Protein 8YZY (pdb70)

Solvent-accessible surface area: 47167 Å² total; per-residue (Å²): 142,91,30,149,10,54,84,91,76,0,1,38,14,0,30,150,0,19,143,153,26,104,30,129,87,44,188,109,78,179,36,75,58,6,104,81,15,1,57,131,30,15,118,121,13,102,13,69,113,108,12,31,98,93,0,59,112,19,13,147,8,0,30,25,2,2,21,13,7,40,69,5,42,80,38,2,27,36,27,0,0,4,0,5,0,0,12,11,0,3,65,76,18,38,137,96,30,58,76,1,3,48,61,2,5,23,59,5,5,83,55,86,95,14,98,12,66,1,0,59,3,1,10,91,14,0,50,62,0,67,126,11,9,4,61,4,1,0,1,0,0,0,4,5,0,1,3,8,2,4,0,3,32,1,31,77,53,2,53,185,40,18,32,95,64,0,115,84,1,3,59,21,4,33,60,7,17,16,7,6,18,0,18,0,4,0,2,3,0,49,97,64,3,30,10,64,79,43,25,74,43,4,2,2,0,0,28,0,7,19,14,6,4,3,6,0,24,5,0,0,0,0,14,45,19,9,47,124,28,134,58,117,10,10,32,1,0,2,23,0,53,10,67,51,29,27,0,55,147,1,0,71,102,7,1,72,25,0,23,60,31,9,131,23,6,71,132,10,0,57,88,71,97,95,1,38,25,19,5,61,40,2,26,28,9,10,0,1,18,3,30,101,19,48,72,26,14,51,2,101,72,3,190,78,134,127,81,21,122,6,33,83,93,73,0,1,62,15,0,42,118,0,19,114,91,30,108,31,126,76,45,195,105,80,166,30,69,55,2,53,80,26,2,59,120,36,14,118,114,25,103,17,66,151,86,10,41,95,60,0,60,139,13,12,155,15,0,30,24,1,2,20,12,6,32,167,8,43,80,38,0,26,34,19,0,0,5,0,8,0,0,14,17,0,3,62,71,15,52,152,83,35,48,14,2,2,48,56,0,8,20,50,5,2,91,53,82,96,14,80,10,67,1,0,58,7,2,10,103,16,0,39,45,0,71,112,8,8,2,54,0,0,0,1,0,0,0,5,4,0,2,4,12,2,6,0,2,25,3,53,107,31,8,71,164,52,3,39,77,58,0,93,88,1,2,59,23,11,39,60,10,19,16,6,6,19,0,17,0,3,0,1,4,0,50,93,65,4,60,12,168,111,50,31,76,34,3,0,1,0,0,26,0,6,19,16,6,4,4,8,0,24,6,0,0,0,0,17,52,25,5,48,121,26,125,73,98,29,17,32,1,0,4,27,0,34,12,79,60,20,31,0,59,159,1,0,52,91,9,1,62,24,0,24,51,28,14,106,9,6,68,122,7,0,63,87,73,98,92,1,31,44,25,7,68,38,2,27,30,9,12,0,3,19,2,25,115,19,48,80,45,13,49,1,106,79,13,222,87,128,125,72,24,140,7,50,75,91,81,0,1,53,9,0,50,132,0,19,144,152,26,100,32,130,74,42,168,98,80,167,32,67,56,3,68,84,26,2,58,107,40,14,106,118,20,94,17,62,137,69,10,46,92,64,0,53,126,25,13,161,30,0,31,25,2,2,21,12,8,54,145,6,42,74,45,3,28,39,9,0,0,4,0,7,0,0,15,17,0,4,54,82,10,51,146,94,34,55,73,3,2,55,58,1,6,22,56,3,0,88,40,85,94,12,106,16,66,3,0,33,2,1,8,94,16,0,47,70,0,65,108,11,6,3,59,0,1,0,1,0,0,0,4,5,0,2,3,17,2,7,0,3,32,1,37,82,43,2,72,170,43,22,29,100,70,0,83,52,0,2,58,18,5,35,59,7,19,17,6,7,17,0,18,0,5,0,2,3,0,48,95,64,2,40,10,147,113,36,26,80,44,5,0,1,0,0,21,0,7,15,14,6,3,4,8,0,24,4,0,0,0,1,16,50,20,8,49,121,29,127,61,77,18,12,32,2,0,1,25,0,33,2,71,53,16,30,0,56,122,2,0,41,93,7,2,68,25,0,31,55,29,10,108,8,6,76,121,8,0,21,59,72,45,50,1,35,21,20,4,62,33,2,28,29,10,11,0,2,20,2,29,109,19,49,78,50,13,51,1,93,56,5,171,94,120,76,70,110,126,26,74,7,66,74,94,88,0,0,56,3,0,47,77,0,19,146,74,22,99,26,130,78,44,177,69,74,191,43,107,47,4,61,81,26,0,57,125,34,13,114,106,18,104,14,68,128,86,9,31,98,76,0,63,154,30,2,148,50,0,27,19,6,2,19,16,11,54,163,14,44,84,40,2,27,36,27,0,0,4,0,8,0,0,11,34,0,2,74,87,7,31,113,100,66,57,80,2,2,43,67,0,6,17,61,4,0,79,45,88,100,16,72,2,63,1,0,37,2,0,9,91,17,0,40,70,0,67,133,9,6,3,58,1,1,0,0,0,0,0,6,5,0,1,4,18,3,6,0,4,24,0,49,82,49,15,124,50,42,29,29,0,100,86,0,1,56,19,5,41,61,8,20,17,6,6,19,0,17,0,4,1,3,3,1,49,97,60,3,43,10,144,119,43,35,68,42,4,0,0,0,0,21,0,4,17,14,4,5,4,9,0,24,5,0,0,0,0,16,55,30,0,24,124,27,124,55,73,35,19,30,1,0,2,22,1,62,9,74,50,25,26,0,41,164,1,0,55,109,8,0,72,23,0,40,42,35,10,71,0,5,73,119,6,0,69,88,72,105,77,2,34,28,28,5,65,35,3,24,28,11,8,0,3,23,1,27,110,29,47,86,90,12,53,2,103,86,9,222,91

Foldseek 3Di:
DLADDDLALLLVLVVVLCVLLVFDADDDDDDPPQLVVVLVVLVPQPADPVVSVVLVVLLVLLLLQLQLQVVDDPLLSNLSSNVSSLVVCCLVPVVVLPCQLVCLPVCLVVVHDTSHSSSVVVSVSLVPPVSKADPVLSVLLVVLVNLQSVLSVCLCVCPVNQDQQCQCVLVVSLSSNQSQSNSVRSLQICVNHPCVRPVVQCVVLSVLSSLLSSLLCVSQQCCVQRVVHPHQRHSLNSNCRNHVGRSSVSSSVSSVSNSVSSVVNCVSCVVPVVSVVSSVSNNNSSNSSSCPPCVRRVCVVHND/DQQADDDLQLLLVLVVVLCVLQVFDQDDDDDDPPQVVVVLVVLVPFPADPVVSVVLVVLLVLLLLQLQLQRPDDPLLSNLSSVVSSLLCCCQVPVVPVPCQLVCLVVCLVVVHDTSHSSSVVVSVSLVPVVSKADPVLSVQLVVLVNLQSVLSVCVVVQQPADDLAPQCVLVVSLSSNLSQSNSLRSLQICVNQPCVPPVVQCVVLSVLSSLLSSLVCCSQQCCVAVVVHPGQYHSLNRNCSNVVHGSSVSSSVSSVSNSVSLVVLCVSCVVPVSSVVSVVSNSNSSNSSSCPPCVRRVCVVHHD/DQLFDDDLQLLLVLVVVLCVLLVFDADDDDDDPPQPVVVLVVLVPAPDDPVLSVVLNVLLVLLLLQLQLQVVDDPVLSNLSSNVSSLLVCCLVCVVVLPCQLVCLPVCLVVVHATPHSSSVVVSVSLVPPVVKADDVLSVVLVVLVNLQSVLSVCQCVCVVPQDQQPQCVLVVSLSSNQSQSNSLRSLQICVNQNCVHCVVQCVVLRVLSSLLSSLVCCSQQCCVQVVVHPHQRHSLNSNCRNHVHHSSVSSSVSSVSNSVSSVVNCVSCVVPVVSVVSVVSNNNSSNSSSCPPCVRRVCVVHHD/DVQQQAADDQQLLLVLVVVLCVLLVFDADDDDDDPPQLVVVLVVLVPFPADPVVSVVLNVLLVLLLLQLLLQVPDDPQLSNLSSVLSSLLSVCLVCVVVLPCQLVCLVVCLVVVHDTSHRSSVVVSVSLVPCVVKADPVLSVVLVVLVNLQSVLSVVLVPPCADQQCQCPLVVSLSSNVSQLNSLRSLQICVNAPCVHPVVLCVVLSVLSSLLSSLVCCSQQSCVQGHVHPHQSHSLNHNCRNPVGGSSVSSNVSSVSNSVSSVVLCVSCVVPVVSNVSSVSSNNSSNSSSCPPCVRRVCVPHND

InterPro domains:
  IPR008949 Isoprenoid synthase domain superfamily [G3DSA:1.10.600.10] (12-338)
  IPR008949 Isoprenoid synthase domain superfamily [SSF48576] (15-312)
  IPR024652 Trichodiene synthase [PF06330] (90-310)

Sequence (1219 aa):
VRFMVSLSEYGAILSRFFEKIDFHLPKPYYDSSIEPALAKYIEEQPWSEDLKTRAAKYAKQAVGIASWYPRASFAVRFNCVVITLLVIIYDEDYLTFGDAGTEFSLRLVRGLPQKAPFLDSLAQFLQNTDQYLGPYGSSMVIKTTLEFVEGTNVENDFSEAVPPDALRFPRYLRVKTGFAETYAHAIFPNDTFPEHKYRKLYLPALSPLCDIIDFTNDILSFYKETIRGTERINYICNVANTTGSSALRCLQETVDAVESRVLEIHRILAPYPDLLAHCCNDYLAAYIGYHIRTTSRYFLDEVRFDVRFMVSLSEYGAILSRFFEKIDFHLPKPYYDSSIEPALAKYIEEQPWSEDLKTRAAKYAKQAVGIASWYPRASFAVRFNCVVITLLVIIYDEDYLTFGDAGTEFSLRLVRGLPQKAPFLDSLAQFLQNTDQYLGPYGSSMVIKTTLEFVEGTNVENDFSEAVPPDALRFPRYLRVKTGFAETYAHAIFPNDTFPEHKYRKLYLPALSPLCDIIDFTNDILSFYKETIRGTERINYICNVANTTGSSALRCLQETVDAVESRVLEIHRILAPYPDLLAHCNDYLAAYIGYHIRTTSRYFLDEVRFDVRFMVSLSEYGAILSRFFEKIDFHLPKPYYDSSIEPALAKYIEEQPWSEDLKTRAAKYAKQAVGIASWYPRASFAVRFNCVVITLLVIIYDEDYLTFGDAGTEFSLRLVRGLPQKAPFLDSLAQFLQNTDQYLGPYGSSMVIKTTLEFVEGTNVENDFSEAVPPDALRFPRYLRVKTGFAETYAHAIFPNDTFPEHKYRKLYLPALSPLCDIIDFTNDILSFYKETIRGTERINYICNVANTTGSSALRCLQETVDAVESRVLEIHRILAPYPDLLAHCCNDYLAAYIGYHIRTTSRYFLDEVRFPEDVRFMVSLSEYGAILSRFFEKIDFHLPKPYYDSSIEPALAKYIEEQPWSEDLKTRAAKYAKQAVGIASWYPRASFAVRFNCVVITLLVIIYDEDYLTFGDAGTEFSLRLVRGLPQKAPFLDSLAQFLQNTDQYLGPYGSSMVIKTTLEFVEGTNVENDFSVPPDALRFPRYLRVKTGFAETYAHAIFPNDTFPEHKYRKLYLPALSPLCDIIDFTNDILSFYKETIRGTERINYICNVANTTGSSALRCLQETVDAVESRVLEIHRILAPYPDLLAHCNDYLAAYIGYHIRTTSRYFLDEVRF

B-factor: mean 31.37, std 14.03, range [11.46, 118.29]

Secondary structure (DSSP, 8-state):
-TT---HHHHHHHHHHHHHHTT--PPPPP--TTHHHHHHHHHHHS---HHHHHHHHHHHHHHGGGGGGSTTS-HHHHHHHHHHHHHHHHHHHHGGGGTTHHHHHHHHHHHTPPPSSHHHHHHHHHHHTGGGTS-HHHHHHHHHHHHHHHHHHHHGGGGTTT--TT-TTHHHHHHHHHH-HHHHHHHTS-TTTS-HHHHHHHHGGGHHHHHHHHHHHHHHHHHIIIIISS---SSHHHHHHHHH---HHHHHHHHHHHHHHHHHHHHHHHTT-HHHHHHHHHHHHHHHHHHHH-HHHH-GGGS--/-GGG---HHHHHHHHHHHHHHHT---PPPP--TTHHHHHHHHHHHS---HHHHHHHHHHHHHHGGGGGGSTTS-HHHHHHHHHHHHHHHHHHHTSSTTGGGGGGHHHHHHHTPPPSSHHHHHHHHHHHTGGGT--HHHHHHHHHHHHHHHHHHHHGGGGSS---TT-TTHHHHHHHHHH-HHHHHHHTS-TTTS-HHHHHHHHHHHHHHHHHHHHHHHHHHHHIIIIISS---SSHHHHHHHHHT--HHHHHHHHHHHHHHHHHHHHHHHTT-HHHHHHHHHHHHHHHHHHHH-HHHH-GGGS--/-TTS---HHHHHHHHHHHHHHTT--PPPPP--TTHHHHHHHHHHHS---HHHHHHHHHHHHHHGGGGGGSTTS-HHHHHHHHHHHHHHHHHHHTTTTTTTHHHHHHHHHHTTPPPSSHHHHHHHHHHHTGGGTS-HHHHHHHHHHHHHHHHHHHHGGGGTT---TT-TTHHHHHHHHHH-HHHHHHHTS-TTTS-HHHHHHHHHHHHHHHHHHHHHHHHHHHHIIIIISS---SSHHHHHHHHHT--HHHHHHHHHHHHHHHHHHHHHHHTT-HHHHHHHHHHHHHHHHHHHH-HHHH-GGGS--/-TTGGG---HHHHHHHHHHHHHHTT--PPPPP--TTHHHHHHHHHHHS---HHHHHHHHHHHHHHGGGGGG-TTS-HHHHHHHHHHHHHHHHHHHHTTTTTTTGGGHHHHHHTT---SSHHHHHHHHHHHTGGGTS-HHHHHHHHHHHHHHHHHHHHHTT----TT-TTHHHHHHHHHH-HHHHHHHTS-TTTS-HHHHHHHHHHHHHHHHHHHHHHHHHHHHIIIIISS---SSHHHHHHHHHT--HHHHHHHHHHHHHHHHHHHHHHTTT-HHHHHHHHHHHHHHHHHHHH-HHHH-GGGS--

Radius of gyration: 35.31 Å; Cα contacts (8 Å, |Δi|>4): 1652; chains: 4; bounding box: 80×81×94 Å

Nearest PDB structures (foldseek):
  2ps6-assembly1_B  TM=8.586E-01  e=1.085E-09  Fusarium sporotrichioides
  1yj4-assembly1_B  TM=8.295E-01  e=1.182E-09  Fusarium sporotrichioides
  2ps6-assembly1_A  TM=8.216E-01  e=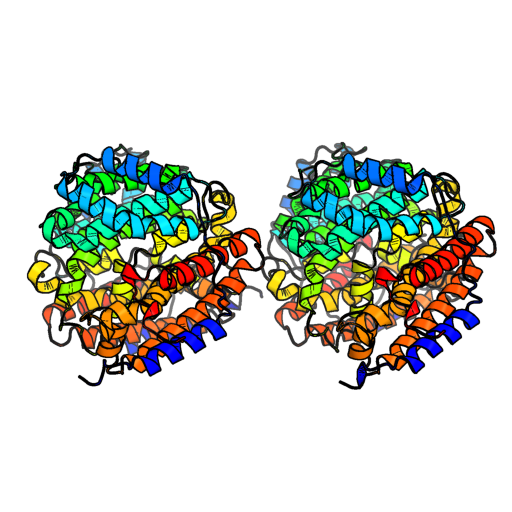1.040E-09  Fusarium sporotrichioides
  1kiz-assembly1_B  TM=8.288E-01  e=1.666E-09  Fusarium sporotrichioides
  2aek-assembly1_A  TM=8.261E-01  e=5.295E-09  Fusarium sporotrichioides

Structure (mmCIF, N/CA/C/O backbone):
data_8YZY
#
_entry.id   8YZY
#
_cell.length_a   52.892
_cell.length_b   127.635
_cell.length_c   89.143
_cell.angle_alpha   90.00
_cell.angle_beta   93.47
_cell.angle_gamma   90.00
#
_symmetry.space_group_name_H-M   'P 1 21 1'
#
loop_
_entity.id
_entity.type
_entity.pdbx_description
1 polymer 'SydA mutant W297Y'
2 non-polymer 'PYROPHOSPHATE 2-'
3 non-polymer 'MAGNESIUM ION'
4 water water
#
loop_
_atom_site.group_PDB
_atom_site.id
_atom_site.type_symbol
_atom_site.label_atom_id
_atom_site.label_alt_id
_atom_site.label_comp_id
_atom_site.label_asym_id
_atom_site.label_entity_id
_atom_site.label_seq_id
_atom_site.pdbx_PDB_ins_code
_atom_site.Cartn_x
_atom_site.Cartn_y
_atom_site.Cartn_z
_atom_site.occupancy
_atom_site.B_iso_or_equiv
_atom_site.auth_seq_id
_atom_site.auth_comp_id
_atom_site.auth_asym_id
_atom_site.auth_atom_id
_atom_site.pdbx_PDB_model_num
ATOM 1 N N . VAL A 1 4 ? 24.122 13.664 -18.910 1.00 63.19 16 VAL A N 1
ATOM 2 C CA . VAL A 1 4 ? 23.278 13.913 -20.076 1.00 68.70 16 VAL A CA 1
ATOM 3 C C . VAL A 1 4 ? 22.298 12.752 -20.231 1.00 73.57 16 VAL A C 1
ATOM 4 O O . VAL A 1 4 ? 21.089 12.907 -20.035 1.00 56.83 16 VAL A O 1
ATOM 8 N N . ARG A 1 5 ? 22.829 11.569 -20.539 1.00 71.81 17 ARG A N 1
ATOM 9 C CA . ARG A 1 5 ? 22.045 10.353 -20.392 1.00 63.60 17 ARG A CA 1
ATOM 10 C C . ARG A 1 5 ? 21.535 10.185 -18.969 1.00 51.23 17 ARG A C 1
ATOM 11 O O . ARG A 1 5 ? 20.663 9.345 -18.733 1.00 53.19 17 ARG A O 1
ATOM 19 N N . PHE A 1 6 ? 22.060 10.964 -18.023 1.00 50.16 18 PHE A N 1
ATOM 20 C CA . PHE A 1 6 ? 21.669 10.901 -16.626 1.00 59.56 18 PHE A CA 1
ATOM 21 C C . PHE A 1 6 ? 20.805 12.081 -16.216 1.00 49.79 18 PHE A C 1
ATOM 22 O O . PHE A 1 6 ? 20.380 12.152 -15.059 1.00 49.49 18 PHE A O 1
ATOM 30 N N . MET A 1 7 ? 20.537 13.010 -17.128 1.00 45.06 19 MET A N 1
ATOM 31 C CA . MET A 1 7 ? 19.658 14.122 -16.805 1.00 50.19 19 MET A CA 1
ATOM 32 C C . MET A 1 7 ? 18.228 13.623 -16.621 1.00 53.50 19 MET A C 1
ATOM 33 O O . MET A 1 7 ? 17.701 12.873 -17.451 1.00 42.22 19 MET A O 1
ATOM 38 N N . VAL A 1 8 ? 17.620 13.989 -15.496 1.00 42.02 20 VAL A N 1
ATOM 39 C CA . VAL A 1 8 ? 16.198 13.786 -15.271 1.00 31.97 20 VAL A CA 1
ATOM 40 C C . VAL A 1 8 ? 15.677 15.094 -14.708 1.00 38.74 20 VAL A C 1
ATOM 41 O O . VAL A 1 8 ? 16.209 15.592 -13.707 1.00 34.83 20 VAL A O 1
ATOM 45 N N . SER A 1 9 ? 14.660 15.665 -15.357 1.00 32.59 21 SER A N 1
ATOM 46 C CA . SER A 1 9 ? 14.090 16.922 -14.901 1.00 36.03 21 SER A CA 1
ATOM 47 C C . SER A 1 9 ? 13.205 16.715 -13.671 1.00 32.57 21 SER A C 1
ATOM 48 O O . SER A 1 9 ? 12.733 15.618 -13.384 1.00 30.08 21 SER A O 1
ATOM 51 N N . LEU A 1 10 ? 12.955 17.813 -12.956 1.00 35.46 22 LEU A N 1
ATOM 52 C CA . LEU A 1 10 ? 12.063 17.751 -11.803 1.00 30.68 22 LEU A CA 1
ATOM 53 C C . LEU A 1 10 ? 10.699 17.201 -12.197 1.00 35.56 22 LEU A C 1
ATOM 54 O O . LEU A 1 10 ? 10.138 16.354 -11.487 1.00 31.82 22 LEU A O 1
ATOM 59 N N . SER A 1 11 ? 10.168 17.661 -13.347 1.00 32.07 23 SER A N 1
ATOM 60 C CA . SER A 1 11 ? 8.819 17.290 -13.778 1.00 34.10 23 SER A CA 1
ATOM 61 C C . SER A 1 11 ? 8.721 15.821 -14.158 1.00 30.75 23 SER A C 1
ATOM 62 O O . SER A 1 11 ? 7.737 15.147 -13.803 1.00 31.32 23 SER A O 1
ATOM 65 N N . GLU A 1 12 ? 9.731 15.312 -14.880 1.00 31.39 24 GLU A N 1
ATOM 66 C CA . GLU A 1 12 ? 9.770 13.898 -15.252 1.00 30.00 24 GLU A CA 1
ATOM 67 C C . GLU A 1 12 ? 9.784 13.022 -14.000 1.00 27.75 24 GLU A C 1
ATOM 68 O O . GLU A 1 12 ? 9.027 12.044 -13.885 1.00 27.15 24 GLU A O 1
ATOM 74 N N . TYR A 1 13 ? 10.619 13.400 -13.031 1.00 31.10 25 TYR A N 1
ATOM 75 C CA . TYR A 1 13 ? 10.785 12.629 -11.805 1.00 25.16 25 TYR A CA 1
ATOM 76 C C . TYR A 1 13 ? 9.513 12.636 -10.961 1.00 24.43 25 TYR A C 1
ATOM 77 O O . TYR A 1 13 ? 9.062 11.582 -10.476 1.00 23.53 25 TYR A O 1
ATOM 86 N N . GLY A 1 14 ? 8.939 13.819 -10.742 1.00 28.36 26 GLY A N 1
ATOM 87 C CA . GLY A 1 14 ? 7.705 13.894 -9.980 1.00 28.04 26 GLY A CA 1
ATOM 88 C C . GLY A 1 14 ? 6.587 13.086 -10.606 1.00 25.44 26 GLY A C 1
ATOM 89 O O . GLY A 1 14 ? 5.782 12.472 -9.899 1.00 28.69 26 GLY A O 1
ATOM 90 N N . ALA A 1 15 ? 6.526 13.062 -11.943 1.00 26.60 27 ALA A N 1
ATOM 91 C CA . ALA A 1 15 ? 5.469 12.300 -12.610 1.00 27.31 27 ALA A CA 1
ATOM 92 C C . ALA A 1 15 ? 5.671 10.801 -12.425 1.00 32.38 27 ALA A C 1
ATOM 93 O O . ALA A 1 15 ? 4.701 10.045 -12.226 1.00 30.74 27 ALA A O 1
ATOM 95 N N . ILE A 1 16 ? 6.926 10.353 -12.462 1.00 25.62 28 ILE A N 1
ATOM 96 C CA . ILE A 1 16 ? 7.201 8.947 -12.179 1.00 25.41 28 ILE A CA 1
ATOM 97 C C . ILE A 1 16 ? 6.752 8.576 -10.774 1.00 25.63 28 ILE A C 1
ATOM 98 O O . ILE A 1 16 ? 6.091 7.551 -10.571 1.00 25.60 28 ILE A O 1
ATOM 103 N N . LEU A 1 17 ? 7.115 9.396 -9.782 1.00 23.45 29 LEU A N 1
ATOM 104 C CA . LEU A 1 17 ? 6.704 9.109 -8.407 1.00 22.18 29 LEU A CA 1
ATOM 105 C C . LEU A 1 17 ? 5.174 9.102 -8.281 1.00 24.85 29 LEU A C 1
ATOM 106 O O . LEU A 1 17 ? 4.608 8.241 -7.590 1.00 24.34 29 LEU A O 1
ATOM 111 N N . SER A 1 18 ? 4.484 10.042 -8.950 1.00 28.42 30 SER A N 1
ATOM 112 C CA . SER A 1 18 ? 3.017 10.087 -8.874 1.00 31.99 30 SER A CA 1
ATOM 113 C C . SER A 1 18 ? 2.398 8.788 -9.360 1.00 30.18 30 SER A C 1
ATOM 114 O O . SER A 1 18 ? 1.517 8.213 -8.695 1.00 27.86 30 SER A O 1
ATOM 117 N N . ARG A 1 19 ? 2.816 8.345 -10.555 1.00 29.42 31 ARG A N 1
ATOM 118 C CA . ARG A 1 19 ? 2.275 7.117 -11.124 1.00 28.37 31 ARG A CA 1
ATOM 119 C C . ARG A 1 19 ? 2.646 5.912 -10.270 1.00 28.70 31 ARG A C 1
ATOM 120 O O . ARG A 1 19 ? 1.837 4.990 -10.116 1.00 27.57 31 ARG A O 1
ATOM 128 N N . PHE A 1 20 ? 3.862 5.911 -9.696 1.00 23.50 32 PHE A N 1
ATOM 129 C CA . PHE A 1 20 ? 4.291 4.822 -8.824 1.00 27.24 32 PHE A CA 1
ATOM 130 C C . PHE A 1 20 ? 3.356 4.691 -7.635 1.00 24.34 32 PHE A C 1
ATOM 131 O O . PHE A 1 20 ? 2.867 3.598 -7.325 1.00 23.07 32 PHE A O 1
ATOM 139 N N . PHE A 1 21 ? 3.085 5.811 -6.967 1.00 26.30 33 PHE A N 1
ATOM 140 C CA . PHE A 1 21 ? 2.237 5.787 -5.779 1.00 24.75 33 PHE A CA 1
ATOM 141 C C . PHE A 1 21 ? 0.822 5.366 -6.132 1.00 30.05 33 PHE A C 1
ATOM 142 O O . PHE A 1 21 ? 0.190 4.625 -5.373 1.00 26.51 33 PHE A O 1
ATOM 150 N N . GLU A 1 22 ? 0.312 5.830 -7.280 1.00 28.74 34 GLU A N 1
ATOM 151 C CA . GLU A 1 22 ? -1.028 5.425 -7.713 1.00 30.54 34 GLU A CA 1
ATOM 152 C C . GLU A 1 22 ? -1.092 3.930 -7.968 1.00 29.49 34 GLU A C 1
ATOM 153 O O . GLU A 1 22 ? -2.039 3.263 -7.544 1.00 36.02 34 GLU A O 1
ATOM 159 N N . LYS A 1 23 ? -0.064 3.375 -8.604 1.00 31.19 35 LYS A N 1
ATOM 160 C CA . LYS A 1 23 ? -0.132 1.985 -9.040 1.00 30.40 35 LYS A CA 1
ATOM 161 C C . LYS A 1 23 ? -0.055 1.012 -7.863 1.00 30.77 35 LYS A C 1
ATOM 162 O O . LYS A 1 23 ? -0.640 -0.074 -7.929 1.00 37.76 35 LYS A O 1
ATOM 168 N N . ILE A 1 24 ? 0.662 1.363 -6.783 1.00 28.33 36 ILE A N 1
ATOM 169 C CA . ILE A 1 24 ? 0.744 0.470 -5.628 1.00 27.08 36 ILE A CA 1
ATOM 170 C C . ILE A 1 24 ? -0.270 0.856 -4.560 1.00 33.89 36 ILE A C 1
ATOM 171 O O . ILE A 1 24 ? -0.243 0.322 -3.448 1.00 30.67 36 ILE A O 1
ATOM 176 N N . ASP A 1 25 ? -1.158 1.790 -4.883 1.00 28.85 37 ASP A N 1
ATOM 177 C CA . ASP A 1 25 ? -2.196 2.243 -3.953 1.00 35.73 37 ASP A CA 1
ATOM 178 C C . ASP A 1 25 ? -1.580 2.764 -2.649 1.00 32.64 37 ASP A C 1
ATOM 179 O O . ASP A 1 25 ? -2.074 2.495 -1.551 1.00 37.91 37 ASP A O 1
ATOM 184 N N . PHE A 1 26 ? -0.478 3.504 -2.761 1.00 24.86 38 PHE A N 1
ATOM 185 C CA . PHE A 1 26 ? 0.158 4.039 -1.568 1.00 31.01 38 PHE A CA 1
ATOM 186 C C . PHE A 1 26 ? -0.675 5.171 -0.974 1.00 39.60 38 PHE A C 1
ATOM 187 O O . PHE A 1 26 ? -1.135 6.065 -1.695 1.00 34.03 38 PHE A O 1
ATOM 195 N N . HIS A 1 27 ? -0.867 5.118 0.348 1.00 37.45 39 HIS A N 1
ATOM 196 C CA . HIS A 1 27 ? -1.383 6.219 1.156 1.00 34.65 39 HIS A CA 1
ATOM 197 C C . HIS A 1 27 ? -0.484 6.447 2.363 1.00 38.16 39 HIS A C 1
ATOM 198 O O . HIS A 1 27 ? -0.129 5.499 3.082 1.00 30.32 39 HIS A O 1
ATOM 205 N N . LEU A 1 28 ? -0.146 7.708 2.587 1.00 36.33 40 LEU A N 1
ATOM 206 C CA . LEU A 1 28 ? 0.722 8.116 3.682 1.00 34.64 40 LEU A CA 1
ATOM 207 C C . LEU A 1 28 ? 0.097 7.753 5.019 1.00 34.50 40 LEU A C 1
ATOM 208 O O . LEU A 1 28 ? -1.004 8.237 5.325 1.00 35.32 40 LEU A O 1
ATOM 213 N N . PRO A 1 29 ? 0.762 6.961 5.855 1.00 33.92 41 PRO A N 1
ATOM 214 C CA . PRO A 1 29 ? 0.186 6.621 7.157 1.00 38.65 41 PRO A CA 1
ATOM 215 C C . PRO A 1 29 ? 0.043 7.870 8.003 1.00 34.85 41 PRO A C 1
ATOM 216 O O . PRO A 1 29 ? 0.670 8.898 7.746 1.00 39.29 41 PRO A O 1
ATOM 220 N N . LYS A 1 30 ? -0.795 7.773 9.025 1.00 35.88 42 LYS A N 1
ATOM 221 C CA . LYS A 1 30 ? -0.852 8.839 10.001 1.00 35.87 42 LYS A CA 1
ATOM 222 C C . LYS A 1 30 ? 0.484 8.905 10.738 1.00 36.84 42 LYS A C 1
ATOM 223 O O . LYS A 1 30 ? 1.179 7.891 10.865 1.00 39.88 42 LYS A O 1
ATOM 229 N N . PRO A 1 31 ? 0.897 10.096 11.172 1.00 47.86 43 PRO A N 1
ATOM 230 C CA . PRO A 1 31 ? 2.201 10.229 11.832 1.00 45.22 43 PRO A CA 1
ATOM 231 C C . PRO A 1 31 ? 2.331 9.276 13.012 1.00 40.61 43 PRO A C 1
ATOM 232 O O . PRO A 1 31 ? 1.415 9.130 13.824 1.00 37.63 43 PRO A O 1
ATOM 236 N N . TYR A 1 32 ? 3.469 8.602 13.075 1.00 39.39 44 TYR A N 1
ATOM 237 C CA . TYR A 1 32 ? 3.801 7.693 14.161 1.00 35.74 44 TYR A CA 1
ATOM 238 C C . TYR A 1 32 ? 4.706 8.410 15.155 1.00 42.43 44 TYR A C 1
ATOM 239 O O . TYR A 1 32 ? 5.687 9.052 14.757 1.00 37.48 44 TYR A O 1
ATOM 248 N N . TYR A 1 33 ? 4.388 8.282 16.445 1.00 37.93 45 TYR A N 1
ATOM 249 C CA . TYR A 1 33 ? 5.207 8.864 17.507 1.00 41.04 45 TYR A CA 1
ATOM 250 C C . TYR A 1 33 ? 5.222 7.991 18.754 1.00 40.97 45 TYR A C 1
ATOM 251 O O . TYR A 1 33 ? 4.168 7.667 19.307 1.00 43.20 45 TYR A O 1
ATOM 260 N N . ASP A 1 34 ? 6.420 7.612 19.194 1.00 37.60 46 ASP A N 1
ATOM 261 C CA . ASP A 1 34 ? 6.628 6.974 20.488 1.00 37.07 46 ASP A CA 1
ATOM 262 C C . ASP A 1 34 ? 7.593 7.849 21.278 1.00 33.34 46 ASP A C 1
ATOM 263 O O . ASP A 1 34 ? 8.779 7.943 20.929 1.00 34.54 46 ASP A O 1
ATOM 268 N N . SER A 1 35 ? 7.082 8.459 22.357 1.00 32.83 47 SER A N 1
ATOM 269 C CA . SER A 1 35 ? 7.845 9.446 23.118 1.00 33.94 47 SER A CA 1
ATOM 270 C C . SER A 1 35 ? 9.123 8.851 23.680 1.00 39.02 47 SER A C 1
ATOM 271 O O . SER A 1 35 ? 10.043 9.605 24.016 1.00 36.23 47 SER A O 1
ATOM 274 N N . SER A 1 36 ? 9.196 7.521 23.785 1.00 32.12 48 SER A N 1
ATOM 275 C CA . SER A 1 36 ? 10.339 6.859 24.395 1.00 34.57 48 SER A CA 1
ATOM 276 C C . SER A 1 36 ? 11.532 6.712 23.466 1.00 31.51 48 SER A C 1
ATOM 277 O O . SER A 1 36 ? 12.651 6.506 23.956 1.00 32.10 48 SER A O 1
ATOM 280 N N . ILE A 1 37 ? 11.338 6.811 22.152 1.00 28.96 49 ILE A N 1
ATOM 281 C CA . ILE A 1 37 ? 12.410 6.426 21.239 1.00 27.76 49 ILE A CA 1
ATOM 282 C C . ILE A 1 37 ? 13.546 7.444 21.267 1.00 26.17 49 ILE A C 1
ATOM 283 O O . ILE A 1 37 ? 14.724 7.086 21.387 1.00 31.22 49 ILE A O 1
ATOM 288 N N . GLU A 1 38 ? 13.224 8.722 21.164 1.00 26.70 50 GLU A N 1
ATOM 289 C CA . GLU A 1 38 ? 14.297 9.707 21.073 1.00 30.45 50 GLU A CA 1
ATOM 290 C C . GLU A 1 38 ? 15.153 9.758 22.337 1.00 30.57 50 GLU A C 1
ATOM 291 O O . GLU A 1 38 ? 16.389 9.719 22.211 1.00 31.59 50 GLU A O 1
ATOM 297 N N . PRO A 1 39 ? 14.595 9.822 23.562 1.00 30.56 51 PRO A N 1
ATOM 298 C CA . PRO A 1 39 ? 15.460 9.773 24.762 1.00 35.61 51 PRO A CA 1
ATOM 299 C C . PRO A 1 39 ? 16.253 8.481 24.904 1.00 31.50 51 PRO A C 1
ATOM 300 O O . PRO A 1 39 ? 17.390 8.510 25.385 1.00 31.52 51 PRO A O 1
ATOM 304 N N . ALA A 1 40 ? 15.690 7.336 24.500 1.00 27.85 52 ALA A N 1
ATOM 305 C CA . ALA A 1 40 ? 16.456 6.091 24.553 1.00 27.32 52 ALA A CA 1
ATOM 306 C C . ALA A 1 40 ? 17.664 6.144 23.621 1.00 26.29 52 ALA A C 1
ATOM 307 O O . ALA A 1 40 ? 18.767 5.726 23.996 1.00 24.60 52 ALA A O 1
ATOM 309 N N . LEU A 1 41 ? 17.488 6.697 22.411 1.00 26.27 53 LEU A N 1
ATOM 310 C CA . LEU A 1 41 ? 18.622 6.802 21.499 1.00 25.42 53 LEU A CA 1
ATOM 311 C C . LEU A 1 41 ? 19.632 7.828 22.015 1.00 24.05 53 LEU A C 1
ATOM 312 O O . LEU A 1 41 ? 20.849 7.644 21.870 1.00 24.84 53 LEU A O 1
ATOM 317 N N . ALA A 1 42 ? 19.151 8.913 22.627 1.00 25.94 54 ALA A N 1
ATOM 318 C CA . ALA A 1 42 ? 20.090 9.873 23.208 1.00 28.63 54 ALA A CA 1
ATOM 319 C C . ALA A 1 42 ? 20.914 9.227 24.321 1.00 30.26 54 ALA A C 1
ATOM 320 O O . ALA A 1 42 ? 22.126 9.460 24.431 1.00 30.56 54 ALA A O 1
ATOM 322 N N . LYS A 1 43 ? 20.275 8.420 25.164 1.00 28.24 55 LYS A N 1
ATOM 323 C CA . LYS A 1 43 ? 21.017 7.741 26.221 1.00 31.55 55 LYS A CA 1
ATOM 324 C C . LYS A 1 43 ? 22.005 6.749 25.619 1.00 27.60 55 LYS A C 1
ATOM 325 O O . LYS A 1 43 ? 23.154 6.660 26.063 1.00 28.21 55 LYS A O 1
ATOM 331 N N . TYR A 1 44 ? 21.595 6.035 24.562 1.00 27.16 56 TYR A N 1
ATOM 332 C CA . TYR A 1 44 ? 22.522 5.138 23.876 1.00 23.76 56 TYR A CA 1
ATOM 333 C C . TYR A 1 44 ? 23.769 5.893 23.409 1.00 24.48 56 TYR A C 1
ATOM 334 O O . TYR A 1 44 ? 24.903 5.454 23.640 1.00 24.13 56 TYR A O 1
ATOM 343 N N . ILE A 1 45 ? 23.573 7.031 22.737 1.00 25.23 57 ILE A N 1
ATOM 344 C CA . ILE A 1 45 ? 24.706 7.807 22.245 1.00 25.43 57 ILE A CA 1
ATOM 345 C C . ILE A 1 45 ? 25.582 8.261 23.401 1.00 28.64 57 ILE A C 1
ATOM 346 O O . ILE A 1 45 ? 26.814 8.146 23.356 1.00 25.95 57 ILE A O 1
ATOM 351 N N . GLU A 1 46 ? 24.954 8.781 24.459 1.00 27.61 58 GLU A N 1
ATOM 352 C CA . GLU A 1 46 ? 25.711 9.238 25.635 1.00 29.68 58 GLU A CA 1
ATOM 353 C C . GLU A 1 46 ? 26.580 8.133 26.221 1.00 32.94 58 GLU A C 1
ATOM 354 O O . GLU A 1 46 ? 27.676 8.410 26.728 1.00 35.88 58 GLU A O 1
ATOM 360 N N . GLU A 1 47 ? 26.108 6.877 26.187 1.00 30.79 59 GLU A N 1
ATOM 361 C CA . GLU A 1 47 ? 26.886 5.782 26.773 1.00 31.66 59 GLU A CA 1
ATOM 362 C C . GLU A 1 47 ? 27.985 5.211 25.874 1.00 34.83 59 GLU A C 1
ATOM 363 O O . GLU A 1 47 ? 28.826 4.459 26.379 1.00 31.07 59 GLU A O 1
ATOM 369 N N . GLN A 1 48 ? 28.024 5.524 24.583 1.00 29.36 60 GLN A N 1
ATOM 370 C CA . GLN A 1 48 ? 29.098 4.991 23.749 1.00 24.18 60 GLN A CA 1
ATOM 371 C C . GLN A 1 48 ? 30.412 5.693 24.065 1.00 29.30 60 GLN A C 1
ATOM 372 O O . GLN A 1 48 ? 30.426 6.889 24.334 1.00 34.18 60 GLN A O 1
ATOM 378 N N . PRO A 1 49 ? 31.515 4.997 24.024 1.00 36.71 61 PRO A N 1
ATOM 379 C CA . PRO A 1 49 ? 32.822 5.636 24.222 1.00 33.79 61 PRO A CA 1
ATOM 380 C C . PRO A 1 49 ? 33.362 6.243 22.931 1.00 39.08 61 PRO A C 1
ATOM 381 O O . PRO A 1 49 ? 34.510 6.021 22.550 1.00 33.97 61 PRO A O 1
ATOM 385 N N . TRP A 1 50 ? 32.520 7.007 22.245 1.00 33.97 62 TRP A N 1
ATOM 386 C CA . TRP A 1 50 ? 32.974 7.715 21.068 1.00 31.86 62 TRP A CA 1
ATOM 387 C C . TRP A 1 50 ? 33.604 9.040 21.469 1.00 27.83 62 TRP A C 1
ATOM 388 O O . TRP A 1 50 ? 33.419 9.543 22.588 1.00 32.32 62 TRP A O 1
ATOM 399 N N . SER A 1 51 ? 34.357 9.611 20.535 1.00 27.96 63 SER A N 1
ATOM 400 C CA . SER A 1 51 ? 34.814 10.979 20.710 1.00 30.03 63 SER A CA 1
ATOM 401 C C . SER A 1 51 ? 33.614 11.908 20.872 1.00 31.59 63 SER A C 1
ATOM 402 O O . SER A 1 51 ? 32.526 11.664 20.332 1.00 29.86 63 SER A O 1
ATOM 405 N N . GLU A 1 52 ? 33.813 12.997 21.614 1.00 31.45 64 GLU A N 1
ATOM 406 C CA . GLU A 1 52 ? 32.712 13.922 21.790 1.00 28.84 64 GLU A CA 1
ATOM 407 C C . GLU A 1 52 ? 32.291 14.540 20.460 1.00 31.00 64 GLU A C 1
ATOM 408 O O . GLU A 1 52 ? 31.114 14.849 20.276 1.00 29.28 64 GLU A O 1
ATOM 414 N N . ASP A 1 53 ? 33.236 14.725 19.532 1.00 31.97 65 ASP A N 1
ATOM 415 C CA . ASP A 1 53 ? 32.899 15.229 18.203 1.00 32.13 65 ASP A CA 1
ATOM 416 C C . ASP A 1 53 ? 31.963 14.276 17.471 1.00 28.22 65 ASP A C 1
ATOM 417 O O . ASP A 1 53 ? 30.980 14.710 16.862 1.00 28.44 65 ASP A O 1
ATOM 422 N N . LEU A 1 54 ? 32.242 12.967 17.523 1.00 25.53 66 LEU A N 1
ATOM 423 C CA . LEU A 1 54 ? 31.329 12.017 16.890 1.00 26.53 66 LEU A CA 1
ATOM 424 C C . LEU A 1 54 ? 29.963 12.004 17.567 1.00 25.25 66 LEU A C 1
ATOM 425 O O . LEU A 1 54 ? 28.940 11.938 16.880 1.00 23.37 66 LEU A O 1
ATOM 430 N N . LYS A 1 55 ? 29.907 12.085 18.903 1.00 23.60 67 LYS A N 1
ATOM 431 C CA . LYS A 1 55 ? 28.607 12.132 19.573 1.00 26.76 67 LYS A CA 1
ATOM 432 C C . LYS A 1 55 ? 27.820 13.364 19.130 1.00 28.65 67 LYS A C 1
ATOM 433 O O . LYS A 1 55 ? 26.598 13.297 18.888 1.00 25.51 67 LYS A O 1
ATOM 439 N N . THR A 1 56 ? 28.532 14.496 19.002 1.00 27.33 68 THR A N 1
ATOM 440 C CA . THR A 1 56 ? 27.895 15.748 18.614 1.00 33.13 68 THR A CA 1
ATOM 441 C C . THR A 1 56 ? 27.325 15.635 17.216 1.00 34.69 68 THR A C 1
ATOM 442 O O . THR A 1 56 ? 26.132 15.851 16.989 1.00 34.19 68 THR A O 1
ATOM 446 N N . ARG A 1 57 ? 28.168 15.223 16.286 1.00 28.38 69 ARG A N 1
ATOM 447 C CA . ARG A 1 57 ? 27.712 14.878 14.946 1.00 31.47 69 ARG A CA 1
ATOM 448 C C . ARG A 1 57 ? 26.504 13.952 14.956 1.00 36.03 69 ARG A C 1
ATOM 449 O O . ARG A 1 57 ? 25.510 14.230 14.266 1.00 34.92 69 ARG A O 1
ATOM 457 N N . ALA A 1 58 ? 26.548 12.892 15.774 1.00 31.57 70 ALA A N 1
ATOM 458 C CA . ALA A 1 58 ? 25.551 11.845 15.782 1.00 29.77 70 ALA A CA 1
ATOM 459 C C . ALA A 1 58 ? 24.178 12.345 16.179 1.00 28.15 70 ALA A C 1
ATOM 460 O O . ALA A 1 58 ? 23.201 11.671 15.852 1.00 25.36 70 ALA A O 1
ATOM 462 N N . ALA A 1 59 ? 24.076 13.437 16.938 1.00 28.56 71 ALA A N 1
ATOM 463 C CA . ALA A 1 59 ? 22.747 14.025 17.172 1.00 30.43 71 ALA A CA 1
ATOM 464 C C . ALA A 1 59 ? 21.999 14.320 15.857 1.00 26.69 71 ALA A C 1
ATOM 465 O O . ALA A 1 59 ? 20.774 14.102 15.738 1.00 27.13 71 ALA A O 1
ATOM 467 N N . LYS A 1 60 ? 22.724 14.828 14.863 1.00 23.17 72 LYS A N 1
ATOM 468 C CA . LYS A 1 60 ? 22.103 15.121 13.582 1.00 26.06 72 LYS A CA 1
ATOM 469 C C . LYS A 1 60 ? 21.588 13.848 12.929 1.00 30.59 72 LYS A C 1
ATOM 470 O O . LYS A 1 60 ? 20.447 13.788 12.458 1.00 26.26 72 LYS A O 1
ATOM 476 N N . TYR A 1 61 ? 22.405 12.795 12.928 1.00 20.76 73 TYR A N 1
ATOM 477 C CA . TYR A 1 61 ? 21.980 11.548 12.309 1.00 23.77 73 TYR A CA 1
ATOM 478 C C . TYR A 1 61 ? 20.870 10.865 13.108 1.00 24.66 73 TYR A C 1
ATOM 479 O O . TYR A 1 61 ? 20.030 10.145 12.532 1.00 26.36 73 TYR A O 1
ATOM 488 N N . ALA A 1 62 ? 20.834 11.091 14.422 1.00 20.39 74 ALA A N 1
ATOM 489 C CA . ALA A 1 62 ? 19.764 10.532 15.244 1.00 25.52 74 ALA A CA 1
ATOM 490 C C . ALA A 1 62 ? 18.400 11.035 14.789 1.00 24.19 74 ALA A C 1
ATOM 491 O O . ALA A 1 62 ? 17.407 10.275 14.788 1.00 27.12 74 ALA A O 1
ATOM 493 N N . LYS A 1 63 ? 18.323 12.326 14.437 1.00 21.32 75 LYS A N 1
ATOM 494 C CA . LYS A 1 63 ? 17.037 12.837 13.941 1.00 25.58 75 LYS A CA 1
ATOM 495 C C . LYS A 1 63 ? 16.527 12.023 12.750 1.00 27.77 75 LYS A C 1
ATOM 496 O O . LYS A 1 63 ? 15.312 11.925 12.542 1.00 27.67 75 LYS A O 1
ATOM 502 N N . GLN A 1 64 ? 17.433 11.448 11.953 1.00 22.98 76 GLN A N 1
ATOM 503 C CA . GLN A 1 64 ? 17.027 10.627 10.812 1.00 23.85 76 GLN A CA 1
ATOM 504 C C . GLN A 1 64 ? 16.737 9.202 11.228 1.00 26.42 76 GLN A C 1
ATOM 505 O O . GLN A 1 64 ? 15.927 8.507 10.591 1.00 21.71 76 GLN A O 1
ATOM 511 N N . ALA A 1 65 ? 17.434 8.731 12.249 1.00 19.89 77 ALA A N 1
ATOM 512 C CA . ALA A 1 65 ? 17.295 7.331 12.607 1.00 19.41 77 ALA A CA 1
ATOM 513 C C . ALA A 1 65 ? 15.991 7.056 13.336 1.00 23.12 77 ALA A C 1
ATOM 514 O O . ALA A 1 65 ? 15.464 5.941 13.233 1.00 19.36 77 ALA A O 1
ATOM 516 N N . VAL A 1 66 ? 15.474 8.028 14.089 1.00 20.90 78 VAL A N 1
ATOM 517 C CA . VAL A 1 66 ? 14.345 7.726 14.981 1.00 21.57 78 VAL A CA 1
ATOM 518 C C . VAL A 1 66 ? 13.092 7.352 14.202 1.00 22.92 78 VAL A C 1
ATOM 519 O O . VAL A 1 66 ? 12.233 6.619 14.714 1.00 21.00 78 VAL A O 1
ATOM 523 N N . GLY A 1 67 ? 12.959 7.841 12.974 1.00 21.47 79 GLY A N 1
ATOM 524 C CA . GLY A 1 67 ? 11.799 7.505 12.151 1.00 21.64 79 GLY A CA 1
ATOM 525 C C . GLY A 1 67 ? 11.694 6.044 11.782 1.00 19.62 79 GLY A C 1
ATOM 526 O O . GLY A 1 67 ? 10.623 5.615 11.346 1.00 19.68 79 GLY A O 1
ATOM 527 N N . ILE A 1 68 ? 12.752 5.256 11.986 1.00 17.48 80 ILE A N 1
ATOM 528 C CA . ILE A 1 68 ? 12.657 3.857 11.605 1.00 14.96 80 ILE A CA 1
ATOM 529 C C . ILE A 1 68 ? 11.699 3.106 12.531 1.00 19.12 80 ILE A C 1
ATOM 530 O O . ILE A 1 68 ? 11.175 2.038 12.153 1.00 20.48 80 ILE A O 1
ATOM 535 N N . ALA A 1 69 ? 11.447 3.615 13.744 1.00 17.95 81 ALA A N 1
ATOM 536 C CA . ALA A 1 69 ? 10.493 2.925 14.613 1.00 23.51 81 ALA A CA 1
ATOM 537 C C . ALA A 1 69 ? 9.116 2.835 13.960 1.00 17.21 81 ALA A C 1
ATOM 538 O O . ALA A 1 69 ? 8.361 1.895 14.232 1.00 20.25 81 ALA A O 1
ATOM 540 N N . SER A 1 70 ? 8.768 3.802 13.104 1.00 16.37 82 SER A N 1
ATOM 541 C CA . SER A 1 70 ? 7.458 3.780 12.460 1.00 21.86 82 SER A CA 1
ATOM 542 C C . SER A 1 70 ? 7.317 2.670 11.433 1.00 19.85 82 SER A C 1
ATOM 543 O O . SER A 1 70 ? 6.188 2.385 11.009 1.00 18.14 82 SER A O 1
ATOM 546 N N . TRP A 1 71 ? 8.421 2.046 11.023 1.00 16.99 83 TRP A N 1
ATOM 547 C CA . TRP A 1 71 ? 8.366 0.907 10.118 1.00 17.53 83 TRP A CA 1
ATOM 548 C C . TRP A 1 71 ? 7.790 -0.342 10.792 1.00 17.99 83 TRP A C 1
ATOM 549 O O . TRP A 1 71 ? 7.356 -1.276 10.095 1.00 19.02 83 TRP A O 1
ATOM 560 N N . TYR A 1 72 ? 7.785 -0.394 12.124 1.00 13.94 84 TYR A N 1
ATOM 561 C CA . TYR A 1 72 ? 7.394 -1.601 12.857 1.00 16.61 84 TYR A CA 1
ATOM 562 C C . TYR A 1 72 ? 6.371 -1.239 13.926 1.00 17.55 84 TYR A C 1
ATOM 563 O O . TYR A 1 72 ? 6.575 -1.505 15.121 1.00 20.82 84 TYR A O 1
ATOM 572 N N . PRO A 1 73 ? 5.239 -0.645 13.528 1.00 19.73 85 PRO A N 1
ATOM 573 C CA . PRO A 1 73 ? 4.354 -0.035 14.535 1.00 22.08 85 PRO A CA 1
ATOM 574 C C . PRO A 1 73 ? 3.687 -1.033 15.461 1.00 26.45 85 PRO A C 1
ATOM 575 O O . PRO A 1 73 ? 3.359 -0.655 16.594 1.00 28.92 85 PRO A O 1
ATOM 579 N N . ARG A 1 74 ? 3.487 -2.287 15.045 1.00 20.39 86 ARG A N 1
ATOM 580 C CA . ARG A 1 74 ? 2.921 -3.255 15.971 1.00 30.22 86 ARG A CA 1
ATOM 581 C C . ARG A 1 74 ? 3.977 -3.990 16.769 1.00 25.32 86 ARG A C 1
ATOM 582 O O . ARG A 1 74 ? 3.621 -4.817 17.612 1.00 28.76 86 ARG A O 1
ATOM 590 N N . ALA A 1 75 ? 5.252 -3.707 16.547 1.00 21.34 87 ALA A N 1
ATOM 591 C CA . ALA A 1 75 ? 6.287 -4.486 17.225 1.00 16.63 87 ALA A CA 1
ATOM 592 C C . ALA A 1 75 ? 6.645 -3.894 18.587 1.00 23.01 87 ALA A C 1
ATOM 593 O O . ALA A 1 75 ? 6.365 -2.733 18.894 1.00 25.62 87 ALA A O 1
ATOM 595 N N . SER A 1 76 ? 7.291 -4.729 19.397 1.00 21.67 88 SER A N 1
ATOM 596 C CA . SER A 1 76 ? 7.747 -4.359 20.725 1.00 26.90 88 SER A CA 1
ATOM 597 C C . SER A 1 76 ? 8.748 -3.204 20.668 1.00 20.11 88 SER A C 1
ATOM 598 O O . SER A 1 76 ? 9.355 -2.905 19.630 1.00 21.88 88 SER A O 1
ATOM 601 N N . PHE A 1 77 ? 8.896 -2.541 21.811 1.00 23.33 89 PHE A N 1
ATOM 602 C CA . PHE A 1 77 ? 9.925 -1.518 21.928 1.00 27.38 89 PHE A CA 1
ATOM 603 C C . PHE A 1 77 ? 11.301 -2.090 21.620 1.00 22.31 89 PHE A C 1
ATOM 604 O O . PHE A 1 77 ? 12.114 -1.427 20.977 1.00 22.17 89 PHE A O 1
ATOM 612 N N . ALA A 1 78 ? 11.579 -3.340 22.018 1.00 19.11 90 ALA A N 1
ATOM 613 C CA . ALA A 1 78 ? 12.894 -3.906 21.701 1.00 21.30 90 ALA A CA 1
ATOM 614 C C . ALA A 1 78 ? 13.139 -3.962 20.192 1.00 21.49 90 ALA A C 1
ATOM 615 O O . ALA A 1 78 ? 14.235 -3.632 19.720 1.00 20.75 90 ALA A O 1
ATOM 617 N N . VAL A 1 79 ? 12.133 -4.368 19.407 1.00 16.96 91 VAL A N 1
ATOM 618 C CA . VAL A 1 79 ? 12.321 -4.394 17.963 1.00 15.13 91 VAL A CA 1
ATOM 619 C C . VAL A 1 79 ? 12.523 -2.973 17.436 1.00 16.66 91 VAL A C 1
ATOM 620 O O . VAL A 1 79 ? 13.493 -2.684 16.724 1.00 15.45 91 VAL A O 1
ATOM 624 N N . ARG A 1 80 ? 11.628 -2.060 17.811 1.00 18.47 92 ARG A N 1
ATOM 625 C CA . ARG A 1 80 ? 11.662 -0.719 17.231 1.00 17.99 92 ARG A CA 1
ATOM 626 C C . ARG A 1 80 ? 12.957 -0.002 17.596 1.00 18.71 92 ARG A C 1
ATOM 627 O O . ARG A 1 80 ? 13.627 0.604 16.738 1.00 20.05 92 ARG A O 1
ATOM 635 N N . PHE A 1 81 ? 13.323 -0.064 18.873 1.00 15.32 93 PHE A N 1
ATOM 636 C CA . PHE A 1 81 ? 14.517 0.624 19.338 1.00 16.83 93 PHE A CA 1
ATOM 637 C C . PHE A 1 81 ? 15.782 0.008 18.748 1.00 18.48 93 PHE A C 1
ATOM 638 O O . PHE A 1 81 ? 16.691 0.732 18.330 1.00 16.86 93 PHE A O 1
ATOM 646 N N . ASN A 1 82 ? 15.892 -1.326 18.714 1.00 18.50 94 ASN A N 1
ATOM 647 C CA . ASN A 1 82 ? 17.110 -1.873 18.131 1.00 18.36 94 ASN A CA 1
ATOM 648 C C . ASN A 1 82 ? 17.219 -1.538 16.644 1.00 19.35 94 ASN A C 1
ATOM 649 O O . ASN A 1 82 ? 18.336 -1.308 16.151 1.00 16.84 94 ASN A O 1
ATOM 654 N N . CYS A 1 83 ? 16.087 -1.491 15.910 1.00 15.29 95 CYS A N 1
ATOM 655 C CA . CYS A 1 83 ? 16.159 -1.085 14.500 1.00 15.94 95 CYS A CA 1
ATOM 656 C C . CYS A 1 83 ? 16.604 0.376 14.373 1.00 14.79 95 CYS A C 1
ATOM 657 O O . CYS A 1 83 ? 17.364 0.728 13.456 1.00 17.61 95 CYS A O 1
ATOM 660 N N . VAL A 1 84 ? 16.172 1.218 15.305 1.00 15.12 96 VAL A N 1
ATOM 661 C CA . VAL A 1 84 ? 16.615 2.617 15.306 1.00 16.30 96 VAL A CA 1
ATOM 662 C C . VAL A 1 84 ? 18.127 2.698 15.569 1.00 14.74 96 VAL A C 1
ATOM 663 O O . VAL A 1 84 ? 18.846 3.447 14.893 1.00 16.68 96 VAL A O 1
ATOM 667 N N . VAL A 1 85 ? 18.635 1.902 16.525 1.00 14.65 97 VAL A N 1
ATOM 668 C CA . VAL A 1 85 ? 20.062 1.967 16.849 1.00 15.59 97 VAL A CA 1
ATOM 669 C C . VAL A 1 85 ? 20.903 1.540 15.658 1.00 15.63 97 VAL A C 1
ATOM 670 O O . VAL A 1 85 ? 21.861 2.226 15.280 1.00 15.07 97 VAL A O 1
ATOM 674 N N . ILE A 1 86 ? 20.569 0.385 15.044 1.00 13.58 98 ILE A N 1
ATOM 675 C CA . ILE A 1 86 ? 21.410 -0.068 13.935 1.00 14.23 98 ILE A CA 1
ATOM 676 C C . ILE A 1 86 ? 21.324 0.927 12.783 1.00 16.48 98 ILE A C 1
ATOM 677 O O . ILE A 1 86 ? 22.318 1.149 12.079 1.00 15.92 98 ILE A O 1
ATOM 682 N N . THR A 1 87 ? 20.155 1.570 12.587 1.00 14.65 99 THR A N 1
ATOM 683 C CA . THR A 1 87 ? 20.047 2.622 11.587 1.00 15.42 99 THR A CA 1
ATOM 684 C C . THR A 1 87 ? 21.011 3.772 11.858 1.00 16.85 99 THR A C 1
ATOM 685 O O . THR A 1 87 ? 21.663 4.269 10.938 1.00 17.50 99 THR A O 1
ATOM 689 N N . LEU A 1 88 ? 21.079 4.236 13.106 1.00 15.43 100 LEU A N 1
ATOM 690 C CA . LEU A 1 88 ? 22.024 5.310 13.429 1.00 13.66 100 LEU A CA 1
ATOM 691 C C . LEU A 1 88 ? 23.440 4.887 13.055 1.00 15.30 100 LEU A C 1
ATOM 692 O O . LEU A 1 88 ? 24.196 5.654 12.448 1.00 18.35 100 LEU A O 1
ATOM 697 N N . LEU A 1 89 ? 23.814 3.650 13.411 1.00 17.73 101 LEU A N 1
ATOM 698 C CA . LEU A 1 89 ? 25.179 3.198 13.142 1.00 15.29 101 LEU A CA 1
ATOM 699 C C . LEU A 1 89 ? 25.449 3.119 11.636 1.00 18.45 101 LEU A C 1
ATOM 700 O O . LEU A 1 89 ? 26.533 3.490 11.170 1.00 19.49 101 LEU A O 1
ATOM 705 N N . VAL A 1 90 ? 24.501 2.597 10.855 1.00 15.73 102 VAL A N 1
ATOM 706 C CA . VAL A 1 90 ? 24.829 2.492 9.434 1.00 12.32 102 VAL A CA 1
ATOM 707 C C . VAL A 1 90 ? 24.719 3.852 8.743 1.00 18.86 102 VAL A C 1
ATOM 708 O O . VAL A 1 90 ? 25.426 4.087 7.770 1.00 22.31 102 VAL A O 1
ATOM 712 N N . ILE A 1 91 ? 23.897 4.786 9.241 1.00 20.99 103 ILE A N 1
ATOM 713 C CA . ILE A 1 91 ? 23.918 6.144 8.687 1.00 23.68 103 ILE A CA 1
ATOM 714 C C . ILE A 1 91 ? 25.278 6.785 8.928 1.00 21.21 103 ILE A C 1
ATOM 715 O O . ILE A 1 91 ? 25.878 7.372 8.018 1.00 29.98 103 ILE A O 1
ATOM 720 N N . ILE A 1 92 ? 25.796 6.670 10.161 1.00 22.67 104 ILE A N 1
ATOM 721 C CA . ILE A 1 92 ? 27.132 7.174 10.453 1.00 29.82 104 ILE A CA 1
ATOM 722 C C . ILE A 1 92 ? 28.150 6.555 9.511 1.00 37.05 104 ILE A C 1
ATOM 723 O O . ILE A 1 92 ? 28.988 7.255 8.933 1.00 30.66 104 ILE A O 1
ATOM 728 N N . TYR A 1 93 ? 28.087 5.232 9.322 1.00 20.96 105 TYR A N 1
ATOM 729 C CA . TYR A 1 93 ? 29.012 4.630 8.370 1.00 25.21 105 TYR A CA 1
ATOM 730 C C . TYR A 1 93 ? 28.778 5.144 6.931 1.00 21.91 105 TYR A C 1
ATOM 731 O O . TYR A 1 93 ? 29.748 5.494 6.250 1.00 37.04 105 TYR A O 1
ATOM 740 N N . ASP A 1 94 ? 27.503 5.261 6.488 1.00 27.75 106 ASP A N 1
ATOM 741 C CA . ASP A 1 94 ? 27.107 5.619 5.111 1.00 28.23 106 ASP A CA 1
ATOM 742 C C . ASP A 1 94 ? 27.545 7.020 4.766 1.00 42.51 106 ASP A C 1
ATOM 743 O O . ASP A 1 94 ? 27.767 7.321 3.587 1.00 39.29 106 ASP A O 1
ATOM 748 N N . GLU A 1 95 ? 27.638 7.898 5.768 1.00 35.60 107 GLU A N 1
ATOM 749 C CA . GLU A 1 95 ? 28.028 9.289 5.550 1.00 45.27 107 GLU A CA 1
ATOM 750 C C . GLU A 1 95 ? 29.490 9.555 5.863 1.00 45.38 107 GLU A C 1
ATOM 751 O O . GLU A 1 95 ? 30.133 10.326 5.142 1.00 45.78 107 GLU A O 1
ATOM 757 N N . ASP A 1 96 ? 30.059 8.883 6.868 1.00 37.15 108 ASP A N 1
ATOM 758 C CA . ASP A 1 96 ? 31.388 9.221 7.365 1.00 44.39 108 ASP A CA 1
ATOM 759 C C . ASP A 1 96 ? 32.383 8.055 7.327 1.00 45.24 108 ASP A C 1
ATOM 760 O O . ASP A 1 96 ? 33.346 8.063 8.099 1.00 34.29 108 ASP A O 1
ATOM 765 N N . TYR A 1 97 ? 32.216 7.063 6.427 1.00 44.91 109 TYR A N 1
ATOM 766 C CA . TYR A 1 97 ? 33.138 5.916 6.440 1.00 37.45 109 TYR A CA 1
ATOM 767 C C . TYR A 1 97 ? 34.578 6.307 6.116 1.00 40.97 109 TYR A C 1
ATOM 768 O O . TYR A 1 97 ? 35.514 5.671 6.610 1.00 45.51 109 TYR A O 1
ATOM 777 N N . LEU A 1 98 ? 34.787 7.336 5.296 1.00 38.95 110 LEU A N 1
ATOM 778 C CA . LEU A 1 98 ? 36.153 7.760 5.007 1.00 50.09 110 LEU A CA 1
ATOM 779 C C . LEU A 1 98 ? 36.861 8.380 6.211 1.00 46.79 110 LEU A C 1
ATOM 780 O O . LEU A 1 98 ? 38.094 8.441 6.211 1.00 48.17 110 LEU A O 1
ATOM 785 N N . THR A 1 99 ? 36.120 8.874 7.213 1.00 46.06 111 THR A N 1
ATOM 786 C CA . THR A 1 99 ? 36.749 9.460 8.399 1.00 46.14 111 THR A CA 1
ATOM 787 C C . THR A 1 99 ? 37.353 8.402 9.311 1.00 40.33 111 THR A C 1
ATOM 788 O O . THR A 1 99 ? 38.097 8.750 10.233 1.00 47.32 111 THR A O 1
ATOM 792 N N . PHE A 1 100 ? 37.034 7.132 9.085 1.00 37.00 112 PHE A N 1
ATOM 793 C CA . PHE A 1 100 ? 37.553 6.022 9.869 1.00 39.86 112 PHE A CA 1
ATOM 794 C C . PHE A 1 100 ? 38.747 5.360 9.198 1.00 40.82 112 PHE A C 1
ATOM 795 O O . PHE A 1 100 ? 39.200 4.304 9.658 1.00 46.91 112 PHE A O 1
ATOM 803 N N . GLY A 1 101 ? 39.254 5.950 8.114 1.00 40.08 113 GLY A N 1
ATOM 804 C CA . GLY A 1 101 ? 40.412 5.392 7.427 1.00 42.20 113 GLY A CA 1
ATOM 805 C C . GLY A 1 101 ? 40.116 4.001 6.906 1.00 51.97 113 GLY A C 1
ATOM 806 O O . GLY A 1 101 ? 39.043 3.731 6.357 1.00 52.02 113 GLY A O 1
ATOM 807 N N . ASP A 1 102 ? 41.061 3.084 7.108 1.00 37.63 114 ASP A N 1
ATOM 808 C CA . ASP A 1 102 ? 40.896 1.692 6.707 1.00 54.63 114 ASP A CA 1
ATOM 809 C C . ASP A 1 102 ? 40.256 0.807 7.792 1.00 39.18 114 ASP A C 1
ATOM 810 O O . ASP A 1 102 ? 40.356 -0.421 7.701 1.00 34.58 114 ASP A O 1
ATOM 815 N N . ALA A 1 103 ? 39.600 1.390 8.806 1.00 38.07 115 ALA A N 1
ATOM 816 C CA . ALA A 1 103 ? 39.037 0.582 9.896 1.00 38.07 115 ALA A CA 1
ATOM 817 C C . ALA A 1 103 ? 37.986 -0.398 9.381 1.00 39.27 115 ALA A C 1
ATOM 818 O O . ALA A 1 103 ? 37.928 -1.583 9.794 1.00 29.54 115 ALA A O 1
ATOM 820 N N . GLY A 1 104 ? 37.137 0.091 8.474 1.00 32.43 116 GLY A N 1
ATOM 821 C CA . GLY A 1 104 ? 36.108 -0.753 7.922 1.00 24.62 116 GLY A CA 1
ATOM 822 C C . GLY A 1 104 ? 36.682 -1.970 7.230 1.00 27.19 116 GLY A C 1
ATOM 823 O O . GLY A 1 104 ? 36.113 -3.061 7.324 1.00 25.60 116 GLY A O 1
ATOM 824 N N . THR A 1 105 ? 37.841 -1.813 6.556 1.00 22.58 117 THR A N 1
ATOM 825 C CA . THR A 1 105 ? 38.404 -2.956 5.845 1.00 28.70 117 THR A CA 1
ATOM 826 C C . THR A 1 105 ? 38.783 -4.080 6.798 1.00 29.02 117 THR A C 1
ATOM 827 O O . THR A 1 105 ? 38.834 -5.235 6.370 1.00 30.46 117 THR A O 1
ATOM 831 N N . GLU A 1 106 ? 39.027 -3.795 8.082 1.00 20.30 118 GLU A N 1
ATOM 832 C CA . GLU A 1 106 ? 39.363 -4.897 8.987 1.00 22.01 118 GLU A CA 1
ATOM 833 C C . GLU A 1 106 ? 38.201 -5.324 9.877 1.00 24.37 118 GLU A C 1
ATOM 834 O O . GLU A 1 106 ? 38.389 -6.203 10.738 1.00 19.48 118 GLU A O 1
ATOM 840 N N . PHE A 1 107 ? 37.020 -4.710 9.708 1.00 17.29 119 PHE A N 1
ATOM 841 C CA . PHE A 1 107 ? 35.899 -5.024 10.594 1.00 16.71 119 PHE A CA 1
ATOM 842 C C . PHE A 1 107 ? 35.592 -6.535 10.719 1.00 19.18 119 PHE A C 1
ATOM 843 O O . PHE A 1 107 ? 35.442 -7.053 11.833 1.00 16.72 119 PHE A O 1
ATOM 851 N N . SER A 1 108 ? 35.435 -7.254 9.600 1.00 14.21 120 SER A N 1
ATOM 852 C CA . SER A 1 108 ? 34.939 -8.629 9.689 1.00 13.23 120 SER A CA 1
ATOM 853 C C . SER A 1 108 ? 35.931 -9.557 10.408 1.00 12.82 120 SER A C 1
ATOM 854 O O . SER A 1 108 ? 35.543 -10.334 11.291 1.00 17.35 120 SER A O 1
ATOM 857 N N . LEU A 1 109 ? 37.220 -9.463 10.062 1.00 15.18 121 LEU A N 1
ATOM 858 C CA . LEU A 1 109 ? 38.195 -10.330 10.727 1.00 13.41 121 LEU A CA 1
ATOM 859 C C . LEU A 1 109 ? 38.347 -9.953 12.191 1.00 16.61 121 LEU A C 1
ATOM 860 O O . LEU A 1 109 ? 38.434 -10.844 13.044 1.00 17.14 121 LEU A O 1
ATOM 865 N N . ARG A 1 110 ? 38.366 -8.649 12.513 1.00 15.01 122 ARG A N 1
ATOM 866 C CA . ARG A 1 110 ? 38.484 -8.301 13.937 1.00 13.61 122 ARG A CA 1
ATOM 867 C C . ARG A 1 110 ? 37.256 -8.760 14.708 1.00 19.47 122 ARG A C 1
ATOM 868 O O . ARG A 1 110 ? 37.368 -9.210 15.855 1.00 15.90 122 ARG A O 1
ATOM 876 N N . LEU A 1 111 ? 36.084 -8.720 14.066 1.00 14.92 123 LEU A N 1
ATOM 877 C CA . LEU A 1 111 ? 34.870 -9.189 14.721 1.00 16.73 123 LEU A CA 1
ATOM 878 C C . LEU A 1 111 ? 34.960 -10.674 15.061 1.00 16.81 123 LEU A C 1
ATOM 879 O O . LEU A 1 111 ? 34.695 -11.076 16.202 1.00 16.64 123 LEU A O 1
ATOM 884 N N . VAL A 1 112 ? 35.332 -11.512 14.082 1.00 14.52 124 VAL A N 1
ATOM 885 C CA . VAL A 1 112 ? 35.329 -12.944 14.377 1.00 14.74 124 VAL A CA 1
ATOM 886 C C . VAL A 1 112 ? 36.522 -13.336 15.245 1.00 17.03 124 VAL A C 1
ATOM 887 O O . VAL A 1 112 ? 36.459 -14.362 15.942 1.00 16.96 124 VAL A O 1
ATOM 891 N N . ARG A 1 113 ? 37.606 -12.554 15.232 1.00 15.12 125 ARG A N 1
ATOM 892 C CA . ARG A 1 113 ? 38.731 -12.815 16.118 1.00 18.23 125 ARG A CA 1
ATOM 893 C C . ARG A 1 113 ? 38.513 -12.330 17.550 1.00 18.64 125 ARG A C 1
ATOM 894 O O . ARG A 1 113 ? 39.291 -12.695 18.439 1.00 20.62 125 ARG A O 1
ATOM 902 N N . GLY A 1 114 ? 37.492 -11.520 17.797 1.00 19.35 126 GLY A N 1
ATOM 903 C CA . GLY A 1 114 ? 37.357 -10.922 19.111 1.00 21.34 126 GLY A CA 1
ATOM 904 C C . GLY A 1 114 ? 38.330 -9.802 19.398 1.00 21.15 126 GLY A C 1
ATOM 905 O O . GLY A 1 114 ? 38.580 -9.497 20.567 1.00 22.41 126 GLY A O 1
ATOM 906 N N . LEU A 1 115 ? 38.874 -9.132 18.342 1.00 17.79 127 LEU A N 1
ATOM 907 C CA . LEU A 1 115 ? 39.826 -8.042 18.505 1.00 17.74 127 LEU A CA 1
ATOM 908 C C . LEU A 1 115 ? 39.121 -6.690 18.596 1.00 23.28 127 LEU A C 1
ATOM 909 O O . LEU A 1 115 ? 38.058 -6.485 17.977 1.00 19.70 127 LEU A O 1
ATOM 914 N N . PRO A 1 116 ? 39.698 -5.728 19.317 1.00 18.75 128 PRO A N 1
ATOM 915 C CA . PRO A 1 116 ? 39.136 -4.376 19.290 1.00 21.51 128 PRO A CA 1
ATOM 916 C C . PRO A 1 116 ? 39.173 -3.820 17.879 1.00 22.81 128 PRO A C 1
ATOM 917 O O . PRO A 1 116 ? 40.109 -4.060 17.112 1.00 23.44 128 PRO A O 1
ATOM 921 N N . GLN A 1 117 ? 38.133 -3.082 17.537 1.00 16.11 129 GLN A N 1
ATOM 922 C CA . GLN A 1 117 ? 38.055 -2.482 16.223 1.00 19.26 129 GLN A CA 1
ATOM 923 C C . GLN A 1 117 ? 38.973 -1.274 16.146 1.00 26.82 129 GLN A C 1
ATOM 924 O O . GLN A 1 117 ? 39.412 -0.728 17.165 1.00 24.31 129 GLN A O 1
ATOM 930 N N . LYS A 1 118 ? 39.282 -0.863 14.913 1.00 19.74 130 LYS A N 1
ATOM 931 C CA . LYS A 1 118 ? 40.192 0.277 14.744 1.00 29.95 130 LYS A CA 1
ATOM 932 C C . LYS A 1 118 ? 39.566 1.595 15.169 1.00 29.77 130 LYS A C 1
ATOM 933 O O . LYS A 1 118 ? 40.305 2.538 15.493 1.00 35.32 130 LYS A O 1
ATOM 939 N N . ALA A 1 119 ? 38.236 1.698 15.165 1.00 27.57 131 ALA A N 1
ATOM 940 C CA . ALA A 1 119 ? 37.551 2.879 15.653 1.00 28.85 131 ALA A CA 1
ATOM 941 C C . ALA A 1 119 ? 36.470 2.495 16.660 1.00 27.38 131 ALA A C 1
ATOM 942 O O . ALA A 1 119 ? 35.772 1.492 16.462 1.00 25.51 131 ALA A O 1
ATOM 944 N N . PRO A 1 120 ? 36.288 3.285 17.736 1.00 25.52 132 PRO A N 1
ATOM 945 C CA . PRO A 1 120 ? 35.213 3.002 18.716 1.00 27.40 132 PRO A CA 1
ATOM 946 C C . PRO A 1 120 ? 33.830 2.851 18.121 1.00 25.72 132 PRO A C 1
ATOM 947 O O . PRO A 1 120 ? 33.006 2.055 18.610 1.00 25.94 132 PRO A O 1
ATOM 951 N N . PHE A 1 121 ? 33.531 3.613 17.076 1.00 23.91 133 PHE A N 1
ATOM 952 C CA . PHE A 1 121 ? 32.233 3.483 16.466 1.00 19.49 133 PHE A CA 1
ATOM 953 C C . PHE A 1 121 ? 31.987 2.039 15.998 1.00 14.64 133 PHE A C 1
ATOM 954 O O . PHE A 1 121 ? 30.885 1.489 16.160 1.00 19.08 133 PHE A O 1
ATOM 962 N N . LEU A 1 122 ? 33.021 1.409 15.438 1.00 18.40 134 LEU A N 1
ATOM 963 C CA . LEU A 1 122 ? 32.883 0.035 14.965 1.00 13.69 134 LEU A CA 1
ATOM 964 C C . LEU A 1 122 ? 32.794 -0.954 16.127 1.00 17.63 134 LEU A C 1
ATOM 965 O O . LEU A 1 122 ? 32.210 -2.030 15.975 1.00 18.26 134 LEU A O 1
ATOM 970 N N . ASP A 1 123 ? 33.362 -0.613 17.291 1.00 15.88 135 ASP A N 1
ATOM 971 C CA . ASP A 1 123 ? 33.106 -1.423 18.483 1.00 19.30 135 ASP A CA 1
ATOM 972 C C . ASP A 1 123 ? 31.613 -1.418 18.809 1.00 21.48 135 ASP A C 1
ATOM 973 O O . ASP A 1 123 ? 31.048 -2.437 19.233 1.00 17.09 135 ASP A O 1
ATOM 978 N N . SER A 1 124 ? 30.963 -0.260 18.663 1.00 19.42 136 SER A N 1
ATOM 979 C CA . SER A 1 124 ? 29.516 -0.228 18.900 1.00 14.74 136 SER A CA 1
ATOM 980 C C . SER A 1 124 ? 28.769 -1.118 17.916 1.00 15.41 136 SER A C 1
ATOM 981 O O . SER A 1 124 ? 27.785 -1.774 18.287 1.00 16.52 136 SER A O 1
ATOM 984 N N . LEU A 1 125 ? 29.194 -1.106 16.651 1.00 15.21 137 LEU A N 1
ATOM 985 C CA . LEU A 1 125 ? 28.570 -1.979 15.646 1.00 14.00 137 LEU A CA 1
ATOM 986 C C . LEU A 1 125 ? 28.734 -3.463 16.018 1.00 15.64 137 LEU A C 1
ATOM 987 O O . LEU A 1 125 ? 27.782 -4.269 15.949 1.00 14.69 137 LEU A O 1
ATOM 992 N N . ALA A 1 126 ? 29.940 -3.841 16.416 1.00 16.12 138 ALA A N 1
ATOM 993 C CA . ALA A 1 126 ? 30.176 -5.224 16.836 1.00 16.36 138 ALA A CA 1
ATOM 994 C C . ALA A 1 126 ? 29.296 -5.600 18.027 1.00 16.82 138 ALA A C 1
ATOM 995 O O . ALA A 1 126 ? 28.714 -6.696 18.065 1.00 19.08 138 ALA A O 1
ATOM 997 N N . GLN A 1 127 ? 29.169 -4.699 19.011 1.00 17.28 139 GLN A N 1
ATOM 998 C CA . GLN A 1 127 ? 28.332 -4.990 20.179 1.00 19.40 139 GLN A CA 1
ATOM 999 C C . GLN A 1 127 ? 26.862 -5.174 19.779 1.00 14.84 139 GLN A C 1
ATOM 1000 O O . GLN A 1 127 ? 26.150 -6.053 20.304 1.00 20.66 139 GLN A O 1
ATOM 1006 N N . PHE A 1 128 ? 26.377 -4.353 18.832 1.00 15.70 140 PHE A N 1
ATOM 1007 C CA . PHE A 1 128 ? 24.997 -4.539 18.369 1.00 15.40 140 PHE A CA 1
ATOM 1008 C C . PHE A 1 128 ? 24.786 -5.948 17.790 1.00 14.58 140 PHE A C 1
ATOM 1009 O O . PHE A 1 128 ? 23.793 -6.646 18.106 1.00 14.88 140 PHE A O 1
ATOM 1017 N N . LEU A 1 129 ? 25.700 -6.360 16.900 1.00 13.88 141 LEU A N 1
ATOM 1018 C CA . LEU A 1 129 ? 25.596 -7.690 16.300 1.00 14.23 141 LEU A CA 1
ATOM 1019 C C . LEU A 1 129 ? 25.620 -8.797 17.357 1.00 15.21 141 LEU A C 1
ATOM 1020 O O . LEU A 1 129 ? 25.029 -9.869 17.146 1.00 18.86 141 LEU A O 1
ATOM 1025 N N . GLN A 1 130 ? 26.330 -8.582 18.463 1.00 14.90 142 GLN A N 1
ATOM 1026 C CA . GLN A 1 130 ? 26.372 -9.605 19.518 1.00 20.59 142 GLN A CA 1
ATOM 1027 C C . GLN A 1 130 ? 25.102 -9.633 20.358 1.00 20.51 142 GLN A C 1
ATOM 1028 O O . GLN A 1 130 ? 24.918 -10.557 21.171 1.00 22.61 142 GLN A O 1
ATOM 1034 N N . ASN A 1 131 ? 24.224 -8.637 20.201 1.00 22.25 143 ASN A N 1
ATOM 1035 C CA . ASN A 1 131 ? 23.014 -8.648 21.020 1.00 19.93 143 ASN A CA 1
ATOM 1036 C C . ASN A 1 131 ? 21.699 -8.726 20.249 1.00 22.66 143 ASN A C 1
ATOM 1037 O O . ASN A 1 131 ? 20.644 -8.464 20.836 1.00 22.93 143 ASN A O 1
ATOM 1042 N N . THR A 1 132 ? 21.722 -9.078 18.965 1.00 17.13 144 THR A N 1
ATOM 1043 C CA . THR A 1 132 ? 20.441 -9.190 18.251 1.00 20.33 144 THR A CA 1
ATOM 1044 C C . THR A 1 132 ? 19.498 -10.291 18.780 1.00 23.01 144 THR A C 1
ATOM 1045 O O . THR A 1 132 ? 18.320 -10.292 18.403 1.00 23.26 144 THR A O 1
ATOM 1049 N N . ASP A 1 133 ? 19.955 -11.225 19.628 1.00 21.61 145 ASP A N 1
ATOM 1050 C CA . ASP A 1 133 ? 18.997 -12.175 20.204 1.00 25.37 145 ASP A CA 1
ATOM 1051 C C . ASP A 1 133 ? 18.024 -11.499 21.165 1.00 28.05 145 ASP A C 1
ATOM 1052 O O . ASP A 1 133 ? 17.071 -12.142 21.607 1.00 27.53 145 ASP A O 1
ATOM 1057 N N . GLN A 1 134 ? 18.226 -10.213 21.472 1.00 27.13 146 GLN A N 1
ATOM 1058 C CA . GLN A 1 134 ? 17.230 -9.460 22.230 1.00 31.33 146 GLN A CA 1
ATOM 1059 C C . GLN A 1 134 ? 15.909 -9.336 21.474 1.00 37.23 146 GLN A C 1
ATOM 1060 O O . GLN A 1 134 ? 14.855 -9.168 22.097 1.00 36.28 146 GLN A O 1
ATOM 1066 N N . TYR A 1 135 ? 15.942 -9.356 20.138 1.00 28.10 147 TYR A N 1
ATOM 1067 C CA . TYR A 1 135 ? 14.704 -9.164 19.393 1.00 26.32 147 TYR A CA 1
ATOM 1068 C C . TYR A 1 135 ? 14.513 -10.095 18.194 1.00 33.73 147 TYR A C 1
ATOM 1069 O O . TYR A 1 135 ? 13.407 -10.109 17.638 1.00 29.47 147 TYR A O 1
ATOM 1078 N N . LEU A 1 136 ? 15.505 -10.917 17.817 1.00 22.58 148 LEU A N 1
ATOM 1079 C CA . LEU A 1 136 ? 15.421 -11.826 16.675 1.00 22.37 148 LEU A CA 1
ATOM 1080 C C . LEU A 1 136 ? 15.743 -13.246 17.097 1.00 17.53 148 LEU A C 1
ATOM 1081 O O . LEU A 1 136 ? 16.446 -13.471 18.082 1.00 21.30 148 LEU A O 1
ATOM 1086 N N . GLY A 1 137 ? 15.244 -14.221 16.304 1.00 19.44 149 GLY A N 1
ATOM 1087 C CA . GLY A 1 137 ? 15.668 -15.602 16.452 1.00 19.72 149 GLY A CA 1
ATOM 1088 C C . GLY A 1 137 ? 17.004 -15.863 15.778 1.00 21.90 149 GLY A C 1
ATOM 1089 O O . GLY A 1 137 ? 17.643 -14.964 15.214 1.00 19.50 149 GLY A O 1
ATOM 1090 N N . PRO A 1 138 ? 17.455 -17.124 15.853 1.00 20.00 150 PRO A N 1
ATOM 1091 C CA . PRO A 1 138 ? 18.823 -17.444 15.379 1.00 24.03 150 PRO A CA 1
ATOM 1092 C C . PRO A 1 138 ? 19.046 -17.182 13.897 1.00 23.92 150 PRO A C 1
ATOM 1093 O O . PRO A 1 138 ? 20.133 -16.728 13.503 1.00 16.36 150 PRO A O 1
ATOM 1097 N N . TYR A 1 139 ? 18.048 -17.471 13.060 1.00 19.50 151 TYR A N 1
ATOM 1098 C CA . TYR A 1 139 ? 18.177 -17.189 11.632 1.00 18.31 151 TYR A CA 1
ATOM 1099 C C . TYR A 1 139 ? 18.257 -15.687 11.394 1.00 18.56 151 TYR A C 1
ATOM 1100 O O . TYR A 1 139 ? 19.135 -15.206 10.670 1.00 18.13 151 TYR A O 1
ATOM 1109 N N . GLY A 1 140 ? 17.360 -14.924 12.018 1.00 17.90 152 GLY A N 1
ATOM 1110 C CA . GLY A 1 140 ? 17.417 -13.478 11.857 1.00 17.49 152 GLY A CA 1
ATOM 1111 C C . GLY A 1 140 ? 18.719 -12.891 12.368 1.00 17.58 152 GLY A C 1
ATOM 1112 O O . GLY A 1 140 ? 19.300 -12.006 11.734 1.00 16.20 152 GLY A O 1
ATOM 1113 N N . SER A 1 141 ? 19.191 -13.358 13.535 1.00 15.41 153 SER A N 1
ATOM 1114 C CA . SER A 1 141 ? 20.468 -12.860 14.059 1.00 16.85 153 SER A CA 1
ATOM 1115 C C . SER A 1 141 ? 21.600 -13.108 13.065 1.00 17.89 153 SER A C 1
ATOM 1116 O O . SER A 1 141 ? 22.421 -12.210 12.808 1.00 15.92 153 SER A O 1
ATOM 1119 N N . SER A 1 142 ? 21.665 -14.328 12.492 1.00 13.91 154 SER A N 1
ATOM 1120 C CA . SER A 1 142 ? 22.728 -14.607 11.524 1.00 16.34 154 SER A CA 1
ATOM 1121 C C . SER A 1 142 ? 22.619 -13.704 10.312 1.00 14.65 154 SER A C 1
ATOM 1122 O O . SER A 1 142 ? 23.632 -13.268 9.771 1.00 16.97 154 SER A O 1
ATOM 1125 N N . MET A 1 143 ? 21.397 -13.480 9.831 1.00 15.48 155 MET A N 1
ATOM 1126 C CA . MET A 1 143 ? 21.227 -12.626 8.666 1.00 14.21 155 MET A CA 1
ATOM 1127 C C . MET A 1 143 ? 21.655 -11.192 8.970 1.00 14.82 155 MET A C 1
ATOM 1128 O O . MET A 1 143 ? 22.254 -10.524 8.117 1.00 18.25 155 MET A O 1
ATOM 1133 N N . VAL A 1 144 ? 21.364 -10.685 10.179 1.00 14.52 156 VAL A N 1
ATOM 1134 C CA . VAL A 1 144 ? 21.819 -9.319 10.495 1.00 13.39 156 VAL A CA 1
ATOM 1135 C C . VAL A 1 144 ? 23.341 -9.263 10.477 1.00 18.04 156 VAL A C 1
ATOM 1136 O O . VAL A 1 144 ? 23.938 -8.308 9.946 1.00 16.80 156 VAL A O 1
ATOM 1140 N N . ILE A 1 145 ? 24.001 -10.290 11.034 1.00 14.62 157 ILE A N 1
ATOM 1141 C CA . ILE A 1 145 ? 25.471 -10.297 11.003 1.00 15.42 157 ILE A CA 1
ATOM 1142 C C . ILE A 1 145 ? 25.977 -10.331 9.567 1.00 14.59 157 ILE A C 1
ATOM 1143 O O . ILE A 1 145 ? 26.849 -9.542 9.171 1.00 14.39 157 ILE A O 1
ATOM 1148 N N . LYS A 1 146 ? 25.476 -11.282 8.767 1.00 12.10 158 LYS A N 1
ATOM 1149 C CA . LYS A 1 146 ? 26.049 -11.437 7.433 1.00 14.40 158 LYS A CA 1
ATOM 1150 C C . LYS A 1 146 ? 25.766 -10.203 6.567 1.00 14.68 158 LYS A C 1
ATOM 1151 O O . LYS A 1 146 ? 26.640 -9.766 5.817 1.00 16.84 158 LYS A O 1
ATOM 1157 N N . THR A 1 147 ? 24.590 -9.567 6.745 1.00 12.43 159 THR A N 1
ATOM 1158 C CA . THR A 1 147 ? 24.218 -8.362 6.015 1.00 13.93 159 THR A CA 1
ATOM 1159 C C . THR A 1 147 ? 25.107 -7.192 6.414 1.00 12.35 159 THR A C 1
ATOM 1160 O O . THR A 1 147 ? 25.507 -6.392 5.563 1.00 13.64 159 THR A O 1
ATOM 1164 N N . THR A 1 148 ? 25.453 -7.090 7.703 1.00 12.23 160 THR A N 1
ATOM 1165 C CA . THR A 1 148 ? 26.352 -6.014 8.125 1.00 14.03 160 THR A CA 1
ATOM 1166 C C . THR A 1 148 ? 27.733 -6.188 7.512 1.00 15.49 160 THR A C 1
ATOM 1167 O O . THR A 1 148 ? 28.337 -5.213 7.081 1.00 14.28 160 THR A O 1
ATOM 1171 N N . LEU A 1 149 ? 28.245 -7.419 7.463 1.00 11.77 161 LEU A N 1
ATOM 1172 C CA . LEU A 1 149 ? 29.544 -7.608 6.804 1.00 14.25 161 LEU A CA 1
ATOM 1173 C C . LEU A 1 149 ? 29.491 -7.180 5.337 1.00 16.81 161 LEU A C 1
ATOM 1174 O O . LEU A 1 149 ? 30.416 -6.505 4.831 1.00 19.28 161 LEU A O 1
ATOM 1179 N N . GLU A 1 150 ? 28.418 -7.581 4.639 1.00 13.77 162 GLU A N 1
ATOM 1180 C CA . GLU A 1 150 ? 28.265 -7.170 3.243 1.00 12.13 162 GLU A CA 1
ATOM 1181 C C . GLU A 1 150 ? 28.166 -5.651 3.118 1.00 13.78 162 GLU A C 1
ATOM 1182 O O . GLU A 1 150 ? 28.770 -5.067 2.219 1.00 16.07 162 GLU A O 1
ATOM 1188 N N . PHE A 1 151 ? 27.402 -5.003 3.998 1.00 15.38 163 PHE A N 1
ATOM 1189 C CA . PHE A 1 151 ? 27.228 -3.554 3.919 1.00 16.26 163 PHE A CA 1
ATOM 1190 C C . PHE A 1 151 ? 28.542 -2.807 4.147 1.00 19.08 163 PHE A C 1
ATOM 1191 O O . PHE A 1 151 ? 28.845 -1.817 3.459 1.00 17.93 163 PHE A O 1
ATOM 1199 N N . VAL A 1 152 ? 29.316 -3.220 5.144 1.00 14.13 164 VAL A N 1
ATOM 1200 C CA . VAL A 1 152 ? 30.571 -2.515 5.400 1.00 17.04 164 VAL A CA 1
ATOM 1201 C C . VAL A 1 152 ? 31.470 -2.634 4.173 1.00 19.15 164 VAL A C 1
ATOM 1202 O O . VAL A 1 152 ? 32.094 -1.656 3.739 1.00 20.21 164 VAL A O 1
ATOM 1206 N N . GLU A 1 153 ? 31.504 -3.822 3.552 1.00 18.06 165 GLU A N 1
ATOM 1207 C CA . GLU A 1 153 ? 32.425 -3.980 2.426 1.00 21.12 165 GLU A CA 1
ATOM 1208 C C . GLU A 1 153 ? 31.888 -3.357 1.134 1.00 26.18 165 GLU A C 1
ATOM 1209 O O . GLU A 1 153 ? 32.658 -2.783 0.347 1.00 25.88 165 GLU A O 1
ATOM 1215 N N . GLY A 1 154 ? 30.579 -3.439 0.906 1.00 20.67 166 GLY A N 1
ATOM 1216 C CA . GLY A 1 154 ? 29.986 -2.781 -0.258 1.00 22.39 166 GLY A CA 1
ATOM 1217 C C . GLY A 1 154 ? 30.162 -1.280 -0.194 1.00 26.88 166 GLY A C 1
ATOM 1218 O O . GLY A 1 154 ? 30.439 -0.631 -1.204 1.00 26.48 166 GLY A O 1
ATOM 1219 N N . THR A 1 155 ? 30.011 -0.704 0.998 1.00 18.33 167 THR A N 1
ATOM 1220 C CA . THR A 1 155 ? 30.267 0.715 1.166 1.00 18.27 167 THR A CA 1
ATOM 1221 C C . THR A 1 155 ? 31.717 1.048 0.867 1.00 27.92 167 THR A C 1
ATOM 1222 O O . THR A 1 155 ? 31.997 2.064 0.209 1.00 26.28 167 THR A O 1
ATOM 1226 N N . ASN A 1 156 ? 32.662 0.221 1.356 1.00 23.55 168 ASN A N 1
ATOM 1227 C CA . ASN A 1 156 ? 34.072 0.533 1.084 1.00 23.21 168 ASN A CA 1
ATOM 1228 C C . ASN A 1 156 ? 34.434 0.456 -0.393 1.00 26.30 168 ASN A C 1
ATOM 1229 O O . ASN A 1 156 ? 35.3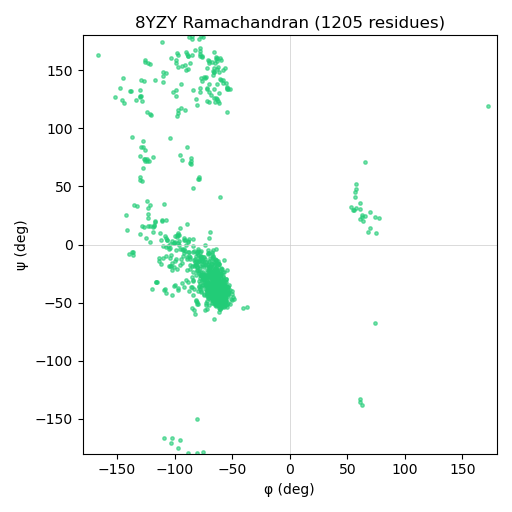86 1.125 -0.814 1.00 30.76 168 ASN A O 1
ATOM 1234 N N . VAL A 1 157 ? 33.778 -0.415 -1.172 1.00 25.72 169 VAL A N 1
ATOM 1235 C CA . VAL A 1 157 ? 34.199 -0.608 -2.563 1.00 30.54 169 VAL A CA 1
ATOM 1236 C C . VAL A 1 157 ? 33.318 0.092 -3.596 1.00 25.20 169 VAL A C 1
ATOM 1237 O O . VAL A 1 157 ? 33.749 0.225 -4.748 1.00 24.27 169 VAL A O 1
ATOM 1241 N N . GLU A 1 158 ? 32.109 0.521 -3.228 1.00 23.20 170 GLU A N 1
ATOM 1242 C CA . GLU A 1 158 ? 31.184 1.240 -4.115 1.00 28.82 170 GLU A CA 1
ATOM 1243 C C . GLU A 1 158 ? 31.852 2.214 -5.080 1.00 27.40 170 GLU A C 1
ATOM 1244 O O . GLU A 1 158 ? 31.612 2.192 -6.297 1.00 25.87 170 GLU A O 1
ATOM 1250 N N . ASN A 1 159 ? 32.659 3.116 -4.538 1.00 29.46 171 ASN A N 1
ATOM 1251 C CA . ASN A 1 159 ? 33.170 4.221 -5.340 1.00 35.49 171 ASN A CA 1
ATOM 1252 C C . ASN A 1 159 ? 34.365 3.831 -6.201 1.00 33.68 171 ASN A C 1
ATOM 1253 O O . ASN A 1 159 ? 34.776 4.632 -7.044 1.00 31.95 171 ASN A O 1
ATOM 1258 N N . ASP A 1 160 ? 34.892 2.609 -6.038 1.00 32.33 172 ASP A N 1
ATOM 1259 C CA . ASP A 1 160 ? 35.869 2.060 -6.971 1.00 30.68 172 ASP A CA 1
ATOM 1260 C C . ASP A 1 160 ? 35.314 1.990 -8.365 1.00 27.47 172 ASP A C 1
ATOM 1261 O O . ASP A 1 160 ? 36.083 1.886 -9.324 1.00 33.22 172 ASP A O 1
ATOM 1266 N N . PHE A 1 161 ? 33.990 1.992 -8.503 1.00 28.02 173 PHE A N 1
ATOM 1267 C CA . PHE A 1 161 ? 33.371 1.776 -9.794 1.00 28.38 173 PHE A CA 1
ATOM 1268 C C . PHE A 1 161 ? 32.963 3.077 -10.489 1.00 35.85 173 PHE A C 1
ATOM 1269 O O . PHE A 1 161 ? 32.355 3.025 -11.559 1.00 33.00 173 PHE A O 1
ATOM 1277 N N . SER A 1 162 ? 33.319 4.236 -9.931 1.00 38.18 174 SER A N 1
ATOM 1278 C CA . SER A 1 162 ? 33.022 5.498 -10.603 1.00 38.82 174 SER A CA 1
ATOM 1279 C C . SER A 1 162 ? 33.744 5.552 -11.947 1.00 58.53 174 SER A C 1
ATOM 1280 O O . SER A 1 162 ? 34.969 5.391 -12.017 1.00 42.83 174 SER A O 1
ATOM 1283 N N . GLU A 1 163 ? 32.967 5.745 -13.017 1.00 53.14 175 GLU A N 1
ATOM 1284 C CA . GLU A 1 163 ? 33.480 5.713 -14.391 1.00 61.28 175 GLU A CA 1
ATOM 1285 C C . GLU A 1 163 ? 34.250 4.423 -14.661 1.00 54.50 175 GLU A C 1
ATOM 1286 O O . GLU A 1 163 ? 35.206 4.399 -15.438 1.00 63.17 175 GLU A O 1
ATOM 1292 N N . ALA A 1 164 ? 33.820 3.336 -14.014 1.00 52.47 176 ALA A N 1
ATOM 1293 C CA . ALA A 1 164 ? 34.494 2.052 -14.143 1.00 58.37 176 ALA A CA 1
ATOM 1294 C C . ALA A 1 164 ? 33.524 0.872 -14.192 1.00 52.66 176 ALA A C 1
ATOM 1295 O O . ALA A 1 164 ? 33.964 -0.276 -14.038 1.00 46.54 176 ALA A O 1
ATOM 1297 N N . VAL A 1 165 ? 32.226 1.098 -14.374 1.00 48.44 177 VAL A N 1
ATOM 1298 C CA . VAL A 1 165 ? 31.292 -0.026 -14.436 1.00 41.42 177 VAL A CA 1
ATOM 1299 C C . VAL A 1 165 ? 31.374 -0.613 -15.843 1.00 42.37 177 VAL A C 1
ATOM 1300 O O . VAL A 1 165 ? 31.117 0.100 -16.822 1.00 44.08 177 VAL A O 1
ATOM 1304 N N . PRO A 1 166 ? 31.742 -1.881 -16.006 1.00 34.41 178 PRO A N 1
ATOM 1305 C CA . PRO A 1 166 ? 31.970 -2.425 -17.359 1.00 37.53 178 PRO A CA 1
ATOM 1306 C C . PRO A 1 166 ? 30.665 -2.708 -18.088 1.00 38.37 178 PRO A C 1
ATOM 1307 O O . PRO A 1 166 ? 29.699 -3.206 -17.490 1.00 40.69 178 PRO A O 1
ATOM 1311 N N . PRO A 1 167 ? 30.607 -2.417 -19.391 1.00 46.48 179 PRO A N 1
ATOM 1312 C CA . PRO A 1 167 ? 29.320 -2.505 -20.114 1.00 41.22 179 PRO A CA 1
ATOM 1313 C C . PRO A 1 167 ? 28.680 -3.889 -20.158 1.00 37.44 179 PRO A C 1
ATOM 1314 O O . PRO A 1 167 ? 27.449 -3.977 -20.209 1.00 39.50 179 PRO A O 1
ATOM 1318 N N . ASP A 1 168 ? 29.442 -4.978 -20.176 1.00 40.65 180 ASP A N 1
ATOM 1319 C CA . ASP A 1 168 ? 28.791 -6.272 -20.397 1.00 45.68 180 ASP A CA 1
ATOM 1320 C C . ASP A 1 168 ? 28.310 -6.955 -19.124 1.00 40.78 180 ASP A C 1
ATOM 1321 O O . ASP A 1 168 ? 27.788 -8.072 -19.200 1.00 40.68 180 ASP A O 1
ATOM 1326 N N . ALA A 1 169 ? 28.461 -6.323 -17.963 1.00 37.81 181 ALA A N 1
ATOM 1327 C CA . ALA A 1 169 ? 28.206 -6.991 -16.689 1.00 27.93 181 ALA A CA 1
ATOM 1328 C C . ALA A 1 169 ? 26.782 -6.667 -16.248 1.00 32.03 181 ALA A C 1
ATOM 1329 O O . ALA A 1 169 ? 26.540 -5.857 -15.351 1.00 26.23 181 ALA A O 1
ATOM 1331 N N . LEU A 1 170 ? 25.814 -7.342 -16.881 1.00 29.11 182 LEU A N 1
ATOM 1332 C CA . LEU A 1 170 ? 24.406 -6.982 -16.681 1.00 25.86 182 LEU A CA 1
ATOM 1333 C C . LEU A 1 170 ? 23.896 -7.342 -15.283 1.00 26.10 182 LEU A C 1
ATOM 1334 O O . LEU A 1 170 ? 22.978 -6.688 -14.770 1.00 23.08 182 LEU A O 1
ATOM 1339 N N . ARG A 1 171 ? 24.483 -8.342 -14.629 1.00 22.73 183 ARG A N 1
ATOM 1340 C CA . ARG A 1 171 ? 24.072 -8.710 -13.284 1.00 20.84 183 ARG A CA 1
ATOM 1341 C C . ARG A 1 171 ? 24.790 -7.926 -12.187 1.00 19.54 183 ARG A C 1
ATOM 1342 O O . ARG A 1 171 ? 24.402 -8.030 -11.018 1.00 18.87 183 ARG A O 1
ATOM 1350 N N . PHE A 1 172 ? 25.826 -7.170 -12.528 1.00 20.26 184 PHE A N 1
ATOM 1351 C CA . PHE A 1 172 ? 26.654 -6.513 -11.514 1.00 19.37 184 PHE A CA 1
ATOM 1352 C C . PHE A 1 172 ? 25.904 -5.434 -10.732 1.00 18.46 184 PHE A C 1
ATOM 1353 O O . PHE A 1 172 ? 26.033 -5.381 -9.497 1.00 17.20 184 PHE A O 1
ATOM 1361 N N . PRO A 1 173 ? 25.120 -4.550 -11.373 1.00 19.80 185 PRO A N 1
ATOM 1362 C CA . PRO A 1 173 ? 24.380 -3.553 -10.562 1.00 19.35 185 PRO A CA 1
ATOM 1363 C C . PRO A 1 173 ? 23.534 -4.184 -9.460 1.00 17.09 185 PRO A C 1
ATOM 1364 O O . PRO A 1 173 ? 23.537 -3.709 -8.306 1.00 16.18 185 PRO A O 1
ATOM 1368 N N . ARG A 1 174 ? 22.832 -5.282 -9.754 1.00 17.00 186 ARG A N 1
ATOM 1369 C CA . ARG A 1 174 ? 22.041 -5.882 -8.685 1.00 15.82 186 ARG A CA 1
ATOM 1370 C C . ARG A 1 174 ? 22.934 -6.487 -7.605 1.00 14.68 186 ARG A C 1
ATOM 1371 O O . ARG A 1 174 ? 22.626 -6.393 -6.418 1.00 15.71 186 ARG A O 1
ATOM 1379 N N . TYR A 1 175 ? 24.045 -7.092 -7.997 1.00 17.77 187 TYR A N 1
ATOM 1380 C CA . TYR A 1 175 ? 24.946 -7.694 -7.015 1.00 17.73 187 TYR A CA 1
ATOM 1381 C C . TYR A 1 175 ? 25.470 -6.631 -6.047 1.00 17.83 187 TYR A C 1
ATOM 1382 O O . TYR A 1 175 ? 25.483 -6.816 -4.815 1.00 15.72 187 TYR A O 1
ATOM 1391 N N . LEU A 1 176 ? 25.889 -5.488 -6.596 1.00 14.53 188 LEU A N 1
ATOM 1392 C CA . LEU A 1 176 ? 26.425 -4.422 -5.752 1.00 14.72 188 LEU A CA 1
ATOM 1393 C C . LEU A 1 176 ? 25.329 -3.840 -4.868 1.00 14.43 188 LEU A C 1
ATOM 1394 O O . LEU A 1 176 ? 25.571 -3.481 -3.701 1.00 15.01 188 LEU A O 1
ATOM 1399 N N . ARG A 1 177 ? 24.112 -3.733 -5.404 1.00 13.89 189 ARG A N 1
ATOM 1400 C CA . ARG A 1 177 ? 23.017 -3.189 -4.608 1.00 13.54 189 ARG A CA 1
ATOM 1401 C C . ARG A 1 177 ? 22.649 -4.128 -3.472 1.00 16.08 189 ARG A C 1
ATOM 1402 O O . ARG A 1 177 ? 22.305 -3.673 -2.377 1.00 14.56 189 ARG A O 1
ATOM 1410 N N . VAL A 1 178 ? 22.700 -5.447 -3.695 1.00 16.68 190 VAL A N 1
ATOM 1411 C CA . VAL A 1 178 ? 22.477 -6.331 -2.554 1.00 14.78 190 VAL A CA 1
ATOM 1412 C C . VAL A 1 178 ? 23.495 -6.016 -1.469 1.00 16.02 190 VAL A C 1
ATOM 1413 O O . VAL A 1 178 ? 23.155 -5.911 -0.277 1.00 19.47 190 VAL A O 1
ATOM 1417 N N . LYS A 1 179 ? 24.764 -5.858 -1.863 1.00 14.52 191 LYS A N 1
ATOM 1418 C CA . LYS A 1 179 ? 25.799 -5.634 -0.837 1.00 15.62 191 LYS A CA 1
ATOM 1419 C C . LYS A 1 179 ? 25.598 -4.304 -0.095 1.00 18.55 191 LYS A C 1
ATOM 1420 O O . LYS A 1 179 ? 25.770 -4.234 1.121 1.00 21.46 191 LYS A O 1
ATOM 1426 N N . THR A 1 180 ? 25.237 -3.227 -0.806 1.00 18.24 192 THR A N 1
ATOM 1427 C CA . THR A 1 180 ? 25.148 -1.915 -0.166 1.00 18.42 192 THR A CA 1
ATOM 1428 C C . THR A 1 180 ? 23.803 -1.630 0.497 1.00 18.90 192 THR A C 1
ATOM 1429 O O . THR A 1 180 ? 23.725 -0.725 1.336 1.00 19.26 192 THR A O 1
ATOM 1433 N N . GLY A 1 181 ? 22.745 -2.374 0.162 1.00 15.98 193 GLY A N 1
ATOM 1434 C CA . GLY A 1 181 ? 21.422 -1.959 0.576 1.00 15.01 193 GLY A CA 1
ATOM 1435 C C . GLY A 1 181 ? 21.033 -2.290 1.999 1.00 15.11 193 GLY A C 1
ATOM 1436 O O . GLY A 1 181 ? 20.065 -1.711 2.500 1.00 21.04 193 GLY A O 1
ATOM 1437 N N . PHE A 1 182 ? 21.714 -3.244 2.640 1.00 13.28 194 PHE A N 1
ATOM 1438 C CA . PHE A 1 182 ? 21.418 -3.573 4.049 1.00 15.21 194 PHE A CA 1
ATOM 1439 C C . PHE A 1 182 ? 19.990 -4.096 4.233 1.00 16.11 194 PHE A C 1
ATOM 1440 O O . PHE A 1 182 ? 19.417 -4.057 5.332 1.00 16.01 194 PHE A O 1
ATOM 1448 N N . ALA A 1 183 ? 19.393 -4.679 3.190 1.00 12.26 195 ALA A N 1
ATOM 1449 C CA . ALA A 1 183 ? 17.939 -4.891 3.249 1.00 15.21 195 ALA A CA 1
ATOM 1450 C C . ALA A 1 183 ? 17.536 -6.002 4.234 1.00 16.24 195 ALA A C 1
ATOM 1451 O O . ALA A 1 183 ? 16.499 -5.884 4.912 1.00 17.61 195 ALA A O 1
ATOM 1453 N N . GLU A 1 184 ? 18.294 -7.112 4.295 1.00 16.18 196 GLU A N 1
ATOM 1454 C CA . GLU A 1 184 ? 17.851 -8.243 5.106 1.00 16.49 196 GLU A CA 1
ATOM 1455 C C . GLU A 1 184 ? 17.712 -7.855 6.571 1.00 15.43 196 GLU A C 1
ATOM 1456 O O . GLU A 1 184 ? 16.830 -8.372 7.267 1.00 17.05 196 GLU A O 1
ATOM 1462 N N . THR A 1 185 ? 18.559 -6.936 7.063 1.00 13.49 197 THR A N 1
ATOM 1463 C CA . THR A 1 185 ? 18.429 -6.515 8.451 1.00 12.54 197 THR A CA 1
ATOM 1464 C C . THR A 1 185 ? 17.035 -5.969 8.727 1.00 19.32 197 THR A C 1
ATOM 1465 O O . THR A 1 185 ? 16.423 -6.284 9.748 1.00 17.96 197 THR A O 1
ATOM 1469 N N . TYR A 1 186 ? 16.542 -5.091 7.860 1.00 15.59 198 TYR A N 1
ATOM 1470 C CA . TYR A 1 186 ? 15.226 -4.527 8.089 1.00 12.12 198 TYR A CA 1
ATOM 1471 C C . TYR A 1 186 ? 14.129 -5.530 7.773 1.00 17.17 198 TYR A C 1
ATOM 1472 O O . TYR A 1 186 ? 13.059 -5.491 8.391 1.00 15.11 198 TYR A O 1
ATOM 1481 N N . ALA A 1 187 ? 14.354 -6.421 6.801 1.00 14.27 199 ALA A N 1
ATOM 1482 C CA . ALA A 1 187 ? 13.255 -7.305 6.414 1.00 14.85 199 ALA A CA 1
ATOM 1483 C C . ALA A 1 187 ? 12.971 -8.310 7.519 1.00 15.77 199 ALA A C 1
ATOM 1484 O O . ALA A 1 187 ? 11.806 -8.640 7.779 1.00 16.16 199 ALA A O 1
ATOM 1486 N N . HIS A 1 188 ? 14.024 -8.799 8.192 1.00 14.77 200 HIS A N 1
ATOM 1487 C CA . HIS A 1 188 ? 13.799 -9.782 9.245 1.00 17.64 200 HIS A CA 1
ATOM 1488 C C . HIS A 1 188 ? 13.068 -9.178 10.439 1.00 19.71 200 HIS A C 1
ATOM 1489 O O . HIS A 1 188 ? 12.309 -9.886 11.110 1.00 16.29 200 HIS A O 1
ATOM 1496 N N . ALA A 1 189 ? 13.183 -7.865 10.655 1.00 13.40 201 ALA A N 1
ATOM 1497 C CA . ALA A 1 189 ? 12.463 -7.255 11.765 1.00 17.94 201 ALA A CA 1
ATOM 1498 C C . ALA A 1 189 ? 10.975 -7.074 11.479 1.00 15.02 201 ALA A C 1
ATOM 1499 O O . ALA A 1 189 ? 10.209 -6.767 12.404 1.00 18.22 201 ALA A O 1
ATOM 1501 N N . ILE A 1 190 ? 10.561 -7.204 10.223 1.00 13.71 202 ILE A N 1
ATOM 1502 C CA . ILE A 1 190 ? 9.136 -7.156 9.920 1.00 15.51 202 ILE A CA 1
ATOM 1503 C C . ILE A 1 190 ? 8.410 -8.304 10.602 1.00 23.82 202 ILE A C 1
ATOM 1504 O O . ILE A 1 190 ? 7.223 -8.185 10.926 1.00 20.84 202 ILE A O 1
ATOM 1509 N N . PHE A 1 191 ? 9.107 -9.433 10.830 1.00 18.44 203 PHE A N 1
ATOM 1510 C CA . PHE A 1 191 ? 8.538 -10.642 11.423 1.00 20.05 203 PHE A CA 1
ATOM 1511 C C . PHE A 1 191 ? 9.263 -10.946 12.734 1.00 18.19 203 PHE A C 1
ATOM 1512 O O . PHE A 1 191 ? 10.094 -11.863 12.799 1.00 24.28 203 PHE A O 1
ATOM 1520 N N . PRO A 1 192 ? 8.975 -10.196 13.797 1.00 26.19 204 PRO A N 1
ATOM 1521 C CA . PRO A 1 192 ? 9.806 -10.290 15.003 1.00 27.64 204 PRO A CA 1
ATOM 1522 C C . PRO A 1 192 ? 9.570 -11.606 15.717 1.00 21.75 204 PRO A C 1
ATOM 1523 O O . PRO A 1 192 ? 8.493 -12.205 15.622 1.00 24.57 204 PRO A O 1
ATOM 1527 N N . ASN A 1 193 ? 10.611 -12.056 16.431 1.00 21.82 205 ASN A N 1
ATOM 1528 C CA . ASN A 1 193 ? 10.616 -13.411 16.961 1.00 24.15 205 ASN A CA 1
ATOM 1529 C C . ASN A 1 193 ? 9.607 -13.601 18.088 1.00 25.39 205 ASN A C 1
ATOM 1530 O O . ASN A 1 193 ? 9.184 -14.732 18.326 1.00 29.30 205 ASN A O 1
ATOM 1535 N N . ASP A 1 194 ? 9.225 -12.539 18.816 1.00 24.33 206 ASP A N 1
ATOM 1536 C CA . ASP A 1 194 ? 8.221 -12.747 19.865 1.00 26.86 206 ASP A CA 1
ATOM 1537 C C . ASP A 1 194 ? 6.807 -12.932 19.298 1.00 31.11 206 ASP A C 1
ATOM 1538 O O . ASP A 1 194 ? 6.073 -13.829 19.732 1.00 32.93 206 ASP A O 1
ATOM 1543 N N . THR A 1 195 ? 6.415 -12.117 18.321 1.00 27.79 207 THR A N 1
ATOM 1544 C CA . THR A 1 195 ? 5.121 -12.294 17.667 1.00 29.11 207 THR A CA 1
ATOM 1545 C C . THR A 1 195 ? 5.102 -13.546 16.800 1.00 24.66 207 THR A C 1
ATOM 1546 O O . THR A 1 195 ? 4.087 -14.251 16.727 1.00 25.88 207 THR A O 1
ATOM 1550 N N . PHE A 1 196 ? 6.208 -13.828 16.112 1.00 21.68 208 PHE A N 1
ATOM 1551 C CA . PHE A 1 196 ? 6.273 -14.890 15.110 1.00 23.47 208 PHE A CA 1
ATOM 1552 C C . PHE A 1 196 ? 7.487 -15.748 15.409 1.00 24.82 208 PHE A C 1
ATOM 1553 O O . PHE A 1 196 ? 8.517 -15.641 14.719 1.00 23.29 208 PHE A O 1
ATOM 1561 N N . PRO A 1 197 ? 7.405 -16.609 16.426 1.00 19.64 209 PRO A N 1
ATOM 1562 C CA . PRO A 1 197 ? 8.561 -17.451 16.765 1.00 22.82 209 PRO A CA 1
ATOM 1563 C C . PRO A 1 197 ? 9.061 -18.168 15.528 1.00 20.01 209 PRO A C 1
ATOM 1564 O O . PRO A 1 197 ? 8.288 -18.753 14.778 1.00 21.81 209 PRO A O 1
ATOM 1568 N N . GLU A 1 198 ? 10.381 -18.139 15.341 1.00 21.14 210 GLU A N 1
ATOM 1569 C CA . GLU A 1 198 ? 10.965 -18.557 14.073 1.00 22.00 210 GLU A CA 1
ATOM 1570 C C . GLU A 1 198 ? 10.621 -19.989 13.737 1.00 26.37 210 GLU A C 1
ATOM 1571 O O . GLU A 1 198 ? 10.350 -20.312 12.579 1.00 24.43 210 GLU A O 1
ATOM 1577 N N . HIS A 1 199 ? 10.670 -20.887 14.709 1.00 20.63 211 HIS A N 1
ATOM 1578 C CA . HIS A 1 199 ? 10.452 -22.273 14.319 1.00 22.75 211 HIS A CA 1
ATOM 1579 C C . HIS A 1 199 ? 9.082 -22.491 13.697 1.00 30.80 211 HIS A C 1
ATOM 1580 O O . HIS A 1 199 ? 8.940 -23.315 12.786 1.00 37.30 211 HIS A O 1
ATOM 1587 N N . LYS A 1 200 ? 8.069 -21.776 14.159 1.00 24.37 212 LYS A N 1
ATOM 1588 C CA . LYS A 1 200 ? 6.741 -21.943 13.583 1.00 22.32 212 LYS A CA 1
ATOM 1589 C C . LYS A 1 200 ? 6.538 -21.085 12.337 1.00 28.10 212 LYS A C 1
ATOM 1590 O O . LYS A 1 200 ? 5.904 -21.536 11.382 1.00 26.64 212 LYS A O 1
ATOM 1596 N N . TYR A 1 201 ? 7.087 -19.870 12.294 1.00 22.01 213 TYR A N 1
ATOM 1597 C CA . TYR A 1 201 ? 6.709 -18.953 11.218 1.00 17.96 213 TYR A CA 1
ATOM 1598 C C . TYR A 1 201 ? 7.737 -18.812 10.093 1.00 18.64 213 TYR A C 1
ATOM 1599 O O . TYR A 1 201 ? 7.376 -18.305 9.009 1.00 21.22 213 TYR A O 1
ATOM 1608 N N . ARG A 1 202 ? 9.002 -19.194 10.305 1.00 17.84 214 ARG A N 1
ATOM 1609 C CA . ARG A 1 202 ? 9.992 -18.916 9.263 1.00 16.50 214 ARG A CA 1
ATOM 1610 C C . ARG A 1 202 ? 9.657 -19.662 7.970 1.00 17.50 214 ARG A C 1
ATOM 1611 O O . ARG A 1 202 ? 9.893 -19.135 6.881 1.00 21.02 214 ARG A O 1
ATOM 1619 N N . LYS A 1 203 ? 9.094 -20.866 8.058 1.00 18.89 215 LYS A N 1
ATOM 1620 C CA . LYS A 1 203 ? 8.702 -21.528 6.816 1.00 23.72 215 LYS A CA 1
ATOM 1621 C C . LYS A 1 203 ? 7.625 -20.746 6.083 1.00 22.84 215 LYS A C 1
ATOM 1622 O O . LYS A 1 203 ? 7.501 -20.888 4.860 1.00 25.72 215 LYS A O 1
ATOM 1628 N N . LEU A 1 204 ? 6.883 -19.889 6.783 1.00 18.67 216 LEU A N 1
ATOM 1629 C CA . LEU A 1 204 ? 5.814 -19.142 6.135 1.00 18.37 216 LEU A CA 1
ATOM 1630 C C . LEU A 1 204 ? 6.315 -17.841 5.527 1.00 21.76 216 LEU A C 1
ATOM 1631 O O . LEU A 1 204 ? 5.901 -17.475 4.412 1.00 20.99 216 LEU A O 1
ATOM 1636 N N . TYR A 1 205 ? 7.212 -17.131 6.225 1.00 18.56 217 TYR A N 1
ATOM 1637 C CA . TYR A 1 205 ? 7.624 -15.838 5.700 1.00 16.15 217 TYR A CA 1
ATOM 1638 C C . TYR A 1 205 ? 8.944 -15.870 4.928 1.00 18.24 217 TYR A C 1
ATOM 1639 O O . TYR A 1 205 ? 9.163 -14.980 4.107 1.00 19.58 217 TYR A O 1
ATOM 1648 N N . LEU A 1 206 ? 9.811 -16.865 5.115 1.00 14.96 218 LEU A N 1
ATOM 1649 C CA . LEU A 1 206 ? 11.052 -16.887 4.329 1.00 17.12 218 LEU A CA 1
ATOM 1650 C C . LEU A 1 206 ? 10.814 -16.847 2.821 1.00 24.88 218 LEU A C 1
ATOM 1651 O O . LEU A 1 206 ? 11.604 -16.191 2.117 1.00 18.25 218 LEU A O 1
ATOM 1656 N N . PRO A 1 207 ? 9.779 -17.486 2.261 1.00 18.62 219 PRO A N 1
ATOM 1657 C CA . PRO A 1 207 ? 9.543 -17.356 0.810 1.00 20.69 219 PRO A CA 1
ATOM 1658 C C . PRO A 1 207 ? 9.260 -15.937 0.350 1.00 21.97 219 PRO A C 1
ATOM 1659 O O . PRO A 1 207 ? 9.375 -15.667 -0.852 1.00 26.25 219 PRO A O 1
ATOM 1663 N N . ALA A 1 208 ? 8.915 -15.020 1.256 1.00 16.59 220 ALA A N 1
ATOM 1664 C CA . ALA A 1 208 ? 8.743 -13.619 0.909 1.00 18.05 220 ALA A CA 1
ATOM 1665 C C . ALA A 1 208 ? 10.000 -12.770 1.076 1.00 17.28 220 ALA A C 1
ATOM 1666 O O . ALA A 1 208 ? 9.980 -11.599 0.681 1.00 18.18 220 ALA A O 1
ATOM 1668 N N . LEU A 1 209 ? 11.082 -13.303 1.646 1.00 16.86 221 LEU A N 1
ATOM 1669 C CA . LEU A 1 209 ? 12.259 -12.467 1.905 1.00 15.96 221 LEU A CA 1
ATOM 1670 C C . LEU A 1 209 ? 12.879 -11.910 0.630 1.00 15.59 221 LEU A C 1
ATOM 1671 O O . LEU A 1 209 ? 13.287 -10.736 0.598 1.00 17.88 221 LEU A O 1
ATOM 1676 N N . SER A 1 210 ? 13.033 -12.740 -0.405 1.00 15.41 222 SER A N 1
ATOM 1677 C CA . SER A 1 210 ? 13.699 -12.237 -1.608 1.00 20.50 222 SER A CA 1
ATOM 1678 C C . SER A 1 210 ? 12.956 -11.054 -2.239 1.00 16.56 222 SER A C 1
ATOM 1679 O O . SER A 1 210 ? 13.580 -9.980 -2.431 1.00 18.30 222 SER A O 1
ATOM 1682 N N . PRO A 1 211 ? 11.653 -11.147 -2.542 1.00 17.13 223 PRO A N 1
ATOM 1683 C CA . PRO A 1 211 ? 10.953 -9.963 -3.068 1.00 20.49 223 PRO A CA 1
ATOM 1684 C C . PRO A 1 211 ? 10.938 -8.809 -2.083 1.00 17.26 223 PRO A C 1
ATOM 1685 O O . PRO A 1 211 ? 11.001 -7.655 -2.514 1.00 16.57 223 PRO A O 1
ATOM 1689 N N . LEU A 1 212 ? 10.841 -9.071 -0.772 1.00 14.30 224 LEU A N 1
ATOM 1690 C CA . LEU A 1 212 ? 10.889 -7.972 0.185 1.00 14.42 224 LEU A CA 1
ATOM 1691 C C . LEU A 1 212 ? 12.211 -7.222 0.113 1.00 15.93 224 LEU A C 1
ATOM 1692 O O . LEU A 1 212 ? 12.233 -5.991 0.217 1.00 16.11 224 LEU A O 1
ATOM 1697 N N . CYS A 1 213 ? 13.336 -7.948 0.027 1.00 15.94 225 CYS A N 1
ATOM 1698 C CA . CYS A 1 213 ? 14.613 -7.240 -0.068 1.00 16.67 225 CYS A CA 1
ATOM 1699 C C . CYS A 1 213 ? 14.699 -6.425 -1.359 1.00 16.96 225 CYS A C 1
ATOM 1700 O O . CYS A 1 213 ? 15.269 -5.319 -1.373 1.00 16.69 225 CYS A O 1
ATOM 1703 N N . ASP A 1 214 ? 14.163 -6.965 -2.454 1.00 16.13 226 ASP A N 1
ATOM 1704 C CA . ASP A 1 214 ? 14.092 -6.179 -3.686 1.00 14.39 226 ASP A CA 1
ATOM 1705 C C . ASP A 1 214 ? 13.290 -4.901 -3.470 1.00 18.57 226 ASP A C 1
ATOM 1706 O O . ASP A 1 214 ? 13.684 -3.821 -3.926 1.00 17.51 226 ASP A O 1
ATOM 1711 N N . ILE A 1 215 ? 12.129 -5.009 -2.816 1.00 13.94 227 ILE A N 1
ATOM 1712 C CA . ILE A 1 215 ? 11.316 -3.814 -2.572 1.00 16.31 227 ILE A CA 1
ATOM 1713 C C . ILE A 1 215 ? 12.089 -2.798 -1.731 1.00 17.04 227 ILE A C 1
ATOM 1714 O O . ILE A 1 215 ? 12.077 -1.590 -2.009 1.00 17.03 227 ILE A O 1
ATOM 1719 N N . ILE A 1 216 ? 12.773 -3.258 -0.686 1.00 14.42 228 ILE A N 1
ATOM 1720 C CA . ILE A 1 216 ? 13.483 -2.304 0.185 1.00 11.70 228 ILE A CA 1
ATOM 1721 C C . ILE A 1 216 ? 14.591 -1.587 -0.586 1.00 14.51 228 ILE A C 1
ATOM 1722 O O . ILE A 1 216 ? 14.675 -0.335 -0.598 1.00 16.75 228 ILE A O 1
ATOM 1727 N N . ASP A 1 217 ? 15.449 -2.368 -1.267 1.00 14.43 229 ASP A N 1
ATOM 1728 C CA . ASP A 1 217 ? 16.550 -1.781 -2.039 1.00 13.60 229 ASP A CA 1
ATOM 1729 C C . ASP A 1 217 ? 16.018 -0.829 -3.114 1.00 17.31 229 ASP A C 1
ATOM 1730 O O . ASP A 1 217 ? 16.377 0.366 -3.165 1.00 16.20 229 ASP A O 1
ATOM 1735 N N . PHE A 1 218 ? 15.100 -1.330 -3.952 1.00 14.18 230 PHE A N 1
ATOM 1736 C CA . PHE A 1 218 ? 14.683 -0.596 -5.137 1.00 15.34 230 PHE A CA 1
ATOM 1737 C C . PHE A 1 218 ? 13.809 0.600 -4.794 1.00 15.70 230 PHE A C 1
ATOM 1738 O O . PHE A 1 218 ? 13.805 1.599 -5.536 1.00 15.54 230 PHE A O 1
ATOM 1746 N N . THR A 1 219 ? 12.999 0.500 -3.730 1.00 13.80 231 THR A N 1
ATOM 1747 C CA . THR A 1 219 ? 12.161 1.629 -3.372 1.00 14.46 231 THR A CA 1
ATOM 1748 C C . THR A 1 219 ? 13.012 2.773 -2.855 1.00 18.26 231 THR A C 1
ATOM 1749 O O . THR A 1 219 ? 12.766 3.941 -3.193 1.00 15.53 231 THR A O 1
ATOM 1753 N N . ASN A 1 220 ? 14.075 2.456 -2.122 1.00 15.94 232 ASN A N 1
ATOM 1754 C CA . ASN A 1 220 ? 15.015 3.533 -1.819 1.00 15.09 232 ASN A CA 1
ATOM 1755 C C . ASN A 1 220 ? 15.673 4.060 -3.094 1.00 16.54 232 ASN A C 1
ATOM 1756 O O . ASN A 1 220 ? 15.853 5.276 -3.256 1.00 14.86 232 ASN A O 1
ATOM 1761 N N . ASP A 1 221 ? 16.047 3.178 -4.027 1.00 14.31 233 ASP A N 1
ATOM 1762 C CA . ASP A 1 221 ? 16.637 3.705 -5.266 1.00 16.46 233 ASP A CA 1
ATOM 1763 C C . ASP A 1 221 ? 15.704 4.697 -5.958 1.00 19.91 233 ASP A C 1
ATOM 1764 O O . ASP A 1 221 ? 16.131 5.792 -6.363 1.00 16.37 233 ASP A O 1
ATOM 1769 N N . ILE A 1 222 ? 14.414 4.364 -6.034 1.00 17.96 234 ILE A N 1
ATOM 1770 C CA . ILE A 1 222 ? 13.449 5.246 -6.692 1.00 17.72 234 ILE A CA 1
ATOM 1771 C C . ILE A 1 222 ? 13.344 6.569 -5.945 1.00 15.83 234 ILE A C 1
ATOM 1772 O O . ILE A 1 222 ? 13.401 7.649 -6.540 1.00 18.22 234 ILE A O 1
ATOM 1777 N N . LEU A 1 223 ? 13.172 6.507 -4.622 1.00 15.24 235 LEU A N 1
ATOM 1778 C CA . LEU A 1 223 ? 12.821 7.692 -3.842 1.00 18.21 235 LEU A CA 1
ATOM 1779 C C . LEU A 1 223 ? 14.044 8.516 -3.453 1.00 17.30 235 LEU A C 1
ATOM 1780 O O . LEU A 1 223 ? 13.907 9.681 -3.065 1.00 19.46 235 LEU A O 1
ATOM 1785 N N . SER A 1 224 ? 15.227 7.935 -3.501 1.00 18.93 236 SER A N 1
ATOM 1786 C CA . SER A 1 224 ? 16.438 8.697 -3.233 1.00 19.80 236 SER A CA 1
ATOM 1787 C C . SER A 1 224 ? 17.142 9.094 -4.517 1.00 22.66 236 SER A C 1
ATOM 1788 O O . SER A 1 224 ? 18.199 9.726 -4.445 1.00 19.65 236 SER A O 1
ATOM 1791 N N . PHE A 1 225 ? 16.593 8.743 -5.693 1.00 19.33 237 PHE A N 1
ATOM 1792 C CA . PHE A 1 225 ? 17.242 9.198 -6.911 1.00 22.19 237 PHE A CA 1
ATOM 1793 C C . PHE A 1 225 ? 17.364 10.717 -6.964 1.00 20.73 237 PHE A C 1
ATOM 1794 O O . PHE A 1 225 ? 18.350 11.233 -7.503 1.00 19.83 237 PHE A O 1
ATOM 1802 N N . TYR A 1 226 ? 16.385 11.451 -6.430 1.00 19.09 238 TYR A N 1
ATOM 1803 C CA . TYR A 1 226 ? 16.485 12.908 -6.458 1.00 21.88 238 TYR A CA 1
ATOM 1804 C C . TYR A 1 226 ? 17.705 13.397 -5.670 1.00 23.11 238 TYR A C 1
ATOM 1805 O O . TYR A 1 226 ? 18.547 14.120 -6.209 1.00 24.39 238 TYR A O 1
ATOM 1814 N N . LYS A 1 227 ? 17.860 12.959 -4.416 1.00 20.92 239 LYS A N 1
ATOM 1815 C CA . LYS A 1 227 ? 18.952 13.504 -3.615 1.00 23.51 239 LYS A CA 1
ATOM 1816 C C . LYS A 1 227 ? 20.298 12.978 -4.089 1.00 24.85 239 LYS A C 1
ATOM 1817 O O . LYS A 1 227 ? 21.315 13.672 -3.947 1.00 25.08 239 LYS A O 1
ATOM 1823 N N . GLU A 1 228 ? 20.330 11.781 -4.681 1.00 21.41 240 GLU A N 1
ATOM 1824 C CA . GLU A 1 228 ? 21.616 11.231 -5.102 1.00 19.82 240 GLU A CA 1
ATOM 1825 C C . GLU A 1 228 ? 22.064 11.827 -6.428 1.00 23.87 240 GLU A C 1
ATOM 1826 O O . GLU A 1 228 ? 23.201 12.295 -6.558 1.00 30.53 240 GLU A O 1
ATOM 1832 N N . THR A 1 229 ? 21.183 11.840 -7.419 1.00 24.65 241 THR A N 1
ATOM 1833 C CA . THR A 1 229 ? 21.630 12.057 -8.790 1.00 25.78 241 THR A CA 1
ATOM 1834 C C . THR A 1 229 ? 21.095 13.338 -9.433 1.00 27.56 241 THR A C 1
ATOM 1835 O O . THR A 1 229 ? 21.799 13.936 -10.244 1.00 30.23 241 THR A O 1
ATOM 1839 N N . ILE A 1 230 ? 19.889 13.780 -9.087 1.00 23.86 242 ILE A N 1
ATOM 1840 C CA . ILE A 1 230 ? 19.359 15.029 -9.642 1.00 25.23 242 ILE A CA 1
ATOM 1841 C C . ILE A 1 230 ? 19.876 16.226 -8.854 1.00 31.62 242 ILE A C 1
ATOM 1842 O O . ILE A 1 230 ? 20.455 17.175 -9.402 1.00 29.21 242 ILE A O 1
ATOM 1847 N N . ARG A 1 231 ? 19.630 16.218 -7.547 1.00 28.10 243 ARG A N 1
ATOM 1848 C CA . ARG A 1 231 ? 20.116 17.286 -6.686 1.00 37.39 243 ARG A CA 1
ATOM 1849 C C . ARG A 1 231 ? 21.601 17.094 -6.360 1.00 34.88 243 ARG A C 1
ATOM 1850 O O . ARG A 1 231 ? 22.331 18.080 -6.234 1.00 37.27 243 ARG A O 1
ATOM 1858 N N . GLY A 1 232 ? 22.076 15.844 -6.291 1.00 33.02 244 GLY A N 1
ATOM 1859 C CA . GLY A 1 232 ? 23.437 15.535 -5.921 1.00 29.47 244 GLY A CA 1
ATOM 1860 C C . GLY A 1 232 ? 24.290 15.023 -7.073 1.00 40.37 244 GLY A C 1
ATOM 1861 O O . GLY A 1 232 ? 23.919 15.094 -8.246 1.00 34.97 244 GLY A O 1
ATOM 1862 N N . THR A 1 233 ? 25.454 14.465 -6.709 1.00 38.56 245 THR A N 1
ATOM 1863 C CA . THR A 1 233 ? 26.469 14.081 -7.692 1.00 39.70 245 THR A CA 1
ATOM 1864 C C . THR A 1 233 ? 26.784 12.582 -7.702 1.00 43.66 245 THR A C 1
ATOM 1865 O O . THR A 1 233 ? 27.770 12.173 -8.340 1.00 36.20 245 THR A O 1
ATOM 1869 N N . GLU A 1 234 ? 25.990 11.757 -7.011 1.00 30.13 246 GLU A N 1
ATOM 1870 C CA . GLU A 1 234 ? 26.205 10.307 -6.984 1.00 30.36 246 GLU A CA 1
ATOM 1871 C C . GLU A 1 234 ? 25.868 9.701 -8.341 1.00 43.95 246 GLU A C 1
ATOM 1872 O O . GLU A 1 234 ? 24.757 9.883 -8.852 1.00 46.15 246 GLU A O 1
ATOM 1878 N N . ARG A 1 235 ? 26.842 9.005 -8.944 1.00 38.80 247 ARG A N 1
ATOM 1879 C CA . ARG A 1 235 ? 26.647 8.331 -10.225 1.00 28.21 247 ARG A CA 1
ATOM 1880 C C . ARG A 1 235 ? 27.038 6.854 -10.171 1.00 31.96 247 ARG A C 1
ATOM 1881 O O . ARG A 1 235 ? 27.201 6.225 -11.225 1.00 31.81 247 ARG A O 1
ATOM 1889 N N . ILE A 1 236 ? 27.202 6.288 -8.976 1.00 29.37 248 ILE A N 1
ATOM 1890 C CA . ILE A 1 236 ? 27.514 4.871 -8.824 1.00 25.09 248 ILE A CA 1
ATOM 1891 C C . ILE A 1 236 ? 26.405 4.152 -8.076 1.00 25.87 248 ILE A C 1
ATOM 1892 O O . ILE A 1 236 ? 26.608 3.058 -7.533 1.00 27.40 248 ILE A O 1
ATOM 1897 N N . ASN A 1 237 ? 25.226 4.752 -8.031 1.00 25.66 249 ASN A N 1
ATOM 1898 C CA . ASN A 1 237 ? 24.113 4.041 -7.441 1.00 21.14 249 ASN A CA 1
ATOM 1899 C C . ASN A 1 237 ? 23.551 3.017 -8.426 1.00 21.83 249 ASN A C 1
ATOM 1900 O O . ASN A 1 237 ? 23.976 2.910 -9.585 1.00 21.82 249 ASN A O 1
ATOM 1905 N N . TYR A 1 238 ? 22.567 2.258 -7.945 1.00 19.71 250 TYR A N 1
ATOM 1906 C CA . TYR A 1 238 ? 21.989 1.168 -8.732 1.00 17.70 250 TYR A CA 1
ATOM 1907 C C . TYR A 1 238 ? 21.445 1.669 -10.073 1.00 20.97 250 TYR A C 1
ATOM 1908 O O . TYR A 1 238 ? 21.749 1.105 -11.134 1.00 19.57 250 TYR A O 1
ATOM 1917 N N . ILE A 1 239 ? 20.649 2.744 -10.054 1.00 17.68 251 ILE A N 1
ATOM 1918 C CA . ILE A 1 239 ? 20.029 3.228 -11.292 1.00 20.89 251 ILE A CA 1
ATOM 1919 C C . ILE A 1 239 ? 21.097 3.629 -12.304 1.00 22.51 251 ILE A C 1
ATOM 1920 O O . ILE A 1 239 ? 21.035 3.255 -13.483 1.00 22.96 251 ILE A O 1
ATOM 1925 N N . CYS A 1 240 ? 22.106 4.396 -11.858 1.00 25.22 252 CYS A N 1
ATOM 1926 C CA . CYS A 1 240 ? 23.165 4.788 -12.776 1.00 25.33 252 CYS A CA 1
ATOM 1927 C C . CYS A 1 240 ? 23.957 3.583 -13.256 1.00 22.66 252 CYS A C 1
ATOM 1928 O O . CYS A 1 240 ? 24.379 3.538 -14.422 1.00 26.19 252 CYS A O 1
ATOM 1931 N N . ASN A 1 241 ? 24.229 2.628 -12.357 1.00 22.97 253 ASN A N 1
ATOM 1932 C CA . ASN A 1 241 ? 24.971 1.432 -12.750 1.00 20.84 253 ASN A CA 1
ATOM 1933 C C . ASN A 1 241 ? 24.229 0.662 -13.842 1.00 25.36 253 ASN A C 1
ATOM 1934 O O . ASN A 1 241 ? 24.841 0.234 -14.823 1.00 24.99 253 ASN A O 1
ATOM 1939 N N . VAL A 1 242 ? 22.906 0.508 -13.695 1.00 22.46 254 VAL A N 1
ATOM 1940 C CA . VAL A 1 242 ? 22.097 -0.139 -14.729 1.00 26.85 254 VAL A CA 1
ATOM 1941 C C . VAL A 1 242 ? 22.178 0.653 -16.021 1.00 26.21 254 VAL A C 1
ATOM 1942 O O . VAL A 1 242 ? 22.334 0.082 -17.105 1.00 29.07 254 VAL A O 1
ATOM 1946 N N . ALA A 1 243 ? 22.068 1.983 -15.927 1.00 24.70 255 ALA A N 1
ATOM 1947 C CA . ALA A 1 243 ? 22.139 2.809 -17.129 1.00 26.75 255 ALA A CA 1
ATOM 1948 C C . ALA A 1 243 ? 23.490 2.654 -17.822 1.00 35.57 255 ALA A C 1
ATOM 1949 O O . ALA A 1 243 ? 23.565 2.630 -19.061 1.00 37.00 255 ALA A O 1
ATOM 1951 N N . ASN A 1 244 ? 24.570 2.520 -17.032 1.00 32.53 256 ASN A N 1
ATOM 1952 C CA . ASN A 1 244 ? 25.919 2.390 -17.577 1.00 36.20 256 ASN A CA 1
ATOM 1953 C C . ASN A 1 244 ? 26.199 1.006 -18.139 1.00 39.52 256 ASN A C 1
ATOM 1954 O O . ASN A 1 244 ? 27.045 0.880 -19.033 1.00 46.73 256 ASN A O 1
ATOM 1959 N N . THR A 1 245 ? 25.531 -0.037 -17.641 1.00 36.02 257 THR A N 1
ATOM 1960 C CA . THR A 1 245 ? 25.673 -1.350 -18.266 1.00 39.15 257 THR A CA 1
ATOM 1961 C C . THR A 1 245 ? 24.710 -1.586 -19.420 1.00 41.24 257 THR A C 1
ATOM 1962 O O . THR A 1 245 ? 24.977 -2.459 -20.253 1.00 55.47 257 THR A O 1
ATOM 1966 N N . THR A 1 246 ? 23.604 -0.850 -19.501 1.00 37.09 258 THR A N 1
ATOM 1967 C CA . THR A 1 246 ? 22.635 -1.094 -20.560 1.00 41.90 258 THR A CA 1
ATOM 1968 C C . THR A 1 246 ? 22.703 -0.068 -21.687 1.00 48.37 258 THR A C 1
ATOM 1969 O O . THR A 1 246 ? 22.032 -0.254 -22.713 1.00 45.79 258 THR A O 1
ATOM 1973 N N . GLY A 1 247 ? 23.475 1.010 -21.515 1.00 48.39 259 GLY A N 1
ATOM 1974 C CA . GLY A 1 247 ? 23.484 2.128 -22.446 1.00 45.06 259 GLY A CA 1
ATOM 1975 C C . GLY A 1 247 ? 22.213 2.951 -22.489 1.00 46.99 259 GLY A C 1
ATOM 1976 O O . GLY A 1 247 ? 22.066 3.786 -23.387 1.00 50.49 259 GLY A O 1
ATOM 1977 N N . SER A 1 248 ? 21.296 2.746 -21.545 1.00 38.80 260 SER A N 1
ATOM 1978 C CA . SER A 1 248 ? 20.006 3.419 -21.494 1.00 38.52 260 SER A CA 1
ATOM 1979 C C . SER A 1 248 ? 20.094 4.707 -20.682 1.00 44.69 260 SER A C 1
ATOM 1980 O O . SER A 1 248 ? 21.045 4.934 -19.931 1.00 46.79 260 SER A O 1
ATOM 1983 N N . SER A 1 249 ? 19.069 5.547 -20.820 1.00 41.71 261 SER A N 1
ATOM 1984 C CA . SER A 1 249 ? 18.999 6.776 -20.041 1.00 30.20 261 SER A CA 1
ATOM 1985 C C . SER A 1 249 ? 18.726 6.447 -18.579 1.00 26.21 261 SER A C 1
ATOM 1986 O O . SER A 1 249 ? 18.181 5.394 -18.245 1.00 28.36 261 SER A O 1
ATOM 1989 N N . ALA A 1 250 ? 19.086 7.374 -17.692 1.00 29.87 262 ALA A N 1
ATOM 1990 C CA . ALA A 1 250 ? 18.688 7.190 -16.301 1.00 32.73 262 ALA A CA 1
ATOM 1991 C C . ALA A 1 250 ? 17.168 7.141 -16.186 1.00 27.74 262 ALA A C 1
ATOM 1992 O O . ALA A 1 250 ? 16.626 6.397 -15.371 1.00 28.28 262 ALA A O 1
ATOM 1994 N N . LEU A 1 251 ? 16.459 7.945 -16.984 1.00 27.66 263 LEU A N 1
ATOM 1995 C CA . LEU A 1 251 ? 15.003 7.952 -16.899 1.00 26.61 263 LEU A CA 1
ATOM 1996 C C . LEU A 1 251 ? 14.411 6.578 -17.209 1.00 26.20 263 LEU A C 1
ATOM 1997 O O . LEU A 1 251 ? 13.511 6.107 -16.503 1.00 25.74 263 LEU A O 1
ATOM 2002 N N . ARG A 1 252 ? 14.869 5.941 -18.293 1.00 27.27 264 ARG A N 1
ATOM 2003 C CA . ARG A 1 252 ? 14.415 4.582 -18.599 1.00 27.43 264 ARG A CA 1
ATOM 2004 C C . ARG A 1 252 ? 14.664 3.622 -17.452 1.00 27.10 264 ARG A C 1
ATOM 2005 O O . ARG A 1 252 ? 13.797 2.802 -17.120 1.00 27.31 264 ARG A O 1
ATOM 2013 N N . CYS A 1 253 ? 15.860 3.680 -16.856 1.00 27.29 265 CYS A N 1
ATOM 2014 C CA . CYS A 1 253 ? 16.189 2.711 -15.822 1.00 25.48 265 CYS A CA 1
ATOM 2015 C C . CYS A 1 253 ? 15.379 2.977 -14.560 1.00 24.21 265 CYS A C 1
ATOM 2016 O O . CYS A 1 253 ? 14.963 2.044 -13.871 1.00 23.24 265 CYS A O 1
ATOM 2019 N N . LEU A 1 254 ? 15.118 4.249 -14.264 1.00 21.22 266 LEU A N 1
ATOM 2020 C CA . LEU A 1 254 ? 14.218 4.608 -13.176 1.00 21.92 266 LEU A CA 1
ATOM 2021 C C . LEU A 1 254 ? 12.833 4.018 -13.395 1.00 25.67 266 LEU A C 1
ATOM 2022 O O . LEU A 1 254 ? 12.260 3.405 -12.479 1.00 24.03 266 LEU A O 1
ATOM 2027 N N . GLN A 1 255 ? 12.285 4.182 -14.613 1.00 22.66 267 GLN A N 1
ATOM 2028 C CA . GLN A 1 255 ? 10.971 3.606 -14.917 1.00 26.37 267 GLN A CA 1
ATOM 2029 C C . GLN A 1 255 ? 10.977 2.090 -14.775 1.00 25.52 267 GLN A C 1
ATOM 2030 O O . GLN A 1 255 ? 10.023 1.506 -14.254 1.00 22.67 267 GLN A O 1
ATOM 2036 N N . GLU A 1 256 ? 12.054 1.437 -15.217 1.00 26.98 268 GLU A N 1
ATOM 2037 C CA . GLU A 1 256 ? 12.118 -0.022 -15.124 1.00 26.92 268 GLU A CA 1
ATOM 2038 C C . GLU A 1 256 ? 12.166 -0.465 -13.665 1.00 23.25 268 GLU A C 1
ATOM 2039 O O . GLU A 1 256 ? 11.577 -1.488 -13.298 1.00 25.46 268 GLU A O 1
ATOM 2045 N N . THR A 1 257 ? 12.879 0.292 -12.824 1.00 23.03 269 THR A N 1
ATOM 2046 C CA . THR A 1 257 ? 12.953 -0.047 -11.402 1.00 17.73 269 THR A CA 1
ATOM 2047 C C . THR A 1 257 ? 11.597 0.134 -10.732 1.00 23.44 269 THR A C 1
ATOM 2048 O O . THR A 1 257 ? 11.193 -0.686 -9.900 1.00 20.76 269 THR A O 1
ATOM 2052 N N . VAL A 1 258 ? 10.863 1.183 -11.119 1.00 20.03 270 VAL A N 1
ATOM 2053 C CA . VAL A 1 258 ? 9.508 1.357 -10.603 1.00 19.30 270 VAL A CA 1
ATOM 2054 C C . VAL A 1 258 ? 8.652 0.149 -10.986 1.00 23.68 270 VAL A C 1
ATOM 2055 O O . VAL A 1 258 ? 7.910 -0.403 -10.163 1.00 21.60 270 VAL A O 1
ATOM 2059 N N . ASP A 1 259 ? 8.736 -0.263 -12.261 1.00 20.83 271 ASP A N 1
ATOM 2060 C CA . ASP A 1 259 ? 7.928 -1.382 -12.738 1.00 25.50 271 ASP A CA 1
ATOM 2061 C C . ASP A 1 259 ? 8.275 -2.665 -11.973 1.00 26.35 271 ASP A C 1
ATOM 2062 O O . ASP A 1 259 ? 7.384 -3.453 -11.595 1.00 26.19 271 ASP A O 1
ATOM 2067 N N . ALA A 1 260 ? 9.576 -2.868 -11.706 1.00 23.93 272 ALA A N 1
ATOM 2068 C CA . ALA A 1 260 ? 10.036 -4.014 -10.922 1.00 22.30 272 ALA A CA 1
ATOM 2069 C C . ALA A 1 260 ? 9.442 -4.005 -9.522 1.00 20.65 272 ALA A C 1
ATOM 2070 O O . ALA A 1 260 ? 9.014 -5.040 -9.007 1.00 22.08 272 ALA A O 1
ATOM 2072 N N . VAL A 1 261 ? 9.421 -2.841 -8.878 1.00 18.54 273 VAL A N 1
ATOM 2073 C CA . VAL A 1 261 ? 8.871 -2.795 -7.530 1.00 15.90 273 VAL A CA 1
ATOM 2074 C C . VAL A 1 261 ? 7.384 -3.100 -7.547 1.00 22.80 273 VAL A C 1
ATOM 2075 O O . VAL A 1 261 ? 6.885 -3.825 -6.678 1.00 20.27 273 VAL A O 1
ATOM 2079 N N . GLU A 1 262 ? 6.643 -2.523 -8.505 1.00 20.30 274 GLU A N 1
ATOM 2080 C CA . GLU A 1 262 ? 5.209 -2.806 -8.560 1.00 21.97 274 GLU A CA 1
ATOM 2081 C C . GLU A 1 262 ? 4.972 -4.314 -8.670 1.00 23.68 274 GLU A C 1
ATOM 2082 O O . GLU A 1 262 ? 4.086 -4.881 -8.003 1.00 25.89 274 GLU A O 1
ATOM 2088 N N . SER A 1 263 ? 5.826 -4.995 -9.440 1.00 20.38 275 SER A N 1
ATOM 2089 C CA . SER A 1 263 ? 5.653 -6.434 -9.607 1.00 20.30 275 SER A CA 1
ATOM 2090 C C . SER A 1 263 ? 5.971 -7.181 -8.302 1.00 20.76 275 SER A C 1
ATOM 2091 O O . SER A 1 263 ? 5.245 -8.110 -7.895 1.00 23.73 275 SER A O 1
ATOM 2094 N N . ARG A 1 264 ? 7.019 -6.755 -7.605 1.00 19.96 276 ARG A N 1
ATOM 2095 C CA . ARG A 1 264 ? 7.326 -7.436 -6.344 1.00 18.82 276 ARG A CA 1
ATOM 2096 C C . ARG A 1 264 ? 6.214 -7.228 -5.321 1.00 16.94 276 ARG A C 1
ATOM 2097 O O . ARG A 1 264 ? 5.984 -8.082 -4.459 1.00 23.60 276 ARG A O 1
ATOM 2105 N N . VAL A 1 265 ? 5.578 -6.055 -5.329 1.00 17.91 277 VAL A N 1
ATOM 2106 C CA . VAL A 1 265 ? 4.512 -5.810 -4.359 1.00 19.47 277 VAL A CA 1
ATOM 2107 C C . VAL A 1 265 ? 3.377 -6.797 -4.583 1.00 28.57 277 VAL A C 1
ATOM 2108 O O . VAL A 1 265 ? 2.844 -7.395 -3.629 1.00 20.73 277 VAL A O 1
ATOM 2112 N N . LEU A 1 266 ? 2.994 -6.991 -5.853 1.00 24.55 278 LEU A N 1
ATOM 2113 C CA . LEU A 1 266 ? 2.001 -8.032 -6.140 1.00 26.36 278 LEU A CA 1
ATOM 2114 C C . LEU A 1 266 ? 2.464 -9.403 -5.638 1.00 27.27 278 LEU A C 1
ATOM 2115 O O . LEU A 1 266 ? 1.650 -10.214 -5.154 1.00 24.31 278 LEU A O 1
ATOM 2120 N N . GLU A 1 267 ? 3.769 -9.689 -5.770 1.00 21.80 279 GLU A N 1
ATOM 2121 C CA . GLU A 1 267 ? 4.283 -11.003 -5.391 1.00 25.48 279 GLU A CA 1
ATOM 2122 C C . GLU A 1 267 ? 4.176 -11.227 -3.879 1.00 25.76 279 GLU A C 1
ATOM 2123 O O . GLU A 1 267 ? 3.734 -12.293 -3.426 1.00 27.25 279 GLU A O 1
ATOM 2129 N N . ILE A 1 268 ? 4.567 -10.225 -3.084 1.00 20.93 280 ILE A N 1
ATOM 2130 C CA . ILE A 1 268 ? 4.480 -10.342 -1.628 1.00 19.84 280 ILE A CA 1
ATOM 2131 C C . ILE A 1 268 ? 3.041 -10.507 -1.187 1.00 22.93 280 ILE A C 1
ATOM 2132 O O . ILE A 1 268 ? 2.740 -11.263 -0.248 1.00 22.63 280 ILE A O 1
ATOM 2137 N N . HIS A 1 269 ? 2.132 -9.758 -1.815 1.00 21.72 281 HIS A N 1
ATOM 2138 C CA . HIS A 1 269 ? 0.738 -9.895 -1.429 1.00 22.12 281 HIS A CA 1
ATOM 2139 C C . HIS A 1 269 ? 0.238 -11.296 -1.749 1.00 24.28 281 HIS A C 1
ATOM 2140 O O . HIS A 1 269 ? -0.551 -11.866 -0.986 1.00 26.08 281 HIS A O 1
ATOM 2147 N N . ARG A 1 270 ? 0.715 -11.896 -2.853 1.00 22.39 282 ARG A N 1
ATOM 2148 C CA . ARG A 1 270 ? 0.276 -13.266 -3.148 1.00 24.86 282 ARG A CA 1
ATOM 2149 C C . ARG A 1 270 ? 0.850 -14.264 -2.127 1.00 28.50 282 ARG A C 1
ATOM 2150 O O . ARG A 1 270 ? 0.143 -15.166 -1.661 1.00 25.09 282 ARG A O 1
ATOM 2158 N N . ILE A 1 271 ? 2.132 -14.112 -1.768 1.00 24.29 283 ILE A N 1
ATOM 2159 C CA . ILE A 1 271 ? 2.817 -15.102 -0.925 1.00 21.57 283 ILE A CA 1
ATOM 2160 C C . ILE A 1 271 ? 2.289 -15.073 0.509 1.00 20.36 283 ILE A C 1
ATOM 2161 O O . ILE A 1 271 ? 2.114 -16.124 1.148 1.00 22.87 283 ILE A O 1
ATOM 2166 N N . LEU A 1 272 ? 2.033 -13.885 1.045 1.00 19.35 284 LEU A N 1
ATOM 2167 C CA . LEU A 1 272 ? 1.623 -13.769 2.441 1.00 19.99 284 LEU A CA 1
ATOM 2168 C C . LEU A 1 272 ? 0.108 -13.675 2.622 1.00 21.71 284 LEU A C 1
ATOM 2169 O O . LEU A 1 272 ? -0.371 -13.643 3.768 1.00 22.79 284 LEU A O 1
ATOM 2174 N N . ALA A 1 273 ? -0.663 -13.701 1.540 1.00 22.18 285 ALA A N 1
ATOM 2175 C CA . ALA A 1 273 ? -2.124 -13.687 1.670 1.00 22.84 285 ALA A CA 1
ATOM 2176 C C . ALA A 1 273 ? -2.694 -14.742 2.619 1.00 27.62 285 ALA A C 1
ATOM 2177 O O . ALA A 1 273 ? -3.669 -14.431 3.327 1.00 24.08 285 ALA A O 1
ATOM 2179 N N . PRO A 1 274 ? -2.196 -15.981 2.676 1.00 28.72 286 PRO A N 1
ATOM 2180 C CA . PRO A 1 274 ? -2.788 -16.954 3.611 1.00 27.49 286 PRO A CA 1
ATOM 2181 C C . PRO A 1 274 ? -2.493 -16.670 5.079 1.00 24.02 286 PRO A C 1
ATOM 2182 O O . PRO A 1 274 ? -3.060 -17.366 5.938 1.00 22.95 286 PRO A O 1
ATOM 2186 N N . TYR A 1 275 ? -1.634 -15.700 5.379 1.00 22.75 287 TYR A N 1
ATOM 2187 C CA . TYR A 1 275 ? -1.119 -15.432 6.725 1.00 19.66 287 TYR A CA 1
ATOM 2188 C C . TYR A 1 275 ? -1.386 -13.972 7.068 1.00 19.02 287 TYR A C 1
ATOM 2189 O O . TYR A 1 275 ? -0.497 -13.111 6.948 1.00 18.95 287 TYR A O 1
ATOM 2198 N N . PRO A 1 276 ? -2.606 -13.653 7.499 1.00 22.81 288 PRO A N 1
ATOM 2199 C CA . PRO A 1 276 ? -3.005 -12.237 7.598 1.00 21.27 288 PRO A CA 1
ATOM 2200 C C . PRO A 1 276 ? -2.157 -11.394 8.535 1.00 20.29 288 PRO A C 1
ATOM 2201 O O . PRO A 1 276 ? -1.988 -10.197 8.256 1.00 21.21 288 PRO A O 1
ATOM 2205 N N . ASP A 1 277 ? -1.642 -11.956 9.643 1.00 25.63 289 ASP A N 1
ATOM 2206 C CA . ASP A 1 277 ? -0.798 -11.164 10.550 1.00 23.27 289 ASP A CA 1
ATOM 2207 C C . ASP A 1 277 ? 0.567 -10.861 9.930 1.00 20.80 289 ASP A C 1
ATOM 2208 O O . ASP A 1 277 ? 1.089 -9.733 10.054 1.00 18.95 289 ASP A O 1
ATOM 2213 N N . LEU A 1 278 ? 1.173 -11.859 9.265 1.00 21.72 290 LEU A N 1
ATOM 2214 C CA . LEU A 1 278 ? 2.429 -11.608 8.552 1.00 19.48 290 LEU A CA 1
ATOM 2215 C C . LEU A 1 278 ? 2.222 -10.543 7.488 1.00 19.51 290 LEU A C 1
ATOM 2216 O O . LEU A 1 278 ? 3.021 -9.592 7.351 1.00 20.12 290 LEU A O 1
ATOM 2221 N N . LEU A 1 279 ? 1.113 -10.662 6.761 1.00 17.37 291 LEU A N 1
ATOM 2222 C CA . LEU A 1 279 ? 0.791 -9.696 5.721 1.00 20.91 291 LEU A CA 1
ATOM 2223 C C . LEU A 1 279 ? 0.585 -8.305 6.303 1.00 18.57 291 LEU A C 1
ATOM 2224 O O . LEU A 1 279 ? 1.052 -7.315 5.731 1.00 21.90 291 LEU A O 1
ATOM 2229 N N . ALA A 1 280 ? -0.072 -8.206 7.455 1.00 19.98 292 ALA A N 1
ATOM 2230 C CA . ALA A 1 280 ? -0.295 -6.895 8.057 1.00 22.12 292 ALA A CA 1
ATOM 2231 C C . ALA A 1 280 ? 1.018 -6.226 8.459 1.00 20.99 292 ALA A C 1
ATOM 2232 O O . ALA A 1 280 ? 1.171 -5.006 8.294 1.00 19.43 292 ALA A O 1
ATOM 2234 N N . HIS A 1 281 ? 1.965 -6.993 9.025 1.00 19.40 293 HIS A N 1
ATOM 2235 C CA . HIS A 1 281 ? 3.255 -6.387 9.364 1.00 18.51 293 HIS A CA 1
ATOM 2236 C C . HIS A 1 281 ? 3.966 -5.925 8.112 1.00 18.39 293 HIS A C 1
ATOM 2237 O O . HIS A 1 281 ? 4.624 -4.874 8.107 1.00 19.14 293 HIS A O 1
ATOM 2244 N N A CYS A 1 282 ? 3.865 -6.714 7.034 0.52 18.07 294 CYS A N 1
ATOM 2245 N N B CYS A 1 282 ? 3.849 -6.705 7.042 0.48 18.09 294 CYS A N 1
ATOM 2246 C CA A CYS A 1 282 ? 4.474 -6.329 5.759 0.52 17.70 294 CYS A CA 1
ATOM 2247 C CA B CYS A 1 282 ? 4.487 -6.336 5.787 0.48 17.69 294 CYS A CA 1
ATOM 2248 C C A CYS A 1 282 ? 3.880 -5.031 5.223 0.52 20.75 294 CYS A C 1
ATOM 2249 C C B CYS A 1 282 ? 3.886 -5.052 5.202 0.48 20.74 294 CYS A C 1
ATOM 2250 O O A CYS A 1 282 ? 4.611 -4.115 4.816 0.52 22.43 294 CYS A O 1
ATOM 2251 O O B CYS A 1 282 ? 4.619 -4.150 4.765 0.48 22.43 294 CYS A O 1
ATOM 2256 N N . ASN A 1 283 ? 2.548 -4.944 5.189 1.00 17.01 295 ASN A N 1
ATOM 2257 C CA . ASN A 1 283 ? 1.907 -3.729 4.667 1.00 19.81 295 ASN A CA 1
ATOM 2258 C C . ASN A 1 283 ? 2.214 -2.503 5.509 1.00 23.12 295 ASN A C 1
ATOM 2259 O O . ASN A 1 283 ? 2.442 -1.416 4.951 1.00 19.00 295 ASN A O 1
ATOM 2264 N N . ASP A 1 284 ? 2.201 -2.646 6.847 1.00 17.63 296 ASP A N 1
ATOM 2265 C CA . ASP A 1 284 ? 2.603 -1.530 7.711 1.00 19.04 296 ASP A CA 1
ATOM 2266 C C . ASP A 1 284 ? 4.022 -1.080 7.371 1.00 19.78 296 ASP A C 1
ATOM 2267 O O . ASP A 1 284 ? 4.319 0.128 7.282 1.00 19.06 296 ASP A O 1
ATOM 2272 N N . TYR A 1 285 ? 4.929 -2.053 7.204 1.00 17.62 297 TYR A N 1
ATOM 2273 C CA . TYR A 1 285 ? 6.305 -1.714 6.856 1.00 15.23 297 TYR A CA 1
ATOM 2274 C C . TYR A 1 285 ? 6.366 -0.905 5.570 1.00 20.65 297 TYR A C 1
ATOM 2275 O O . TYR A 1 285 ? 6.983 0.158 5.532 1.00 16.71 297 TYR A O 1
ATOM 2284 N N . LEU A 1 286 ? 5.764 -1.410 4.503 1.00 15.17 298 LEU A N 1
ATOM 2285 C CA . LEU A 1 286 ? 5.911 -0.720 3.215 1.00 17.69 298 LEU A CA 1
ATOM 2286 C C . LEU A 1 286 ? 5.335 0.695 3.265 1.00 19.82 298 LEU A C 1
ATOM 2287 O O . LEU A 1 286 ? 5.946 1.650 2.743 1.00 19.55 298 LEU A O 1
ATOM 2292 N N . ALA A 1 287 ? 4.144 0.859 3.862 1.00 16.55 299 ALA A N 1
ATOM 2293 C CA . ALA A 1 287 ? 3.567 2.196 3.866 1.00 17.85 299 ALA A CA 1
ATOM 2294 C C . ALA A 1 287 ? 4.445 3.153 4.667 1.00 18.39 299 ALA A C 1
ATOM 2295 O O . ALA A 1 287 ? 4.660 4.305 4.253 1.00 17.92 299 ALA A O 1
ATOM 2297 N N . ALA A 1 288 ? 4.969 2.694 5.814 1.00 17.27 300 ALA A N 1
ATOM 2298 C CA . ALA A 1 288 ? 5.835 3.579 6.592 1.00 19.26 300 ALA A CA 1
ATOM 2299 C C . ALA A 1 288 ? 7.210 3.774 5.937 1.00 16.23 300 ALA A C 1
ATOM 2300 O O . ALA A 1 288 ? 7.833 4.823 6.132 1.00 16.62 300 ALA A O 1
ATOM 2302 N N . TYR A 1 289 ? 7.715 2.780 5.210 1.00 17.28 301 TYR A N 1
ATOM 2303 C CA . TYR A 1 289 ? 9.009 2.892 4.524 1.00 16.16 301 TYR A CA 1
ATOM 2304 C C . TYR A 1 289 ? 8.962 3.991 3.474 1.00 17.62 301 TYR A C 1
ATOM 2305 O O . TYR A 1 289 ? 9.843 4.879 3.417 1.00 15.74 301 TYR A O 1
ATOM 2314 N N . ILE A 1 290 ? 7.898 3.979 2.668 1.00 15.36 302 ILE A N 1
ATOM 2315 C CA . ILE A 1 290 ? 7.727 5.040 1.667 1.00 16.79 302 ILE A CA 1
ATOM 2316 C C . ILE A 1 290 ? 7.478 6.374 2.360 1.00 17.13 302 ILE A C 1
ATOM 2317 O O . ILE A 1 290 ? 8.071 7.415 2.008 1.00 18.57 302 ILE A O 1
ATOM 2322 N N . GLY A 1 291 ? 6.579 6.371 3.344 1.00 17.32 303 GLY A N 1
ATOM 2323 C CA . GLY A 1 291 ? 6.294 7.602 4.069 1.00 20.90 303 GLY A CA 1
ATOM 2324 C C . GLY A 1 291 ? 7.527 8.219 4.702 1.00 20.50 303 GLY A C 1
ATOM 2325 O O . GLY A 1 291 ? 7.660 9.448 4.743 1.00 18.37 303 GLY A O 1
ATOM 2326 N N . TYR A 1 292 ? 8.423 7.377 5.235 1.00 18.33 304 TYR A N 1
ATOM 2327 C CA . TYR A 1 292 ? 9.671 7.848 5.831 1.00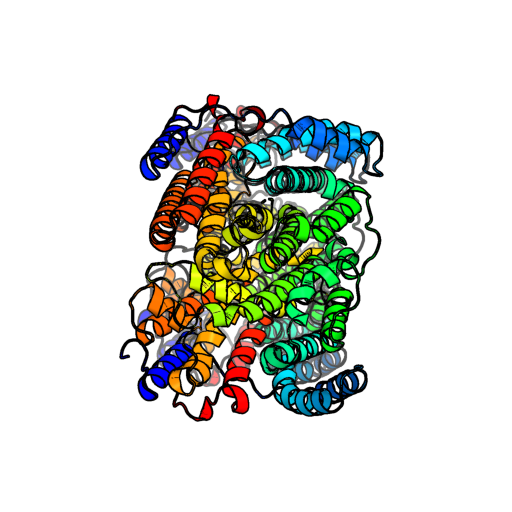 19.15 304 TYR A CA 1
ATOM 2328 C C . TYR A 1 292 ? 10.513 8.592 4.811 1.00 16.16 304 TYR A C 1
ATOM 2329 O O . TYR A 1 292 ? 11.116 9.628 5.130 1.00 16.39 304 TYR A O 1
ATOM 2338 N N . HIS A 1 293 ? 10.596 8.064 3.583 1.00 16.82 305 HIS A N 1
ATOM 2339 C CA . HIS A 1 293 ? 11.348 8.783 2.550 1.00 17.23 305 HIS A CA 1
ATOM 2340 C C . HIS A 1 293 ? 10.737 10.154 2.259 1.00 19.29 305 HIS A C 1
ATOM 2341 O O . HIS A 1 293 ? 11.461 11.121 2.005 1.00 17.44 305 HIS A O 1
ATOM 2348 N N . ILE A 1 294 ? 9.403 10.239 2.230 1.00 15.26 306 ILE A N 1
ATOM 2349 C CA . ILE A 1 294 ? 8.739 11.522 1.961 1.00 19.02 306 ILE A CA 1
ATOM 2350 C C . ILE A 1 294 ? 8.944 12.522 3.111 1.00 20.39 306 ILE A C 1
ATOM 2351 O O . ILE A 1 294 ? 9.159 13.728 2.888 1.00 21.10 306 ILE A O 1
ATOM 2356 N N . ARG A 1 295 ? 8.779 12.067 4.348 1.00 17.63 307 ARG A N 1
ATOM 2357 C CA . ARG A 1 295 ? 8.841 12.978 5.485 1.00 24.02 307 ARG A CA 1
ATOM 2358 C C . ARG A 1 295 ? 10.257 13.370 5.881 1.00 24.34 307 ARG A C 1
ATOM 2359 O O . ARG A 1 295 ? 10.453 14.425 6.504 1.00 23.94 307 ARG A O 1
ATOM 2367 N N . THR A 1 296 ? 11.247 12.529 5.597 1.00 20.85 308 THR A N 1
ATOM 2368 C CA . THR A 1 296 ? 12.595 12.813 6.061 1.00 21.43 308 THR A CA 1
ATOM 2369 C C . THR A 1 296 ? 13.269 13.710 5.029 1.00 20.40 308 THR A C 1
ATOM 2370 O O . THR A 1 296 ? 14.166 13.308 4.278 1.00 20.31 308 THR A O 1
ATOM 2374 N N . THR A 1 297 ? 12.774 14.959 4.998 1.00 20.51 309 THR A N 1
ATOM 2375 C CA . THR A 1 297 ? 13.199 15.915 3.989 1.00 23.53 309 THR A CA 1
ATOM 2376 C C . THR A 1 297 ? 14.661 16.290 4.144 1.00 28.82 309 THR A C 1
ATOM 2377 O O . THR A 1 297 ? 15.296 16.688 3.158 1.00 25.25 309 THR A O 1
ATOM 2381 N N . SER A 1 298 ? 15.207 16.177 5.358 1.00 27.79 310 SER A N 1
ATOM 2382 C CA . SER A 1 298 ? 16.619 16.481 5.563 1.00 27.04 310 SER A CA 1
ATOM 2383 C C . SER A 1 298 ? 17.530 15.464 4.897 1.00 32.08 310 SER A C 1
ATOM 2384 O O . SER A 1 298 ? 18.719 15.751 4.713 1.00 28.06 310 SER A O 1
ATOM 2387 N N . ARG A 1 299 ? 17.012 14.296 4.525 1.00 22.57 311 ARG A N 1
ATOM 2388 C CA . ARG A 1 299 ? 17.823 13.291 3.862 1.00 20.75 311 ARG A CA 1
ATOM 2389 C C . ARG A 1 299 ? 17.473 13.124 2.383 1.00 25.04 311 ARG A C 1
ATOM 2390 O O . ARG A 1 299 ? 18.390 12.967 1.561 1.00 22.32 311 ARG A O 1
ATOM 2398 N N . TYR A 1 300 ? 16.177 13.198 2.003 1.00 22.31 312 TYR A N 1
ATOM 2399 C CA . TYR A 1 300 ? 15.748 12.938 0.618 1.00 18.71 312 TYR A CA 1
ATOM 2400 C C . TYR A 1 300 ? 15.194 14.154 -0.103 1.00 20.25 312 TYR A C 1
ATOM 2401 O O . TYR A 1 300 ? 15.053 14.104 -1.333 1.00 20.10 312 TYR A O 1
ATOM 2410 N N . PHE A 1 301 ? 14.879 15.230 0.623 1.00 22.88 313 PHE A N 1
ATOM 2411 C CA . PHE A 1 301 ? 14.509 16.522 0.020 1.00 23.83 313 PHE A CA 1
ATOM 2412 C C . PHE A 1 301 ? 13.314 16.415 -0.926 1.00 22.47 313 PHE A C 1
ATOM 2413 O O . PHE A 1 301 ? 13.204 17.177 -1.905 1.00 24.55 313 PHE A O 1
ATOM 2421 N N . LEU A 1 302 ? 12.386 15.485 -0.655 1.00 21.99 314 LEU A N 1
ATOM 2422 C CA . LEU A 1 302 ? 11.299 15.289 -1.605 1.00 18.81 314 LEU A CA 1
ATOM 2423 C C . LEU A 1 302 ? 10.224 16.362 -1.502 1.00 24.23 314 LEU A C 1
ATOM 2424 O O . LEU A 1 302 ? 9.305 16.365 -2.318 1.00 29.11 314 LEU A O 1
ATOM 2429 N N . ASP A 1 303 ? 10.296 17.260 -0.518 1.00 26.22 315 ASP A N 1
ATOM 2430 C CA . ASP A 1 303 ? 9.402 18.401 -0.567 1.00 24.73 315 ASP A CA 1
ATOM 2431 C C . ASP A 1 303 ? 9.783 19.369 -1.684 1.00 30.50 315 ASP A C 1
ATOM 2432 O O . ASP A 1 303 ? 9.050 20.330 -1.932 1.00 29.19 315 ASP A O 1
ATOM 2437 N N . GLU A 1 304 ? 10.920 19.161 -2.347 1.00 29.00 316 GLU A N 1
ATOM 2438 C CA . GLU A 1 304 ? 11.273 19.944 -3.526 1.00 32.00 316 GLU A CA 1
ATOM 2439 C C . GLU A 1 304 ? 10.651 19.396 -4.813 1.00 35.06 316 GLU A C 1
ATOM 2440 O O . GLU A 1 304 ? 10.755 20.050 -5.854 1.00 37.73 316 GLU A O 1
ATOM 2446 N N . VAL A 1 305 ? 9.986 18.239 -4.759 1.00 33.65 317 VAL A N 1
ATOM 2447 C CA . VAL A 1 305 ? 9.410 17.566 -5.925 1.00 35.58 317 VAL A CA 1
ATOM 2448 C C . VAL A 1 305 ? 7.882 17.644 -5.868 1.00 41.78 317 VAL A C 1
ATOM 2449 O O . VAL A 1 305 ? 7.286 17.463 -4.803 1.00 41.24 317 VAL A O 1
ATOM 2453 N N . ARG A 1 306 ? 7.244 17.874 -7.020 1.00 40.39 318 ARG A N 1
ATOM 2454 C CA . ARG A 1 306 ? 5.785 17.807 -7.117 1.00 48.90 318 ARG A CA 1
ATOM 2455 C C . ARG A 1 306 ? 5.343 16.397 -7.501 1.00 47.50 318 ARG A C 1
ATOM 2456 O O . ARG A 1 306 ? 5.635 15.931 -8.606 1.00 42.30 318 ARG A O 1
ATOM 2464 N N . PHE A 1 307 ? 4.619 15.728 -6.606 1.00 46.27 319 PHE A N 1
ATOM 2465 C CA . PHE A 1 307 ? 4.023 14.434 -6.950 1.00 46.49 319 PHE A CA 1
ATOM 2466 C C . PHE A 1 307 ? 2.623 14.273 -6.351 1.00 51.91 319 PHE A C 1
ATOM 2467 O O . PHE A 1 307 ? 2.280 14.910 -5.351 1.00 62.48 319 PHE A O 1
ATOM 2475 N N . ASP B 1 3 ? 5.169 -39.308 -9.029 1.00 57.83 15 ASP B N 1
ATOM 2476 C CA . ASP B 1 3 ? 4.687 -38.147 -9.771 1.00 63.82 15 ASP B CA 1
ATOM 2477 C C . ASP B 1 3 ? 5.551 -37.959 -11.026 1.00 57.22 15 ASP B C 1
ATOM 2478 O O . ASP B 1 3 ? 6.771 -37.746 -10.936 1.00 50.76 15 ASP B O 1
ATOM 2483 N N . VAL B 1 4 ? 4.898 -38.034 -12.193 1.00 48.97 16 VAL B N 1
ATOM 2484 C CA . VAL B 1 4 ? 5.592 -37.960 -13.479 1.00 53.49 16 VAL B CA 1
ATOM 2485 C C . VAL B 1 4 ? 6.349 -36.646 -13.644 1.00 49.57 16 VAL B C 1
ATOM 2486 O O . VAL B 1 4 ? 7.351 -36.595 -14.365 1.00 42.44 16 VAL B O 1
ATOM 2490 N N . ARG B 1 5 ? 5.918 -35.586 -12.959 1.00 39.62 17 ARG B N 1
ATOM 2491 C CA . ARG B 1 5 ? 6.504 -34.268 -13.167 1.00 43.84 17 ARG B CA 1
ATOM 2492 C C . ARG B 1 5 ? 7.991 -34.229 -12.851 1.00 39.03 17 ARG B C 1
ATOM 2493 O O . ARG B 1 5 ? 8.708 -33.399 -13.413 1.00 39.04 17 ARG B O 1
ATOM 2501 N N . PHE B 1 6 ? 8.477 -35.115 -11.990 1.00 33.11 18 PHE B N 1
ATOM 2502 C CA . PHE B 1 6 ? 9.867 -35.098 -11.552 1.00 38.81 18 PHE B CA 1
ATOM 2503 C C . PHE B 1 6 ? 10.695 -36.216 -12.153 1.00 37.80 18 PHE B C 1
ATOM 2504 O O . PHE B 1 6 ? 11.883 -36.335 -11.828 1.00 36.08 18 PHE B O 1
ATOM 2512 N N . MET B 1 7 ? 10.100 -37.013 -13.038 1.00 33.82 19 MET B N 1
ATOM 2513 C CA . MET B 1 7 ? 10.748 -38.186 -13.614 1.00 32.44 19 MET B CA 1
ATOM 2514 C C . MET B 1 7 ? 11.661 -37.757 -14.759 1.00 30.21 19 MET B C 1
ATOM 2515 O O . MET B 1 7 ? 11.219 -37.075 -15.694 1.00 28.98 19 MET B O 1
ATOM 2520 N N . VAL B 1 8 ? 12.933 -38.138 -14.684 1.00 27.98 20 VAL B N 1
ATOM 2521 C CA . VAL B 1 8 ? 13.875 -37.966 -15.780 1.00 22.19 20 VAL B CA 1
ATOM 2522 C C . VAL B 1 8 ? 14.561 -39.308 -16.001 1.00 28.88 20 VAL B C 1
ATOM 2523 O O . VAL B 1 8 ? 15.075 -39.904 -15.045 1.00 22.06 20 VAL B O 1
ATOM 2527 N N . SER B 1 9 ? 14.537 -39.813 -17.244 1.00 21.62 21 SER B N 1
ATOM 2528 C CA . SER B 1 9 ? 15.122 -41.130 -17.458 1.00 20.65 21 SER B CA 1
ATOM 2529 C C . SER B 1 9 ? 16.638 -41.035 -17.508 1.00 17.15 21 SER B C 1
ATOM 2530 O O . SER B 1 9 ? 17.209 -39.957 -17.655 1.00 19.99 21 SER B O 1
ATOM 2533 N N . LEU B 1 10 ? 17.292 -42.199 -17.326 1.00 17.87 22 LEU B N 1
ATOM 2534 C CA . LEU B 1 10 ? 18.753 -42.235 -17.396 1.00 16.52 22 LEU B CA 1
ATOM 2535 C C . LEU B 1 10 ? 19.249 -41.850 -18.791 1.00 22.73 22 LEU B C 1
ATOM 2536 O O . LEU B 1 10 ? 20.253 -41.126 -18.935 1.00 20.10 22 LEU B O 1
ATOM 2541 N N . SER B 1 11 ? 18.537 -42.303 -19.826 1.00 20.12 23 SER B N 1
ATOM 2542 C CA . SER B 1 11 ? 18.876 -41.941 -21.200 1.00 19.31 23 SER B CA 1
ATOM 2543 C C . SER B 1 11 ? 18.754 -40.439 -21.426 1.00 18.96 23 SER B C 1
ATOM 2544 O O . SER B 1 11 ? 19.644 -39.811 -22.019 1.00 21.72 23 SER B O 1
ATOM 2547 N N . GLU B 1 12 ? 17.649 -39.849 -20.953 1.00 17.98 24 GLU B N 1
ATOM 2548 C CA . GLU B 1 12 ? 17.432 -38.416 -21.103 1.00 17.32 24 GLU B CA 1
ATOM 2549 C C . GLU B 1 12 ? 18.505 -37.621 -20.374 1.00 17.64 24 GLU B C 1
ATOM 2550 O O . GLU B 1 12 ? 19.025 -36.638 -20.909 1.00 20.41 24 GLU B O 1
ATOM 2556 N N . TYR B 1 13 ? 18.853 -38.047 -19.135 1.00 18.14 25 TYR B N 1
ATOM 2557 C CA . TYR B 1 13 ? 19.818 -37.316 -18.315 1.00 17.81 25 TYR B CA 1
ATOM 2558 C C . TYR B 1 13 ? 21.202 -37.356 -18.945 1.00 16.67 25 TYR B C 1
ATOM 2559 O O . TYR B 1 13 ? 21.888 -36.331 -19.027 1.00 18.10 25 TYR B O 1
ATOM 2568 N N . GLY B 1 14 ? 21.613 -38.533 -19.412 1.00 16.47 26 GLY B N 1
ATOM 2569 C CA . GLY B 1 14 ? 22.886 -38.629 -20.090 1.00 19.49 26 GLY B CA 1
ATOM 2570 C C . GLY B 1 14 ? 22.932 -37.760 -21.331 1.00 21.30 26 GLY B C 1
ATOM 2571 O O . GLY B 1 14 ? 23.948 -37.113 -21.601 1.00 18.56 26 GLY B O 1
ATOM 2572 N N . ALA B 1 15 ? 21.833 -37.732 -22.107 1.00 18.38 27 ALA B N 1
ATOM 2573 C CA . ALA B 1 15 ? 21.805 -36.889 -23.299 1.00 20.48 27 ALA B CA 1
ATOM 2574 C C . ALA B 1 15 ? 21.894 -35.407 -22.937 1.00 19.66 27 ALA B C 1
ATOM 2575 O O . ALA B 1 15 ? 22.505 -34.609 -23.666 1.00 21.75 27 ALA B O 1
ATOM 2577 N N . ILE B 1 16 ? 21.256 -35.015 -21.837 1.00 19.09 28 ILE B N 1
ATOM 2578 C CA . ILE B 1 16 ? 21.350 -33.626 -21.369 1.00 22.60 28 ILE B CA 1
ATOM 2579 C C . ILE B 1 16 ? 22.789 -33.262 -21.039 1.00 16.21 28 ILE B C 1
ATOM 2580 O O . ILE B 1 16 ? 23.293 -32.203 -21.448 1.00 19.44 28 ILE B O 1
ATOM 2585 N N . LEU B 1 17 ? 23.477 -34.132 -20.293 1.00 16.89 29 LEU B N 1
ATOM 2586 C CA . LEU B 1 17 ? 24.884 -33.877 -19.993 1.00 18.29 29 LEU B CA 1
ATOM 2587 C C . LEU B 1 17 ? 25.740 -33.828 -21.257 1.00 18.18 29 LEU B C 1
ATOM 2588 O O . LEU B 1 17 ? 26.599 -32.948 -21.379 1.00 18.94 29 LEU B O 1
ATOM 2593 N N . SER B 1 18 ? 25.533 -34.756 -22.205 1.00 20.28 30 SER B N 1
ATOM 2594 C CA . SER B 1 18 ? 26.339 -34.724 -23.437 1.00 20.59 30 SER B CA 1
ATOM 2595 C C . SER B 1 18 ? 26.149 -33.416 -24.190 1.00 19.21 30 SER B C 1
ATOM 2596 O O . SER B 1 18 ? 27.121 -32.820 -24.670 1.00 22.64 30 SER B O 1
ATOM 2599 N N . ARG B 1 19 ? 24.895 -32.966 -24.317 1.00 21.07 31 ARG B N 1
ATOM 2600 C CA . ARG B 1 19 ? 24.620 -31.710 -25.021 1.00 21.50 31 ARG B CA 1
ATOM 2601 C C . ARG B 1 19 ? 25.227 -30.516 -24.278 1.00 24.18 31 ARG B C 1
ATOM 2602 O O . ARG B 1 19 ? 25.783 -29.600 -24.900 1.00 25.15 31 ARG B O 1
ATOM 2610 N N . PHE B 1 20 ? 25.137 -30.526 -22.941 1.00 21.23 32 PHE B N 1
ATOM 2611 C CA . PHE B 1 20 ? 25.678 -29.446 -22.110 1.00 20.98 32 PHE B CA 1
ATOM 2612 C C . PHE B 1 20 ? 27.178 -29.331 -22.299 1.00 23.58 32 PHE B C 1
ATOM 2613 O O . PHE B 1 20 ? 27.705 -28.236 -22.530 1.00 27.55 32 PHE B O 1
ATOM 2621 N N . PHE B 1 21 ? 27.875 -30.474 -22.237 1.00 21.72 33 PHE B N 1
ATOM 2622 C CA . PHE B 1 21 ? 29.323 -30.487 -22.371 1.00 22.07 33 PHE B CA 1
ATOM 2623 C C . PHE B 1 21 ? 29.739 -30.045 -23.755 1.00 32.53 33 PHE B C 1
ATOM 2624 O O . PHE B 1 21 ? 30.712 -29.300 -23.908 1.00 33.10 33 PHE B O 1
ATOM 2632 N N . GLU B 1 22 ? 29.029 -30.497 -24.787 1.00 29.81 34 GLU B N 1
ATOM 2633 C CA . GLU B 1 22 ? 29.445 -30.065 -26.110 1.00 39.66 34 GLU B CA 1
ATOM 2634 C C . GLU B 1 22 ? 29.154 -28.578 -26.325 1.00 39.93 34 GLU B C 1
ATOM 2635 O O . GLU B 1 22 ? 29.941 -27.903 -26.993 1.00 41.69 34 GLU B O 1
ATOM 2641 N N . LYS B 1 23 ? 28.100 -28.023 -25.702 1.00 35.25 35 LYS B N 1
ATOM 2642 C CA . LYS B 1 23 ? 27.808 -26.595 -25.872 1.00 34.10 35 LYS B CA 1
ATOM 2643 C C . LYS B 1 23 ? 28.745 -25.658 -25.122 1.00 47.28 35 LYS B C 1
ATOM 2644 O O . LYS B 1 23 ? 28.768 -24.460 -25.443 1.00 43.90 35 LYS B O 1
ATOM 2650 N N . ILE B 1 24 ? 29.473 -26.124 -24.111 1.00 35.78 36 ILE B N 1
ATOM 2651 C CA . ILE B 1 24 ? 30.454 -25.273 -23.442 1.00 36.20 36 ILE B CA 1
ATOM 2652 C C . ILE B 1 24 ? 31.875 -25.674 -23.785 1.00 37.09 36 ILE B C 1
ATOM 2653 O O . ILE B 1 24 ? 32.817 -25.136 -23.206 1.00 40.06 36 ILE B O 1
ATOM 2658 N N . ASP B 1 25 ? 32.059 -26.624 -24.702 1.00 40.24 37 ASP B N 1
ATOM 2659 C CA . ASP B 1 25 ? 33.391 -27.108 -25.066 1.00 43.66 37 ASP B CA 1
ATOM 2660 C C . ASP B 1 25 ? 34.161 -27.645 -23.858 1.00 47.14 37 ASP B C 1
ATOM 2661 O O . ASP B 1 25 ? 35.306 -27.268 -23.607 1.00 45.37 37 ASP B O 1
ATOM 2666 N N . PHE B 1 26 ? 33.529 -28.552 -23.112 1.00 34.09 38 PHE B N 1
ATOM 2667 C CA . PHE B 1 26 ? 34.163 -29.153 -21.954 1.00 32.62 38 PHE B CA 1
ATOM 2668 C C . PHE B 1 26 ? 35.041 -30.326 -22.368 1.00 43.76 38 PHE B C 1
ATOM 2669 O O . PHE B 1 26 ? 34.612 -31.190 -23.141 1.00 37.80 38 PHE B O 1
ATOM 2677 N N . HIS B 1 27 ? 36.264 -30.358 -21.836 1.00 38.50 39 HIS B N 1
ATOM 2678 C CA . HIS B 1 27 ? 37.146 -31.517 -21.925 1.00 37.35 39 HIS B CA 1
ATOM 2679 C C . HIS B 1 27 ? 37.670 -31.822 -20.538 1.00 40.13 39 HIS B C 1
ATOM 2680 O O . HIS B 1 27 ? 38.185 -30.925 -19.859 1.00 48.26 39 HIS B O 1
ATOM 2687 N N . LEU B 1 28 ? 37.520 -33.078 -20.118 1.00 38.46 40 LEU B N 1
ATOM 2688 C CA . LEU B 1 28 ? 37.953 -33.525 -18.804 1.00 40.52 40 LEU B CA 1
ATOM 2689 C C . LEU B 1 28 ? 39.425 -33.175 -18.618 1.00 48.99 40 LEU B C 1
ATOM 2690 O O . LEU B 1 28 ? 40.288 -33.692 -19.343 1.00 51.85 40 LEU B O 1
ATOM 2695 N N . PRO B 1 29 ? 39.748 -32.277 -17.687 1.00 51.75 41 PRO B N 1
ATOM 2696 C CA . PRO B 1 29 ? 41.143 -31.862 -17.525 1.00 50.93 41 PRO B CA 1
ATOM 2697 C C . PRO B 1 29 ? 42.034 -33.064 -17.273 1.00 48.75 41 PRO B C 1
ATOM 2698 O O . PRO B 1 29 ? 41.591 -34.102 -16.770 1.00 49.00 41 PRO B O 1
ATOM 2702 N N . LYS B 1 30 ? 43.291 -32.931 -17.674 1.00 51.55 42 LYS B N 1
ATOM 2703 C CA . LYS B 1 30 ? 44.242 -33.984 -17.381 1.00 56.56 42 LYS B CA 1
ATOM 2704 C C . LYS B 1 30 ? 44.375 -34.102 -15.864 1.00 65.74 42 LYS B C 1
ATOM 2705 O O . LYS B 1 30 ? 44.360 -33.077 -15.160 1.00 60.29 42 LYS B O 1
ATOM 2711 N N . PRO B 1 31 ? 44.429 -35.321 -15.325 1.00 59.24 43 PRO B N 1
ATOM 2712 C CA . PRO B 1 31 ? 44.257 -35.504 -13.877 1.00 58.18 43 PRO B CA 1
ATOM 2713 C C . PRO B 1 31 ? 45.209 -34.641 -13.060 1.00 68.70 43 PRO B C 1
ATOM 2714 O O . PRO B 1 31 ? 46.408 -34.558 -13.341 1.00 66.59 43 PRO B O 1
ATOM 2718 N N . TYR B 1 32 ? 44.657 -33.988 -12.039 1.00 61.26 44 TYR B N 1
ATOM 2719 C CA . TYR B 1 32 ? 45.410 -33.097 -11.167 1.00 52.58 44 TYR B CA 1
ATOM 2720 C C . TYR B 1 32 ? 45.889 -33.846 -9.932 1.00 56.68 44 TYR B C 1
ATOM 2721 O O . TYR B 1 32 ? 45.146 -34.632 -9.336 1.00 49.75 44 TYR B O 1
ATOM 2730 N N . TYR B 1 33 ? 47.131 -33.578 -9.537 1.00 50.62 45 TYR B N 1
ATOM 2731 C CA . TYR B 1 33 ? 47.691 -34.208 -8.349 1.00 51.64 45 TYR B CA 1
ATOM 2732 C C . TYR B 1 33 ? 48.748 -33.309 -7.727 1.00 41.82 45 TYR B C 1
ATOM 2733 O O . TYR B 1 33 ? 49.659 -32.854 -8.421 1.00 45.68 45 TYR B O 1
ATOM 2742 N N . ASP B 1 34 ? 48.597 -33.032 -6.429 1.00 38.87 46 ASP B N 1
ATOM 2743 C CA . ASP B 1 34 ? 49.629 -32.413 -5.598 1.00 39.54 46 ASP B CA 1
ATOM 2744 C C . ASP B 1 34 ? 49.852 -33.359 -4.426 1.00 40.03 46 ASP B C 1
ATOM 2745 O O . ASP B 1 34 ? 48.948 -33.546 -3.604 1.00 39.82 46 ASP B O 1
ATOM 2750 N N . SER B 1 35 ? 51.046 -33.964 -4.348 1.00 35.40 47 SER B N 1
ATOM 2751 C CA . SER B 1 35 ? 51.278 -34.956 -3.302 1.00 43.89 47 SER B CA 1
ATOM 2752 C C . SER B 1 35 ? 51.259 -34.354 -1.905 1.00 40.86 47 SER B C 1
ATOM 2753 O O . SER B 1 35 ? 51.163 -35.112 -0.937 1.00 40.35 47 SER B O 1
ATOM 2756 N N . SER B 1 36 ? 51.343 -33.022 -1.779 1.00 33.11 48 SER B N 1
ATOM 2757 C CA . SER B 1 36 ? 51.292 -32.377 -0.473 1.00 32.25 48 SER B CA 1
ATOM 2758 C C . SER B 1 36 ? 49.896 -32.324 0.135 1.00 30.99 48 SER B C 1
ATOM 2759 O O . SER B 1 36 ? 49.787 -32.215 1.358 1.00 35.14 48 SER B O 1
ATOM 2762 N N . ILE B 1 37 ? 48.828 -32.357 -0.675 1.00 31.41 49 ILE B N 1
ATOM 2763 C CA . ILE B 1 37 ? 47.497 -32.001 -0.172 1.00 27.45 49 ILE B CA 1
ATOM 2764 C C . ILE B 1 37 ? 46.959 -33.059 0.797 1.00 29.94 49 ILE B C 1
ATOM 2765 O O . ILE B 1 37 ? 46.511 -32.734 1.904 1.00 26.34 49 ILE B O 1
ATOM 2770 N N . GLU B 1 38 ? 46.962 -34.336 0.388 1.00 30.94 50 GLU B N 1
ATOM 2771 C CA . GLU B 1 38 ? 46.424 -35.392 1.249 1.00 31.48 50 GLU B CA 1
ATOM 2772 C C . GLU B 1 38 ? 47.160 -35.503 2.581 1.00 31.26 50 GLU B C 1
ATOM 2773 O O . GLU B 1 38 ? 46.489 -35.561 3.628 1.00 31.08 50 GLU B O 1
ATOM 2779 N N . PRO B 1 39 ? 48.502 -35.550 2.629 1.00 29.43 51 PRO B N 1
ATOM 2780 C CA . PRO B 1 39 ? 49.185 -35.567 3.937 1.00 33.52 51 PRO B CA 1
ATOM 2781 C C . PRO B 1 39 ? 48.862 -34.357 4.791 1.00 31.76 51 PRO B C 1
ATOM 2782 O O . PRO B 1 39 ? 48.722 -34.462 6.021 1.00 31.21 51 PRO B O 1
ATOM 2786 N N . ALA B 1 40 ? 48.754 -33.191 4.163 1.00 27.00 52 ALA B N 1
ATOM 2787 C CA . ALA B 1 40 ? 48.464 -31.979 4.916 1.00 28.26 52 ALA B CA 1
ATOM 2788 C C . ALA B 1 40 ? 47.078 -32.051 5.552 1.00 29.16 52 ALA B C 1
ATOM 2789 O O . ALA B 1 40 ? 46.901 -31.637 6.704 1.00 24.62 52 ALA B O 1
ATOM 2791 N N . LEU B 1 41 ? 46.083 -32.584 4.821 1.00 24.54 53 LEU B N 1
ATOM 2792 C CA . LEU B 1 41 ? 44.744 -32.709 5.394 1.00 22.85 53 LEU B CA 1
ATOM 2793 C C . LEU B 1 41 ? 44.705 -33.781 6.482 1.00 29.66 53 LEU B C 1
ATOM 2794 O O . LEU B 1 41 ? 44.030 -33.611 7.506 1.00 26.19 53 LEU B O 1
ATOM 2799 N N . ALA B 1 42 ? 45.428 -34.890 6.290 1.00 28.82 54 ALA B N 1
ATOM 2800 C CA . ALA B 1 42 ? 45.515 -35.882 7.357 1.00 28.44 54 ALA B CA 1
ATOM 2801 C C . ALA B 1 42 ? 46.112 -35.266 8.615 1.00 31.63 54 ALA B C 1
ATOM 2802 O O . ALA B 1 42 ? 45.633 -35.514 9.729 1.00 30.37 54 ALA B O 1
ATOM 2804 N N . LYS B 1 43 ? 47.154 -34.442 8.453 1.00 30.63 55 LYS B N 1
ATOM 2805 C CA . LYS B 1 43 ? 47.757 -33.764 9.597 1.00 27.44 55 LYS B CA 1
ATOM 2806 C C . LYS B 1 43 ? 46.786 -32.778 10.247 1.00 29.88 55 LYS B C 1
ATOM 2807 O O . LYS B 1 43 ? 46.696 -32.694 11.481 1.00 30.55 55 LYS B O 1
ATOM 2813 N N . TYR B 1 44 ? 46.043 -32.029 9.429 1.00 28.60 56 TYR B N 1
ATOM 2814 C CA . TYR B 1 44 ? 45.039 -31.117 9.961 1.00 24.43 56 TYR B CA 1
ATOM 2815 C C . TYR B 1 44 ? 44.026 -31.877 10.812 1.00 27.13 56 TYR B C 1
ATOM 2816 O O . TYR B 1 44 ? 43.718 -31.474 11.941 1.00 24.46 56 TYR B O 1
ATOM 2825 N N . ILE B 1 45 ? 43.484 -32.977 10.270 1.00 27.31 57 ILE B N 1
ATOM 2826 C CA . ILE B 1 45 ? 42.515 -33.785 11.007 1.00 22.00 57 ILE B CA 1
ATOM 2827 C C . ILE B 1 45 ? 43.114 -34.282 12.305 1.00 25.71 57 ILE B C 1
ATOM 2828 O O . ILE B 1 45 ? 42.486 -34.206 13.371 1.00 28.22 57 ILE B O 1
ATOM 2833 N N . GLU B 1 46 ? 44.343 -34.789 12.247 1.00 30.51 58 GLU B N 1
ATOM 2834 C CA . GLU B 1 46 ? 44.952 -35.339 13.448 1.00 33.85 58 GLU B CA 1
ATOM 2835 C C . GLU B 1 46 ? 45.144 -34.276 14.520 1.00 31.86 58 GLU B C 1
ATOM 2836 O O . GLU B 1 46 ? 45.012 -34.578 15.712 1.00 33.12 58 GLU B O 1
ATOM 2842 N N . GLU B 1 47 ? 45.405 -33.024 14.116 1.00 29.17 59 GLU B N 1
ATOM 2843 C CA . GLU B 1 47 ? 45.598 -31.898 15.036 1.00 36.13 59 GLU B CA 1
ATOM 2844 C C . GLU B 1 47 ? 44.313 -31.361 15.672 1.00 33.29 59 GLU B C 1
ATOM 2845 O O . GLU B 1 47 ? 44.394 -30.613 16.653 1.00 31.82 59 GLU B O 1
ATOM 2851 N N . GLN B 1 48 ? 43.135 -31.654 15.123 1.00 24.65 60 GLN B N 1
ATOM 2852 C CA . GLN B 1 48 ? 41.917 -31.107 15.708 1.00 23.21 60 GLN B CA 1
ATOM 2853 C C . GLN B 1 48 ? 41.565 -31.835 17.007 1.00 25.60 60 GLN B C 1
ATOM 2854 O O . GLN B 1 48 ? 41.748 -33.057 17.112 1.00 29.17 60 GLN B O 1
ATOM 2860 N N . PRO B 1 49 ? 41.013 -31.123 18.011 1.00 27.45 61 PRO B N 1
ATOM 2861 C CA . PRO B 1 49 ? 40.537 -31.789 19.242 1.00 29.88 61 PRO B CA 1
ATOM 2862 C C . PRO B 1 49 ? 39.164 -32.439 19.059 1.00 33.58 61 PRO B C 1
ATOM 2863 O O . PRO B 1 49 ? 38.199 -32.170 19.775 1.00 29.94 61 PRO B O 1
ATOM 2867 N N . TRP B 1 50 ? 39.069 -33.319 18.082 1.00 27.82 62 TRP B N 1
ATOM 2868 C CA . TRP B 1 50 ? 37.821 -34.002 17.778 1.00 25.76 62 TRP B CA 1
ATOM 2869 C C . TRP B 1 50 ? 37.794 -35.390 18.408 1.00 26.73 62 TRP B C 1
ATOM 2870 O O . TRP B 1 50 ? 38.824 -35.949 18.791 1.00 29.92 62 TRP B O 1
ATOM 2881 N N . SER B 1 51 ? 36.596 -35.967 18.463 1.00 29.28 63 SER B N 1
ATOM 2882 C CA . SER B 1 51 ? 36.443 -37.347 18.905 1.00 29.80 63 SER B CA 1
ATOM 2883 C C . SER B 1 51 ? 37.081 -38.300 17.897 1.00 29.91 63 SER B C 1
ATOM 2884 O O . SER B 1 51 ? 37.119 -38.025 16.694 1.00 26.32 63 SER B O 1
ATOM 2887 N N . GLU B 1 52 ? 37.584 -39.443 18.395 1.00 29.26 64 GLU B N 1
ATOM 2888 C CA . GLU B 1 52 ? 38.135 -40.448 17.496 1.00 29.79 64 GLU B CA 1
ATOM 2889 C C . GLU B 1 52 ? 37.091 -40.887 16.471 1.00 38.70 64 GLU B C 1
ATOM 2890 O O . GLU B 1 52 ? 37.417 -41.131 15.296 1.00 30.56 64 GLU B O 1
ATOM 2896 N N . ASP B 1 53 ? 35.819 -40.933 16.873 1.00 30.86 65 ASP B N 1
ATOM 2897 C CA . ASP B 1 53 ? 34.775 -41.266 15.913 1.00 29.12 65 ASP B CA 1
ATOM 2898 C C . ASP B 1 53 ? 34.711 -40.237 14.797 1.00 27.83 65 ASP B C 1
ATOM 2899 O O . ASP B 1 53 ? 34.625 -40.590 13.615 1.00 27.47 65 ASP B O 1
ATOM 2904 N N . LEU B 1 54 ? 34.748 -38.948 15.155 1.00 23.84 66 LEU B N 1
ATOM 2905 C CA . LEU B 1 54 ? 34.677 -37.924 14.126 1.00 27.92 66 LEU B CA 1
ATOM 2906 C C . LEU B 1 54 ? 35.889 -37.985 13.209 1.00 30.26 66 LEU B C 1
ATOM 2907 O O . LEU B 1 54 ? 35.750 -37.846 11.993 1.00 24.48 66 LEU B O 1
ATOM 2912 N N . LYS B 1 55 ? 37.078 -38.219 13.763 1.00 24.72 67 LYS B N 1
ATOM 2913 C CA . LYS B 1 55 ? 38.272 -38.338 12.919 1.00 28.58 67 LYS B CA 1
ATOM 2914 C C . LYS B 1 55 ? 38.158 -39.515 11.954 1.00 28.49 67 LYS B C 1
ATOM 2915 O O . LYS B 1 55 ? 38.506 -39.408 10.760 1.00 28.07 67 LYS B O 1
ATOM 2921 N N . THR B 1 56 ? 37.617 -40.628 12.434 1.00 31.19 68 THR B N 1
ATOM 2922 C CA . THR B 1 56 ? 37.381 -41.765 11.549 1.00 27.30 68 THR B CA 1
ATOM 2923 C C . THR B 1 56 ? 36.418 -41.393 10.413 1.00 32.99 68 THR B C 1
ATOM 2924 O O . THR B 1 56 ? 36.715 -41.631 9.240 1.00 30.18 68 THR B O 1
ATOM 2928 N N . ARG B 1 57 ? 35.286 -40.748 10.732 1.00 28.89 69 ARG B N 1
ATOM 2929 C CA . ARG B 1 57 ? 34.354 -40.322 9.676 1.00 33.37 69 ARG B CA 1
ATOM 2930 C C . ARG B 1 57 ? 34.988 -39.300 8.732 1.00 30.07 69 ARG B C 1
ATOM 2931 O O . ARG B 1 57 ? 34.683 -39.247 7.520 1.00 32.69 69 ARG B O 1
ATOM 2939 N N . ALA B 1 58 ? 35.859 -38.463 9.268 1.00 26.88 70 ALA B N 1
ATOM 2940 C CA . ALA B 1 58 ? 36.438 -37.433 8.436 1.00 22.39 70 ALA B CA 1
ATOM 2941 C C . ALA B 1 58 ? 37.424 -38.021 7.441 1.00 29.88 70 ALA B C 1
ATOM 2942 O O . ALA B 1 58 ? 37.693 -37.392 6.419 1.00 27.08 70 ALA B O 1
ATOM 2944 N N . ALA B 1 59 ? 37.963 -39.215 7.712 1.00 31.22 71 ALA B N 1
ATOM 2945 C CA . ALA B 1 59 ? 38.773 -39.881 6.687 1.00 27.55 71 ALA B CA 1
ATOM 2946 C C . ALA B 1 59 ? 37.963 -40.124 5.408 1.00 33.41 71 ALA B C 1
ATOM 2947 O O . ALA B 1 59 ? 38.493 -40.020 4.291 1.00 26.13 71 ALA B O 1
ATOM 2949 N N . LYS B 1 60 ? 36.681 -40.470 5.553 1.00 28.57 72 LYS B N 1
ATOM 2950 C CA . LYS B 1 60 ? 35.838 -40.669 4.386 1.00 26.42 72 LYS B CA 1
ATOM 2951 C C . LYS B 1 60 ? 35.530 -39.341 3.711 1.00 30.59 72 LYS B C 1
ATOM 2952 O O . LYS B 1 60 ? 35.631 -39.208 2.480 1.00 27.76 72 LYS B O 1
ATOM 2958 N N . TYR B 1 61 ? 35.161 -38.337 4.500 1.00 22.00 73 TYR B N 1
ATOM 2959 C CA . TYR B 1 61 ? 34.862 -37.044 3.876 1.00 29.60 73 TYR B CA 1
ATOM 2960 C C . TYR B 1 61 ? 36.098 -36.405 3.225 1.00 28.58 73 TYR B C 1
ATOM 2961 O O . TYR B 1 61 ? 35.987 -35.641 2.250 1.00 26.56 73 TYR B O 1
ATOM 2970 N N . ALA B 1 62 ? 37.284 -36.679 3.757 1.00 23.43 74 ALA B N 1
ATOM 2971 C CA . ALA B 1 62 ? 38.490 -36.063 3.222 1.00 22.98 74 ALA B CA 1
ATOM 2972 C C . ALA B 1 62 ? 38.717 -36.470 1.773 1.00 27.27 74 ALA B C 1
ATOM 2973 O O . ALA B 1 62 ? 39.218 -35.675 0.967 1.00 25.30 74 ALA B O 1
ATOM 2975 N N . LYS B 1 63 ? 38.383 -37.714 1.429 1.00 26.51 75 LYS B N 1
ATOM 2976 C CA . LYS B 1 63 ? 38.588 -38.170 0.063 1.00 29.14 75 LYS B CA 1
ATOM 2977 C C . LYS B 1 63 ? 37.721 -37.409 -0.930 1.00 31.15 75 LYS B C 1
ATOM 2978 O O . LYS B 1 63 ? 38.090 -37.295 -2.105 1.00 31.93 75 LYS B O 1
ATOM 2984 N N . GLN B 1 64 ? 36.540 -36.950 -0.508 1.00 26.10 76 GLN B N 1
ATOM 2985 C CA . GLN B 1 64 ? 35.769 -36.050 -1.365 1.00 19.61 76 GLN B CA 1
ATOM 2986 C C . GLN B 1 64 ? 36.324 -34.632 -1.326 1.00 22.48 76 GLN B C 1
ATOM 2987 O O . GLN B 1 64 ? 36.207 -33.905 -2.313 1.00 33.53 76 GLN B O 1
ATOM 2993 N N . ALA B 1 65 ? 36.935 -34.229 -0.214 1.00 21.59 77 ALA B N 1
ATOM 2994 C CA . ALA B 1 65 ? 37.380 -32.838 -0.120 1.00 22.44 77 ALA B CA 1
ATOM 2995 C C . ALA B 1 65 ? 38.668 -32.575 -0.896 1.00 28.43 77 ALA B C 1
ATOM 2996 O O . ALA B 1 65 ? 38.847 -31.470 -1.415 1.00 22.04 77 ALA B O 1
ATOM 2998 N N . VAL B 1 66 ? 39.572 -33.553 -0.986 1.00 21.40 78 VAL B N 1
ATOM 2999 C CA . VAL B 1 66 ? 40.899 -33.234 -1.521 1.00 20.88 78 VAL B CA 1
ATOM 3000 C C . VAL B 1 66 ? 40.833 -32.828 -2.989 1.00 25.35 78 VAL B C 1
ATOM 3001 O O . VAL B 1 66 ? 41.715 -32.103 -3.457 1.00 23.00 78 VAL B O 1
ATOM 3005 N N . GLY B 1 67 ? 39.824 -33.298 -3.748 1.00 21.47 79 GLY B N 1
ATOM 3006 C CA . GLY B 1 67 ? 39.703 -32.933 -5.151 1.00 20.27 79 GLY B CA 1
ATOM 3007 C C . GLY B 1 67 ? 39.484 -31.447 -5.394 1.00 22.23 79 GLY B C 1
ATOM 3008 O O . GLY B 1 67 ? 39.707 -30.967 -6.512 1.00 23.19 79 GLY B O 1
ATOM 3009 N N . ILE B 1 68 ? 39.074 -30.706 -4.367 1.00 18.94 80 ILE B N 1
ATOM 3010 C CA . ILE B 1 68 ? 38.859 -29.261 -4.500 1.00 19.95 80 ILE B CA 1
ATOM 3011 C C . ILE B 1 68 ? 40.151 -28.550 -4.883 1.00 22.11 80 ILE B C 1
ATOM 3012 O O . ILE B 1 68 ? 40.121 -27.482 -5.512 1.00 21.99 80 ILE B O 1
ATOM 3017 N N . ALA B 1 69 ? 41.301 -29.118 -4.543 1.00 19.05 81 ALA B N 1
ATOM 3018 C CA . ALA B 1 69 ? 42.539 -28.418 -4.885 1.00 19.19 81 ALA B CA 1
ATOM 3019 C C . ALA B 1 69 ? 42.691 -28.268 -6.400 1.00 24.26 81 ALA B C 1
ATOM 3020 O O . ALA B 1 69 ? 43.273 -27.279 -6.879 1.00 24.35 81 ALA B O 1
ATOM 3022 N N . SER B 1 70 ? 42.151 -29.221 -7.170 1.00 21.09 82 SER B N 1
ATOM 3023 C CA . SER B 1 70 ? 42.219 -29.191 -8.633 1.00 21.70 82 SER B CA 1
ATOM 3024 C C . SER B 1 70 ? 41.434 -28.035 -9.248 1.00 21.65 82 SER B C 1
ATOM 3025 O O . SER B 1 70 ? 41.671 -27.702 -10.414 1.00 21.49 82 SER B O 1
ATOM 3028 N N . TRP B 1 71 ? 40.515 -27.413 -8.492 1.00 19.56 83 TRP B N 1
ATOM 3029 C CA . TRP B 1 71 ? 39.773 -26.250 -8.976 1.00 16.97 83 TRP B CA 1
ATOM 3030 C C . TRP B 1 71 ? 40.652 -25.015 -9.115 1.00 21.12 83 TRP B C 1
ATOM 3031 O O . TRP B 1 71 ? 40.247 -24.064 -9.793 1.00 23.21 83 TRP B O 1
ATOM 3042 N N . TYR B 1 72 ? 41.817 -24.989 -8.461 1.00 21.03 84 TYR B N 1
ATOM 3043 C CA . TYR B 1 72 ? 42.677 -23.806 -8.419 1.00 21.06 84 TYR B CA 1
ATOM 3044 C C . TYR B 1 72 ? 44.095 -24.191 -8.836 1.00 19.56 84 TYR B C 1
ATOM 3045 O O . TYR B 1 72 ? 45.063 -23.930 -8.112 1.00 23.92 84 TYR B O 1
ATOM 3054 N N . PRO B 1 73 ? 44.251 -24.807 -10.024 1.00 23.84 85 PRO B N 1
ATOM 3055 C CA . PRO B 1 73 ? 45.520 -25.482 -10.349 1.00 25.50 85 PRO B CA 1
ATOM 3056 C C . PRO B 1 73 ? 46.703 -24.548 -10.413 1.00 33.56 85 PRO B C 1
ATOM 3057 O O . PRO B 1 73 ? 47.831 -24.996 -10.174 1.00 35.19 85 PRO B O 1
ATOM 3061 N N . ARG B 1 74 ? 46.477 -23.266 -10.705 1.00 31.98 86 ARG B N 1
ATOM 3062 C CA . ARG B 1 74 ? 47.531 -22.261 -10.791 1.00 36.29 86 ARG B CA 1
ATOM 3063 C C . ARG B 1 74 ? 47.668 -21.446 -9.518 1.00 34.46 86 ARG B C 1
ATOM 3064 O O . ARG B 1 74 ? 48.406 -20.454 -9.505 1.00 34.30 86 ARG B O 1
ATOM 3072 N N . ALA B 1 75 ? 46.977 -21.825 -8.454 1.00 28.40 87 ALA B N 1
ATOM 3073 C CA . ALA B 1 75 ? 47.007 -21.050 -7.224 1.00 25.93 87 ALA B CA 1
ATOM 3074 C C . ALA B 1 75 ? 48.025 -21.652 -6.267 1.00 27.38 87 ALA B C 1
ATOM 3075 O O . ALA B 1 75 ? 48.460 -22.793 -6.428 1.00 24.26 87 ALA B O 1
ATOM 3077 N N . SER B 1 76 ? 48.411 -20.861 -5.268 1.00 25.40 88 SER B N 1
ATOM 3078 C CA . SER B 1 76 ? 49.367 -21.308 -4.275 1.00 29.35 88 SER B CA 1
ATOM 3079 C C . SER B 1 76 ? 48.788 -22.437 -3.431 1.00 28.73 88 SER B C 1
ATOM 3080 O O . SER B 1 76 ? 47.571 -22.663 -3.380 1.00 22.96 88 SER B O 1
ATOM 3083 N N . PHE B 1 77 ? 49.685 -23.110 -2.700 1.00 25.86 89 PHE B N 1
ATOM 3084 C CA . PHE B 1 77 ? 49.245 -24.133 -1.755 1.00 21.54 89 PHE B CA 1
ATOM 3085 C C . PHE B 1 77 ? 48.334 -23.545 -0.685 1.00 20.58 89 PHE B C 1
ATOM 3086 O O . PHE B 1 77 ? 47.372 -24.186 -0.269 1.00 22.75 89 PHE B O 1
ATOM 3094 N N . ALA B 1 78 ? 48.606 -22.320 -0.217 1.00 23.83 90 ALA B N 1
ATOM 3095 C CA . ALA B 1 78 ? 47.697 -21.725 0.757 1.00 18.49 90 ALA B CA 1
ATOM 3096 C C . ALA B 1 78 ? 46.271 -21.656 0.217 1.00 20.29 90 ALA B C 1
ATOM 3097 O O . ALA B 1 78 ? 45.310 -21.997 0.918 1.00 20.01 90 ALA B O 1
ATOM 3099 N N . VAL B 1 79 ? 46.111 -21.279 -1.045 1.00 18.79 91 VAL B N 1
ATOM 3100 C CA . VAL B 1 79 ? 44.757 -21.215 -1.594 1.00 20.04 91 VAL B CA 1
ATOM 3101 C C . VAL B 1 79 ? 44.145 -22.612 -1.677 1.00 20.58 91 VAL B C 1
ATOM 3102 O O . VAL B 1 79 ? 43.018 -22.858 -1.212 1.00 18.89 91 VAL B O 1
ATOM 3106 N N 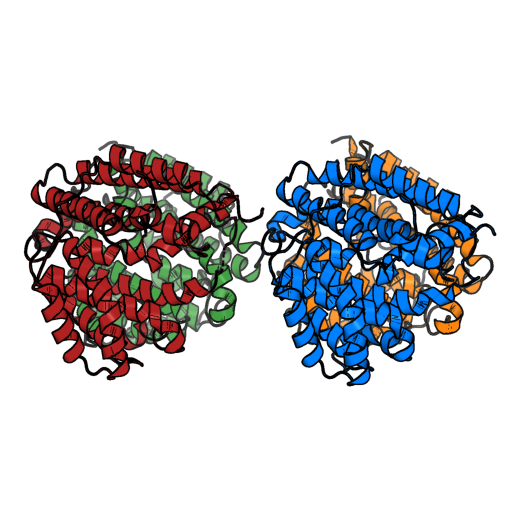. ARG B 1 80 ? 44.888 -23.547 -2.268 1.00 19.08 92 ARG B N 1
ATOM 3107 C CA . ARG B 1 80 ? 44.353 -24.885 -2.512 1.00 20.78 92 ARG B CA 1
ATOM 3108 C C . ARG B 1 80 ? 44.065 -25.623 -1.203 1.00 22.96 92 ARG B C 1
ATOM 3109 O O . ARG B 1 80 ? 42.974 -26.189 -1.015 1.00 22.80 92 ARG B O 1
ATOM 3117 N N . PHE B 1 81 ? 45.021 -25.611 -0.272 1.00 19.81 93 PHE B N 1
ATOM 3118 C CA . PHE B 1 81 ? 44.814 -26.316 0.981 1.00 20.62 93 PHE B CA 1
ATOM 3119 C C . PHE B 1 81 ? 43.680 -25.698 1.783 1.00 20.59 93 PHE B C 1
ATOM 3120 O O . PHE B 1 81 ? 42.876 -26.427 2.361 1.00 18.15 93 PHE B O 1
ATOM 3128 N N . ASN B 1 82 ? 43.609 -24.356 1.881 1.00 17.04 94 ASN B N 1
ATOM 3129 C CA . ASN B 1 82 ? 42.506 -23.789 2.641 1.00 17.53 94 ASN B CA 1
ATOM 3130 C C . ASN B 1 82 ? 41.157 -24.143 2.019 1.00 17.44 94 ASN B C 1
ATOM 3131 O O . ASN B 1 82 ? 40.189 -24.406 2.751 1.00 15.62 94 ASN B O 1
ATOM 3136 N N . CYS B 1 83 ? 41.043 -24.118 0.684 1.00 18.56 95 CYS B N 1
ATOM 3137 C CA . CYS B 1 83 ? 39.758 -24.489 0.100 1.00 17.42 95 CYS B CA 1
ATOM 3138 C C . CYS B 1 83 ? 39.405 -25.950 0.382 1.00 15.94 95 CYS B C 1
ATOM 3139 O O . CYS B 1 83 ? 38.227 -26.282 0.596 1.00 18.44 95 CYS B O 1
ATOM 3142 N N . VAL B 1 84 ? 40.410 -26.831 0.399 1.00 18.88 96 VAL B N 1
ATOM 3143 C CA . VAL B 1 84 ? 40.185 -28.229 0.782 1.00 19.42 96 VAL B CA 1
ATOM 3144 C C . VAL B 1 84 ? 39.704 -28.344 2.234 1.00 15.29 96 VAL B C 1
ATOM 3145 O O . VAL B 1 84 ? 38.768 -29.096 2.538 1.00 18.92 96 VAL B O 1
ATOM 3149 N N . VAL B 1 85 ? 40.323 -27.599 3.150 1.00 16.31 97 VAL B N 1
ATOM 3150 C CA . VAL B 1 85 ? 39.916 -27.672 4.561 1.00 16.87 97 VAL B CA 1
ATOM 3151 C C . VAL B 1 85 ? 38.474 -27.206 4.738 1.00 16.55 97 VAL B C 1
ATOM 3152 O O . VAL B 1 85 ? 37.680 -27.855 5.424 1.00 15.33 97 VAL B O 1
ATOM 3156 N N . ILE B 1 86 ? 38.116 -26.051 4.163 1.00 17.49 98 ILE B N 1
ATOM 3157 C CA . ILE B 1 86 ? 36.744 -25.595 4.393 1.00 17.56 98 ILE B CA 1
ATOM 3158 C C . ILE B 1 86 ? 35.736 -26.532 3.707 1.00 14.51 98 ILE B C 1
ATOM 3159 O O . ILE B 1 86 ? 34.625 -26.740 4.222 1.00 15.41 98 ILE B O 1
ATOM 3164 N N . THR B 1 87 ? 36.118 -27.180 2.606 1.00 15.03 99 THR B N 1
ATOM 3165 C CA . THR B 1 87 ? 35.248 -28.195 2.028 1.00 19.03 99 THR B CA 1
ATOM 3166 C C . THR B 1 87 ? 35.036 -29.369 2.984 1.00 18.18 99 THR B C 1
ATOM 3167 O O . THR B 1 87 ? 33.910 -29.872 3.136 1.00 19.90 99 THR B O 1
ATOM 3171 N N . LEU B 1 88 ? 36.119 -29.844 3.615 1.00 16.90 100 LEU B N 1
ATOM 3172 C CA . LEU B 1 88 ? 35.960 -30.918 4.587 1.00 20.75 100 LEU B CA 1
ATOM 3173 C C . LEU B 1 88 ? 34.963 -30.511 5.664 1.00 17.22 100 LEU B C 1
ATOM 3174 O O . LEU B 1 88 ? 34.090 -31.295 6.061 1.00 19.71 100 LEU B O 1
ATOM 3179 N N . LEU B 1 89 ? 35.105 -29.284 6.162 1.00 17.79 101 LEU B N 1
ATOM 3180 C CA . LEU B 1 89 ? 34.271 -28.861 7.276 1.00 17.19 101 LEU B CA 1
ATOM 3181 C C . LEU B 1 89 ? 32.805 -28.717 6.863 1.00 18.74 101 LEU B C 1
ATOM 3182 O O . LEU B 1 89 ? 31.905 -29.040 7.646 1.00 19.05 101 LEU B O 1
ATOM 3187 N N . VAL B 1 90 ? 32.530 -28.215 5.654 1.00 19.62 102 VAL B N 1
ATOM 3188 C CA . VAL B 1 90 ? 31.116 -28.089 5.302 1.00 20.83 102 VAL B CA 1
ATOM 3189 C C . VAL B 1 90 ? 30.523 -29.447 4.914 1.00 18.69 102 VAL B C 1
ATOM 3190 O O . VAL B 1 90 ? 29.306 -29.663 5.065 1.00 22.64 102 VAL B O 1
ATOM 3194 N N . ILE B 1 91 ? 31.350 -30.400 4.467 1.00 25.47 103 ILE B N 1
ATOM 3195 C CA . ILE B 1 91 ? 30.834 -31.759 4.273 1.00 25.39 103 ILE B CA 1
ATOM 3196 C C . ILE B 1 91 ? 30.463 -32.372 5.613 1.00 27.52 103 ILE B C 1
ATOM 3197 O O . ILE B 1 91 ? 29.390 -32.963 5.758 1.00 31.98 103 ILE B O 1
ATOM 3202 N N . ILE B 1 92 ? 31.336 -32.235 6.614 1.00 22.23 104 ILE B N 1
ATOM 3203 C CA . ILE B 1 92 ? 31.007 -32.729 7.954 1.00 30.75 104 ILE B CA 1
ATOM 3204 C C . ILE B 1 92 ? 29.722 -32.082 8.471 1.00 31.52 104 ILE B C 1
ATOM 3205 O O . ILE B 1 92 ? 28.833 -32.770 8.991 1.00 32.90 104 ILE B O 1
ATOM 3210 N N . TYR B 1 93 ? 29.586 -30.753 8.308 1.00 24.11 105 TYR B N 1
ATOM 3211 C CA . TYR B 1 93 ? 28.370 -30.107 8.788 1.00 24.47 105 TYR B CA 1
ATOM 3212 C C . TYR B 1 93 ? 27.133 -30.669 8.102 1.00 25.72 105 TYR B C 1
ATOM 3213 O O . TYR B 1 93 ? 26.118 -30.943 8.753 1.00 26.81 105 TYR B O 1
ATOM 3222 N N . ASP B 1 94 ? 27.190 -30.816 6.780 1.00 22.41 106 ASP B N 1
ATOM 3223 C CA . ASP B 1 94 ? 26.005 -31.211 6.019 1.00 31.74 106 ASP B CA 1
ATOM 3224 C C . ASP B 1 94 ? 25.671 -32.688 6.232 1.00 45.39 106 ASP B C 1
ATOM 3225 O O . ASP B 1 94 ? 24.551 -33.032 6.642 1.00 34.68 106 ASP B O 1
ATOM 3230 N N . GLU B 1 95 ? 26.625 -33.588 5.954 1.00 47.16 107 GLU B N 1
ATOM 3231 C CA . GLU B 1 95 ? 26.328 -35.019 6.067 1.00 51.24 107 GLU B CA 1
ATOM 3232 C C . GLU B 1 95 ? 25.956 -35.413 7.487 1.00 54.51 107 GLU B C 1
ATOM 3233 O O . GLU B 1 95 ? 25.250 -36.412 7.676 1.0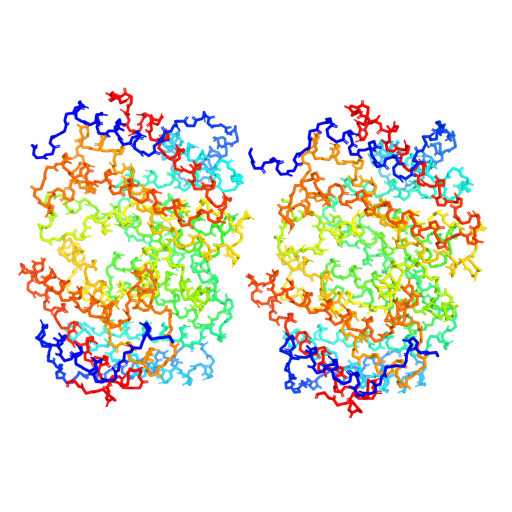0 62.16 107 GLU B O 1
ATOM 3239 N N . ASP B 1 96 ? 26.401 -34.645 8.487 1.00 44.22 108 ASP B N 1
ATOM 3240 C CA . ASP B 1 96 ? 26.287 -35.064 9.875 1.00 52.40 108 ASP B CA 1
ATOM 3241 C C . ASP B 1 96 ? 25.796 -33.961 10.820 1.00 37.21 108 ASP B C 1
ATOM 3242 O O . ASP B 1 96 ? 26.215 -33.924 11.981 1.00 55.50 108 ASP B O 1
ATOM 3247 N N . TYR B 1 97 ? 24.921 -33.049 10.388 1.00 62.78 109 TYR B N 1
ATOM 3248 C CA . TYR B 1 97 ? 24.374 -32.143 11.401 1.00 57.22 109 TYR B CA 1
ATOM 3249 C C . TYR B 1 97 ? 23.136 -32.753 12.050 1.00 47.19 109 TYR B C 1
ATOM 3250 O O . TYR B 1 97 ? 22.484 -32.096 12.869 1.00 61.91 109 TYR B O 1
ATOM 3259 N N . LEU B 1 98 ? 22.805 -33.994 11.691 1.00 61.13 110 LEU B N 1
ATOM 3260 C CA . LEU B 1 98 ? 22.060 -34.841 12.614 1.00 61.74 110 LEU B CA 1
ATOM 3261 C C . LEU B 1 98 ? 22.830 -35.006 13.921 1.00 62.78 110 LEU B C 1
ATOM 3262 O O . LEU B 1 98 ? 22.270 -34.845 15.013 1.00 67.76 110 LEU B O 1
ATOM 3267 N N . THR B 1 99 ? 24.136 -35.253 13.827 1.00 60.98 111 THR B N 1
ATOM 3268 C CA . THR B 1 99 ? 24.925 -35.649 14.984 1.00 66.53 111 THR B CA 1
ATOM 3269 C C . THR B 1 99 ? 25.318 -34.480 15.885 1.00 59.59 111 THR B C 1
ATOM 3270 O O . THR B 1 99 ? 25.837 -34.727 16.978 1.00 78.26 111 THR B O 1
ATOM 3274 N N . PHE B 1 100 ? 25.088 -33.223 15.482 1.00 51.05 112 PHE B N 1
ATOM 3275 C CA . PHE B 1 100 ? 25.514 -32.099 16.306 1.00 68.72 112 PHE B CA 1
ATOM 3276 C C . PHE B 1 100 ? 24.374 -31.420 17.065 1.00 76.26 112 PHE B C 1
ATOM 3277 O O . PHE B 1 100 ? 24.652 -30.621 17.969 1.00 64.51 112 PHE B O 1
ATOM 3285 N N . GLY B 1 101 ? 23.113 -31.732 16.752 1.00 73.07 113 GLY B N 1
ATOM 3286 C CA . GLY B 1 101 ? 21.989 -31.108 17.446 1.00 68.46 113 GLY B CA 1
ATOM 3287 C C . GLY B 1 101 ? 21.923 -29.604 17.240 1.00 62.77 113 GLY B C 1
ATOM 3288 O O . GLY B 1 101 ? 22.147 -29.086 16.138 1.00 56.20 113 GLY B O 1
ATOM 3289 N N . ASP B 1 102 ? 21.626 -28.881 18.329 1.00 61.66 114 ASP B N 1
ATOM 3290 C CA . ASP B 1 102 ? 21.461 -27.427 18.286 1.00 63.41 114 ASP B CA 1
ATOM 3291 C C . ASP B 1 102 ? 22.762 -26.670 18.144 1.00 45.22 114 ASP B C 1
ATOM 3292 O O . ASP B 1 102 ? 22.712 -25.435 18.155 1.00 57.24 114 ASP B O 1
ATOM 3297 N N . ALA B 1 103 ? 23.912 -27.339 18.079 1.00 56.46 115 ALA B N 1
ATOM 3298 C CA . ALA B 1 103 ? 25.181 -26.615 18.081 1.00 45.85 115 ALA B CA 1
ATOM 3299 C C . ALA B 1 103 ? 25.210 -25.548 16.991 1.00 42.37 115 ALA B C 1
ATOM 3300 O O . ALA B 1 103 ? 25.494 -24.364 17.253 1.00 36.30 115 ALA B O 1
ATOM 3302 N N . GLY B 1 104 ? 24.868 -25.944 15.762 1.00 35.06 116 GLY B N 1
ATOM 3303 C CA . GLY B 1 104 ? 24.868 -24.999 14.663 1.00 33.80 116 GLY B CA 1
ATOM 3304 C C . GLY B 1 104 ? 23.890 -23.857 14.852 1.00 26.60 116 GLY B C 1
ATOM 3305 O O . GLY B 1 104 ? 24.129 -22.747 14.369 1.00 31.18 116 GLY B O 1
ATOM 3306 N N . THR B 1 105 ? 22.778 -24.096 15.559 1.00 31.73 117 THR B N 1
ATOM 3307 C CA . THR B 1 105 ? 21.824 -23.003 15.686 1.00 33.09 117 THR B CA 1
ATOM 3308 C C . THR B 1 105 ? 22.412 -21.841 16.453 1.00 32.28 117 THR B C 1
ATOM 3309 O O . THR B 1 105 ? 21.969 -20.706 16.254 1.00 39.50 117 THR B O 1
ATOM 3313 N N . GLU B 1 106 ? 23.443 -22.058 17.277 1.00 27.47 118 GLU B N 1
ATOM 3314 C CA . GLU B 1 106 ? 24.037 -20.878 17.893 1.00 32.36 118 GLU B CA 1
ATOM 3315 C C . GLU B 1 106 ? 25.435 -20.565 17.391 1.00 25.28 118 GLU B C 1
ATOM 3316 O O . GLU B 1 106 ? 26.136 -19.761 18.014 1.00 20.51 118 GLU B O 1
ATOM 3322 N N . PHE B 1 107 ? 25.803 -21.072 16.212 1.00 21.43 119 PHE B N 1
ATOM 3323 C CA . PHE B 1 107 ? 27.132 -20.786 15.686 1.00 20.82 119 PHE B CA 1
ATOM 3324 C C . PHE B 1 107 ? 27.370 -19.276 15.539 1.00 17.99 119 PHE B C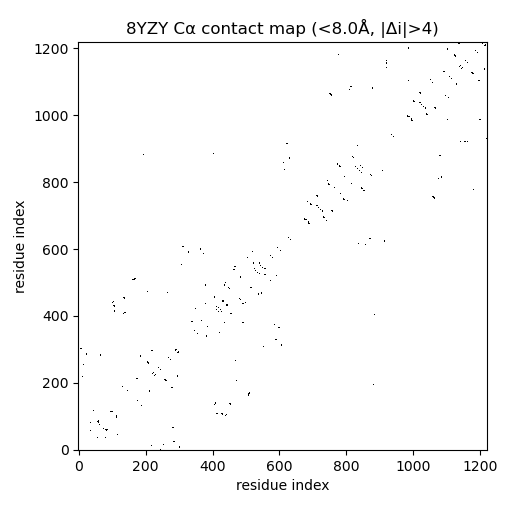 1
ATOM 3325 O O . PHE B 1 107 ? 28.366 -18.728 16.046 1.00 17.26 119 PHE B O 1
ATOM 3333 N N . SER B 1 108 ? 26.444 -18.574 14.887 1.00 18.55 120 SER B N 1
ATOM 3334 C CA . SER B 1 108 ? 26.737 -17.205 14.485 1.00 17.40 120 SER B CA 1
ATOM 3335 C C . SER B 1 108 ? 26.917 -16.298 15.695 1.00 17.66 120 SER B C 1
ATOM 3336 O O . SER B 1 108 ? 27.899 -15.546 15.770 1.00 15.63 120 SER B O 1
ATOM 3339 N N . LEU B 1 109 ? 26.018 -16.386 16.687 1.00 17.96 121 LEU B N 1
ATOM 3340 C CA . LEU B 1 109 ? 26.198 -15.523 17.860 1.00 18.36 121 LEU B CA 1
ATOM 3341 C C . LEU B 1 109 ? 27.448 -15.914 18.630 1.00 20.15 121 LEU B C 1
ATOM 3342 O O . LEU B 1 109 ? 28.208 -15.035 19.070 1.00 16.14 121 LEU B O 1
ATOM 3347 N N . ARG B 1 110 ? 27.717 -17.225 18.770 1.00 17.01 122 ARG B N 1
ATOM 3348 C CA . ARG B 1 110 ? 28.911 -17.562 19.535 1.00 16.41 122 ARG B CA 1
ATOM 3349 C C . ARG B 1 110 ? 30.153 -17.096 18.796 1.00 18.38 122 ARG B C 1
ATOM 3350 O O . ARG B 1 110 ? 31.124 -16.637 19.429 1.00 17.17 122 ARG B O 1
ATOM 3358 N N . LEU B 1 111 ? 30.109 -17.122 17.458 1.00 14.59 123 LEU B N 1
ATOM 3359 C CA . LEU B 1 111 ? 31.266 -16.677 16.689 1.00 14.91 123 LEU B CA 1
ATOM 3360 C C . LEU B 1 111 ? 31.546 -15.200 16.944 1.00 19.98 123 LEU B C 1
ATOM 3361 O O . LEU B 1 111 ? 32.702 -14.814 17.179 1.00 17.26 123 LEU B O 1
ATOM 3366 N N . VAL B 1 112 ? 30.500 -14.353 16.880 1.00 14.42 124 VAL B N 1
ATOM 3367 C CA . VAL B 1 112 ? 30.767 -12.911 17.003 1.00 14.67 124 VAL B CA 1
ATOM 3368 C C . VAL B 1 112 ? 30.924 -12.505 18.457 1.00 18.85 124 VAL B C 1
ATOM 3369 O O . VAL B 1 112 ? 31.464 -11.409 18.730 1.00 18.29 124 VAL B O 1
ATOM 3373 N N . ARG B 1 113 ? 30.521 -13.372 19.402 1.00 18.55 125 ARG B N 1
ATOM 3374 C CA . ARG B 1 113 ? 30.783 -13.050 20.807 1.00 16.66 125 ARG B CA 1
ATOM 3375 C C . ARG B 1 113 ? 32.141 -13.554 21.283 1.00 18.08 125 ARG B C 1
ATOM 3376 O O . ARG B 1 113 ? 32.528 -13.290 22.436 1.00 17.41 125 ARG B O 1
ATOM 3384 N N . GLY B 1 114 ? 32.848 -14.306 20.451 1.00 17.55 126 GLY B N 1
ATOM 3385 C CA . GLY B 1 114 ? 34.139 -14.817 20.861 1.00 19.60 126 GLY B CA 1
ATOM 3386 C C . GLY B 1 114 ? 34.035 -15.999 21.781 1.00 23.07 126 GLY B C 1
ATOM 3387 O O . GLY B 1 114 ? 34.983 -16.273 22.539 1.00 21.12 126 GLY B O 1
ATOM 3388 N N . LEU B 1 115 ? 32.870 -16.732 21.749 1.00 18.12 127 LEU B N 1
ATOM 3389 C CA . LEU B 1 115 ? 32.658 -17.831 22.692 1.00 17.52 127 LEU B CA 1
ATOM 3390 C C . LEU B 1 115 ? 33.074 -19.172 22.115 1.00 22.80 127 LEU B C 1
ATOM 3391 O O . LEU B 1 115 ? 32.999 -19.393 20.905 1.00 20.72 127 LEU B O 1
ATOM 3396 N N . PRO B 1 116 ? 33.437 -20.125 22.979 1.00 17.64 128 PRO B N 1
ATOM 3397 C CA . PRO B 1 116 ? 33.583 -21.505 22.502 1.00 22.28 128 PRO B CA 1
ATOM 3398 C C . PRO B 1 116 ? 32.277 -22.016 21.917 1.00 21.45 128 PRO B C 1
ATOM 3399 O O . PRO B 1 116 ? 31.194 -21.749 22.441 1.00 19.54 128 PRO B O 1
ATOM 3403 N N . GLN B 1 117 ? 32.391 -22.774 20.834 1.00 17.94 129 GLN B N 1
ATOM 3404 C CA . GLN B 1 117 ? 31.228 -23.374 20.206 1.00 22.08 129 GLN B CA 1
ATOM 3405 C C . GLN B 1 117 ? 30.769 -24.603 20.993 1.00 22.71 129 GLN B C 1
ATOM 3406 O O . GLN B 1 117 ? 31.465 -25.115 21.876 1.00 24.39 129 GLN B O 1
ATOM 3412 N N . LYS B 1 118 ? 29.560 -25.061 20.684 1.00 21.42 130 LYS B N 1
ATOM 3413 C CA . LYS B 1 118 ? 28.984 -26.210 21.385 1.00 23.40 130 LYS B CA 1
ATOM 3414 C C . LYS B 1 118 ? 29.568 -27.542 20.926 1.00 31.65 130 LYS B C 1
ATOM 3415 O O . LYS B 1 118 ? 29.239 -28.587 21.505 1.00 31.42 130 LYS B O 1
ATOM 3421 N N . ALA B 1 119 ? 30.413 -27.540 19.896 1.00 25.12 131 ALA B N 1
ATOM 3422 C CA . ALA B 1 119 ? 30.976 -28.759 19.369 1.00 26.96 131 ALA B CA 1
ATOM 3423 C C . ALA B 1 119 ? 32.365 -28.426 18.853 1.00 30.52 131 ALA B C 1
ATOM 3424 O O . ALA B 1 119 ? 32.524 -27.420 18.149 1.00 22.86 131 ALA B O 1
ATOM 3426 N N . PRO B 1 120 ? 33.372 -29.251 19.158 1.00 31.00 132 PRO B N 1
ATOM 3427 C CA . PRO B 1 120 ? 34.742 -28.964 18.684 1.00 22.30 132 PRO B CA 1
ATOM 3428 C C . PRO B 1 120 ? 34.845 -28.755 17.178 1.00 17.66 132 PRO B C 1
ATOM 3429 O O . PRO B 1 120 ? 35.636 -27.940 16.695 1.00 20.93 132 PRO B O 1
ATOM 3433 N N . PHE B 1 121 ? 34.061 -29.517 16.419 1.00 17.52 133 PHE B N 1
ATOM 3434 C CA . PHE B 1 121 ? 34.024 -29.325 14.984 1.00 21.43 133 PHE B CA 1
ATOM 3435 C C . PHE B 1 121 ? 33.710 -27.873 14.618 1.00 20.27 133 PHE B C 1
ATOM 3436 O O . PHE B 1 121 ? 34.302 -27.292 13.681 1.00 18.94 133 PHE B O 1
ATOM 3444 N N . LEU B 1 122 ? 32.756 -27.268 15.336 1.00 20.18 134 LEU B N 1
ATOM 3445 C CA . LEU B 1 122 ? 32.388 -25.891 15.018 1.00 19.27 134 LEU B CA 1
ATOM 3446 C C . LEU B 1 122 ? 33.452 -24.901 15.482 1.00 20.25 134 LEU B C 1
ATOM 3447 O O . LEU B 1 122 ? 33.578 -23.822 14.888 1.00 20.47 134 LEU B O 1
ATOM 3452 N N . ASP B 1 123 ? 34.246 -25.249 16.514 1.00 16.08 135 ASP B N 1
ATOM 3453 C CA . ASP B 1 123 ? 35.443 -24.459 16.821 1.00 18.41 135 ASP B CA 1
ATOM 3454 C C . ASP B 1 123 ? 36.415 -24.467 15.644 1.00 18.78 135 ASP B C 1
ATOM 3455 O O . ASP B 1 123 ? 37.041 -23.444 15.337 1.00 19.31 135 ASP B O 1
ATOM 3460 N N . SER B 1 124 ? 36.603 -25.631 15.012 1.00 20.39 136 SER B N 1
ATOM 3461 C CA . SER B 1 124 ? 37.451 -25.676 13.816 1.00 15.53 136 SER B CA 1
ATOM 3462 C C . SER B 1 124 ? 36.919 -24.770 12.716 1.00 17.79 136 SER B C 1
ATOM 3463 O O . SER B 1 124 ? 37.698 -24.104 12.027 1.00 20.14 136 SER B O 1
ATOM 3466 N N . LEU B 1 125 ? 35.596 -24.767 12.512 1.00 15.33 137 LEU B N 1
ATOM 3467 C CA . LEU B 1 125 ? 35.000 -23.857 11.524 1.00 14.26 137 LEU B CA 1
ATOM 3468 C C . LEU B 1 125 ? 35.249 -22.383 11.887 1.00 14.93 137 LEU B C 1
ATOM 3469 O O . LEU B 1 125 ? 35.626 -21.557 11.028 1.00 18.76 137 LEU B O 1
ATOM 3474 N N . ALA B 1 126 ? 35.041 -22.026 13.161 1.00 16.69 138 ALA B N 1
ATOM 3475 C CA . ALA B 1 126 ? 35.306 -20.650 13.600 1.00 18.45 138 ALA B CA 1
ATOM 3476 C C . ALA B 1 126 ? 36.776 -20.271 13.403 1.00 19.14 138 ALA B C 1
ATOM 3477 O O . ALA B 1 126 ? 37.098 -19.144 12.978 1.00 18.20 138 ALA B O 1
ATOM 3479 N N . GLN B 1 127 ? 37.691 -21.198 13.697 1.00 17.14 139 GLN B N 1
ATOM 3480 C CA . GLN B 1 127 ? 39.112 -20.908 13.513 1.00 17.88 139 GLN B CA 1
ATOM 3481 C C . GLN B 1 127 ? 39.428 -20.672 12.032 1.00 16.40 139 GLN B C 1
ATOM 3482 O O . GLN B 1 127 ? 40.186 -19.749 11.675 1.00 19.00 139 GLN B O 1
ATOM 3488 N N . PHE B 1 128 ? 38.821 -21.479 11.144 1.00 17.16 140 PHE B N 1
ATOM 3489 C CA . PHE B 1 128 ? 39.035 -21.256 9.711 1.00 18.69 140 PHE B CA 1
ATOM 3490 C C . PHE B 1 128 ? 38.620 -19.840 9.299 1.00 17.98 140 PHE B C 1
ATOM 3491 O O . PHE B 1 128 ? 39.345 -19.134 8.551 1.00 15.94 140 PHE B O 1
ATOM 3499 N N . LEU B 1 129 ? 37.427 -19.430 9.746 1.00 13.93 141 LEU B N 1
ATOM 3500 C CA . LEU B 1 129 ? 36.940 -18.102 9.397 1.00 12.13 141 LEU B CA 1
ATOM 3501 C C . LEU B 1 129 ? 37.878 -17.013 9.904 1.00 17.99 141 LEU B C 1
ATOM 3502 O O . LEU B 1 129 ? 37.990 -15.959 9.269 1.00 18.22 141 LEU B O 1
ATOM 3507 N N . GLN B 1 130 ? 38.517 -17.226 11.058 1.00 14.83 142 GLN B N 1
ATOM 3508 C CA . GLN B 1 130 ? 39.417 -16.202 11.596 1.00 14.18 142 GLN B CA 1
ATOM 3509 C C . GLN B 1 130 ? 40.710 -16.103 10.819 1.00 21.57 142 GLN B C 1
ATOM 3510 O O . GLN B 1 130 ? 41.498 -15.163 11.039 1.00 20.30 142 GLN B O 1
ATOM 3516 N N . ASN B 1 131 ? 41.007 -17.103 9.995 1.00 16.78 143 ASN B N 1
ATOM 3517 C CA . ASN B 1 131 ? 42.326 -17.111 9.358 1.00 20.86 143 ASN B CA 1
ATOM 3518 C C . ASN B 1 131 ? 42.287 -17.028 7.840 1.00 17.67 143 ASN B C 1
ATOM 3519 O O . ASN B 1 131 ? 43.295 -17.330 7.188 1.00 19.31 143 ASN B O 1
ATOM 3524 N N . THR B 1 132 ? 41.146 -16.629 7.260 1.00 16.55 144 THR B N 1
ATOM 3525 C CA . THR B 1 132 ? 41.106 -16.512 5.795 1.00 19.59 144 THR B CA 1
ATOM 3526 C C . THR B 1 132 ? 42.033 -15.439 5.198 1.00 22.33 144 THR B C 1
ATOM 3527 O O . THR B 1 132 ? 42.223 -15.436 3.972 1.00 15.85 144 THR B O 1
ATOM 3531 N N . ASP B 1 133 ? 42.608 -14.527 6.000 1.00 17.34 145 ASP B N 1
ATOM 3532 C CA . ASP B 1 133 ? 43.602 -13.648 5.414 1.00 19.26 145 ASP B CA 1
ATOM 3533 C C . ASP B 1 133 ? 44.865 -14.391 4.979 1.00 19.09 145 ASP B C 1
ATOM 3534 O O . ASP B 1 133 ? 45.752 -13.776 4.360 1.00 20.81 145 ASP B O 1
ATOM 3539 N N . GLN B 1 134 ? 44.975 -15.695 5.257 1.00 19.54 146 GLN B N 1
ATOM 3540 C CA . GLN B 1 134 ? 46.103 -16.443 4.709 1.00 22.35 146 GLN B CA 1
ATOM 3541 C C . GLN B 1 134 ? 46.000 -16.611 3.193 1.00 21.11 146 GLN B C 1
ATOM 3542 O O . GLN B 1 134 ? 47.006 -16.895 2.546 1.00 26.02 146 GLN B O 1
ATOM 3548 N N . TYR B 1 135 ? 44.810 -16.452 2.604 1.00 18.74 147 TYR B N 1
ATOM 3549 C CA . TYR B 1 135 ? 44.745 -16.546 1.150 1.00 22.29 147 TYR B CA 1
ATOM 3550 C C . TYR B 1 135 ? 43.823 -15.535 0.476 1.00 22.30 147 TYR B C 1
ATOM 3551 O O . TYR B 1 135 ? 43.902 -15.410 -0.747 1.00 22.33 147 TYR B O 1
ATOM 3560 N N . LEU B 1 136 ? 43.025 -14.758 1.213 1.00 16.77 148 LEU B N 1
ATOM 3561 C CA . LEU B 1 136 ? 42.149 -13.761 0.620 1.00 16.00 148 LEU B CA 1
ATOM 3562 C C . LEU B 1 136 ? 42.420 -12.369 1.170 1.00 20.87 148 LEU B C 1
ATOM 3563 O O . LEU B 1 136 ? 42.951 -12.202 2.278 1.00 20.95 148 LEU B O 1
ATOM 3568 N N . GLY B 1 137 ? 42.047 -11.360 0.373 1.00 18.04 149 GLY B N 1
ATOM 3569 C CA . GLY B 1 137 ? 42.019 -9.979 0.825 1.00 18.25 149 GLY B CA 1
ATOM 3570 C C . GLY B 1 137 ? 40.805 -9.712 1.693 1.00 21.30 149 GLY B C 1
ATOM 3571 O O . GLY B 1 137 ? 39.982 -10.593 1.946 1.00 19.25 149 GLY B O 1
ATOM 3572 N N . PRO B 1 138 ? 40.683 -8.479 2.184 1.00 21.87 150 PRO B N 1
ATOM 3573 C CA . PRO B 1 138 ? 39.586 -8.194 3.139 1.00 21.27 150 PRO B CA 1
ATOM 3574 C C . PRO B 1 138 ? 38.192 -8.397 2.593 1.00 17.38 150 PRO B C 1
ATOM 3575 O O . PRO B 1 138 ? 37.313 -8.897 3.323 1.00 19.83 150 PRO B O 1
ATOM 3579 N N . TYR B 1 139 ? 37.933 -8.016 1.327 1.00 17.75 151 TYR B N 1
ATOM 3580 C CA . TYR B 1 139 ? 36.588 -8.231 0.799 1.00 16.03 151 TYR B CA 1
ATOM 3581 C C . TYR B 1 139 ? 36.288 -9.726 0.708 1.00 15.76 151 TYR B C 1
ATOM 3582 O O . TYR B 1 139 ? 35.227 -10.188 1.150 1.00 17.83 151 TYR B O 1
ATOM 3591 N N . GLY B 1 140 ? 37.252 -10.505 0.213 1.00 15.34 152 GLY B N 1
ATOM 3592 C CA . GLY B 1 140 ? 37.040 -11.951 0.120 1.00 15.25 152 GLY B CA 1
ATOM 3593 C C . GLY B 1 140 ? 36.860 -12.602 1.477 1.00 16.36 152 GLY B C 1
ATOM 3594 O O . GLY B 1 140 ? 36.025 -13.492 1.632 1.00 18.03 152 GLY B O 1
ATOM 3595 N N . SER B 1 141 ? 37.654 -12.179 2.479 1.00 16.49 153 SER B N 1
ATOM 3596 C CA . SER B 1 141 ? 37.493 -12.698 3.846 1.00 14.43 153 SER B CA 1
ATOM 3597 C C . SER B 1 141 ? 36.101 -12.407 4.393 1.00 16.34 153 SER B C 1
ATOM 3598 O O . SER B 1 141 ? 35.461 -13.278 5.010 1.00 16.85 153 SER B O 1
ATOM 3601 N N . SER B 1 142 ? 35.608 -11.188 4.179 1.00 19.41 154 SER B N 1
ATOM 3602 C CA . SER B 1 142 ? 34.259 -10.883 4.630 1.00 17.40 154 SER B CA 1
ATOM 3603 C C . SER B 1 142 ? 33.250 -11.786 3.946 1.00 15.50 154 SER B C 1
ATOM 3604 O O . SER B 1 142 ? 32.299 -12.264 4.577 1.00 15.40 154 SER B O 1
ATOM 3607 N N . MET B 1 143 ? 33.434 -12.025 2.644 1.00 13.25 155 MET B N 1
ATOM 3608 C CA . MET B 1 143 ? 32.433 -12.823 1.938 1.00 14.46 155 MET B CA 1
ATOM 3609 C C . MET B 1 143 ? 32.478 -14.292 2.365 1.00 14.79 155 MET B C 1
ATOM 3610 O O . MET B 1 143 ? 31.427 -14.949 2.404 1.00 15.14 155 MET B O 1
ATOM 3615 N N . VAL B 1 144 ? 33.666 -14.835 2.695 1.00 13.98 156 VAL B N 1
ATOM 3616 C CA . VAL B 1 144 ? 33.716 -16.211 3.202 1.00 12.47 156 VAL B CA 1
ATOM 3617 C C . VAL B 1 144 ? 32.984 -16.309 4.534 1.00 17.63 156 VAL B C 1
ATOM 3618 O O . VAL B 1 144 ? 32.190 -17.242 4.759 1.00 14.90 156 VAL B O 1
ATOM 3622 N N . ILE B 1 145 ? 33.215 -15.347 5.435 1.00 14.98 157 ILE B N 1
ATOM 3623 C CA . ILE B 1 145 ? 32.483 -15.352 6.704 1.00 14.77 157 ILE B CA 1
ATOM 3624 C C . ILE B 1 145 ? 30.974 -15.268 6.462 1.00 13.56 157 ILE B C 1
ATOM 3625 O O . ILE B 1 145 ? 30.205 -16.106 6.945 1.00 15.49 157 ILE B O 1
ATOM 3630 N N . LYS B 1 146 ? 30.516 -14.262 5.703 1.00 13.32 158 LYS B N 1
ATOM 3631 C CA . LYS B 1 146 ? 29.072 -14.103 5.543 1.00 13.15 158 LYS B CA 1
ATOM 3632 C C . LYS B 1 146 ? 28.443 -15.312 4.837 1.00 16.50 158 LYS B C 1
ATOM 3633 O O . LYS B 1 146 ? 27.338 -15.735 5.203 1.00 15.42 158 LYS B O 1
ATOM 3639 N N . THR B 1 147 ? 29.163 -15.931 3.872 1.00 13.28 159 THR B N 1
ATOM 3640 C CA . THR B 1 147 ? 28.641 -17.109 3.178 1.00 15.79 159 THR B CA 1
ATOM 3641 C C . THR B 1 147 ? 28.572 -18.305 4.110 1.00 15.77 159 THR B C 1
ATOM 3642 O O . THR B 1 147 ? 27.648 -19.116 4.023 1.00 11.67 159 THR B O 1
ATOM 3646 N N . THR B 1 148 ? 29.546 -18.442 5.016 1.00 14.12 160 THR B N 1
ATOM 3647 C CA . THR B 1 148 ? 29.474 -19.546 5.972 1.00 11.52 160 THR B CA 1
ATOM 3648 C C . THR B 1 148 ? 28.284 -19.385 6.905 1.00 15.35 160 THR B C 1
ATOM 3649 O O . THR B 1 148 ? 27.636 -20.373 7.255 1.00 14.60 160 THR B O 1
ATOM 3653 N N . LEU B 1 149 ? 28.013 -18.149 7.354 1.00 15.50 161 LEU B N 1
ATOM 3654 C CA . LEU B 1 149 ? 26.844 -17.941 8.216 1.00 14.43 161 LEU B CA 1
ATOM 3655 C C . LEU B 1 149 ? 25.556 -18.299 7.478 1.00 19.00 161 LEU B C 1
ATOM 3656 O O . LEU B 1 149 ? 24.676 -18.960 8.052 1.00 15.18 161 LEU B O 1
ATOM 3661 N N . GLU B 1 150 ? 25.436 -17.885 6.197 1.00 15.48 162 GLU B N 1
ATOM 3662 C CA . GLU B 1 150 ? 24.286 -18.289 5.378 1.00 14.90 162 GLU B CA 1
ATOM 3663 C C . GLU B 1 150 ? 24.206 -19.798 5.230 1.00 15.48 162 GLU B C 1
ATOM 3664 O O . GLU B 1 150 ? 23.114 -20.376 5.262 1.00 15.80 162 GLU B O 1
ATOM 3670 N N . PHE B 1 151 ? 25.342 -20.451 4.990 1.00 13.15 163 PHE B N 1
ATOM 3671 C CA . PHE B 1 151 ? 25.309 -21.901 4.783 1.00 15.19 163 PHE B CA 1
ATOM 3672 C C . PHE B 1 151 ? 24.862 -22.629 6.049 1.00 15.87 163 PHE B C 1
ATOM 3673 O O . PHE B 1 151 ? 24.031 -23.562 5.997 1.00 17.06 163 PHE B O 1
ATOM 3681 N N . VAL B 1 152 ? 25.379 -22.204 7.201 1.00 15.87 164 VAL B N 1
ATOM 3682 C CA . VAL B 1 152 ? 25.041 -22.886 8.450 1.00 14.66 164 VAL B CA 1
ATOM 3683 C C . VAL B 1 152 ? 23.550 -22.727 8.743 1.00 20.39 164 VAL B C 1
ATOM 3684 O O . VAL B 1 152 ? 22.842 -23.705 9.044 1.00 21.97 164 VAL B O 1
ATOM 3688 N N . GLU B 1 153 ? 23.033 -21.502 8.592 1.00 16.59 165 GLU B N 1
ATOM 3689 C CA . GLU B 1 153 ? 21.618 -21.284 8.915 1.00 19.18 165 GLU B CA 1
ATOM 3690 C C . GLU B 1 153 ? 20.690 -21.900 7.847 1.00 21.24 165 GLU B C 1
ATOM 3691 O O . GLU B 1 153 ? 19.647 -22.477 8.181 1.00 22.66 165 GLU B O 1
ATOM 3697 N N . GLY B 1 154 ? 21.067 -21.822 6.565 1.00 18.21 166 GLY B N 1
ATOM 3698 C CA . GLY B 1 154 ? 20.256 -22.418 5.518 1.00 21.81 166 GLY B CA 1
ATOM 3699 C C . GLY B 1 154 ? 20.194 -23.922 5.647 1.00 29.15 166 GLY B C 1
ATOM 3700 O O . GLY B 1 154 ? 19.138 -24.530 5.452 1.00 27.12 166 GLY B O 1
ATOM 3701 N N . THR B 1 155 ? 21.320 -24.542 6.017 1.00 21.42 167 THR B N 1
ATOM 3702 C CA . THR B 1 155 ? 21.312 -25.965 6.332 1.00 22.47 167 THR B CA 1
ATOM 3703 C C . THR B 1 155 ? 20.394 -26.248 7.519 1.00 27.44 167 THR B C 1
ATOM 3704 O O . THR B 1 155 ? 19.607 -27.208 7.488 1.00 32.99 167 THR B O 1
ATOM 3708 N N . ASN B 1 156 ? 20.442 -25.400 8.561 1.00 22.95 168 ASN B N 1
ATOM 3709 C CA . ASN B 1 156 ? 19.646 -25.668 9.764 1.00 23.47 168 ASN B CA 1
ATOM 3710 C C . ASN B 1 156 ? 18.147 -25.624 9.493 1.00 29.26 168 ASN B C 1
ATOM 3711 O O . ASN B 1 156 ? 17.384 -26.193 10.278 1.00 32.16 168 ASN B O 1
ATOM 3716 N N . VAL B 1 157 ? 17.714 -24.914 8.447 1.00 27.51 169 VAL B N 1
ATOM 3717 C CA . VAL B 1 157 ? 16.286 -24.757 8.159 1.00 39.97 169 VAL B CA 1
ATOM 3718 C C . VAL B 1 157 ? 15.848 -25.511 6.905 1.00 36.26 169 VAL B C 1
ATOM 3719 O O . VAL B 1 157 ? 14.652 -25.476 6.558 1.00 29.86 169 VAL B O 1
ATOM 3723 N N . GLU B 1 158 ? 16.773 -26.185 6.210 1.00 37.86 170 GLU B N 1
ATOM 3724 C CA . GLU B 1 158 ? 16.432 -26.924 4.993 1.00 39.94 170 GLU B CA 1
ATOM 3725 C C . GLU B 1 158 ? 15.317 -27.939 5.212 1.00 40.33 170 GLU B C 1
ATOM 3726 O O . GLU B 1 158 ? 14.544 -28.203 4.287 1.00 40.70 170 GLU B O 1
ATOM 3732 N N . ASN B 1 159 ? 15.195 -28.499 6.423 1.00 38.86 171 ASN B N 1
ATOM 3733 C CA . ASN B 1 159 ? 14.175 -29.514 6.699 1.00 38.92 171 ASN B CA 1
ATOM 3734 C C . ASN B 1 159 ? 12.759 -28.947 6.828 1.00 41.31 171 ASN B C 1
ATOM 3735 O O . ASN B 1 159 ? 11.791 -29.722 6.802 1.00 41.17 171 ASN B O 1
ATOM 3740 N N . ASP B 1 160 ? 12.620 -27.626 6.966 1.00 34.81 172 ASP B N 1
ATOM 3741 C CA . ASP B 1 160 ? 11.306 -26.976 6.995 1.00 35.37 172 ASP B CA 1
ATOM 3742 C C . ASP B 1 160 ? 10.488 -27.280 5.750 1.00 42.28 172 ASP B C 1
ATOM 3743 O O . ASP B 1 160 ? 9.258 -27.391 5.823 1.00 36.71 172 ASP B O 1
ATOM 3748 N N . PHE B 1 161 ? 11.140 -27.394 4.596 1.00 36.34 173 PHE B N 1
ATOM 3749 C CA . PHE B 1 161 ? 10.431 -27.649 3.349 1.00 51.16 173 PHE B CA 1
ATOM 3750 C C . PHE B 1 161 ? 10.684 -29.054 2.820 1.00 51.54 173 PHE B C 1
ATOM 3751 O O . PHE B 1 161 ? 10.728 -29.259 1.607 1.00 68.01 173 PHE B O 1
ATOM 3759 N N . SER B 1 162 ? 10.837 -30.033 3.718 1.00 55.78 174 SER B N 1
ATOM 3760 C CA . SER B 1 162 ? 11.197 -31.382 3.293 1.00 68.16 174 SER B CA 1
ATOM 3761 C C . SER B 1 162 ? 10.120 -32.032 2.428 1.00 60.70 174 SER B C 1
ATOM 3762 O O . SER B 1 162 ? 10.430 -32.944 1.653 1.00 64.79 174 SER B O 1
ATOM 3765 N N . GLU B 1 163 ? 8.868 -31.588 2.527 1.00 72.00 175 GLU B N 1
ATOM 3766 C CA . GLU B 1 163 ? 7.826 -32.119 1.652 1.00 64.88 175 GLU B CA 1
ATOM 3767 C C . GLU B 1 163 ? 7.847 -31.427 0.286 1.00 67.98 175 GLU B C 1
ATOM 3768 O O . GLU B 1 163 ? 8.030 -32.078 -0.749 1.00 62.54 175 GLU B O 1
ATOM 3774 N N . ALA B 1 164 ? 7.666 -30.106 0.270 1.00 55.14 176 ALA B N 1
ATOM 3775 C CA . ALA B 1 164 ? 7.821 -29.274 -0.926 1.00 52.03 176 ALA B CA 1
ATOM 3776 C C . ALA B 1 164 ? 7.865 -27.820 -0.477 1.00 45.73 176 ALA B C 1
ATOM 3777 O O . ALA B 1 164 ? 7.487 -27.494 0.652 1.00 57.93 176 ALA B O 1
ATOM 3779 N N . VAL B 1 165 ? 8.348 -26.953 -1.369 1.00 41.30 177 VAL B N 1
ATOM 3780 C CA . VAL B 1 165 ? 8.337 -25.501 -1.148 1.00 32.45 177 VAL B CA 1
ATOM 3781 C C . VAL B 1 165 ? 7.017 -24.920 -1.645 1.00 34.05 177 VAL B C 1
ATOM 3782 O O . VAL B 1 165 ? 6.298 -25.587 -2.410 1.00 35.21 177 VAL B O 1
ATOM 3786 N N . PRO B 1 166 ? 6.635 -23.709 -1.234 1.00 35.57 178 PRO B N 1
ATOM 3787 C CA . PRO B 1 166 ? 5.339 -23.149 -1.669 1.00 38.98 178 PRO B CA 1
ATOM 3788 C C . PRO B 1 166 ? 5.311 -22.890 -3.168 1.00 37.02 178 PRO B C 1
ATOM 3789 O O . PRO B 1 166 ? 6.174 -22.173 -3.698 1.00 36.86 178 PRO B O 1
ATOM 3793 N N . PRO B 1 167 ? 4.318 -23.421 -3.893 1.00 37.25 179 PRO B N 1
ATOM 3794 C CA . PRO B 1 167 ? 4.265 -23.164 -5.347 1.00 41.69 179 PRO B CA 1
ATOM 3795 C C . PRO B 1 167 ? 4.137 -21.685 -5.702 1.00 43.17 179 PRO B C 1
ATOM 3796 O O . PRO B 1 167 ? 4.566 -21.280 -6.791 1.00 42.54 179 PRO B O 1
ATOM 3800 N N . ASP B 1 168 ? 3.622 -20.868 -4.787 1.00 42.09 180 ASP B N 1
ATOM 3801 C CA . ASP B 1 168 ? 3.343 -19.459 -5.023 1.00 46.31 180 ASP B CA 1
ATOM 3802 C C . ASP B 1 168 ? 4.576 -18.558 -4.961 1.00 42.40 180 ASP B C 1
ATOM 3803 O O . ASP B 1 168 ? 4.483 -17.391 -5.357 1.00 38.61 180 ASP B O 1
ATOM 3808 N N . ALA B 1 169 ? 5.711 -19.029 -4.437 1.00 32.48 181 ALA B N 1
ATOM 3809 C CA . ALA B 1 169 ? 6.855 -18.144 -4.182 1.00 24.18 181 ALA B CA 1
ATOM 3810 C C . ALA B 1 169 ? 7.910 -18.368 -5.263 1.00 31.20 181 ALA B C 1
ATOM 3811 O O . ALA B 1 169 ? 8.819 -19.181 -5.108 1.00 23.81 181 ALA B O 1
ATOM 3813 N N . LEU B 1 170 ? 7.826 -17.581 -6.337 1.00 26.32 182 LEU B N 1
ATOM 3814 C CA . LEU B 1 170 ? 8.615 -17.864 -7.535 1.00 30.03 182 LEU B CA 1
ATOM 3815 C C . LEU B 1 170 ? 10.106 -17.645 -7.311 1.00 27.32 182 LEU B C 1
ATOM 3816 O O . LEU B 1 170 ? 10.934 -18.341 -7.917 1.00 26.73 182 LEU B O 1
ATOM 3821 N N . ARG B 1 171 ? 10.475 -16.669 -6.482 1.00 22.37 183 ARG B N 1
ATOM 3822 C CA . ARG B 1 171 ? 11.889 -16.365 -6.271 1.00 24.37 183 ARG B CA 1
ATOM 3823 C C . ARG B 1 171 ? 12.520 -17.189 -5.163 1.00 22.97 183 ARG B C 1
ATOM 3824 O O . ARG B 1 171 ? 13.741 -17.108 -4.967 1.00 20.93 183 ARG B O 1
ATOM 3832 N N . PHE B 1 172 ? 11.730 -17.971 -4.433 1.00 21.82 184 PHE B N 1
ATOM 3833 C CA . PHE B 1 172 ? 12.254 -18.668 -3.267 1.00 17.25 184 PHE B CA 1
ATOM 3834 C C . PHE B 1 172 ? 13.211 -19.820 -3.615 1.00 15.43 184 PHE B C 1
ATOM 3835 O O . PHE B 1 172 ? 14.185 -20.022 -2.879 1.00 18.27 184 PHE B O 1
ATOM 3843 N N . PRO B 1 173 ? 13.003 -20.602 -4.682 1.00 17.47 185 PRO B N 1
ATOM 3844 C CA . PRO B 1 173 ? 14.023 -21.611 -5.010 1.00 17.34 185 PRO B CA 1
ATOM 3845 C C . PRO B 1 173 ? 15.419 -21.027 -5.186 1.00 15.29 185 PRO B C 1
ATOM 3846 O O . PRO B 1 173 ? 16.392 -21.586 -4.646 1.00 18.19 185 PRO B O 1
ATOM 3850 N N . ARG B 1 174 ? 15.558 -19.893 -5.890 1.00 15.93 186 ARG B N 1
ATOM 3851 C CA . ARG B 1 174 ? 16.886 -19.305 -6.005 1.00 17.53 186 ARG B CA 1
ATOM 3852 C C . ARG B 1 174 ? 17.395 -18.831 -4.643 1.00 22.63 186 ARG B C 1
ATOM 3853 O O . ARG B 1 174 ? 18.581 -18.989 -4.326 1.00 20.62 186 ARG B O 1
ATOM 3861 N N . TYR B 1 175 ? 16.522 -18.233 -3.825 1.00 18.08 187 TYR B N 1
ATOM 3862 C CA . TYR B 1 175 ? 16.939 -17.767 -2.498 1.00 13.39 187 TYR B CA 1
ATOM 3863 C C . TYR B 1 175 ? 17.504 -18.926 -1.677 1.00 16.00 187 TYR B C 1
ATOM 3864 O O . TYR B 1 175 ? 18.603 -18.840 -1.109 1.00 18.22 187 TYR B O 1
ATOM 3873 N N . LEU B 1 176 ? 16.777 -20.043 -1.651 1.00 14.28 188 LEU B N 1
ATOM 3874 C CA . LEU B 1 176 ? 17.234 -21.216 -0.905 1.00 14.52 188 LEU B CA 1
ATOM 3875 C C . LEU B 1 176 ? 18.567 -21.732 -1.443 1.00 20.13 188 LEU B C 1
ATOM 3876 O O . LEU B 1 176 ? 19.469 -22.120 -0.667 1.00 20.28 188 LEU B O 1
ATOM 3881 N N . ARG B 1 177 ? 18.699 -21.764 -2.775 1.00 21.03 189 ARG B N 1
ATOM 3882 C CA . ARG B 1 177 ? 19.928 -22.290 -3.364 1.00 16.73 189 ARG B CA 1
ATOM 3883 C C . ARG B 1 177 ? 21.111 -21.373 -3.067 1.00 16.96 189 ARG B C 1
ATOM 3884 O O . ARG B 1 177 ? 22.218 -21.851 -2.791 1.00 16.85 189 ARG B O 1
ATOM 3892 N N . VAL B 1 178 ? 20.910 -20.053 -3.108 1.00 15.70 190 VAL B N 1
ATOM 3893 C CA . VAL B 1 178 ? 21.988 -19.129 -2.743 1.00 13.14 190 VAL B CA 1
ATOM 3894 C C . VAL B 1 178 ? 22.441 -19.386 -1.315 1.00 18.07 190 VAL B C 1
ATOM 3895 O O . VAL B 1 178 ? 23.648 -19.464 -1.033 1.00 18.84 190 VAL B O 1
ATOM 3899 N N . LYS B 1 179 ? 21.479 -19.534 -0.391 1.00 16.32 191 LYS B N 1
ATOM 3900 C CA . LYS B 1 179 ? 21.845 -19.682 1.017 1.00 17.16 191 LYS B CA 1
ATOM 3901 C C . LYS B 1 179 ? 22.633 -20.960 1.267 1.00 16.67 191 LYS B C 1
ATOM 3902 O O . LYS B 1 179 ? 23.515 -20.978 2.136 1.00 20.16 191 LYS B O 1
ATOM 3908 N N . THR B 1 180 ? 22.289 -22.069 0.594 1.00 15.44 192 THR B N 1
ATOM 3909 C CA . THR B 1 180 ? 22.977 -23.310 0.960 1.00 19.27 192 THR B CA 1
ATOM 3910 C C . THR B 1 180 ? 24.053 -23.740 -0.036 1.00 18.79 192 THR B C 1
ATOM 3911 O O . THR B 1 180 ? 24.749 -24.721 0.224 1.00 19.01 192 THR B O 1
ATOM 3915 N N . GLY B 1 181 ? 24.232 -23.028 -1.146 1.00 14.53 193 GLY B N 1
ATOM 3916 C CA . GLY B 1 181 ? 25.187 -23.469 -2.150 1.00 20.36 193 GLY B CA 1
ATOM 3917 C C . GLY B 1 181 ? 26.634 -23.140 -1.841 1.00 18.06 193 GLY B C 1
ATOM 3918 O O . GLY B 1 181 ? 27.538 -23.731 -2.454 1.00 17.99 193 GLY B O 1
ATOM 3919 N N . PHE B 1 182 ? 26.883 -22.241 -0.888 1.00 17.63 194 PHE B N 1
ATOM 3920 C CA . PHE B 1 182 ? 28.263 -21.931 -0.486 1.00 16.81 194 PHE B CA 1
ATOM 3921 C C . PHE B 1 182 ? 29.092 -21.368 -1.637 1.00 16.56 194 PHE B C 1
ATOM 3922 O O . PHE B 1 182 ? 30.333 -21.381 -1.587 1.00 15.70 194 PHE B O 1
ATOM 3930 N N . ALA B 1 183 ? 28.465 -20.800 -2.686 1.00 17.35 195 ALA B N 1
ATOM 3931 C CA . ALA B 1 183 ? 29.220 -20.541 -3.915 1.00 17.48 195 ALA B CA 1
ATOM 3932 C C . ALA B 1 183 ? 30.264 -19.422 -3.759 1.00 15.82 195 ALA B C 1
ATOM 3933 O O . ALA B 1 183 ? 31.339 -19.492 -4.367 1.00 15.47 195 ALA B O 1
ATOM 3935 N N . GLU B 1 184 ? 29.928 -18.349 -3.046 1.00 14.77 196 GLU B N 1
ATOM 3936 C CA . GLU B 1 184 ? 30.820 -17.190 -2.955 1.00 15.55 196 GLU B CA 1
ATOM 3937 C C . GLU B 1 184 ? 32.184 -17.564 -2.348 1.00 17.83 196 GLU B C 1
ATOM 3938 O O . GLU B 1 184 ? 33.222 -16.995 -2.729 1.00 17.16 196 GLU B O 1
ATOM 3944 N N . THR B 1 185 ? 32.194 -18.511 -1.397 1.00 15.66 197 THR B N 1
ATOM 3945 C CA . THR B 1 185 ? 33.461 -18.951 -0.808 1.00 13.45 197 THR B CA 1
ATOM 3946 C C . THR B 1 185 ? 34.380 -19.507 -1.884 1.00 16.40 197 THR B C 1
ATOM 3947 O O . THR B 1 185 ? 35.583 -19.212 -1.910 1.00 17.93 197 THR B O 1
ATOM 3951 N N . TYR B 1 186 ? 33.825 -20.327 -2.789 1.00 14.18 198 TYR B N 1
ATOM 3952 C CA . TYR B 1 186 ? 34.636 -20.902 -3.851 1.00 15.87 198 TYR B CA 1
ATOM 3953 C C . TYR B 1 186 ? 34.952 -19.887 -4.928 1.00 20.55 198 TYR B C 1
ATOM 3954 O O . TYR B 1 186 ? 36.058 -19.904 -5.481 1.00 17.82 198 TYR B O 1
ATOM 3963 N N . ALA B 1 187 ? 34.021 -18.978 -5.224 1.00 14.24 199 ALA B N 1
ATOM 3964 C CA . ALA B 1 187 ? 34.268 -18.008 -6.275 1.00 16.08 199 ALA B CA 1
ATOM 3965 C C . ALA B 1 187 ? 35.422 -17.080 -5.913 1.00 17.32 199 ALA B C 1
ATOM 3966 O O . ALA B 1 187 ? 36.247 -16.751 -6.773 1.00 16.92 199 ALA B O 1
ATOM 3968 N N . HIS B 1 188 ? 35.515 -16.660 -4.645 1.00 15.61 200 HIS B N 1
ATOM 3969 C CA . HIS B 1 188 ? 36.579 -15.729 -4.296 1.00 16.60 200 HIS B CA 1
ATOM 3970 C C . HIS B 1 188 ? 37.964 -16.361 -4.399 1.00 16.58 200 HIS B C 1
ATOM 3971 O O . HIS B 1 188 ? 38.946 -15.657 -4.667 1.00 17.25 200 HIS B O 1
ATOM 3978 N N . ALA B 1 189 ? 38.061 -17.678 -4.257 1.00 16.97 201 ALA B N 1
ATOM 3979 C CA . ALA B 1 189 ? 39.374 -18.306 -4.411 1.00 15.80 201 ALA B CA 1
ATOM 3980 C C . ALA B 1 189 ? 39.809 -18.447 -5.866 1.00 15.84 201 ALA B C 1
ATOM 3981 O O . ALA B 1 189 ? 40.986 -18.734 -6.114 1.00 19.78 201 ALA B O 1
ATOM 3983 N N . ILE B 1 190 ? 38.906 -18.225 -6.831 1.00 16.72 202 ILE B N 1
ATOM 3984 C CA . ILE B 1 190 ? 39.310 -18.112 -8.232 1.00 17.60 202 ILE B CA 1
ATOM 3985 C C . ILE B 1 190 ? 40.276 -16.948 -8.423 1.00 20.00 202 ILE B C 1
ATOM 3986 O O . ILE B 1 190 ? 41.131 -16.981 -9.324 1.00 19.18 202 ILE B O 1
ATOM 3991 N N . PHE B 1 191 ? 40.204 -15.934 -7.552 1.00 19.21 203 PHE B N 1
ATOM 3992 C CA . PHE B 1 191 ? 40.999 -14.710 -7.689 1.00 19.47 203 PHE B CA 1
ATOM 3993 C C . PHE B 1 191 ? 41.774 -14.492 -6.390 1.00 20.00 203 PHE B C 1
ATOM 3994 O O . PHE B 1 191 ? 41.464 -13.581 -5.608 1.00 23.33 203 PHE B O 1
ATOM 4002 N N . PRO B 1 192 ? 42.797 -15.312 -6.131 1.00 17.85 204 PRO B N 1
ATOM 4003 C CA . PRO B 1 192 ? 43.495 -15.228 -4.846 1.00 27.51 204 PRO B CA 1
ATOM 4004 C C . PRO B 1 192 ? 44.229 -13.900 -4.698 1.00 19.97 204 PRO B C 1
ATOM 4005 O O . PRO B 1 192 ? 44.678 -13.301 -5.681 1.00 23.26 204 PRO B O 1
ATOM 4009 N N . ASN B 1 193 ? 44.321 -13.440 -3.443 1.00 21.72 205 ASN B N 1
ATOM 4010 C CA . ASN B 1 193 ? 44.914 -12.139 -3.139 1.00 22.67 205 ASN B CA 1
ATOM 4011 C C . ASN B 1 193 ? 46.417 -12.117 -3.363 1.00 23.50 205 ASN B C 1
ATOM 4012 O O . ASN B 1 193 ? 46.997 -11.027 -3.498 1.00 24.55 205 ASN B O 1
ATOM 4017 N N . ASP B 1 194 ? 47.078 -13.272 -3.361 1.00 23.02 206 ASP B N 1
ATOM 4018 C CA . ASP B 1 194 ? 48.527 -13.229 -3.578 1.00 32.35 206 ASP B CA 1
ATOM 4019 C C . ASP B 1 194 ? 48.883 -12.936 -5.029 1.00 30.99 206 ASP B C 1
ATOM 4020 O O . ASP B 1 194 ? 49.955 -12.370 -5.292 1.00 38.36 206 ASP B O 1
ATOM 4025 N N . THR B 1 195 ? 48.019 -13.318 -5.968 1.00 29.32 207 THR B N 1
ATOM 4026 C CA . THR B 1 195 ? 48.189 -13.109 -7.404 1.00 30.29 207 THR B CA 1
ATOM 4027 C C . THR B 1 195 ? 47.457 -11.875 -7.899 1.00 30.91 207 THR B C 1
ATOM 4028 O O . THR B 1 195 ? 47.975 -11.131 -8.742 1.00 28.57 207 THR B O 1
ATOM 4032 N N . PHE B 1 196 ? 46.261 -11.639 -7.363 1.00 23.15 208 PHE B N 1
ATOM 4033 C CA . PHE B 1 196 ? 45.388 -10.550 -7.781 1.00 25.64 208 PHE B CA 1
ATOM 4034 C C . PHE B 1 196 ? 45.034 -9.670 -6.584 1.00 21.22 208 PHE B C 1
ATOM 4035 O O . PHE B 1 196 ? 43.891 -9.704 -6.106 1.00 21.86 208 PHE B O 1
ATOM 4043 N N . PRO B 1 197 ? 45.972 -8.848 -6.101 1.00 24.05 209 PRO B N 1
ATOM 4044 C CA . PRO B 1 197 ? 45.700 -8.029 -4.913 1.00 22.53 209 PRO B CA 1
ATOM 4045 C C . PRO B 1 197 ? 44.446 -7.197 -5.088 1.00 26.42 209 PRO B C 1
ATOM 4046 O O . PRO B 1 197 ? 44.228 -6.570 -6.131 1.00 23.52 209 PRO B O 1
ATOM 4050 N N . GLU B 1 198 ? 43.618 -7.182 -4.043 1.00 23.91 210 GLU B N 1
ATOM 4051 C CA . GLU B 1 198 ? 42.294 -6.591 -4.185 1.00 23.73 210 GLU B CA 1
ATOM 4052 C C . GLU B 1 198 ? 42.372 -5.125 -4.598 1.00 24.48 210 GLU B C 1
ATOM 4053 O O . GLU B 1 198 ? 41.524 -4.663 -5.372 1.00 27.49 210 GLU B O 1
ATOM 4059 N N . HIS B 1 199 ? 43.386 -4.384 -4.116 1.00 22.83 211 HIS B N 1
ATOM 4060 C CA . HIS B 1 199 ? 43.432 -2.942 -4.385 1.00 30.45 211 HIS B CA 1
ATOM 4061 C C . HIS B 1 199 ? 43.456 -2.643 -5.880 1.00 28.33 211 HIS B C 1
ATOM 4062 O O . HIS B 1 199 ? 42.840 -1.673 -6.339 1.00 36.68 211 HIS B O 1
ATOM 4069 N N . LYS B 1 200 ? 44.158 -3.456 -6.655 1.00 28.66 212 LYS B N 1
ATOM 4070 C CA . LYS B 1 200 ? 44.203 -3.295 -8.104 1.00 31.15 212 LYS B CA 1
ATOM 4071 C C . LYS B 1 200 ? 43.167 -4.143 -8.849 1.00 33.13 212 LYS B C 1
ATOM 4072 O O . LYS B 1 200 ? 42.635 -3.709 -9.877 1.00 28.62 212 LYS B O 1
ATOM 4078 N N . TYR B 1 201 ? 42.828 -5.330 -8.361 1.00 23.94 213 TYR B N 1
ATOM 4079 C CA . TYR B 1 201 ? 42.073 -6.242 -9.208 1.00 20.77 213 TYR B CA 1
ATOM 4080 C C . TYR B 1 201 ? 40.603 -6.381 -8.864 1.00 22.63 213 TYR B C 1
ATOM 4081 O O . TYR B 1 201 ? 39.829 -6.883 -9.702 1.00 20.70 213 TYR B O 1
ATOM 4090 N N . ARG B 1 202 ? 40.206 -5.998 -7.658 1.00 22.76 214 ARG B N 1
ATOM 4091 C CA . ARG B 1 202 ? 38.840 -6.276 -7.239 1.00 22.58 214 ARG B CA 1
ATOM 4092 C C . ARG B 1 202 ? 37.841 -5.585 -8.164 1.00 18.33 214 ARG B C 1
ATOM 4093 O O . ARG B 1 202 ? 36.816 -6.168 -8.520 1.00 19.47 214 ARG B O 1
ATOM 4101 N N . LYS B 1 203 ? 38.132 -4.344 -8.564 1.00 21.53 215 LYS B N 1
ATOM 4102 C CA . LYS B 1 203 ? 37.223 -3.619 -9.447 1.00 21.63 215 LYS B CA 1
ATOM 4103 C C . LYS B 1 203 ? 37.121 -4.279 -10.813 1.00 29.18 215 LYS B C 1
ATOM 4104 O O . LYS B 1 203 ? 36.161 -4.008 -11.547 1.00 23.93 215 LYS B O 1
ATOM 4110 N N . LEU B 1 204 ? 38.064 -5.168 -11.152 1.00 20.25 216 LEU B N 1
ATOM 4111 C CA . LEU B 1 204 ? 38.043 -5.854 -12.448 1.00 21.52 216 LEU B CA 1
ATOM 4112 C C . LEU B 1 204 ? 37.300 -7.176 -12.387 1.00 19.03 216 LEU B C 1
ATOM 4113 O O . LEU B 1 204 ? 36.615 -7.541 -13.348 1.00 22.54 216 LEU B O 1
ATOM 4118 N N . TYR B 1 205 ? 37.414 -7.918 -11.278 1.00 18.24 217 TYR B N 1
ATOM 4119 C CA . TYR B 1 205 ? 36.723 -9.199 -11.264 1.00 19.36 217 TYR B CA 1
ATOM 4120 C C . TYR B 1 205 ? 35.405 -9.199 -10.499 1.00 17.89 217 TYR B C 1
ATOM 4121 O O . TYR B 1 205 ? 34.600 -10.109 -10.710 1.00 17.83 217 TYR B O 1
ATOM 4130 N N . LEU B 1 206 ? 35.156 -8.238 -9.613 1.00 19.91 218 LEU B N 1
ATOM 4131 C CA . LEU B 1 206 ? 33.877 -8.230 -8.905 1.00 19.97 218 LEU B CA 1
ATOM 4132 C C . LEU B 1 206 ? 32.677 -8.247 -9.848 1.00 20.94 218 LEU B C 1
ATOM 4133 O O . LEU B 1 206 ? 31.657 -8.860 -9.484 1.00 19.20 218 LEU B O 1
ATOM 4138 N N . PRO B 1 207 ? 32.692 -7.586 -11.022 1.00 18.63 219 PRO B N 1
ATOM 4139 C CA . PRO B 1 207 ? 31.531 -7.696 -11.918 1.00 17.99 219 PRO B CA 1
ATOM 4140 C C . PRO B 1 207 ? 31.290 -9.108 -12.400 1.00 22.24 219 PRO B C 1
ATOM 4141 O O . PRO B 1 207 ? 30.196 -9.391 -12.882 1.00 19.56 219 PRO B O 1
ATOM 4145 N N . ALA B 1 208 ? 32.262 -10.011 -12.273 1.00 18.19 220 ALA B N 1
ATOM 4146 C CA . ALA B 1 208 ? 32.040 -11.393 -12.661 1.00 19.24 220 ALA B CA 1
ATOM 4147 C C . ALA B 1 208 ? 31.560 -12.290 -11.528 1.00 16.83 220 ALA B C 1
ATOM 4148 O O . ALA B 1 208 ? 31.187 -13.447 -11.793 1.00 17.26 220 ALA B O 1
ATOM 4150 N N . LEU B 1 209 ? 31.560 -11.837 -10.274 1.00 20.21 221 LEU B N 1
ATOM 4151 C CA . LEU B 1 209 ? 31.238 -12.782 -9.196 1.00 16.79 221 LEU B CA 1
ATOM 4152 C C . LEU B 1 209 ? 29.796 -13.253 -9.261 1.00 16.75 221 LEU B C 1
ATOM 4153 O O . LEU B 1 209 ? 29.531 -14.433 -9.010 1.00 19.13 221 LEU B O 1
ATOM 4158 N N . SER B 1 210 ? 28.850 -12.379 -9.609 1.00 19.20 222 SER B N 1
ATOM 4159 C CA . SER B 1 210 ? 27.467 -12.856 -9.653 1.00 15.96 222 SER B CA 1
ATOM 4160 C C . SER B 1 210 ? 27.279 -13.966 -10.681 1.00 16.16 222 SER B C 1
ATOM 4161 O O . SER B 1 210 ? 26.777 -15.049 -10.315 1.00 18.93 222 SER B O 1
ATOM 4164 N N . PRO B 1 211 ? 27.674 -13.812 -11.951 1.00 17.79 223 PRO B N 1
ATOM 4165 C CA . PRO B 1 211 ? 27.521 -14.968 -12.857 1.00 17.77 223 PRO B CA 1
ATOM 4166 C C . PRO B 1 211 ? 28.332 -16.169 -12.433 1.00 15.30 223 PRO B C 1
ATOM 4167 O O . PRO B 1 211 ? 27.888 -17.305 -12.662 1.00 16.97 223 PRO B O 1
ATOM 4171 N N . LEU B 1 212 ? 29.513 -15.964 -11.826 1.00 16.68 224 LEU B N 1
ATOM 4172 C CA . LEU B 1 212 ? 30.290 -17.104 -11.357 1.00 16.38 224 LEU B CA 1
ATOM 4173 C C . LEU B 1 212 ? 29.556 -17.869 -10.267 1.00 17.71 224 LEU B C 1
ATOM 4174 O O . LEU B 1 212 ? 29.604 -19.108 -10.233 1.00 17.29 224 LEU B O 1
ATOM 4179 N N . CYS B 1 213 ? 28.898 -17.156 -9.342 1.00 15.07 225 CYS B N 1
ATOM 4180 C CA . CYS B 1 213 ? 28.133 -17.852 -8.311 1.00 17.61 225 CYS B CA 1
ATOM 4181 C C . CYS B 1 213 ? 26.988 -18.652 -8.911 1.00 19.33 225 CYS B C 1
ATOM 4182 O O . CYS B 1 213 ? 26.716 -19.780 -8.462 1.00 15.44 225 CYS B O 1
ATOM 4185 N N . ASP B 1 214 ? 26.291 -18.076 -9.916 1.00 17.24 226 ASP B N 1
ATOM 4186 C CA . ASP B 1 214 ? 25.280 -18.854 -10.641 1.00 16.55 226 ASP B CA 1
ATOM 4187 C C . ASP B 1 214 ? 25.875 -20.114 -11.268 1.00 15.40 226 ASP B C 1
ATOM 4188 O O . ASP B 1 214 ? 25.251 -21.187 -11.244 1.00 17.87 226 ASP B O 1
ATOM 4193 N N . ILE B 1 215 ? 27.038 -19.992 -11.914 1.00 13.08 227 ILE B N 1
ATOM 4194 C CA . ILE B 1 215 ? 27.648 -21.158 -12.557 1.00 13.04 227 ILE B CA 1
ATOM 4195 C C . ILE B 1 215 ? 27.945 -22.233 -11.526 1.00 15.73 227 ILE B C 1
ATOM 4196 O O . ILE B 1 215 ? 27.673 -23.424 -11.746 1.00 15.86 227 ILE B O 1
ATOM 4201 N N . ILE B 1 216 ? 28.502 -21.835 -10.377 1.00 15.68 228 ILE B N 1
ATOM 4202 C CA . ILE B 1 216 ? 28.854 -22.820 -9.349 1.00 14.97 228 ILE B CA 1
ATOM 4203 C C . ILE B 1 216 ? 27.601 -23.542 -8.838 1.00 17.54 228 ILE B C 1
ATOM 4204 O O . ILE B 1 216 ? 27.518 -24.796 -8.835 1.00 17.41 228 ILE B O 1
ATOM 4209 N N . ASP B 1 217 ? 26.581 -22.764 -8.458 1.00 14.69 229 ASP B N 1
ATOM 4210 C CA . ASP B 1 217 ? 25.351 -23.356 -7.935 1.00 13.83 229 ASP B CA 1
ATOM 4211 C C . ASP B 1 217 ? 24.693 -24.256 -8.984 1.00 15.66 229 ASP B C 1
ATOM 4212 O O . ASP B 1 217 ? 24.409 -25.439 -8.734 1.00 17.34 229 ASP B O 1
ATOM 4217 N N . PHE B 1 218 ? 24.442 -23.697 -10.174 1.00 14.78 230 PHE B N 1
ATOM 4218 C CA . PHE B 1 218 ? 23.625 -24.378 -11.175 1.00 14.96 230 PHE B CA 1
ATOM 4219 C C . PHE B 1 218 ? 24.363 -25.557 -11.773 1.00 14.73 230 PHE B C 1
ATOM 4220 O O . PHE B 1 218 ? 23.737 -26.546 -12.181 1.00 15.41 230 PHE B O 1
ATOM 4228 N N . THR B 1 219 ? 25.684 -25.443 -11.933 1.00 13.49 231 THR B N 1
ATOM 4229 C CA . THR B 1 219 ? 26.412 -26.571 -12.492 1.00 16.16 231 THR B CA 1
ATOM 4230 C C . THR B 1 219 ? 26.392 -27.742 -11.531 1.00 15.73 231 THR B C 1
ATOM 4231 O O . THR B 1 219 ? 26.213 -28.889 -11.968 1.00 15.16 231 THR B O 1
ATOM 4235 N N . ASN B 1 220 ? 26.455 -27.478 -10.217 1.00 14.96 232 ASN B N 1
ATOM 4236 C CA . ASN B 1 220 ? 26.240 -28.608 -9.324 1.00 13.30 232 ASN B CA 1
ATOM 4237 C C . ASN B 1 220 ? 24.818 -29.121 -9.420 1.00 17.54 232 ASN B C 1
ATOM 4238 O O . ASN B 1 220 ? 24.610 -30.332 -9.390 1.00 17.09 232 ASN B O 1
ATOM 4243 N N . ASP B 1 221 ? 23.818 -28.228 -9.529 1.00 13.73 233 ASP B N 1
ATOM 4244 C CA . ASP B 1 221 ? 22.451 -28.733 -9.659 1.00 13.21 233 ASP B CA 1
ATOM 4245 C C . ASP B 1 221 ? 22.319 -29.682 -10.854 1.00 14.77 233 ASP B C 1
ATOM 4246 O O . ASP B 1 221 ? 21.785 -30.788 -10.723 1.00 17.08 233 ASP B O 1
ATOM 4251 N N . ILE B 1 222 ? 22.876 -29.291 -12.005 1.00 11.98 234 ILE B N 1
ATOM 4252 C CA . ILE B 1 222 ? 22.852 -30.145 -13.196 1.00 12.09 234 ILE B CA 1
ATOM 4253 C C . ILE B 1 222 ? 23.533 -31.483 -12.932 1.00 15.48 234 ILE B C 1
ATOM 4254 O O . ILE B 1 222 ? 22.978 -32.546 -13.237 1.00 16.13 234 ILE B O 1
ATOM 4259 N N . LEU B 1 223 ? 24.771 -31.450 -12.386 1.00 14.05 235 LEU B N 1
ATOM 4260 C CA . LEU B 1 223 ? 25.583 -32.659 -12.313 1.00 12.93 235 LEU B CA 1
ATOM 4261 C C . LEU B 1 223 ? 25.265 -33.555 -11.122 1.00 16.14 235 LEU B C 1
ATOM 4262 O O . LEU B 1 223 ? 25.650 -34.733 -11.134 1.00 17.05 235 LEU B O 1
ATOM 4267 N N . SER B 1 224 ? 24.598 -33.035 -10.099 1.00 14.00 236 SER B N 1
ATOM 4268 C CA . SER B 1 224 ? 24.185 -33.821 -8.951 1.00 15.60 236 SER B CA 1
ATOM 4269 C C . SER B 1 224 ? 22.720 -34.207 -9.020 1.00 16.61 236 SER B C 1
ATOM 4270 O O . SER B 1 224 ? 22.232 -34.896 -8.106 1.00 16.54 236 SER B O 1
ATOM 4273 N N . PHE B 1 225 ? 22.017 -33.810 -10.102 1.00 14.05 237 PHE B N 1
ATOM 4274 C CA . PHE B 1 225 ? 20.629 -34.215 -10.236 1.00 16.95 237 PHE B CA 1
ATOM 4275 C C . PHE B 1 225 ? 20.477 -35.729 -10.254 1.00 19.26 237 PHE B C 1
ATOM 4276 O O . PHE B 1 225 ? 19.476 -36.242 -9.754 1.00 17.91 237 PHE B O 1
ATOM 4284 N N . TYR B 1 226 ? 21.432 -36.457 -10.841 1.00 16.13 238 TYR B N 1
ATOM 4285 C CA . TYR B 1 226 ? 21.298 -37.914 -10.885 1.00 17.70 238 TYR B CA 1
ATOM 4286 C C . TYR B 1 226 ? 21.351 -38.494 -9.475 1.00 17.38 238 TYR B C 1
ATOM 4287 O O . TYR B 1 226 ? 20.447 -39.225 -9.050 1.00 21.01 238 TYR B O 1
ATOM 4296 N N . LYS B 1 227 ? 22.379 -38.137 -8.708 1.00 15.64 239 LYS B N 1
ATOM 4297 C CA . LYS B 1 227 ? 22.473 -38.724 -7.373 1.00 19.72 239 LYS B CA 1
ATOM 4298 C C . LYS B 1 227 ? 21.377 -38.200 -6.441 1.00 26.67 239 LYS B C 1
ATOM 4299 O O . LYS B 1 227 ? 20.956 -38.921 -5.530 1.00 28.12 239 LYS B O 1
ATOM 4305 N N . GLU B 1 228 ? 20.871 -36.982 -6.659 1.00 20.65 240 GLU B N 1
ATOM 4306 C CA . GLU B 1 228 ? 19.839 -36.444 -5.773 1.00 18.18 240 GLU B CA 1
ATOM 4307 C C . GLU B 1 228 ? 18.449 -36.995 -6.085 1.00 28.45 240 GLU B C 1
ATOM 4308 O O . GLU B 1 228 ? 17.759 -37.492 -5.187 1.00 28.30 240 GLU B O 1
ATOM 4314 N N . THR B 1 229 ? 18.023 -36.927 -7.347 1.00 21.13 241 THR B N 1
ATOM 4315 C CA . THR B 1 229 ? 16.636 -37.117 -7.736 1.00 22.14 241 THR B CA 1
ATOM 4316 C C . THR B 1 229 ? 16.390 -38.347 -8.606 1.00 24.49 241 THR B C 1
ATOM 4317 O O . THR B 1 229 ? 15.331 -38.949 -8.482 1.00 34.61 241 THR B O 1
ATOM 4321 N N . ILE B 1 230 ? 17.332 -38.758 -9.459 1.00 22.29 242 ILE B N 1
ATOM 4322 C CA . ILE B 1 230 ? 17.082 -39.936 -10.289 1.00 23.49 242 ILE B CA 1
ATOM 4323 C C . ILE B 1 230 ? 17.424 -41.207 -9.529 1.00 29.27 242 ILE B C 1
ATOM 4324 O O . ILE B 1 230 ? 16.594 -42.115 -9.418 1.00 29.72 242 ILE B O 1
ATOM 4329 N N . ARG B 1 231 ? 18.660 -41.288 -9.011 1.00 23.78 243 ARG B N 1
ATOM 4330 C CA . ARG B 1 231 ? 19.125 -42.390 -8.173 1.00 24.90 243 ARG B CA 1
ATOM 4331 C C . ARG B 1 231 ? 18.618 -42.267 -6.737 1.00 31.45 243 ARG B C 1
ATOM 4332 O O . ARG B 1 231 ? 18.261 -43.277 -6.110 1.00 31.62 243 ARG B O 1
ATOM 4340 N N . GLY B 1 232 ? 18.565 -41.039 -6.207 1.00 27.55 244 GLY B N 1
ATOM 4341 C CA . GLY B 1 232 ? 18.059 -40.783 -4.874 1.00 34.77 244 GLY B CA 1
ATOM 4342 C C . GLY B 1 232 ? 16.594 -40.388 -4.874 1.00 38.49 244 GLY B C 1
ATOM 4343 O O . GLY B 1 232 ? 15.886 -40.502 -5.874 1.00 36.80 244 GLY B O 1
ATOM 4344 N N . THR B 1 233 ? 16.134 -39.900 -3.718 1.00 37.82 245 THR B N 1
ATOM 4345 C CA . THR B 1 233 ? 14.718 -39.577 -3.544 1.00 44.13 245 THR B CA 1
ATOM 4346 C C . THR B 1 233 ? 14.478 -38.096 -3.266 1.00 46.89 245 THR B C 1
ATOM 4347 O O . THR B 1 233 ? 13.406 -37.718 -2.787 1.00 45.50 245 THR B O 1
ATOM 4351 N N . GLU B 1 234 ? 15.450 -37.245 -3.545 1.00 38.62 246 GLU B N 1
ATOM 4352 C CA . GLU B 1 234 ? 15.297 -35.835 -3.221 1.00 43.06 246 GLU B CA 1
ATOM 4353 C C . GLU B 1 234 ? 14.285 -35.166 -4.155 1.00 45.00 246 GLU B C 1
ATOM 4354 O O . GLU B 1 234 ? 14.294 -35.381 -5.373 1.00 35.94 246 GLU B O 1
ATOM 4360 N N . ARG B 1 235 ? 13.389 -34.361 -3.572 1.00 38.55 247 ARG B N 1
ATOM 4361 C CA . ARG B 1 235 ? 12.398 -33.617 -4.341 1.00 41.70 247 ARG B CA 1
ATOM 4362 C C . ARG B 1 235 ? 12.352 -32.138 -3.970 1.00 42.84 247 ARG B C 1
ATOM 4363 O O . ARG B 1 235 ? 11.448 -31.422 -4.427 1.00 40.64 247 ARG B O 1
ATOM 4371 N N . ILE B 1 236 ? 13.297 -31.665 -3.157 1.00 32.04 248 ILE B N 1
ATOM 4372 C CA . ILE B 1 236 ? 13.340 -30.299 -2.657 1.00 30.54 248 ILE B CA 1
ATOM 4373 C C . ILE B 1 236 ? 14.663 -29.605 -3.012 1.00 38.82 248 ILE B C 1
ATOM 4374 O O . ILE B 1 236 ? 15.046 -28.618 -2.368 1.00 36.27 248 ILE B O 1
ATOM 4379 N N . ASN B 1 237 ? 15.352 -30.078 -4.051 1.00 31.55 249 ASN B N 1
ATOM 4380 C CA . ASN B 1 237 ? 16.522 -29.370 -4.562 1.00 23.06 249 ASN B CA 1
ATOM 4381 C C . ASN B 1 237 ? 16.077 -28.280 -5.544 1.00 20.67 249 ASN B C 1
ATOM 4382 O O . ASN B 1 237 ? 14.894 -28.149 -5.866 1.00 22.92 249 ASN B O 1
ATOM 4387 N N . TYR B 1 238 ? 17.033 -27.492 -6.049 1.00 19.50 250 TYR B N 1
ATOM 4388 C CA . TYR B 1 238 ? 16.689 -26.328 -6.866 1.00 20.07 250 TYR B CA 1
ATOM 4389 C C . TYR B 1 238 ? 15.863 -26.710 -8.104 1.00 23.38 250 TYR B C 1
ATOM 4390 O O . TYR B 1 238 ? 14.842 -26.076 -8.407 1.00 18.62 250 TYR B O 1
ATOM 4399 N N . ILE B 1 239 ? 16.283 -27.740 -8.832 1.00 17.69 251 ILE B N 1
ATOM 4400 C CA . ILE B 1 239 ? 15.580 -28.099 -10.069 1.00 16.48 251 ILE B CA 1
ATOM 4401 C C . ILE B 1 239 ? 14.132 -28.468 -9.774 1.00 22.28 251 ILE B C 1
ATOM 4402 O O . ILE B 1 239 ? 13.199 -28.026 -10.461 1.00 22.49 251 ILE B O 1
ATOM 4407 N N . CYS B 1 240 ? 13.927 -29.340 -8.781 1.00 22.22 252 CYS B N 1
ATOM 4408 C CA . CYS B 1 240 ? 12.567 -29.753 -8.435 1.00 23.74 252 CYS B CA 1
ATOM 4409 C C . CYS B 1 240 ? 11.761 -28.582 -7.910 1.00 26.92 252 CYS B C 1
ATOM 4410 O O . CYS B 1 240 ? 10.568 -28.457 -8.202 1.00 25.14 252 CYS B O 1
ATOM 4413 N N . ASN B 1 241 ? 12.389 -27.727 -7.110 1.00 20.71 253 ASN B N 1
ATOM 4414 C CA . ASN B 1 241 ? 11.675 -26.564 -6.597 1.00 21.24 253 ASN B CA 1
ATOM 4415 C C . ASN B 1 241 ? 11.250 -25.626 -7.719 1.00 21.73 253 ASN B C 1
ATOM 4416 O O . ASN B 1 241 ? 10.159 -25.037 -7.671 1.00 23.68 253 ASN B O 1
ATOM 4421 N N . VAL B 1 242 ? 12.110 -25.436 -8.717 1.00 19.18 254 VAL B N 1
ATOM 4422 C CA . VAL B 1 242 ? 11.727 -24.597 -9.848 1.00 19.06 254 VAL B CA 1
ATOM 4423 C C . VAL B 1 242 ? 10.585 -25.241 -10.621 1.00 24.69 254 VAL B C 1
ATOM 4424 O O . VAL B 1 242 ? 9.649 -24.558 -11.057 1.00 24.46 254 VAL B O 1
ATOM 4428 N N . ALA B 1 243 ? 10.644 -26.566 -10.806 1.00 23.47 255 ALA B N 1
ATOM 4429 C CA . ALA B 1 243 ? 9.551 -27.253 -11.495 1.00 23.72 255 ALA B CA 1
ATOM 4430 C C . ALA B 1 243 ? 8.249 -27.100 -10.724 1.00 31.54 255 ALA B C 1
ATOM 4431 O O . ALA B 1 243 ? 7.171 -26.948 -11.317 1.00 29.02 255 ALA B O 1
ATOM 4433 N N . ASN B 1 244 ? 8.327 -27.149 -9.396 1.00 28.18 256 ASN B N 1
ATOM 4434 C CA . ASN B 1 244 ? 7.135 -26.980 -8.569 1.00 29.37 256 ASN B CA 1
ATOM 4435 C C . ASN B 1 244 ? 6.574 -25.568 -8.653 1.00 32.52 256 ASN B C 1
ATOM 4436 O O . ASN B 1 244 ? 5.348 -25.388 -8.702 1.00 38.25 256 ASN B O 1
ATOM 4441 N N . THR B 1 245 ? 7.441 -24.552 -8.642 1.00 29.76 257 THR B N 1
ATOM 4442 C CA . THR B 1 245 ? 6.963 -23.171 -8.647 1.00 32.25 257 THR B CA 1
ATOM 4443 C C . THR B 1 245 ? 6.557 -22.667 -10.026 1.00 32.45 257 THR B C 1
ATOM 4444 O O . THR B 1 245 ? 5.763 -21.728 -10.107 1.00 37.82 257 THR B O 1
ATOM 4448 N N . THR B 1 246 ? 7.048 -23.266 -11.106 1.00 33.32 258 THR B N 1
ATOM 4449 C CA . THR B 1 246 ? 6.712 -22.799 -12.445 1.00 27.73 258 THR B CA 1
ATOM 4450 C C . THR B 1 246 ? 5.694 -23.687 -13.154 1.00 37.34 258 THR B C 1
ATOM 4451 O O . THR B 1 246 ? 5.340 -23.393 -14.298 1.00 41.20 258 THR B O 1
ATOM 4455 N N . GLY B 1 247 ? 5.214 -24.752 -12.509 1.00 34.66 259 GLY B N 1
ATOM 4456 C CA . GLY B 1 247 ? 4.260 -25.659 -13.123 1.00 41.99 259 GLY B CA 1
ATOM 4457 C C . GLY B 1 247 ? 4.817 -26.503 -14.245 1.00 39.79 259 GLY B C 1
ATOM 4458 O O . GLY B 1 247 ? 4.039 -27.084 -15.006 1.00 53.26 259 GLY B O 1
ATOM 4459 N N . SER B 1 248 ? 6.146 -26.573 -14.376 1.00 29.85 260 SER B N 1
ATOM 4460 C CA . SER B 1 248 ? 6.855 -27.297 -15.417 1.00 34.40 260 SER B CA 1
ATOM 4461 C C . SER B 1 248 ? 7.303 -28.677 -14.916 1.00 31.31 260 SER B C 1
ATOM 4462 O O . SER B 1 248 ? 6.992 -29.089 -13.795 1.00 41.74 260 SER B O 1
ATOM 4465 N N . SER B 1 249 ? 8.048 -29.397 -15.756 1.00 31.94 261 SER B N 1
ATOM 4466 C CA . SER B 1 249 ? 8.598 -30.709 -15.443 1.00 28.16 261 SER B CA 1
ATOM 4467 C C . SER B 1 249 ? 10.053 -30.578 -15.020 1.00 25.11 261 SER B C 1
ATOM 4468 O O . SER B 1 249 ? 10.735 -29.594 -15.321 1.00 27.48 261 SER B O 1
ATOM 4471 N N . ALA B 1 250 ? 10.545 -31.589 -14.301 1.00 23.85 262 ALA B N 1
ATOM 4472 C CA . ALA B 1 250 ? 11.948 -31.517 -13.921 1.00 23.50 262 ALA B CA 1
ATOM 4473 C C . ALA B 1 250 ? 12.837 -31.574 -15.151 1.00 22.39 262 ALA B C 1
ATOM 4474 O O . ALA B 1 250 ? 13.896 -30.937 -15.161 1.00 19.99 262 ALA B O 1
ATOM 4476 N N . LEU B 1 251 ? 12.402 -32.279 -16.211 1.00 19.69 263 LEU B N 1
ATOM 4477 C CA . LEU B 1 251 ? 13.210 -32.352 -17.433 1.00 21.05 263 LEU B CA 1
ATOM 4478 C C . LEU B 1 251 ? 13.383 -30.964 -18.064 1.00 21.72 263 LEU B C 1
ATOM 4479 O O . LEU B 1 251 ? 14.491 -30.576 -18.468 1.00 21.27 263 LEU B O 1
ATOM 4484 N N . ARG B 1 252 ? 12.292 -30.204 -18.157 1.00 20.52 264 ARG B N 1
ATOM 4485 C CA . ARG B 1 252 ? 12.352 -28.880 -18.774 1.00 19.63 264 ARG B CA 1
ATOM 4486 C C . ARG B 1 252 ? 13.167 -27.923 -17.910 1.00 23.26 264 ARG B C 1
ATOM 4487 O O . ARG B 1 252 ? 13.972 -27.139 -18.421 1.00 23.46 264 ARG B O 1
ATOM 4495 N N . CYS B 1 253 ? 13.022 -28.027 -16.590 1.00 21.56 265 CYS B N 1
ATOM 4496 C CA . CYS B 1 253 ? 13.786 -27.170 -15.678 1.00 22.77 265 CYS B CA 1
ATOM 4497 C C . CYS B 1 253 ? 15.276 -27.523 -15.646 1.00 18.29 265 CYS B C 1
ATOM 4498 O O . CYS B 1 253 ? 16.131 -26.636 -15.497 1.00 19.58 265 CYS B O 1
ATOM 4501 N N . LEU B 1 254 ? 15.608 -28.802 -15.786 1.00 19.15 266 LEU B N 1
ATOM 4502 C CA . LEU B 1 254 ? 16.997 -29.202 -15.958 1.00 19.12 266 LEU B CA 1
ATOM 4503 C C . LEU B 1 254 ? 17.598 -28.570 -17.211 1.00 22.42 266 LEU B C 1
ATOM 4504 O O . LEU B 1 254 ? 18.687 -27.976 -17.159 1.00 19.40 266 LEU B O 1
ATOM 4509 N N . GLN B 1 255 ? 16.902 -28.692 -18.350 1.00 18.49 267 GLN B N 1
ATOM 4510 C CA . GLN B 1 255 ? 17.409 -28.085 -19.589 1.00 22.32 267 GLN B CA 1
ATOM 4511 C C . GLN B 1 255 ? 17.538 -26.566 -19.466 1.00 22.51 267 GLN B C 1
ATOM 4512 O O . GLN B 1 255 ? 18.486 -25.967 -19.988 1.00 23.18 267 GLN B O 1
ATOM 4518 N N . GLU B 1 256 ? 16.576 -25.920 -18.810 1.00 18.75 268 GLU B N 1
ATOM 4519 C CA . GLU B 1 256 ? 16.622 -24.469 -18.663 1.00 18.24 268 GLU B CA 1
ATOM 4520 C C . GLU B 1 256 ? 17.793 -24.053 -17.778 1.00 22.89 268 GLU B C 1
ATOM 4521 O O . GLU B 1 256 ? 18.396 -22.990 -17.980 1.00 20.89 268 GLU B O 1
ATOM 4527 N N . THR B 1 257 ? 18.117 -24.876 -16.778 1.00 18.00 269 THR B N 1
ATOM 4528 C CA . THR B 1 257 ? 19.299 -24.611 -15.947 1.00 17.67 269 THR B CA 1
ATOM 4529 C C . THR B 1 257 ? 20.586 -24.765 -16.752 1.00 22.54 269 THR B C 1
ATOM 4530 O O . THR B 1 257 ? 21.536 -23.982 -16.579 1.00 19.93 269 THR B O 1
ATOM 4534 N N . VAL B 1 258 ? 20.630 -25.764 -17.649 1.00 17.25 270 VAL B N 1
ATOM 4535 C CA . VAL B 1 258 ? 21.781 -25.906 -18.548 1.00 18.22 270 VAL B CA 1
ATOM 4536 C C . VAL B 1 258 ? 21.938 -24.654 -19.410 1.00 20.73 270 VAL B C 1
ATOM 4537 O O . VAL B 1 258 ? 23.049 -24.137 -19.605 1.00 22.29 270 VAL B O 1
ATOM 4541 N N . ASP B 1 259 ? 20.819 -24.176 -19.966 1.00 19.65 271 ASP B N 1
ATOM 4542 C CA . ASP B 1 259 ? 20.851 -22.995 -20.819 1.00 22.99 271 ASP B CA 1
ATOM 4543 C C . ASP B 1 259 ? 21.303 -21.772 -20.030 1.00 22.28 271 ASP B C 1
ATOM 4544 O O . ASP B 1 259 ? 22.088 -20.951 -20.525 1.00 21.12 271 ASP B O 1
ATOM 4549 N N . ALA B 1 260 ? 20.827 -21.644 -18.788 1.00 21.59 272 ALA B N 1
ATOM 4550 C CA . ALA B 1 260 ? 21.279 -20.535 -17.940 1.00 23.10 272 ALA B CA 1
ATOM 4551 C C . ALA B 1 260 ? 22.787 -20.582 -17.722 1.00 19.83 272 ALA B C 1
ATOM 4552 O O . ALA B 1 260 ? 23.461 -19.544 -17.771 1.00 25.97 272 ALA B O 1
ATOM 4554 N N . VAL B 1 261 ? 23.339 -21.775 -17.452 1.00 17.79 273 VAL B N 1
ATOM 4555 C CA . VAL B 1 261 ? 24.782 -21.863 -17.243 1.00 15.83 273 VAL B CA 1
ATOM 4556 C C . VAL B 1 261 ? 25.521 -21.449 -18.498 1.00 23.05 273 VAL B C 1
ATOM 4557 O O . VAL B 1 261 ? 26.526 -20.730 -18.431 1.00 23.49 273 VAL B O 1
ATOM 4561 N N . GLU B 1 262 ? 25.067 -21.927 -19.662 1.00 21.97 274 GLU B N 1
ATOM 4562 C CA . GLU B 1 262 ? 25.760 -21.566 -20.893 1.00 25.80 274 GLU B CA 1
ATOM 4563 C C . GLU B 1 262 ? 25.748 -20.048 -21.077 1.00 22.75 274 GLU B C 1
ATOM 4564 O O . GLU B 1 262 ? 26.754 -19.441 -21.484 1.00 26.58 274 GLU B O 1
ATOM 4570 N N . SER B 1 263 ? 24.627 -19.419 -20.736 1.00 23.48 275 SER B N 1
ATOM 4571 C CA . SER B 1 263 ? 24.534 -17.969 -20.875 1.00 23.32 275 SER B CA 1
ATOM 4572 C C . SER B 1 263 ? 25.513 -17.261 -19.937 1.00 24.67 275 SER B C 1
ATOM 4573 O O . SER B 1 263 ? 26.169 -16.276 -20.328 1.00 25.06 275 SER B O 1
ATOM 4576 N N . ARG B 1 264 ? 25.625 -17.747 -18.691 1.00 20.33 276 ARG B N 1
ATOM 4577 C CA . ARG B 1 264 ? 26.561 -17.123 -17.737 1.00 18.79 276 ARG B CA 1
ATOM 4578 C C . ARG B 1 264 ? 28.007 -17.282 -18.196 1.00 19.05 276 ARG B C 1
ATOM 4579 O O . ARG B 1 264 ? 28.847 -16.403 -17.953 1.00 23.63 276 ARG B O 1
ATOM 4587 N N . VAL B 1 265 ? 28.329 -18.436 -18.786 1.00 20.01 277 VAL B N 1
ATOM 4588 C CA . VAL B 1 265 ? 29.685 -18.683 -19.279 1.00 19.29 277 VAL B CA 1
ATOM 4589 C C . VAL B 1 265 ? 30.045 -17.646 -20.329 1.00 21.61 277 VAL B C 1
ATOM 4590 O O . VAL B 1 265 ? 31.154 -17.088 -20.334 1.00 25.60 277 VAL B O 1
ATOM 4594 N N . LEU B 1 266 ? 29.114 -17.383 -21.246 1.00 25.98 278 LEU B N 1
ATOM 4595 C CA . LEU B 1 266 ? 29.384 -16.364 -22.259 1.00 27.91 278 LEU B CA 1
ATOM 4596 C C . LEU B 1 266 ? 29.532 -14.988 -21.620 1.00 26.56 278 LEU B C 1
ATOM 4597 O O . LEU B 1 266 ? 30.390 -14.188 -22.020 1.00 30.39 278 LEU B O 1
ATOM 4602 N N . GLU B 1 267 ? 28.681 -14.688 -20.636 1.00 24.91 279 GLU B N 1
ATOM 4603 C CA . GLU B 1 267 ? 28.771 -13.409 -19.934 1.00 25.83 279 GLU B CA 1
ATOM 4604 C C . GLU B 1 267 ? 30.143 -13.218 -19.282 1.00 30.03 279 GLU B C 1
ATOM 4605 O O . GLU B 1 267 ? 30.748 -12.141 -19.385 1.00 28.23 279 GLU B O 1
ATOM 4611 N N . ILE B 1 268 ? 30.639 -14.248 -18.588 1.00 25.69 280 ILE B N 1
ATOM 4612 C CA . ILE B 1 268 ? 31.964 -14.183 -17.963 1.00 25.05 280 ILE B CA 1
ATOM 4613 C C . ILE B 1 268 ? 33.053 -13.954 -18.998 1.00 28.85 280 ILE B C 1
ATOM 4614 O O . ILE B 1 268 ? 33.975 -13.154 -18.784 1.00 26.54 280 ILE B O 1
ATOM 4619 N N . HIS B 1 269 ? 33.003 -14.702 -20.109 1.00 25.93 281 HIS B N 1
ATOM 4620 C CA . HIS B 1 269 ? 34.002 -14.500 -21.156 1.00 30.39 281 HIS B CA 1
ATOM 4621 C C . HIS B 1 269 ? 33.971 -13.070 -21.679 1.00 30.88 281 HIS B C 1
ATOM 4622 O O . HIS B 1 269 ? 35.015 -12.521 -22.053 1.00 35.10 281 HIS B O 1
ATOM 4629 N N . ARG B 1 270 ? 32.792 -12.450 -21.727 1.00 27.56 282 ARG B N 1
ATOM 4630 C CA . ARG B 1 270 ? 32.736 -11.062 -22.172 1.00 27.43 282 ARG B CA 1
ATOM 4631 C C . ARG B 1 270 ? 33.314 -10.110 -21.117 1.00 28.93 282 ARG B C 1
ATOM 4632 O O . ARG B 1 270 ? 34.098 -9.210 -21.445 1.00 33.05 282 ARG B O 1
ATOM 4640 N N . ILE B 1 271 ? 32.953 -10.302 -19.841 1.00 24.43 283 ILE B N 1
ATOM 4641 C CA . ILE B 1 271 ? 33.340 -9.341 -18.805 1.00 24.14 283 ILE B CA 1
ATOM 4642 C C . ILE B 1 271 ? 34.853 -9.342 -18.600 1.00 24.15 283 ILE B C 1
ATOM 4643 O O . ILE B 1 271 ? 35.475 -8.290 -18.413 1.00 27.87 283 ILE B O 1
ATOM 4648 N N . LEU B 1 272 ? 35.461 -10.528 -18.608 1.00 25.43 284 LEU B N 1
ATOM 4649 C CA . LEU B 1 272 ? 36.872 -10.727 -18.316 1.00 26.59 284 LEU B CA 1
ATOM 4650 C C . LEU B 1 272 ? 37.735 -10.800 -19.569 1.00 29.54 284 LEU B C 1
ATOM 4651 O O . LEU B 1 272 ? 38.959 -10.946 -19.460 1.00 30.30 284 LEU B O 1
ATOM 4656 N N . ALA B 1 273 ? 37.148 -10.624 -20.749 1.00 30.27 285 ALA B N 1
ATOM 4657 C CA . ALA B 1 273 ? 37.942 -10.631 -21.978 1.00 32.70 285 ALA B CA 1
ATOM 4658 C C . ALA B 1 273 ? 39.154 -9.709 -21.919 1.00 33.49 285 ALA B C 1
ATOM 4659 O O . ALA B 1 273 ? 40.210 -10.097 -22.448 1.00 32.80 285 ALA B O 1
ATOM 4661 N N . PRO B 1 274 ? 39.085 -8.501 -21.347 1.00 31.14 286 PRO B N 1
ATOM 4662 C CA . PRO B 1 274 ? 40.281 -7.652 -21.294 1.00 30.92 286 PRO B CA 1
ATOM 4663 C C . PRO B 1 274 ? 41.377 -8.148 -20.365 1.00 35.39 286 PRO B C 1
ATOM 4664 O O . PRO B 1 274 ? 42.480 -7.591 -20.415 1.00 33.43 286 PRO B O 1
ATOM 4668 N N . TYR B 1 275 ? 41.124 -9.139 -19.516 1.00 32.44 287 TYR B N 1
ATOM 4669 C CA . TYR B 1 275 ? 42.049 -9.525 -18.446 1.00 31.70 287 TYR B CA 1
ATOM 4670 C C . TYR B 1 275 ? 42.320 -11.018 -18.525 1.00 32.73 287 TYR B C 1
ATOM 4671 O O . TYR B 1 275 ? 41.643 -11.818 -17.870 1.00 27.58 287 TYR B O 1
ATOM 4680 N N . PRO B 1 276 ? 43.338 -11.417 -19.289 1.00 32.77 288 PRO B N 1
ATOM 4681 C CA . PRO B 1 276 ? 43.516 -12.844 -19.609 1.00 34.27 288 PRO B CA 1
ATOM 4682 C C . PRO B 1 276 ? 43.846 -13.738 -18.421 1.00 35.41 288 PRO B C 1
ATOM 4683 O O . PRO B 1 276 ? 43.435 -14.903 -18.435 1.00 33.98 288 PRO B O 1
ATOM 4687 N N . ASP B 1 277 ? 44.587 -13.260 -17.411 1.00 30.86 289 ASP B N 1
ATOM 4688 C CA . ASP B 1 277 ? 44.908 -14.121 -16.267 1.00 34.96 289 ASP B CA 1
ATOM 4689 C C . ASP B 1 277 ? 43.686 -14.360 -15.390 1.00 25.72 289 ASP B C 1
ATOM 4690 O O . ASP B 1 277 ? 43.471 -15.486 -14.896 1.00 31.22 289 ASP B O 1
ATOM 4695 N N . LEU B 1 278 ? 42.869 -13.314 -15.186 1.00 24.86 290 LEU B N 1
ATOM 4696 C CA . LEU B 1 278 ? 41.599 -13.482 -14.479 1.00 21.68 290 LEU B CA 1
ATOM 4697 C C . LEU B 1 278 ? 40.720 -14.508 -15.197 1.00 24.92 290 LEU B C 1
ATOM 4698 O O . LEU B 1 278 ? 40.170 -15.441 -14.580 1.00 25.54 290 LEU B O 1
ATOM 4703 N N . LEU B 1 279 ? 40.595 -14.356 -16.525 1.00 21.47 291 LEU B N 1
ATOM 4704 C CA . LEU B 1 279 ? 39.739 -15.261 -17.290 1.00 24.89 291 LEU B CA 1
ATOM 4705 C C . LEU B 1 279 ? 40.283 -16.683 -17.244 1.00 25.07 291 LEU B C 1
ATOM 4706 O O . LEU B 1 279 ? 39.518 -17.647 -17.150 1.00 30.02 291 LEU B O 1
ATOM 4711 N N . ALA B 1 280 ? 41.604 -16.826 -17.315 1.00 26.66 292 ALA B N 1
ATOM 4712 C CA . ALA B 1 280 ? 42.217 -18.146 -17.284 1.00 32.35 292 ALA B CA 1
ATOM 4713 C C . ALA B 1 280 ? 41.902 -18.874 -15.986 1.00 30.14 292 ALA B C 1
ATOM 4714 O O . ALA B 1 280 ? 41.594 -20.077 -16.002 1.00 26.31 292 ALA B O 1
ATOM 4716 N N . HIS B 1 281 ? 42.026 -18.173 -14.850 1.00 24.11 293 HIS B N 1
ATOM 4717 C CA . HIS B 1 281 ? 41.645 -18.766 -13.575 1.00 23.69 293 HIS B CA 1
ATOM 4718 C C . HIS B 1 281 ? 40.189 -19.236 -13.595 1.00 26.57 293 HIS B C 1
ATOM 4719 O O . HIS B 1 281 ? 39.862 -20.308 -13.049 1.00 23.18 293 HIS B O 1
ATOM 4726 N N . CYS B 1 282 ? 39.308 -18.476 -14.253 1.00 19.90 294 CYS B N 1
ATOM 4727 C CA . CYS B 1 282 ? 37.914 -18.921 -14.357 1.00 19.13 294 CYS B CA 1
ATOM 4728 C C . CYS B 1 282 ? 37.785 -20.179 -15.205 1.00 24.50 294 CYS B C 1
ATOM 4729 O O . CYS B 1 282 ? 37.028 -21.094 -14.863 1.00 23.14 294 CYS B O 1
ATOM 4732 N N . ASN B 1 283 ? 38.450 -20.202 -16.366 1.00 24.38 295 ASN B N 1
ATOM 4733 C CA . ASN B 1 283 ? 38.348 -21.345 -17.268 1.00 28.33 295 ASN B CA 1
ATOM 4734 C C . ASN B 1 283 ? 38.861 -22.610 -16.586 1.00 30.22 295 ASN B C 1
ATOM 4735 O O . ASN B 1 283 ? 38.226 -23.681 -16.653 1.00 24.07 295 ASN B O 1
ATOM 4740 N N . ASP B 1 284 ? 40.025 -22.496 -15.919 1.00 24.77 296 ASP B N 1
ATOM 4741 C CA . ASP B 1 284 ? 40.577 -23.616 -15.159 1.00 25.99 296 ASP B CA 1
ATOM 4742 C C . ASP B 1 284 ? 39.591 -24.084 -14.104 1.00 24.06 296 ASP B C 1
ATOM 4743 O O . ASP B 1 284 ? 39.395 -25.301 -13.908 1.00 24.85 296 ASP B O 1
ATOM 4748 N N . TYR B 1 285 ? 38.963 -23.131 -13.409 1.00 20.80 297 TYR B N 1
ATOM 4749 C CA . TYR B 1 285 ? 38.013 -23.494 -12.374 1.00 23.97 297 TYR B CA 1
ATOM 4750 C C . TYR B 1 285 ? 36.875 -24.299 -12.965 1.00 23.19 297 TYR B C 1
ATOM 4751 O O . TYR B 1 285 ? 36.531 -25.367 -12.458 1.00 18.88 297 TYR B O 1
ATOM 4760 N N . LEU B 1 286 ? 36.251 -23.786 -14.022 1.00 21.68 298 LEU B N 1
ATOM 4761 C CA . LEU B 1 286 ? 35.047 -24.458 -14.506 1.00 20.92 298 LEU B CA 1
ATOM 4762 C C . LEU B 1 286 ? 35.379 -25.849 -15.028 1.00 21.62 298 LEU B C 1
ATOM 4763 O O . LEU B 1 286 ? 34.630 -26.809 -14.781 1.00 23.71 298 LEU B O 1
ATOM 4768 N N . ALA B 1 287 ? 36.503 -25.990 -15.745 1.00 24.58 299 ALA B N 1
ATOM 4769 C CA . ALA B 1 287 ? 36.832 -27.310 -16.275 1.00 22.48 299 ALA B CA 1
ATOM 4770 C C . ALA B 1 287 ? 37.066 -28.303 -15.144 1.00 23.40 299 ALA B C 1
ATOM 4771 O O . ALA B 1 287 ? 36.592 -29.448 -15.208 1.00 23.29 299 ALA B O 1
ATOM 4773 N N . ALA B 1 288 ? 37.767 -27.872 -14.077 1.00 21.21 300 ALA B N 1
ATOM 4774 C CA . ALA B 1 288 ? 38.043 -28.750 -12.951 1.00 22.99 300 ALA B CA 1
ATOM 4775 C C . ALA B 1 288 ? 36.820 -28.987 -12.071 1.00 18.01 300 ALA B C 1
ATOM 4776 O O . ALA B 1 288 ? 36.715 -30.059 -11.468 1.00 20.50 300 ALA B O 1
ATOM 4778 N N . TYR B 1 289 ? 35.911 -28.010 -11.978 1.00 16.64 301 TYR B N 1
ATOM 4779 C CA . TYR B 1 289 ? 34.671 -28.173 -11.222 1.00 16.43 301 TYR B CA 1
ATOM 4780 C C . TYR B 1 289 ? 33.795 -29.250 -11.855 1.00 18.50 301 TYR B C 1
ATOM 4781 O O . TYR B 1 289 ? 33.300 -30.168 -11.171 1.00 18.64 301 TYR B O 1
ATOM 4790 N N . ILE B 1 290 ? 33.613 -29.160 -13.173 1.00 16.35 302 ILE B N 1
ATOM 4791 C CA . ILE B 1 290 ? 32.867 -30.210 -13.877 1.00 16.26 302 ILE B CA 1
ATOM 4792 C C . ILE B 1 290 ? 33.583 -31.547 -13.745 1.00 20.34 302 ILE B C 1
ATOM 4793 O O . ILE B 1 290 ? 32.962 -32.580 -13.431 1.00 19.03 302 ILE B O 1
ATOM 4798 N N . GLY B 1 291 ? 34.909 -31.544 -13.939 1.00 20.29 303 GLY B N 1
ATOM 4799 C CA . GLY B 1 291 ? 35.660 -32.782 -13.849 1.00 19.09 303 GLY B CA 1
ATOM 4800 C C . GLY B 1 291 ? 35.566 -33.428 -12.486 1.00 21.65 303 GLY B C 1
ATOM 4801 O O . GLY B 1 291 ? 35.521 -34.659 -12.371 1.00 21.56 303 GLY B O 1
ATOM 4802 N N . TYR B 1 292 ? 35.564 -32.609 -11.435 1.00 17.15 304 TYR B N 1
ATOM 4803 C CA . TYR B 1 292 ? 35.442 -33.118 -10.084 1.00 19.01 304 TYR B CA 1
ATOM 4804 C C . TYR B 1 292 ? 34.129 -33.857 -9.930 1.00 20.78 304 TYR B C 1
ATOM 4805 O O . TYR B 1 292 ? 34.076 -34.903 -9.260 1.00 19.82 304 TYR B O 1
ATOM 4814 N N . HIS B 1 293 ? 33.047 -33.300 -10.511 1.00 18.17 305 HIS B N 1
ATOM 4815 C CA . HIS B 1 293 ? 31.762 -33.996 -10.414 1.00 15.19 305 HIS B CA 1
ATOM 4816 C C . HIS B 1 293 ? 31.814 -35.336 -11.135 1.00 17.16 305 HIS B C 1
ATOM 4817 O O . HIS B 1 293 ? 31.264 -36.328 -10.653 1.00 19.57 305 HIS B O 1
ATOM 4824 N N . ILE B 1 294 ? 32.491 -35.385 -12.278 1.00 18.14 306 ILE B N 1
ATOM 4825 C CA . ILE B 1 294 ? 32.589 -36.652 -13.017 1.00 17.68 306 ILE B CA 1
ATOM 4826 C C . ILE B 1 294 ? 33.450 -37.680 -12.281 1.00 23.70 306 ILE B C 1
ATOM 4827 O O . ILE B 1 294 ? 33.138 -38.883 -12.265 1.00 21.32 306 ILE B O 1
ATOM 4832 N N . ARG B 1 295 ? 34.565 -37.245 -11.710 1.00 22.31 307 ARG B N 1
ATOM 4833 C CA . ARG B 1 295 ? 35.537 -38.160 -11.111 1.00 22.18 307 ARG B CA 1
ATOM 4834 C C . ARG B 1 295 ? 35.148 -38.599 -9.707 1.00 19.88 307 ARG B C 1
ATOM 4835 O O . ARG B 1 295 ? 35.616 -39.646 -9.240 1.00 22.51 307 ARG B O 1
ATOM 4843 N N . THR B 1 296 ? 34.375 -37.788 -8.979 1.00 20.63 308 THR B N 1
ATOM 4844 C CA . THR B 1 296 ? 34.038 -38.118 -7.591 1.00 23.62 308 THR B CA 1
ATOM 4845 C C . THR B 1 296 ? 32.816 -39.034 -7.616 1.00 23.66 308 THR B C 1
ATOM 4846 O O . THR B 1 296 ? 31.700 -38.690 -7.222 1.00 22.27 308 THR B O 1
ATOM 4850 N N . THR B 1 297 ? 33.066 -40.247 -8.111 1.00 19.26 309 THR B N 1
ATOM 4851 C CA . THR B 1 297 ? 31.986 -41.186 -8.375 1.00 23.27 309 THR B CA 1
ATOM 4852 C C . THR B 1 297 ? 31.330 -41.672 -7.086 1.00 23.50 309 THR B C 1
ATOM 4853 O O . THR B 1 297 ? 30.164 -42.089 -7.113 1.00 23.02 309 THR B O 1
ATOM 4857 N N . SER B 1 298 ? 32.047 -41.609 -5.959 1.00 23.98 310 SER B N 1
ATOM 4858 C CA . SER B 1 298 ? 31.474 -41.961 -4.667 1.00 30.37 310 SER B CA 1
ATOM 4859 C C . SER B 1 298 ? 30.443 -40.952 -4.191 1.00 29.65 310 SER B C 1
ATOM 4860 O O . SER B 1 298 ? 29.651 -41.278 -3.305 1.00 29.62 310 SER B O 1
ATOM 4863 N N . ARG B 1 299 ? 30.390 -39.763 -4.790 1.00 27.52 311 ARG B N 1
ATOM 4864 C CA . ARG B 1 299 ? 29.376 -38.778 -4.437 1.00 28.78 311 ARG B CA 1
ATOM 4865 C C . ARG B 1 299 ? 28.319 -38.577 -5.514 1.00 28.32 311 ARG B C 1
ATOM 4866 O O . ARG B 1 299 ? 27.130 -38.453 -5.180 1.00 22.05 311 ARG B O 1
ATOM 4874 N N . TYR B 1 300 ? 28.704 -38.572 -6.805 1.00 17.75 312 TYR B N 1
ATOM 4875 C CA . TYR B 1 300 ? 27.790 -38.201 -7.866 1.00 15.92 312 TYR B CA 1
ATOM 4876 C C . TYR B 1 300 ? 27.443 -39.346 -8.801 1.00 15.93 312 TYR B C 1
ATOM 4877 O O . TYR B 1 300 ? 26.518 -39.194 -9.604 1.00 17.67 312 TYR B O 1
ATOM 4886 N N . PHE B 1 301 ? 28.157 -40.474 -8.727 1.00 19.16 313 PHE B N 1
ATOM 4887 C CA . PHE B 1 301 ? 27.754 -41.692 -9.460 1.00 20.05 313 PHE B CA 1
ATOM 4888 C C . PHE B 1 301 ? 27.600 -41.471 -10.964 1.00 20.57 313 PHE B C 1
ATOM 4889 O O . PHE B 1 301 ? 26.816 -42.150 -11.633 1.00 18.94 313 PHE B O 1
ATOM 4897 N N . LEU B 1 302 ? 28.356 -40.536 -11.521 1.00 16.45 314 LEU B N 1
ATOM 4898 C CA . LEU B 1 302 ? 28.191 -40.241 -12.932 1.00 16.26 314 LEU B CA 1
ATOM 4899 C C . LEU B 1 302 ? 28.836 -41.283 -13.824 1.00 17.28 314 LEU B C 1
ATOM 4900 O O . LEU B 1 302 ? 28.567 -41.272 -15.036 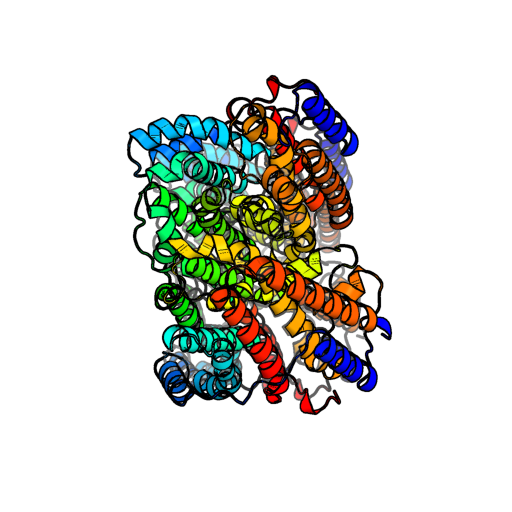1.00 18.76 314 LEU B O 1
ATOM 4905 N N . ASP B 1 303 ? 29.636 -42.217 -13.260 1.00 18.98 315 ASP B N 1
ATOM 4906 C CA . ASP B 1 303 ? 30.005 -43.380 -14.062 1.00 19.61 315 ASP B CA 1
ATOM 4907 C C . ASP B 1 303 ? 28.851 -44.341 -14.297 1.00 22.56 315 ASP B C 1
ATOM 4908 O O . ASP B 1 303 ? 29.045 -45.337 -15.006 1.00 23.83 315 ASP B O 1
ATOM 4913 N N . GLU B 1 304 ? 27.689 -44.112 -13.702 1.00 18.94 316 GLU B N 1
ATOM 4914 C CA . GLU B 1 304 ? 26.490 -44.885 -14.023 1.00 21.25 316 GLU B CA 1
ATOM 4915 C C . GLU B 1 304 ? 25.660 -44.240 -15.133 1.00 22.15 316 GLU B C 1
ATOM 4916 O O . GLU B 1 304 ? 24.598 -44.759 -15.468 1.00 23.06 316 GLU B O 1
ATOM 4922 N N . VAL B 1 305 ? 26.137 -43.145 -15.709 1.00 19.45 317 VAL B N 1
ATOM 4923 C CA . VAL B 1 305 ? 25.419 -42.342 -16.700 1.00 18.83 317 VAL B CA 1
ATOM 4924 C C . VAL B 1 305 ? 26.214 -42.384 -17.999 1.00 22.27 317 VAL B C 1
ATOM 4925 O O . VAL B 1 305 ? 27.445 -42.355 -17.976 1.00 25.62 317 VAL B O 1
ATOM 4929 N N . ARG B 1 306 ? 25.533 -42.448 -19.130 1.00 19.71 318 ARG B N 1
ATOM 4930 C CA . ARG B 1 306 ? 26.213 -42.449 -20.418 1.00 20.79 318 ARG B CA 1
ATOM 4931 C C . ARG B 1 306 ? 26.218 -41.027 -20.958 1.00 33.44 318 ARG B C 1
ATOM 4932 O O . ARG B 1 306 ? 25.156 -40.487 -21.278 1.00 25.05 318 ARG B O 1
ATOM 4940 N N . PHE B 1 307 ? 27.398 -40.435 -21.097 1.00 26.75 319 PHE B N 1
ATOM 4941 C CA . PHE B 1 307 ? 27.451 -39.107 -21.731 1.00 31.01 319 PHE B CA 1
ATOM 4942 C C . PHE B 1 307 ? 28.685 -38.885 -22.625 1.00 42.28 319 PHE B C 1
ATOM 4943 O O . PHE B 1 307 ? 29.620 -39.693 -22.646 1.00 44.01 319 PHE B O 1
ATOM 4951 N N . ASP C 1 3 ? -19.052 -56.101 37.152 1.00 70.62 15 ASP C N 1
ATOM 4952 C CA . ASP C 1 3 ? -19.979 -55.508 36.187 1.00 80.09 15 ASP C CA 1
ATOM 4953 C C . ASP C 1 3 ? -19.313 -55.305 34.825 1.00 71.16 15 ASP C C 1
ATOM 4954 O O . ASP C 1 3 ? -18.088 -55.288 34.710 1.00 68.16 15 ASP C O 1
ATOM 4959 N N . VAL C 1 4 ? -20.150 -55.148 33.796 1.00 75.73 16 VAL C N 1
ATOM 4960 C CA . VAL C 1 4 ? -19.679 -55.048 32.419 1.00 73.08 16 VAL C CA 1
ATOM 4961 C C . VAL C 1 4 ? -18.888 -53.763 32.161 1.00 64.91 16 VAL C C 1
ATOM 4962 O O . VAL C 1 4 ? -18.053 -53.735 31.250 1.00 58.50 16 VAL C O 1
ATOM 4966 N N . ARG C 1 5 ? -19.116 -52.709 32.957 1.00 63.08 17 ARG C N 1
ATOM 4967 C CA . ARG C 1 5 ? -18.434 -51.423 32.770 1.00 52.57 17 ARG C CA 1
ATOM 4968 C C . ARG C 1 5 ? -16.925 -51.599 32.663 1.00 57.52 17 ARG C C 1
ATOM 4969 O O . ARG C 1 5 ? -16.269 -51.031 31.781 1.00 55.01 17 ARG C O 1
ATOM 4977 N N . PHE C 1 6 ? -16.370 -52.384 33.577 1.00 60.10 18 PHE C N 1
ATOM 4978 C CA . PHE C 1 6 ? -14.984 -52.823 33.676 1.00 50.99 18 PHE C CA 1
ATOM 4979 C C . PHE C 1 6 ? -14.871 -53.983 32.683 1.00 66.68 18 PHE C C 1
ATOM 4980 O O . PHE C 1 6 ? -15.505 -53.902 31.629 1.00 75.45 18 PHE C O 1
ATOM 4988 N N . MET C 1 7 ? -14.011 -54.979 32.887 1.00 68.44 19 MET C N 1
ATOM 4989 C CA . MET C 1 7 ? -13.960 -56.076 31.907 1.00 74.13 19 MET C CA 1
ATOM 4990 C C . MET C 1 7 ? -13.461 -55.611 30.544 1.00 63.06 19 MET C C 1
ATOM 4991 O O . MET C 1 7 ? -14.240 -55.445 29.600 1.00 63.79 19 MET C O 1
ATOM 4996 N N . VAL C 1 8 ? -12.181 -55.309 30.471 1.00 51.78 20 VAL C N 1
ATOM 4997 C CA . VAL C 1 8 ? -11.470 -55.131 29.218 1.00 42.10 20 VAL C CA 1
ATOM 4998 C C . VAL C 1 8 ? -10.734 -56.429 28.925 1.00 40.28 20 VAL C C 1
ATOM 4999 O O . VAL C 1 8 ? -10.026 -56.956 29.790 1.00 34.46 20 VAL C O 1
ATOM 5003 N N . SER C 1 9 ? -10.930 -56.976 27.731 1.00 39.31 21 SER C N 1
ATOM 5004 C CA . SER C 1 9 ? -10.285 -58.237 27.414 1.00 38.11 21 SER C CA 1
ATOM 5005 C C . SER C 1 9 ? -8.777 -58.051 27.250 1.00 35.31 21 SER C C 1
ATOM 5006 O O . SER C 1 9 ? -8.278 -56.958 26.973 1.00 34.10 21 SER C O 1
ATOM 5009 N N . LEU C 1 10 ? -8.042 -59.148 27.456 1.00 34.58 22 LEU C N 1
ATOM 5010 C CA . LEU C 1 10 ? -6.608 -59.144 27.170 1.00 39.26 22 LEU C CA 1
ATOM 5011 C C . LEU C 1 10 ? -6.325 -58.763 25.728 1.00 35.08 22 LEU C C 1
ATOM 5012 O O . LEU C 1 10 ? -5.381 -58.008 25.450 1.00 37.38 22 LEU C O 1
ATOM 5017 N N . SER C 1 11 ? -7.103 -59.326 24.798 1.00 37.42 23 SER C N 1
ATOM 5018 C CA . SER C 1 11 ? -6.936 -59.034 23.380 1.00 43.27 23 SER C CA 1
ATOM 5019 C C . SER C 1 11 ? -7.258 -57.573 23.067 1.00 39.11 23 SER C C 1
ATOM 5020 O O . SER C 1 11 ? -6.506 -56.909 22.339 1.00 40.49 23 SER C O 1
ATOM 5023 N N . GLU C 1 12 ? -8.368 -57.054 23.612 1.00 38.51 24 GLU C N 1
ATOM 5024 C CA . GLU C 1 12 ? -8.721 -55.648 23.378 1.00 43.81 24 GLU C CA 1
ATOM 5025 C C . GLU C 1 12 ? -7.615 -54.722 23.870 1.00 37.01 24 GLU C C 1
ATOM 5026 O O . GLU C 1 12 ? -7.243 -53.743 23.202 1.00 35.60 24 GLU C O 1
ATOM 5032 N N . TYR C 1 13 ? -7.134 -54.997 25.082 1.00 30.10 25 TYR C N 1
ATOM 5033 C CA . TYR C 1 13 ? -6.128 -54.166 25.726 1.00 27.57 25 TYR C CA 1
ATOM 5034 C C . TYR C 1 13 ? -4.826 -54.192 24.949 1.00 30.25 25 TYR C C 1
ATOM 5035 O O . TYR C 1 13 ? -4.215 -53.148 24.696 1.00 31.98 25 TYR C O 1
ATOM 5044 N N . GLY C 1 14 ? -4.379 -55.389 24.566 1.00 31.35 26 GLY C N 1
ATOM 5045 C CA . GLY C 1 14 ? -3.186 -55.476 23.746 1.00 31.33 26 GLY C CA 1
ATOM 5046 C C . GLY C 1 14 ? -3.322 -54.705 22.447 1.00 35.31 26 GLY C C 1
ATOM 5047 O O . GLY C 1 14 ? -2.380 -54.043 22.010 1.00 36.56 26 GLY C O 1
ATOM 5048 N N . ALA C 1 15 ? -4.491 -54.793 21.801 1.00 33.32 27 ALA C N 1
ATOM 5049 C CA . ALA C 1 15 ? -4.671 -54.097 20.523 1.00 33.37 27 ALA C CA 1
ATOM 5050 C C . ALA C 1 15 ? -4.631 -52.582 20.708 1.00 37.12 27 ALA C C 1
ATOM 5051 O O . ALA C 1 15 ? -4.077 -51.857 19.866 1.00 38.02 27 ALA C O 1
ATOM 5053 N N . ILE C 1 16 ? -5.224 -52.084 21.798 1.00 32.05 28 ILE C N 1
ATOM 5054 C CA . ILE C 1 16 ? -5.151 -50.649 22.095 1.00 33.03 28 ILE C CA 1
ATOM 5055 C C . ILE C 1 16 ? -3.709 -50.218 22.345 1.00 32.01 28 ILE C C 1
ATOM 5056 O O . ILE C 1 16 ? -3.259 -49.172 21.849 1.00 30.83 28 ILE C O 1
ATOM 5061 N N . LEU C 1 17 ? -2.954 -51.013 23.103 1.00 28.50 29 LEU C N 1
ATOM 5062 C CA . LEU C 1 17 ? -1.559 -50.646 23.341 1.00 30.55 29 LEU C CA 1
ATOM 5063 C C . LEU C 1 17 ? -0.761 -50.650 22.044 1.00 33.96 29 LEU C C 1
ATOM 5064 O O . LEU C 1 17 ? 0.106 -49.793 21.836 1.00 30.98 29 LEU C O 1
ATOM 5069 N N . SER C 1 18 ? -1.005 -51.643 21.180 1.00 31.59 30 SER C N 1
ATOM 5070 C CA . SER C 1 18 ? -0.324 -51.686 19.892 1.00 31.22 30 SER C CA 1
ATOM 5071 C C . SER C 1 18 ? -0.575 -50.407 19.103 1.00 34.80 30 SER C C 1
ATOM 5072 O O . SER C 1 18 ? 0.363 -49.795 18.563 1.00 38.08 30 SER C O 1
ATOM 5075 N N . ARG C 1 19 ? -1.851 -49.994 19.016 1.00 35.98 31 ARG C N 1
ATOM 5076 C CA . ARG C 1 19 ? -2.185 -48.780 18.272 1.00 35.78 31 ARG C CA 1
ATOM 5077 C C . ARG C 1 19 ? -1.553 -47.539 18.909 1.00 31.79 31 ARG C C 1
ATOM 5078 O O . ARG C 1 19 ? -1.142 -46.612 18.195 1.00 33.72 31 ARG C O 1
ATOM 5086 N N . PHE C 1 20 ? -1.518 -47.489 20.248 1.00 31.80 32 PHE C N 1
ATOM 5087 C CA . PHE C 1 20 ? -0.878 -46.391 20.982 1.00 32.79 32 PHE C CA 1
ATOM 5088 C C . PHE C 1 20 ? 0.603 -46.272 20.638 1.00 35.00 32 PHE C C 1
ATOM 5089 O O . PHE C 1 20 ? 1.086 -45.195 20.280 1.00 30.98 32 PHE C O 1
ATOM 5097 N N . PHE C 1 21 ? 1.343 -47.373 20.750 1.00 34.37 33 PHE C N 1
ATOM 5098 C CA . PHE C 1 21 ? 2.766 -47.319 20.437 1.00 30.16 33 PHE C CA 1
ATOM 5099 C C . PHE C 1 21 ? 2.994 -46.932 18.979 1.00 40.89 33 PHE C C 1
ATOM 5100 O O . PHE C 1 21 ? 3.915 -46.157 18.678 1.00 37.43 33 PHE C O 1
ATOM 5108 N N . GLU C 1 22 ? 2.167 -47.463 18.054 1.00 35.94 34 GLU C N 1
ATOM 5109 C CA . GLU C 1 22 ? 2.311 -47.077 16.649 1.00 36.82 34 GLU C CA 1
ATOM 5110 C C . GLU C 1 22 ? 2.063 -45.584 16.464 1.00 39.29 34 GLU C C 1
ATOM 5111 O O . GLU C 1 22 ? 2.803 -44.910 15.739 1.00 39.59 34 GLU C O 1
ATOM 5117 N N . LYS C 1 23 ? 1.021 -45.050 17.110 1.00 35.77 35 LYS C N 1
ATOM 5118 C CA . LYS C 1 23 ? 0.644 -43.660 16.868 1.00 37.85 35 LYS C CA 1
ATOM 5119 C C . LYS C 1 23 ? 1.742 -42.694 17.300 1.00 43.15 35 LYS C C 1
ATOM 5120 O O . LYS C 1 23 ? 2.026 -41.717 16.589 1.00 41.47 35 LYS C O 1
ATOM 5126 N N . ILE C 1 24 ? 2.377 -42.954 18.452 1.00 35.18 36 ILE C N 1
ATOM 5127 C CA . ILE C 1 24 ? 3.390 -42.053 18.989 1.00 33.64 36 ILE C CA 1
ATOM 5128 C C . ILE C 1 24 ? 4.775 -42.457 18.508 1.00 37.93 36 ILE C C 1
ATOM 5129 O O . ILE C 1 24 ? 5.778 -41.894 18.963 1.00 41.59 36 ILE C O 1
ATOM 5134 N N . ASP C 1 25 ? 4.855 -43.443 17.611 1.00 38.15 37 ASP C N 1
ATOM 5135 C CA . ASP C 1 25 ? 6.144 -43.863 17.059 1.00 36.99 37 ASP C CA 1
ATOM 5136 C C . ASP C 1 25 ? 7.112 -44.292 18.171 1.00 46.53 37 ASP C C 1
ATOM 5137 O O . ASP C 1 25 ? 8.276 -43.881 18.210 1.00 42.50 37 ASP C O 1
ATOM 5142 N N . PHE C 1 26 ? 6.618 -45.130 19.082 1.00 37.50 38 PHE C N 1
ATOM 5143 C CA . PHE C 1 26 ? 7.439 -45.604 20.186 1.00 33.31 38 PHE C CA 1
ATOM 5144 C C . PHE C 1 26 ? 8.393 -46.708 19.739 1.00 39.35 38 PHE C C 1
ATOM 5145 O O . PHE C 1 26 ? 7.972 -47.684 19.108 1.00 37.06 38 PHE C O 1
ATOM 5153 N N . HIS C 1 27 ? 9.671 -46.569 20.113 1.00 37.97 39 HIS C N 1
ATOM 5154 C CA . HIS C 1 27 ? 10.707 -47.574 19.896 1.00 41.29 39 HIS C CA 1
ATOM 5155 C C . HIS C 1 27 ? 11.423 -47.837 21.209 1.00 33.08 39 HIS C C 1
ATOM 5156 O O . HIS C 1 27 ? 11.904 -46.902 21.854 1.00 36.70 39 HIS C O 1
ATOM 5163 N N . LEU C 1 28 ? 11.517 -49.100 21.585 1.00 38.48 40 LEU C N 1
ATOM 5164 C CA . LEU C 1 28 ? 12.097 -49.467 22.869 1.00 36.84 40 LEU C CA 1
ATOM 5165 C C . LEU C 1 28 ? 13.575 -49.089 22.926 1.00 39.35 40 LEU C C 1
ATOM 5166 O O . LEU C 1 28 ? 14.357 -49.576 22.094 1.00 37.48 40 LEU C O 1
ATOM 5171 N N . PRO C 1 29 ? 14.009 -48.269 23.888 1.00 33.14 41 PRO C N 1
ATOM 5172 C CA . PRO C 1 29 ? 15.423 -47.885 23.932 1.00 38.41 41 PRO C CA 1
ATOM 5173 C C . PRO C 1 29 ? 16.275 -49.105 24.211 1.00 42.00 41 PRO C C 1
ATOM 5174 O O . PRO C 1 29 ? 15.811 -50.092 24.788 1.00 36.89 41 PRO C O 1
ATOM 5178 N N . LYS C 1 30 ? 17.542 -49.026 23.804 1.00 43.01 42 LYS C N 1
ATOM 5179 C CA . LYS C 1 30 ? 18.482 -50.060 24.193 1.00 50.17 42 LYS C CA 1
ATOM 5180 C C . LYS C 1 30 ? 18.636 -50.048 25.715 1.00 49.41 42 LYS C C 1
ATOM 5181 O O . LYS C 1 30 ? 18.453 -49.002 26.352 1.00 46.12 42 LYS C O 1
ATOM 5187 N N . PRO C 1 31 ? 18.940 -51.199 26.325 1.00 49.06 43 PRO C N 1
ATOM 5188 C CA . PRO C 1 31 ? 19.001 -51.263 27.793 1.00 46.86 43 PRO C CA 1
ATOM 5189 C C . PRO C 1 31 ? 19.999 -50.269 28.371 1.00 41.07 43 PRO C C 1
ATOM 5190 O O . PRO C 1 31 ? 21.094 -50.075 27.842 1.00 43.41 43 PRO C O 1
ATOM 5194 N N . TYR C 1 32 ? 19.598 -49.648 29.475 1.00 33.47 44 TYR C N 1
ATOM 5195 C CA . TYR C 1 32 ? 20.391 -48.661 30.196 1.00 40.18 44 TYR C CA 1
ATOM 5196 C C . TYR C 1 32 ? 21.030 -49.303 31.424 1.00 35.46 44 TYR C C 1
ATOM 5197 O O . TYR C 1 32 ? 20.339 -49.949 32.219 1.00 42.68 44 TYR C O 1
ATOM 5206 N N . TYR C 1 33 ? 22.335 -49.093 31.595 1.00 37.78 45 TYR C N 1
ATOM 5207 C CA . TYR C 1 33 ? 23.057 -49.606 32.755 1.00 43.69 45 TYR C CA 1
ATOM 5208 C C . TYR C 1 33 ? 24.131 -48.622 33.198 1.00 39.17 45 TYR C C 1
ATOM 5209 O O . TYR C 1 33 ? 25.013 -48.268 32.407 1.00 47.34 45 TYR C O 1
ATOM 5218 N N . ASP C 1 34 ? 24.037 -48.186 34.465 1.00 33.34 46 ASP C N 1
ATOM 5219 C CA . ASP C 1 34 ? 25.087 -47.439 35.158 1.00 38.64 46 ASP C CA 1
ATOM 5220 C C . ASP C 1 34 ? 25.492 -48.239 36.396 1.00 37.67 46 ASP C C 1
ATOM 5221 O O . ASP C 1 34 ? 24.745 -48.278 37.383 1.00 38.30 46 ASP C O 1
ATOM 5226 N N . SER C 1 35 ? 26.716 -48.773 36.393 1.00 35.66 47 SER C N 1
ATOM 5227 C CA . SER C 1 35 ? 27.129 -49.665 37.472 1.00 39.30 47 SER C CA 1
ATOM 5228 C C . SER C 1 35 ? 27.148 -48.971 38.830 1.00 35.21 47 SER C C 1
ATOM 5229 O O . SER C 1 35 ? 27.236 -49.656 39.851 1.00 38.26 47 SER C O 1
ATOM 5232 N N . SER C 1 36 ? 27.119 -47.635 38.870 1.00 32.14 48 SER C N 1
ATOM 5233 C CA . SER C 1 36 ? 27.203 -46.940 40.151 1.00 34.36 48 SER C CA 1
ATOM 5234 C C . SER C 1 36 ? 25.871 -46.844 40.888 1.00 37.04 48 SER C C 1
ATOM 5235 O O . SER C 1 36 ? 25.871 -46.524 42.077 1.00 29.54 48 SER C O 1
ATOM 5238 N N . ILE C 1 37 ? 24.736 -47.100 40.231 1.00 28.99 49 ILE C N 1
ATOM 5239 C CA . ILE C 1 37 ? 23.456 -46.792 40.864 1.00 29.12 49 ILE C CA 1
ATOM 5240 C C . ILE C 1 37 ? 23.127 -47.782 41.997 1.00 34.06 49 ILE C C 1
ATOM 5241 O O . ILE C 1 37 ? 22.804 -47.369 43.113 1.00 29.46 49 ILE C O 1
ATOM 5246 N N . GLU C 1 38 ? 23.174 -49.093 41.745 1.00 32.60 50 GLU C N 1
ATOM 5247 C CA . GLU C 1 38 ? 22.725 -50.004 42.803 1.00 32.45 50 GLU C CA 1
ATOM 5248 C C . GLU C 1 38 ? 23.626 -49.959 44.020 1.00 33.56 50 GLU C C 1
ATOM 5249 O O . GLU C 1 38 ? 23.096 -50.033 45.139 1.00 36.83 50 GLU C O 1
ATOM 5255 N N . PRO C 1 39 ? 24.957 -49.978 43.891 1.00 37.16 51 PRO C N 1
ATOM 5256 C CA . PRO C 1 39 ? 25.794 -49.871 45.086 1.00 37.81 51 PRO C CA 1
ATOM 5257 C C . PRO C 1 39 ? 25.507 -48.612 45.884 1.00 33.69 51 PRO C C 1
ATOM 5258 O O . PRO C 1 39 ? 25.489 -48.636 47.129 1.00 31.65 51 PRO C O 1
ATOM 5262 N N . ALA C 1 40 ? 25.278 -47.495 45.186 1.00 31.36 52 ALA C N 1
ATOM 5263 C CA . ALA C 1 40 ? 24.952 -46.248 45.869 1.00 31.50 52 ALA C CA 1
ATOM 5264 C C . ALA C 1 40 ? 23.632 -46.371 46.615 1.00 28.83 52 ALA C C 1
ATOM 5265 O O . ALA C 1 40 ? 23.486 -45.863 47.738 1.00 27.63 52 ALA C O 1
ATOM 5267 N N . LEU C 1 41 ? 22.651 -47.041 46.000 1.00 27.81 53 LEU C N 1
ATOM 5268 C CA . LEU C 1 41 ? 21.358 -47.173 46.653 1.00 29.75 53 LEU C CA 1
ATOM 5269 C C . LEU C 1 41 ? 21.450 -48.154 47.817 1.00 32.01 53 LEU C C 1
ATOM 5270 O O . LEU C 1 41 ? 20.812 -47.962 48.856 1.00 29.76 53 LEU C O 1
ATOM 5275 N N . ALA C 1 42 ? 22.250 -49.207 47.675 1.00 30.38 54 ALA C N 1
ATOM 5276 C CA . ALA C 1 42 ? 22.451 -50.104 48.809 1.00 28.34 54 ALA C CA 1
ATOM 5277 C C . ALA C 1 42 ? 23.107 -49.365 49.965 1.00 32.72 54 ALA C C 1
ATOM 5278 O O . ALA C 1 42 ? 22.729 -49.548 51.132 1.00 32.15 54 ALA C O 1
ATOM 5280 N N . LYS C 1 43 ? 24.089 -48.513 49.663 1.00 29.50 55 LYS C N 1
ATOM 5281 C CA . LYS C 1 43 ? 24.710 -47.746 50.730 1.00 40.00 55 LYS C CA 1
ATOM 5282 C C . LYS C 1 43 ? 23.692 -46.828 51.396 1.00 39.88 55 LYS C C 1
ATOM 5283 O O . LYS C 1 43 ? 23.648 -46.739 52.636 1.00 32.86 55 LYS C O 1
ATOM 5289 N N . TYR C 1 44 ? 22.844 -46.168 50.591 1.00 29.53 56 TYR C N 1
ATOM 5290 C CA . TYR C 1 44 ? 21.790 -45.319 51.154 1.00 26.81 56 TYR C CA 1
ATOM 5291 C C . TYR C 1 44 ? 20.902 -46.109 52.107 1.00 28.39 56 TYR C C 1
ATOM 5292 O O . TYR C 1 44 ? 20.635 -45.674 53.231 1.00 27.15 56 TYR C O 1
ATOM 5301 N N . ILE C 1 45 ? 20.437 -47.282 51.678 1.00 28.59 57 ILE C N 1
ATOM 5302 C CA . ILE C 1 45 ? 19.538 -48.067 52.525 1.00 33.33 57 ILE C CA 1
ATOM 5303 C C . ILE C 1 45 ? 20.235 -48.454 53.828 1.00 35.56 57 ILE C C 1
ATOM 5304 O O . ILE C 1 45 ? 19.676 -48.318 54.925 1.00 31.59 57 ILE C O 1
ATOM 5309 N N . GLU C 1 46 ? 21.472 -48.935 53.724 1.00 29.41 58 GLU C N 1
ATOM 5310 C CA . GLU C 1 46 ? 22.181 -49.387 54.914 1.00 38.78 58 GLU C CA 1
ATOM 5311 C C . GLU C 1 46 ? 22.392 -48.253 55.902 1.00 39.45 58 GLU C C 1
ATOM 5312 O O . GLU C 1 46 ? 22.404 -48.487 57.115 1.00 37.50 58 GLU C O 1
ATOM 5318 N N . GLU C 1 47 ? 22.535 -47.023 55.407 1.00 36.55 59 GLU C N 1
ATOM 5319 C CA . GLU C 1 47 ? 22.718 -45.865 56.274 1.00 35.71 59 GLU C CA 1
ATOM 5320 C C . GLU C 1 47 ? 21.445 -45.382 56.956 1.00 45.01 59 GLU C C 1
ATOM 5321 O O . GLU C 1 47 ? 21.547 -44.581 57.889 1.00 34.63 59 GLU C O 1
ATOM 5327 N N . GLN C 1 48 ? 20.256 -45.821 56.511 1.00 33.37 60 GLN C N 1
ATOM 5328 C CA . GLN C 1 48 ? 19.040 -45.291 57.122 1.00 34.96 60 GLN C CA 1
ATOM 5329 C C . GLN C 1 48 ? 18.803 -45.935 58.489 1.00 40.30 60 GLN C C 1
ATOM 5330 O O . GLN C 1 48 ? 19.045 -47.131 58.664 1.00 32.88 60 GLN C O 1
ATOM 5336 N N . PRO C 1 49 ? 18.293 -45.180 59.464 1.00 36.54 61 PRO C N 1
ATOM 5337 C CA . PRO C 1 49 ? 17.899 -45.781 60.755 1.00 45.78 61 PRO C CA 1
ATOM 5338 C C . PRO C 1 49 ? 16.546 -46.493 60.688 1.00 40.49 61 PRO C C 1
ATOM 5339 O O . PRO C 1 49 ? 15.612 -46.206 61.450 1.00 36.89 61 PRO C O 1
ATOM 5343 N N . TRP C 1 50 ? 16.434 -47.443 59.764 1.00 37.60 62 TRP C N 1
ATOM 5344 C CA . TRP C 1 50 ? 15.237 -48.247 59.558 1.00 30.10 62 TRP C CA 1
ATOM 5345 C C . TRP C 1 50 ? 15.390 -49.604 60.243 1.00 35.11 62 TRP C C 1
ATOM 5346 O O . TRP C 1 50 ? 16.494 -50.100 60.427 1.00 36.49 62 TRP C O 1
ATOM 5357 N N . SER C 1 51 ? 14.252 -50.223 60.554 1.00 35.93 63 SER C N 1
ATOM 5358 C CA . SER C 1 51 ? 14.239 -51.603 61.033 1.00 36.34 63 SER C CA 1
ATOM 5359 C C . SER C 1 51 ? 14.860 -52.542 59.998 1.00 41.36 63 SER C C 1
ATOM 5360 O O . SER C 1 51 ? 14.919 -52.239 58.805 1.00 36.95 63 SER C O 1
ATOM 5363 N N . GLU C 1 52 ? 15.305 -53.716 60.463 1.00 36.88 64 GLU C N 1
ATOM 5364 C CA . GLU C 1 52 ? 15.939 -54.658 59.542 1.00 36.98 64 GLU C CA 1
ATOM 5365 C C . GLU C 1 52 ? 14.944 -55.208 58.522 1.00 36.88 64 GLU C C 1
ATOM 5366 O O . GLU C 1 52 ? 15.305 -55.406 57.350 1.00 43.25 64 GLU C O 1
ATOM 5372 N N . ASP C 1 53 ? 13.681 -55.407 58.910 1.00 40.64 65 ASP C N 1
ATOM 5373 C CA . ASP C 1 53 ? 12.715 -55.913 57.935 1.00 49.29 65 ASP C CA 1
ATOM 5374 C C . ASP C 1 53 ? 12.415 -54.875 56.856 1.00 38.59 65 ASP C C 1
ATOM 5375 O O . ASP C 1 53 ? 12.260 -55.232 55.679 1.00 39.57 65 ASP C O 1
ATOM 5380 N N . LEU C 1 54 ? 12.330 -53.588 57.230 1.00 34.12 66 LEU C N 1
ATOM 5381 C CA . LEU C 1 54 ? 12.147 -52.548 56.214 1.00 31.70 66 LEU C CA 1
ATOM 5382 C C . LEU C 1 54 ? 13.340 -52.497 55.278 1.00 30.10 66 LEU C C 1
ATOM 5383 O O . LEU C 1 54 ? 13.177 -52.314 54.077 1.00 32.05 66 LEU C O 1
ATOM 5388 N N . LYS C 1 55 ? 14.552 -52.702 55.798 1.00 35.19 67 LYS C N 1
ATOM 5389 C CA . LYS C 1 55 ? 15.720 -52.738 54.917 1.00 29.44 67 LYS C CA 1
ATOM 5390 C C . LYS C 1 55 ? 15.673 -53.924 53.945 1.00 37.41 67 LYS C C 1
ATOM 5391 O O . LYS C 1 55 ? 16.011 -53.771 52.766 1.00 34.25 67 LYS C O 1
ATOM 5397 N N . THR C 1 56 ? 15.266 -55.114 54.403 1.00 35.32 68 THR C N 1
ATOM 5398 C CA . THR C 1 56 ? 15.176 -56.250 53.478 1.00 43.19 68 THR C CA 1
ATOM 5399 C C . THR C 1 56 ? 14.121 -55.998 52.392 1.00 38.04 68 THR C C 1
ATOM 5400 O O . THR C 1 56 ? 14.353 -56.204 51.183 1.00 40.06 68 THR C O 1
ATOM 5404 N N . ARG C 1 57 ? 12.956 -55.520 52.820 1.00 34.85 69 ARG C N 1
ATOM 5405 C CA . ARG C 1 57 ? 11.873 -55.195 51.902 1.00 39.76 69 ARG C CA 1
ATOM 5406 C C . ARG C 1 57 ? 12.284 -54.088 50.931 1.00 38.75 69 ARG C C 1
ATOM 5407 O O . ARG C 1 57 ? 11.915 -54.101 49.743 1.00 40.90 69 ARG C O 1
ATOM 5415 N N . ALA C 1 58 ? 13.032 -53.105 51.424 1.00 32.98 70 ALA C N 1
ATOM 5416 C CA . ALA C 1 58 ? 13.541 -52.031 50.582 1.00 34.05 70 ALA C CA 1
ATOM 5417 C C . ALA C 1 58 ? 14.533 -52.552 49.555 1.00 32.38 70 ALA C C 1
ATOM 5418 O O . ALA C 1 58 ? 14.604 -52.021 48.443 1.00 31.51 70 ALA C O 1
ATOM 5420 N N . ALA C 1 59 ? 15.328 -53.563 49.911 1.00 35.03 71 ALA C N 1
ATOM 5421 C CA . ALA C 1 59 ? 16.163 -54.197 48.899 1.00 34.61 71 ALA C CA 1
ATOM 5422 C C . ALA C 1 59 ? 15.302 -54.808 47.793 1.00 38.48 71 ALA C C 1
ATOM 5423 O O . ALA C 1 59 ? 15.687 -54.793 46.613 1.00 35.60 71 ALA C O 1
ATOM 5425 N N . LYS C 1 60 ? 14.130 -55.346 48.152 1.00 33.04 72 LYS C N 1
ATOM 5426 C CA . LYS C 1 60 ? 13.200 -55.811 47.115 1.00 31.68 72 LYS C CA 1
ATOM 5427 C C . LYS C 1 60 ? 12.724 -54.655 46.221 1.00 33.25 72 LYS C C 1
ATOM 5428 O O . LYS C 1 60 ? 12.778 -54.732 44.985 1.00 32.49 72 LYS C O 1
ATOM 5434 N N . TYR C 1 61 ? 12.227 -53.585 46.840 1.00 26.88 73 TYR C N 1
ATOM 5435 C CA . TYR C 1 61 ? 11.688 -52.439 46.090 1.00 27.66 73 TYR C CA 1
ATOM 5436 C C . TYR C 1 61 ? 12.751 -51.752 45.228 1.00 28.94 73 TYR C C 1
ATOM 5437 O O . TYR C 1 61 ? 12.440 -51.182 44.159 1.00 23.85 73 TYR C O 1
ATOM 5446 N N . ALA C 1 62 ? 14.002 -51.774 45.697 1.00 27.88 74 ALA C N 1
ATOM 5447 C CA . ALA C 1 62 ? 15.123 -51.164 44.991 1.00 23.16 74 ALA C CA 1
ATOM 5448 C C . ALA C 1 62 ? 15.286 -51.714 43.594 1.00 27.85 74 ALA C C 1
ATOM 5449 O O . ALA C 1 62 ? 15.727 -50.986 42.701 1.00 27.07 74 ALA C O 1
ATOM 5451 N N . LYS C 1 63 ? 15.026 -53.017 43.410 1.00 27.33 75 LYS C N 1
ATOM 5452 C CA . LYS C 1 63 ? 15.095 -53.611 42.084 1.00 25.96 75 LYS C CA 1
ATOM 5453 C C . LYS C 1 63 ? 14.174 -52.888 41.117 1.00 31.75 75 LYS C C 1
ATOM 5454 O O . LYS C 1 63 ? 14.474 -52.797 39.921 1.00 32.34 75 LYS C O 1
ATOM 5460 N N . GLN C 1 64 ? 13.055 -52.360 41.614 1.00 25.87 76 GLN C N 1
ATOM 5461 C CA . GLN C 1 64 ? 12.179 -51.594 40.733 1.00 25.23 76 GLN C CA 1
ATOM 5462 C C . GLN C 1 64 ? 12.658 -50.149 40.607 1.00 26.72 76 GLN C C 1
ATOM 5463 O O . GLN C 1 64 ? 12.568 -49.549 39.525 1.00 28.01 76 GLN C O 1
ATOM 5469 N N . ALA C 1 65 ? 13.153 -49.577 41.710 1.00 25.01 77 ALA C N 1
ATOM 5470 C CA . ALA C 1 65 ? 13.499 -48.158 41.730 1.00 21.07 77 ALA C CA 1
ATOM 5471 C C . ALA C 1 65 ? 14.721 -47.838 40.866 1.00 27.56 77 ALA C C 1
ATOM 5472 O O . ALA C 1 65 ? 14.810 -46.736 40.298 1.00 21.26 77 ALA C O 1
ATOM 5474 N N . VAL C 1 66 ? 15.687 -48.754 40.767 1.00 23.28 78 VAL C N 1
ATOM 5475 C CA . VAL C 1 66 ? 16.926 -48.372 40.088 1.00 21.61 78 VAL C CA 1
ATOM 5476 C C . VAL C 1 66 ? 16.686 -48.065 38.612 1.00 27.05 78 VAL C C 1
ATOM 5477 O O . VAL C 1 66 ? 17.455 -47.313 38.003 1.00 23.22 78 VAL C O 1
ATOM 5481 N N . GLY C 1 67 ? 15.649 -48.657 38.006 1.00 20.36 79 GLY C N 1
ATOM 5482 C CA . GLY C 1 67 ? 15.371 -48.394 36.593 1.00 22.68 79 GLY C CA 1
ATOM 5483 C C . GLY C 1 67 ? 15.045 -46.938 36.302 1.00 21.91 79 GLY C C 1
ATOM 5484 O O . GLY C 1 67 ? 15.034 -46.532 35.131 1.00 22.88 79 GLY C O 1
ATOM 5485 N N . ILE C 1 68 ? 14.767 -46.142 37.338 1.00 20.67 80 ILE C N 1
ATOM 5486 C CA . ILE C 1 68 ? 14.400 -44.748 37.099 1.00 20.14 80 ILE C CA 1
ATOM 5487 C C . ILE C 1 68 ? 15.595 -43.969 36.563 1.00 19.20 80 ILE C C 1
ATOM 5488 O O . ILE C 1 68 ? 15.413 -42.946 35.890 1.00 21.13 80 ILE C O 1
ATOM 5493 N N . ALA C 1 69 ? 16.825 -44.425 36.834 1.00 19.64 81 ALA C N 1
ATOM 5494 C CA . ALA C 1 69 ? 17.999 -43.730 36.314 1.00 22.52 81 ALA C CA 1
ATOM 5495 C C . ALA C 1 69 ? 17.968 -43.650 34.790 1.00 25.55 81 ALA C C 1
ATOM 5496 O O . ALA C 1 69 ? 18.471 -42.679 34.207 1.00 24.20 81 ALA C O 1
ATOM 5498 N N . SER C 1 70 ? 17.375 -44.654 34.136 1.00 21.29 82 SER C N 1
ATOM 5499 C CA . SER C 1 70 ? 17.305 -44.690 32.677 1.00 21.23 82 SER C CA 1
ATOM 5500 C C . SER C 1 70 ? 16.412 -43.597 32.097 1.00 21.82 82 SER C C 1
ATOM 5501 O O . SER C 1 70 ? 16.499 -43.318 30.902 1.00 23.98 82 SER C O 1
ATOM 5504 N N . TRP C 1 71 ? 15.552 -42.986 32.914 1.00 20.27 83 TRP C N 1
ATOM 5505 C CA . TRP C 1 71 ? 14.677 -41.909 32.459 1.00 17.58 83 TRP C CA 1
ATOM 5506 C C . TRP C 1 71 ? 15.454 -40.638 32.168 1.00 21.17 83 TRP C C 1
ATOM 5507 O O . TRP C 1 71 ? 14.947 -39.758 31.460 1.00 22.79 83 TRP C O 1
ATOM 5518 N N . TYR C 1 72 ? 16.665 -40.525 32.710 1.00 20.41 84 TYR C N 1
ATOM 5519 C CA . TYR C 1 72 ? 17.475 -39.306 32.659 1.00 20.12 84 TYR C CA 1
ATOM 5520 C C . TYR C 1 72 ? 18.889 -39.633 32.182 1.00 19.34 84 TYR C C 1
ATOM 5521 O O . TYR C 1 72 ? 19.871 -39.296 32.849 1.00 26.90 84 TYR C O 1
ATOM 5530 N N . PRO C 1 73 ? 19.024 -40.267 31.012 1.00 26.74 85 PRO C N 1
ATOM 5531 C CA . PRO C 1 73 ? 20.327 -40.843 30.644 1.00 26.49 85 PRO C CA 1
ATOM 5532 C C . PRO C 1 73 ? 21.409 -39.807 30.423 1.00 35.61 85 PRO C C 1
ATOM 5533 O O . PRO C 1 73 ? 22.588 -40.111 30.627 1.00 34.39 85 PRO C O 1
ATOM 5537 N N . ARG C 1 74 ? 21.055 -38.594 30.028 1.00 27.63 86 ARG C N 1
ATOM 5538 C CA . ARG C 1 74 ? 22.041 -37.553 29.816 1.00 29.19 86 ARG C CA 1
ATOM 5539 C C . ARG C 1 74 ? 22.291 -36.731 31.060 1.00 34.76 86 ARG C C 1
ATOM 5540 O O . ARG C 1 74 ? 23.037 -35.748 30.986 1.00 36.23 86 ARG C O 1
ATOM 5548 N N . ALA C 1 75 ? 21.668 -37.080 32.187 1.00 29.41 87 ALA C N 1
ATOM 5549 C CA . ALA C 1 75 ? 21.776 -36.273 33.393 1.00 26.83 87 ALA C CA 1
ATOM 5550 C C . ALA C 1 75 ? 22.967 -36.710 34.236 1.00 26.14 87 ALA C C 1
ATOM 5551 O O . ALA C 1 75 ? 23.502 -37.809 34.079 1.00 28.33 87 ALA C O 1
ATOM 5553 N N . SER C 1 76 ? 23.349 -35.833 35.161 1.00 20.83 88 SER C N 1
ATOM 5554 C CA . SER C 1 76 ? 24.417 -36.127 36.102 1.00 25.13 88 SER C CA 1
ATOM 5555 C C . SER C 1 76 ? 24.038 -37.298 37.009 1.00 25.48 88 SER C C 1
ATOM 5556 O O . SER C 1 76 ? 22.865 -37.632 37.203 1.00 24.86 88 SER C O 1
ATOM 5559 N N . PHE C 1 77 ? 25.055 -37.910 37.603 1.00 25.35 89 PHE C N 1
ATOM 5560 C CA . PHE C 1 77 ? 24.792 -38.957 38.578 1.00 19.64 89 PHE C CA 1
ATOM 5561 C C . PHE C 1 77 ? 23.934 -38.438 39.725 1.00 27.31 89 PHE C C 1
ATOM 5562 O O . PHE C 1 77 ? 23.041 -39.141 40.194 1.00 21.20 89 PHE C O 1
ATOM 5570 N N . ALA C 1 78 ? 24.191 -37.212 40.211 1.00 24.20 90 ALA C N 1
ATOM 5571 C CA . ALA C 1 78 ? 23.383 -36.704 41.319 1.00 25.62 90 ALA C CA 1
ATOM 5572 C C . ALA C 1 78 ? 21.898 -36.677 40.966 1.00 20.28 90 ALA C C 1
ATOM 5573 O O . ALA C 1 78 ? 21.047 -37.033 41.788 1.00 22.81 90 ALA C O 1
ATOM 5575 N N . VAL C 1 79 ? 21.564 -36.290 39.737 1.00 24.42 91 VAL C N 1
ATOM 5576 C CA . VAL C 1 79 ? 20.157 -36.254 39.350 1.00 21.95 91 VAL C CA 1
ATOM 5577 C C . VAL C 1 79 ? 19.593 -37.672 39.270 1.00 25.89 91 VAL C C 1
ATOM 5578 O O . VAL C 1 79 ? 18.526 -37.970 39.837 1.00 21.60 91 VAL C O 1
ATOM 5582 N N . ARG C 1 80 ? 20.314 -38.579 38.595 1.00 20.73 92 ARG C N 1
ATOM 5583 C CA . ARG C 1 80 ? 19.798 -39.940 38.449 1.00 18.88 92 ARG C CA 1
ATOM 5584 C C . ARG C 1 80 ? 19.647 -40.606 39.813 1.00 22.72 92 ARG C C 1
ATOM 5585 O O . ARG C 1 80 ? 18.629 -41.255 40.109 1.00 20.35 92 ARG C O 1
ATOM 5593 N N . PHE C 1 81 ? 20.653 -40.452 40.666 1.00 20.74 93 PHE C N 1
ATOM 5594 C CA . PHE C 1 81 ? 20.618 -41.115 41.949 1.00 19.83 93 PHE C CA 1
ATOM 5595 C C . PHE C 1 81 ? 19.524 -40.546 42.836 1.00 22.04 93 PHE C C 1
ATOM 5596 O O . PHE C 1 81 ? 18.807 -41.307 43.496 1.00 20.59 93 PHE C O 1
ATOM 5604 N N . ASN C 1 82 ? 19.367 -39.219 42.871 1.00 21.91 94 ASN C N 1
ATOM 5605 C CA . ASN C 1 82 ? 18.312 -38.664 43.711 1.00 19.23 94 ASN C CA 1
ATOM 5606 C C . ASN C 1 82 ? 16.929 -39.087 43.220 1.00 18.75 94 ASN C C 1
ATOM 5607 O O . ASN C 1 82 ? 16.033 -39.345 44.032 1.00 22.03 94 ASN C O 1
ATOM 5612 N N . CYS C 1 83 ? 16.727 -39.139 41.903 1.00 19.99 95 CYS C N 1
ATOM 5613 C CA . CYS C 1 83 ? 15.444 -39.630 41.388 1.00 17.11 95 CYS C CA 1
ATOM 5614 C C . CYS C 1 83 ? 15.200 -41.081 41.800 1.00 21.56 95 CYS C C 1
ATOM 5615 O O . CYS C 1 83 ? 14.078 -41.467 42.162 1.00 20.65 95 CYS C O 1
ATOM 5618 N N . VAL C 1 84 ? 16.247 -41.903 41.778 1.00 19.11 96 VAL C N 1
ATOM 5619 C CA . VAL C 1 84 ? 16.100 -43.284 42.238 1.00 19.47 96 VAL C CA 1
ATOM 5620 C C . VAL C 1 84 ? 15.743 -43.325 43.721 1.00 21.32 96 VAL C C 1
ATOM 5621 O O . VAL C 1 84 ? 14.885 -44.112 44.146 1.00 19.43 96 VAL C O 1
ATOM 5625 N N . VAL C 1 85 ? 16.404 -42.496 44.538 1.00 17.56 97 VAL C N 1
ATOM 5626 C CA . VAL C 1 85 ? 16.144 -42.521 45.984 1.00 17.75 97 VAL C CA 1
ATOM 5627 C C . VAL C 1 85 ? 14.697 -42.125 46.278 1.00 17.02 97 VAL C C 1
ATOM 5628 O O . VAL C 1 85 ? 13.997 -42.793 47.047 1.00 17.73 97 VAL C O 1
ATOM 5632 N N . ILE C 1 86 ? 14.230 -41.019 45.690 1.00 16.91 98 ILE C N 1
ATOM 5633 C CA . ILE C 1 86 ? 12.846 -40.621 45.988 1.00 18.16 98 ILE C CA 1
ATOM 5634 C C . ILE C 1 86 ? 11.856 -41.665 45.478 1.00 19.88 98 ILE C C 1
ATOM 5635 O O . ILE C 1 86 ? 10.802 -41.884 46.097 1.00 19.47 98 ILE C O 1
ATOM 5640 N N . THR C 1 87 ? 12.168 -42.332 44.359 1.00 15.48 99 THR C N 1
ATOM 5641 C CA . THR C 1 87 ? 11.324 -43.443 43.906 1.00 19.42 99 THR C CA 1
ATOM 5642 C C . THR C 1 87 ? 11.260 -44.553 44.946 1.00 18.93 99 THR C C 1
ATOM 5643 O O . THR C 1 87 ? 10.183 -45.073 45.254 1.00 18.36 99 THR C O 1
ATOM 5647 N N . LEU C 1 88 ? 12.416 -44.948 45.495 1.00 21.38 100 LEU C N 1
ATOM 5648 C CA . LEU C 1 88 ? 12.396 -45.965 46.542 1.00 21.58 100 LEU C CA 1
ATOM 5649 C C . LEU C 1 88 ? 11.496 -45.539 47.698 1.00 17.31 100 LEU C C 1
ATOM 5650 O O . LEU C 1 88 ? 10.698 -46.332 48.201 1.00 23.50 100 LEU C O 1
ATOM 5655 N N . LEU C 1 89 ? 11.612 -44.278 48.131 1.00 19.75 101 LEU C N 1
ATOM 5656 C CA . LEU C 1 89 ? 10.822 -43.832 49.281 1.00 18.67 101 LEU C CA 1
ATOM 5657 C C . LEU C 1 89 ? 9.324 -43.843 48.980 1.00 22.98 101 LEU C C 1
ATOM 5658 O O . LEU C 1 89 ? 8.515 -44.216 49.835 1.00 20.50 101 LEU C O 1
ATOM 5663 N N . VAL C 1 90 ? 8.919 -43.412 47.789 1.00 19.27 102 VAL C N 1
ATOM 5664 C CA . VAL C 1 90 ? 7.473 -43.370 47.583 1.00 19.22 102 VAL C CA 1
ATOM 5665 C C . VAL C 1 90 ? 6.932 -44.773 47.313 1.00 20.85 102 VAL C C 1
ATOM 5666 O O . VAL C 1 90 ? 5.781 -45.059 47.649 1.00 19.95 102 VAL C O 1
ATOM 5670 N N . ILE C 1 91 ? 7.754 -45.680 46.764 1.00 22.58 103 ILE C N 1
ATOM 5671 C CA . ILE C 1 91 ? 7.368 -47.097 46.714 1.00 25.65 103 ILE C CA 1
ATOM 5672 C C . ILE C 1 91 ? 7.161 -47.643 48.124 1.00 23.35 103 ILE C C 1
ATOM 5673 O O . ILE C 1 91 ? 6.131 -48.259 48.414 1.00 26.77 103 ILE C O 1
ATOM 5678 N N . ILE C 1 92 ? 8.109 -47.386 49.040 1.00 25.55 104 ILE C N 1
ATOM 5679 C CA . ILE C 1 92 ? 7.912 -47.842 50.423 1.00 25.08 104 ILE C CA 1
ATOM 5680 C C . ILE C 1 92 ? 6.627 -47.258 50.999 1.00 27.45 104 ILE C C 1
ATOM 5681 O O . ILE C 1 92 ? 5.819 -47.969 51.611 1.00 30.22 104 ILE C O 1
ATOM 5686 N N . TYR C 1 93 ? 6.401 -45.956 50.802 1.00 23.99 105 TYR C N 1
ATOM 5687 C CA . TYR C 1 93 ? 5.231 -45.358 51.427 1.00 21.41 105 TYR C CA 1
ATOM 5688 C C . TYR C 1 93 ? 3.964 -46.019 50.937 1.00 27.42 105 TYR C C 1
ATOM 5689 O O . TYR C 1 93 ? 3.076 -46.352 51.727 1.00 29.94 105 TYR C O 1
ATOM 5698 N N . ASP C 1 94 ? 3.843 -46.160 49.621 1.00 27.91 106 ASP C N 1
ATOM 5699 C CA . ASP C 1 94 ? 2.662 -46.764 49.046 1.00 29.20 106 ASP C CA 1
ATOM 5700 C C . ASP C 1 94 ? 2.498 -48.202 49.510 1.00 36.71 106 ASP C C 1
ATOM 5701 O O . ASP C 1 94 ? 1.423 -48.607 49.980 1.00 39.10 106 ASP C O 1
ATOM 5706 N N . GLU C 1 95 ? 3.557 -48.992 49.360 1.00 33.63 107 GLU C N 1
ATOM 5707 C CA . GLU C 1 95 ? 3.476 -50.423 49.634 1.00 44.46 107 GLU C CA 1
ATOM 5708 C C . GLU C 1 95 ? 3.187 -50.687 51.100 1.00 37.23 107 GLU C C 1
ATOM 5709 O O . GLU C 1 95 ? 2.486 -51.647 51.432 1.00 53.20 107 GLU C O 1
ATOM 5715 N N . ASP C 1 96 ? 3.708 -49.856 51.992 1.00 36.24 108 ASP C N 1
ATOM 5716 C CA . ASP C 1 96 ? 3.599 -50.148 53.408 1.00 42.78 108 ASP C CA 1
ATOM 5717 C C . ASP C 1 96 ? 2.915 -49.031 54.184 1.00 36.02 108 ASP C C 1
ATOM 5718 O O . ASP C 1 96 ? 3.209 -48.844 55.364 1.00 44.15 108 ASP C O 1
ATOM 5723 N N . TYR C 1 97 ? 1.977 -48.281 53.581 1.00 45.84 109 TYR C N 1
ATOM 5724 C CA . TYR C 1 97 ? 1.402 -47.208 54.398 1.00 49.53 109 TYR C CA 1
ATOM 5725 C C . TYR C 1 97 ? 0.336 -47.715 55.362 1.00 41.72 109 TYR C C 1
ATOM 5726 O O . TYR C 1 97 ? -0.167 -46.925 56.166 1.00 46.50 109 TYR C O 1
ATOM 5735 N N . LEU C 1 98 ? -0.011 -49.002 55.319 1.00 51.76 110 LEU C N 1
ATOM 5736 C CA . LEU C 1 98 ? -0.737 -49.585 56.443 1.00 56.10 110 LEU C CA 1
ATOM 5737 C C . LEU C 1 98 ? 0.166 -49.707 57.664 1.00 53.73 110 LEU C C 1
ATOM 5738 O O . LEU C 1 98 ? -0.273 -49.484 58.799 1.00 53.61 110 LEU C O 1
ATOM 5743 N N . THR C 1 99 ? 1.439 -50.029 57.446 1.00 55.14 111 THR C N 1
ATOM 5744 C CA . THR C 1 99 ? 2.339 -50.404 58.528 1.00 51.02 111 THR C CA 1
ATOM 5745 C C . THR C 1 99 ? 2.870 -49.215 59.314 1.00 51.23 111 THR C C 1
ATOM 5746 O O . THR C 1 99 ? 3.443 -49.415 60.389 1.00 63.84 111 THR C O 1
ATOM 5750 N N . PHE C 1 100 ? 2.718 -47.997 58.803 1.00 54.66 112 PHE C N 1
ATOM 5751 C CA . PHE C 1 100 ? 3.152 -46.787 59.481 1.00 55.86 112 PHE C CA 1
ATOM 5752 C C . PHE C 1 100 ? 2.050 -46.188 60.352 1.00 62.28 112 PHE C C 1
ATOM 5753 O O . PHE C 1 100 ? 2.310 -45.231 61.094 1.00 43.35 112 PHE C O 1
ATOM 5761 N N . GLY C 1 101 ? 0.838 -46.747 60.298 1.00 58.64 113 GLY C N 1
ATOM 5762 C CA . GLY C 1 101 ? -0.282 -46.206 61.059 1.00 57.74 113 GLY C CA 1
ATOM 5763 C C . GLY C 1 101 ? -0.621 -44.772 60.673 1.00 64.76 113 GLY C C 1
ATOM 5764 O O . GLY C 1 101 ? -0.719 -44.413 59.491 1.00 54.98 113 GLY C O 1
ATOM 5765 N N . ASP C 1 102 ? -0.796 -43.931 61.685 1.00 52.09 114 ASP C N 1
ATOM 5766 C CA . ASP C 1 102 ? -1.169 -42.538 61.488 1.00 56.41 114 ASP C CA 1
ATOM 5767 C C . ASP C 1 102 ? 0.022 -41.620 61.211 1.00 39.35 114 ASP C C 1
ATOM 5768 O O . ASP C 1 102 ? -0.171 -40.402 61.107 1.00 41.47 114 ASP C O 1
ATOM 5773 N N . ALA C 1 103 ? 1.239 -42.163 61.078 1.00 41.64 115 ALA C N 1
ATOM 5774 C CA . ALA C 1 103 ? 2.418 -41.304 60.950 1.00 27.32 115 ALA C CA 1
ATOM 5775 C C . ALA C 1 103 ? 2.322 -40.407 59.717 1.00 31.97 115 ALA C C 1
ATOM 5776 O O . ALA C 1 103 ? 2.679 -39.220 59.762 1.00 27.00 115 ALA C O 1
ATOM 5778 N N . GLY C 1 104 ? 1.802 -40.955 58.614 1.00 26.40 116 GLY C N 1
ATOM 5779 C CA . GLY C 1 104 ? 1.632 -40.168 57.403 1.00 27.90 116 GLY C CA 1
ATOM 5780 C C . GLY C 1 104 ? 0.701 -38.981 57.583 1.00 25.45 116 GLY C C 1
ATOM 5781 O O . GLY C 1 104 ? 0.924 -37.916 57.001 1.00 24.23 116 GLY C O 1
ATOM 5782 N N . THR C 1 105 ? -0.346 -39.139 58.397 1.00 24.33 117 THR C N 1
ATOM 5783 C CA . THR C 1 105 ? -1.277 -38.026 58.529 1.00 27.99 117 THR C CA 1
ATOM 5784 C C . THR C 1 105 ? -0.643 -36.844 59.236 1.00 28.05 117 THR C C 1
ATOM 5785 O O . THR C 1 105 ? -1.128 -35.720 59.052 1.00 29.24 117 THR C O 1
ATOM 5789 N N . GLU C 1 106 ? 0.452 -37.057 59.990 1.00 25.72 118 GLU C N 1
ATOM 5790 C CA . GLU C 1 106 ? 1.145 -35.945 60.659 1.00 24.10 118 GLU C CA 1
ATOM 5791 C C . GLU C 1 106 ? 2.286 -35.367 59.841 1.00 26.51 118 GLU C C 1
ATOM 5792 O O . GLU C 1 106 ? 2.877 -34.343 60.247 1.00 19.74 118 GLU C O 1
ATOM 5798 N N . PHE C 1 107 ? 2.581 -35.970 58.684 1.00 24.67 119 PHE C N 1
ATOM 5799 C CA . PHE C 1 107 ? 3.812 -35.638 57.971 1.00 19.32 119 PHE C CA 1
ATOM 5800 C C . PHE C 1 107 ? 3.925 -34.145 57.693 1.00 17.43 119 PHE C C 1
ATOM 5801 O O . PHE C 1 107 ? 4.906 -33.499 58.115 1.00 19.46 119 PHE C O 1
ATOM 5809 N N . SER C 1 108 ? 2.876 -33.554 57.081 1.00 18.23 120 SER C N 1
ATOM 5810 C CA . SER C 1 108 ? 3.019 -32.178 56.612 1.00 18.33 120 SER C CA 1
ATOM 5811 C C . SER C 1 108 ? 3.191 -31.214 57.775 1.00 18.99 120 SER C C 1
ATOM 5812 O O . SER C 1 108 ? 4.070 -30.347 57.722 1.00 19.79 120 SER C O 1
ATOM 5815 N N . LEU C 1 109 ? 2.425 -31.389 58.860 1.00 21.51 121 LEU C N 1
ATOM 5816 C CA . LEU C 1 109 ? 2.570 -30.428 59.956 1.00 25.90 121 LEU C CA 1
ATOM 5817 C C . LEU C 1 109 ? 3.910 -30.620 60.662 1.00 25.81 121 LEU C C 1
ATOM 5818 O O . LEU C 1 109 ? 4.607 -29.632 60.976 1.00 21.90 121 LEU C O 1
ATOM 5823 N N . ARG C 1 110 ? 4.344 -31.878 60.838 1.00 20.23 122 ARG C N 1
ATOM 5824 C CA . ARG C 1 110 ? 5.651 -32.035 61.476 1.00 19.66 122 ARG C CA 1
ATOM 5825 C C . ARG C 1 110 ? 6.733 -31.482 60.589 1.00 19.68 122 ARG C C 1
ATOM 5826 O O . ARG C 1 110 ? 7.685 -30.859 61.081 1.00 20.25 122 ARG C O 1
ATOM 5834 N N . LEU C 1 111 ? 6.556 -31.621 59.271 1.00 17.23 123 LEU C N 1
ATOM 5835 C CA . LEU C 1 111 ? 7.555 -31.134 58.348 1.00 17.45 123 LEU C CA 1
ATOM 5836 C C . LEU C 1 111 ? 7.712 -29.629 58.481 1.00 19.02 123 LEU C C 1
ATOM 5837 O O . LEU C 1 111 ? 8.840 -29.121 58.585 1.00 21.01 123 LEU C O 1
ATOM 5842 N N . VAL C 1 112 ? 6.588 -28.893 58.503 1.00 19.01 124 VAL C N 1
ATOM 5843 C CA . VAL C 1 112 ? 6.767 -27.438 58.453 1.00 18.55 124 VAL C CA 1
ATOM 5844 C C . VAL C 1 112 ? 7.051 -26.843 59.824 1.00 19.89 124 VAL C C 1
ATOM 5845 O O . VAL C 1 112 ? 7.463 -25.680 59.905 1.00 20.42 124 VAL C O 1
ATOM 5849 N N . ARG C 1 113 ? 6.846 -27.608 60.896 1.00 17.80 125 ARG C N 1
ATOM 5850 C CA . ARG C 1 113 ? 7.243 -27.220 62.243 1.00 19.84 125 ARG C CA 1
ATOM 5851 C C . ARG C 1 113 ? 8.703 -27.521 62.520 1.00 21.66 125 ARG C C 1
ATOM 5852 O O . ARG C 1 113 ? 9.191 -27.157 63.594 1.00 24.17 125 ARG C O 1
ATOM 5860 N N . GLY C 1 114 ? 9.395 -28.186 61.596 1.00 17.80 126 GLY C N 1
ATOM 5861 C CA . GLY C 1 114 ? 10.775 -28.576 61.810 1.00 19.10 126 GLY C CA 1
ATOM 5862 C C . GLY C 1 114 ? 10.914 -29.654 62.852 1.00 20.69 126 GLY C C 1
ATOM 5863 O O . GLY C 1 114 ? 11.949 -29.720 63.532 1.00 23.87 126 GLY C O 1
ATOM 5864 N N . LEU C 1 115 ? 9.844 -30.526 63.028 1.00 19.64 127 LEU C N 1
ATOM 5865 C CA . LEU C 1 115 ? 9.842 -31.600 64.034 1.00 18.74 127 LEU C CA 1
ATOM 5866 C C . LEU C 1 115 ? 10.242 -32.920 63.394 1.00 19.55 127 LEU C C 1
ATOM 5867 O O . LEU C 1 115 ? 10.036 -33.141 62.196 1.00 22.83 127 LEU C O 1
ATOM 5872 N N . PRO C 1 116 ? 10.807 -33.821 64.179 1.00 19.37 128 PRO C N 1
ATOM 5873 C CA . PRO C 1 116 ? 11.005 -35.187 63.696 1.00 22.70 128 PRO C CA 1
ATOM 5874 C C . PRO C 1 116 ? 9.670 -35.845 63.384 1.00 22.03 128 PRO C C 1
ATOM 5875 O O . PRO C 1 116 ? 8.632 -35.512 63.963 1.00 23.76 128 PRO C O 1
ATOM 5879 N N . GLN C 1 117 ? 9.717 -36.798 62.465 1.00 21.63 129 GLN C N 1
ATOM 5880 C CA . GLN C 1 117 ? 8.518 -37.528 62.079 1.00 23.56 129 GLN C CA 1
ATOM 5881 C C . GLN C 1 117 ? 8.211 -38.663 63.066 1.00 24.43 129 GLN C C 1
ATOM 5882 O O . GLN C 1 117 ? 9.017 -39.024 63.930 1.00 24.04 129 GLN C O 1
ATOM 5888 N N . LYS C 1 118 ? 6.989 -39.213 62.949 1.00 22.33 130 LYS C N 1
ATOM 5889 C CA . LYS C 1 118 ? 6.559 -40.258 63.871 1.00 26.81 130 LYS C CA 1
ATOM 5890 C C . LYS C 1 118 ? 7.245 -41.578 63.569 1.00 34.00 130 LYS C C 1
ATOM 5891 O O . LYS C 1 118 ? 7.376 -42.427 64.460 1.00 37.87 130 LYS C O 1
ATOM 5897 N N . ALA C 1 119 ? 7.670 -41.781 62.323 1.00 25.34 131 ALA C N 1
ATOM 5898 C CA . ALA C 1 119 ? 8.384 -42.991 61.935 1.00 28.98 131 ALA C CA 1
ATOM 5899 C C . ALA C 1 119 ? 9.688 -42.596 61.253 1.00 25.40 131 ALA C C 1
ATOM 5900 O O . ALA C 1 119 ? 9.725 -41.605 60.522 1.00 26.78 131 ALA C O 1
ATOM 5902 N N . PRO C 1 120 ? 10.784 -43.312 61.505 1.00 34.76 132 PRO C N 1
ATOM 5903 C CA . PRO C 1 120 ? 12.072 -42.908 60.909 1.00 29.51 132 PRO C CA 1
ATOM 5904 C C . PRO C 1 120 ? 12.084 -42.953 59.393 1.00 26.63 132 PRO C C 1
ATOM 5905 O O . PRO C 1 120 ? 12.836 -42.201 58.746 1.00 30.08 132 PRO C O 1
ATOM 5909 N N . PHE C 1 121 ? 11.265 -43.820 58.796 1.00 31.65 133 PHE C N 1
ATOM 5910 C CA . PHE C 1 121 ? 11.151 -43.819 57.345 1.00 28.14 133 PHE C CA 1
ATOM 5911 C C . PHE C 1 121 ? 10.709 -42.443 56.848 1.00 23.89 133 PHE C C 1
ATOM 5912 O O . PHE C 1 121 ? 11.222 -41.913 55.842 1.00 26.23 133 PHE C O 1
ATOM 5920 N N . LEU C 1 122 ? 9.756 -41.840 57.555 1.00 21.22 134 LEU C N 1
ATOM 5921 C CA . LEU C 1 122 ? 9.321 -40.505 57.170 1.00 18.68 134 LEU C CA 1
ATOM 5922 C C . LEU C 1 122 ? 10.373 -39.452 57.477 1.00 21.70 134 LEU C C 1
ATOM 5923 O O . LEU C 1 122 ? 10.354 -38.375 56.857 1.00 19.04 134 LEU C O 1
ATOM 5928 N N . ASP C 1 123 ? 11.282 -39.722 58.425 1.00 23.22 135 ASP C N 1
ATOM 5929 C CA . ASP C 1 123 ? 12.435 -38.843 58.567 1.00 21.03 135 ASP C CA 1
ATOM 5930 C C . ASP C 1 123 ? 13.310 -38.880 57.320 1.00 22.98 135 ASP C C 1
ATOM 5931 O O . ASP C 1 123 ? 13.893 -37.859 56.941 1.00 25.18 135 ASP C O 1
ATOM 5936 N N . SER C 1 124 ? 13.480 -40.068 56.718 1.00 20.87 136 SER C N 1
ATOM 5937 C CA . SER C 1 124 ? 14.265 -40.152 55.482 1.00 21.55 136 SER C CA 1
ATOM 5938 C C . SER C 1 124 ? 13.606 -39.330 54.393 1.00 22.19 136 SER C C 1
ATOM 5939 O O . SER C 1 124 ? 14.279 -38.622 53.628 1.00 20.12 136 SER C O 1
ATOM 5942 N N . LEU C 1 125 ? 12.280 -39.409 54.329 1.00 18.23 137 LEU C N 1
ATOM 5943 C CA . LEU C 1 125 ? 11.554 -38.606 53.341 1.00 16.83 137 LEU C CA 1
ATOM 5944 C C . LEU C 1 125 ? 11.722 -37.095 53.603 1.00 16.15 137 LEU C C 1
ATOM 5945 O O . LEU C 1 125 ? 11.959 -36.299 52.662 1.00 18.64 137 LEU C O 1
ATOM 5950 N N . ALA C 1 126 ? 11.603 -36.675 54.871 1.00 16.41 138 ALA C N 1
ATOM 5951 C CA . ALA C 1 126 ? 11.781 -35.263 55.205 1.00 22.00 138 ALA C CA 1
ATOM 5952 C C . ALA C 1 126 ? 13.187 -34.777 54.853 1.00 23.13 138 ALA C C 1
ATOM 5953 O O . ALA C 1 126 ? 13.352 -33.692 54.272 1.00 17.84 138 ALA C O 1
ATOM 5955 N N . GLN C 1 127 ? 14.208 -35.581 55.149 1.00 19.07 139 GLN C N 1
ATOM 5956 C CA . GLN C 1 127 ? 15.583 -35.188 54.815 1.00 19.33 139 GLN C CA 1
ATOM 5957 C C . GLN C 1 127 ? 15.791 -35.073 53.306 1.00 18.81 139 GLN C C 1
ATOM 5958 O O . GLN C 1 127 ? 16.521 -34.179 52.835 1.00 25.36 139 GLN C O 1
ATOM 5964 N N . PHE C 1 128 ? 15.189 -35.983 52.527 1.00 20.04 140 PHE C N 1
ATOM 5965 C CA . PHE C 1 128 ? 15.248 -35.818 51.075 1.00 19.97 140 PHE C CA 1
ATOM 5966 C C . PHE C 1 128 ? 14.685 -34.460 50.656 1.00 23.04 140 PHE C C 1
ATOM 5967 O O . PHE C 1 128 ? 15.307 -33.722 49.869 1.00 20.71 140 PHE C O 1
ATOM 5975 N N . LEU C 1 129 ? 13.489 -34.126 51.164 1.00 17.79 141 LEU C N 1
ATOM 5976 C CA . LEU C 1 129 ? 12.872 -32.857 50.779 1.00 19.48 141 LEU C CA 1
ATOM 5977 C C . LEU C 1 129 ? 13.753 -31.675 51.172 1.00 23.09 141 LEU C C 1
ATOM 5978 O O . LEU C 1 129 ? 13.833 -30.679 50.439 1.00 20.79 141 LEU C O 1
ATOM 5983 N N . GLN C 1 130 ? 14.389 -31.752 52.356 1.00 17.63 142 GLN C N 1
ATOM 5984 C CA . GLN C 1 130 ? 15.244 -30.667 52.821 1.00 18.61 142 GLN C CA 1
ATOM 5985 C C . GLN C 1 130 ? 16.461 -30.491 51.937 1.00 25.66 142 GLN C C 1
ATOM 5986 O O . GLN C 1 130 ? 17.114 -29.435 51.987 1.00 26.22 142 GLN C O 1
ATOM 5992 N N . ASN C 1 131 ? 16.818 -31.511 51.165 1.00 23.56 143 ASN C N 1
ATOM 5993 C CA . ASN C 1 131 ? 18.008 -31.357 50.345 1.00 21.06 143 ASN C CA 1
ATOM 5994 C C . ASN C 1 131 ? 17.758 -31.409 48.843 1.00 25.34 143 ASN C C 1
ATOM 5995 O O . ASN C 1 131 ? 18.706 -31.637 48.084 1.00 23.34 143 ASN C O 1
ATOM 6000 N N . THR C 1 132 ? 16.512 -31.171 48.391 1.00 22.76 144 THR C N 1
ATOM 6001 C CA . THR C 1 132 ? 16.249 -31.118 46.947 1.00 23.44 144 THR C CA 1
ATOM 6002 C C . THR C 1 132 ? 17.064 -30.063 46.187 1.00 26.25 144 THR C C 1
ATOM 6003 O O . THR C 1 132 ? 17.218 -30.188 44.965 1.00 24.87 144 THR C O 1
ATOM 6007 N N . ASP C 1 133 ? 17.548 -29.007 46.848 1.00 23.34 145 ASP C N 1
ATOM 6008 C CA . ASP C 1 133 ? 18.397 -28.019 46.169 1.00 24.80 145 ASP C CA 1
ATOM 6009 C C . ASP C 1 133 ? 19.760 -28.581 45.762 1.00 28.56 145 ASP C C 1
ATOM 6010 O O . ASP C 1 133 ? 20.488 -27.931 44.996 1.00 29.70 145 ASP C O 1
ATOM 6015 N N . GLN C 1 134 ? 20.137 -29.769 46.245 1.00 30.03 146 GLN C N 1
ATOM 6016 C CA . GLN C 1 134 ? 21.378 -30.379 45.776 1.00 32.07 146 GLN C CA 1
ATOM 6017 C C . GLN C 1 134 ? 21.288 -30.747 44.294 1.00 32.19 146 GLN C C 1
ATOM 6018 O O . GLN C 1 134 ? 22.321 -30.910 43.649 1.00 32.48 146 GLN C O 1
ATOM 6024 N N . TYR C 1 135 ? 20.076 -30.918 43.736 1.00 23.81 147 TYR C N 1
ATOM 6025 C CA . TYR C 1 135 ? 19.986 -31.260 42.310 1.00 26.26 147 TYR C CA 1
ATOM 6026 C C . TYR C 1 135 ? 18.921 -30.490 41.532 1.00 30.42 147 TYR C C 1
ATOM 6027 O O . TYR C 1 135 ? 18.877 -30.604 40.297 1.00 27.91 147 TYR C O 1
ATOM 6036 N N . LEU C 1 136 ? 18.094 -29.690 42.180 1.00 26.55 148 LEU C N 1
ATOM 6037 C CA . LEU C 1 136 ? 17.132 -28.865 41.460 1.00 22.01 148 LEU C CA 1
ATOM 6038 C C . LEU C 1 136 ? 17.281 -27.409 41.871 1.00 25.25 148 LEU C C 1
ATOM 6039 O O . LEU C 1 136 ? 17.775 -27.100 42.954 1.00 28.04 148 LEU C O 1
ATOM 6044 N N . GLY C 1 137 ? 16.799 -26.504 40.996 1.00 25.09 149 GLY C N 1
ATOM 6045 C CA . GLY C 1 137 ? 16.718 -25.109 41.332 1.00 23.64 149 GLY C CA 1
ATOM 6046 C C . GLY C 1 137 ? 15.564 -24.802 42.288 1.00 24.97 149 GLY C C 1
ATOM 6047 O O . GLY C 1 137 ? 14.846 -25.693 42.739 1.00 23.20 149 GLY C O 1
ATOM 6048 N N . PRO C 1 138 ? 15.406 -23.519 42.624 1.00 25.74 150 PRO C N 1
ATOM 6049 C CA . PRO C 1 138 ? 14.407 -23.127 43.649 1.00 27.89 150 PRO C CA 1
ATOM 6050 C C . PRO C 1 138 ? 12.949 -23.446 43.304 1.00 21.48 150 PRO C C 1
ATOM 6051 O O . PRO C 1 138 ? 12.192 -23.929 44.170 1.00 24.16 150 PRO C O 1
ATOM 6055 N N . TYR C 1 139 ? 12.532 -23.218 42.055 1.00 23.75 151 TYR C N 1
ATOM 6056 C CA . TYR C 1 139 ? 11.170 -23.595 41.660 1.00 20.17 151 TYR C CA 1
ATOM 6057 C C . TYR C 1 139 ? 11.003 -25.110 41.662 1.00 19.61 151 TYR C C 1
ATOM 6058 O O . TYR C 1 139 ? 10.035 -25.636 42.223 1.00 20.19 151 TYR C O 1
ATOM 6067 N N . GLY C 1 140 ? 11.957 -25.838 41.065 1.00 18.90 152 GLY C N 1
ATOM 6068 C CA . GLY C 1 140 ? 11.862 -27.295 41.063 1.00 21.22 152 GLY C CA 1
ATOM 6069 C C . GLY C 1 140 ? 11.865 -27.891 42.466 1.00 17.78 152 GLY C C 1
ATOM 6070 O O . GLY C 1 140 ? 11.107 -28.812 42.750 1.00 19.59 152 GLY C O 1
ATOM 6071 N N . SER C 1 141 ? 12.721 -27.373 43.365 1.00 20.91 153 SER C N 1
ATOM 6072 C CA . SER C 1 141 ? 12.752 -27.889 44.742 1.00 19.48 153 SER C CA 1
ATOM 6073 C C . SER C 1 141 ? 11.427 -27.665 45.448 1.00 24.60 153 SER C C 1
ATOM 6074 O O . SER C 1 141 ? 10.905 -28.577 46.116 1.00 20.97 153 SER C O 1
ATOM 6077 N N . SER C 1 142 ? 10.883 -26.443 45.349 1.00 18.18 154 SER C N 1
ATOM 6078 C CA . SER C 1 142 ? 9.558 -26.202 45.916 1.00 16.89 154 SER C CA 1
ATOM 6079 C C . SER C 1 142 ? 8.517 -27.163 45.352 1.00 22.63 154 SER C C 1
ATOM 6080 O O . SER C 1 142 ? 7.603 -27.582 46.070 1.00 18.95 154 SER C O 1
ATOM 6083 N N . MET C 1 143 ? 8.592 -27.464 44.049 1.00 19.39 155 MET C N 1
ATOM 6084 C CA . MET C 1 143 ? 7.544 -28.277 43.438 1.00 17.20 155 MET C CA 1
ATOM 6085 C C . MET C 1 143 ? 7.691 -29.732 43.907 1.00 14.30 155 MET C C 1
ATOM 6086 O O . MET C 1 143 ? 6.696 -30.429 44.112 1.00 18.14 155 MET C O 1
ATOM 6091 N N . VAL C 1 144 ? 8.923 -30.207 44.100 1.00 14.92 156 VAL C N 1
ATOM 6092 C CA . VAL C 1 144 ? 9.092 -31.556 44.654 1.00 14.95 156 VAL C CA 1
ATOM 6093 C C . VAL C 1 144 ? 8.535 -31.616 46.076 1.00 17.71 156 VAL C C 1
ATOM 6094 O O . VAL C 1 144 ? 7.856 -32.580 46.453 1.00 17.70 156 VAL C O 1
ATOM 6098 N N . ILE C 1 145 ? 8.807 -30.586 46.890 1.00 14.84 157 ILE C N 1
ATOM 6099 C CA . ILE C 1 145 ? 8.246 -30.560 48.243 1.00 14.77 157 ILE C CA 1
ATOM 6100 C C . ILE C 1 145 ? 6.728 -30.589 48.191 1.00 16.53 157 ILE C C 1
ATOM 6101 O O . ILE C 1 145 ? 6.064 -31.376 48.889 1.00 16.92 157 ILE C O 1
ATOM 6106 N N . LYS C 1 146 ? 6.144 -29.696 47.399 1.00 14.62 158 LYS C N 1
ATOM 6107 C CA . LYS C 1 146 ? 4.704 -29.596 47.479 1.00 14.78 158 LYS C CA 1
ATOM 6108 C C . LYS C 1 146 ? 4.054 -30.849 46.893 1.00 15.24 158 LYS C C 1
ATOM 6109 O O . LYS C 1 146 ? 3.009 -31.297 47.390 1.00 16.80 158 LYS C O 1
ATOM 6115 N N . THR C 1 147 ? 4.701 -31.473 45.891 1.00 14.41 159 THR C N 1
ATOM 6116 C CA . THR C 1 147 ? 4.176 -32.686 45.271 1.00 15.51 159 THR C CA 1
ATOM 6117 C C . THR C 1 147 ? 4.245 -33.854 46.240 1.00 19.24 159 THR C C 1
ATOM 6118 O O . THR C 1 147 ? 3.346 -34.701 46.275 1.00 16.67 159 THR C O 1
ATOM 6122 N N . THR C 1 148 ? 5.312 -33.911 47.025 1.00 13.97 160 THR C N 1
ATOM 6123 C CA . THR C 1 148 ? 5.395 -34.950 48.053 1.00 14.26 160 THR C CA 1
ATOM 6124 C C . THR C 1 148 ? 4.311 -34.777 49.122 1.00 16.32 160 THR C C 1
ATOM 6125 O O . THR C 1 148 ? 3.727 -35.771 49.585 1.00 16.73 160 THR C O 1
ATOM 6129 N N . LEU C 1 149 ? 4.009 -33.538 49.532 1.00 14.93 161 LEU C N 1
ATOM 6130 C CA . LEU C 1 149 ? 2.895 -33.381 50.481 1.00 15.56 161 LEU C CA 1
ATOM 6131 C C . LEU C 1 149 ? 1.590 -33.893 49.885 1.00 15.86 161 LEU C C 1
ATOM 6132 O O . LEU C 1 149 ? 0.799 -34.579 50.565 1.00 17.75 161 LEU C O 1
ATOM 6137 N N . GLU C 1 150 ? 1.342 -33.553 48.612 1.00 16.29 162 GLU C N 1
ATOM 6138 C CA . GLU C 1 150 ? 0.126 -34.052 47.951 1.00 15.74 162 GLU C CA 1
ATOM 6139 C C . GLU C 1 150 ? 0.123 -35.575 47.867 1.00 15.86 162 GLU C C 1
ATOM 6140 O O . GLU C 1 150 ? -0.924 -36.198 48.032 1.00 19.32 162 GLU C O 1
ATOM 6146 N N . PHE C 1 151 ? 1.256 -36.178 47.530 1.00 15.35 163 PHE C N 1
ATOM 6147 C CA . PHE C 1 151 ? 1.322 -37.638 47.376 1.00 15.69 163 PHE C CA 1
ATOM 6148 C C . PHE C 1 151 ? 1.037 -38.349 48.695 1.00 17.17 163 PHE C C 1
ATOM 6149 O O . PHE C 1 151 ? 0.330 -39.370 48.732 1.00 17.11 163 PHE C O 1
ATOM 6157 N N . VAL C 1 152 ? 1.614 -37.855 49.795 1.00 17.25 164 VAL C N 1
ATOM 6158 C CA . VAL C 1 152 ? 1.381 -38.523 51.079 1.00 18.20 164 VAL C CA 1
ATOM 6159 C C . VAL C 1 152 ? -0.105 -38.454 51.433 1.00 23.79 164 VAL C C 1
ATOM 6160 O O . VAL C 1 152 ? -0.731 -39.467 51.791 1.00 21.61 164 VAL C O 1
ATOM 6164 N N . GLU C 1 153 ? -0.714 -37.266 51.268 1.00 22.58 165 GLU C N 1
ATOM 6165 C CA . GLU C 1 153 ? -2.137 -37.115 51.623 1.00 25.10 165 GLU C CA 1
ATOM 6166 C C . GLU C 1 153 ? -3.079 -37.832 50.640 1.00 27.02 165 GLU C C 1
ATOM 6167 O O . GLU C 1 153 ? -4.100 -38.415 51.052 1.00 25.19 165 GLU C O 1
ATOM 6173 N N . GLY C 1 154 ? -2.768 -37.807 49.342 1.00 23.63 166 GLY C N 1
ATOM 6174 C CA . GLY C 1 154 ? -3.573 -38.541 48.378 1.00 27.88 166 GLY C CA 1
ATOM 6175 C C . GLY C 1 154 ? -3.492 -40.039 48.584 1.00 28.76 166 GLY C C 1
ATOM 6176 O O . GLY C 1 154 ? -4.489 -40.752 48.449 1.00 26.05 166 GLY C O 1
ATOM 6177 N N . THR C 1 155 ? -2.306 -40.546 48.928 1.00 19.36 167 THR C N 1
ATOM 6178 C CA . THR C 1 155 ? -2.224 -41.965 49.241 1.00 20.23 167 THR C CA 1
ATOM 6179 C C . THR C 1 155 ? -3.099 -42.275 50.442 1.00 23.93 167 THR C C 1
ATOM 6180 O O . THR C 1 155 ? -3.797 -43.296 50.465 1.00 25.22 167 THR C O 1
ATOM 6184 N N . ASN C 1 156 ? -3.091 -41.385 51.443 1.00 22.21 168 ASN C N 1
ATOM 6185 C CA . ASN C 1 156 ? -3.854 -41.641 52.659 1.00 23.78 168 ASN C CA 1
ATOM 6186 C C . ASN C 1 156 ? -5.351 -41.697 52.374 1.00 30.20 168 ASN C C 1
ATOM 6187 O O . ASN C 1 156 ? -6.073 -42.496 52.982 1.00 31.26 168 ASN C O 1
ATOM 6192 N N . VAL C 1 157 ? -5.844 -40.847 51.460 1.00 26.16 169 VAL C N 1
ATOM 6193 C CA . VAL C 1 157 ? -7.302 -40.775 51.248 1.00 29.03 169 VAL C CA 1
ATOM 6194 C C . VAL C 1 157 ? -7.816 -41.657 50.113 1.00 31.83 169 VAL C C 1
ATOM 6195 O O . VAL C 1 157 ? -9.032 -41.876 50.025 1.00 34.59 169 VAL C O 1
ATOM 6199 N N . GLU C 1 158 ? -6.928 -42.198 49.280 1.00 32.36 170 GLU C N 1
ATOM 6200 C CA . GLU C 1 158 ? -7.293 -42.854 48.027 1.00 38.29 170 GLU C CA 1
ATOM 6201 C C . GLU C 1 158 ? -8.404 -43.895 48.190 1.00 44.97 170 GLU C C 1
ATOM 6202 O O . GLU C 1 158 ? -9.381 -43.904 47.428 1.00 40.44 170 GLU C O 1
ATOM 6208 N N . ASN C 1 159 ? -8.283 -44.780 49.184 1.00 35.91 171 ASN C N 1
ATOM 6209 C CA . ASN C 1 159 ? -9.229 -45.885 49.305 1.00 36.14 171 ASN C CA 1
ATOM 6210 C C . ASN C 1 159 ? -10.507 -45.512 50.047 1.00 44.05 171 ASN C C 1
ATOM 6211 O O . ASN C 1 159 ? -11.391 -46.371 50.177 1.00 46.57 171 ASN C O 1
ATOM 6216 N N . ASP C 1 160 ? -10.637 -44.264 50.519 1.00 41.71 172 ASP C N 1
ATOM 6217 C CA . ASP C 1 160 ? -11.918 -43.816 51.055 1.00 43.24 172 ASP C CA 1
ATOM 6218 C C . ASP C 1 160 ? -13.008 -43.873 49.991 1.00 44.82 172 ASP C C 1
ATOM 6219 O O . ASP C 1 160 ? -14.194 -43.960 50.324 1.00 38.59 172 ASP C O 1
ATOM 6224 N N . PHE C 1 161 ? -12.633 -43.806 48.714 1.00 37.03 173 PHE C N 1
ATOM 6225 C CA . PHE C 1 161 ? -13.604 -43.702 47.634 1.00 47.39 173 PHE C CA 1
ATOM 6226 C C . PHE C 1 161 ? -13.951 -45.053 47.023 1.00 50.05 173 PHE C C 1
ATOM 6227 O O . PHE C 1 161 ? -14.600 -45.089 45.972 1.00 49.77 173 PHE C O 1
ATOM 6235 N N . SER C 1 162 ? -13.592 -46.154 47.701 1.00 51.65 174 SER C N 1
ATOM 6236 C CA . SER C 1 162 ? -13.685 -47.508 47.147 1.00 63.04 174 SER C CA 1
ATOM 6237 C C . SER C 1 162 ? -14.958 -47.757 46.333 1.00 68.46 174 SER C C 1
ATOM 6238 O O . SER C 1 162 ? -14.893 -48.171 45.168 1.00 71.74 174 SER C O 1
ATOM 6241 N N . GLU C 1 163 ? -16.123 -47.506 46.917 1.00 63.23 175 GLU C N 1
ATOM 6242 C CA . GLU C 1 163 ? -17.381 -47.541 46.176 1.00 66.61 175 GLU C CA 1
ATOM 6243 C C . GLU C 1 163 ? -18.115 -46.214 46.316 1.00 65.12 175 GLU C C 1
ATOM 6244 O O . GLU C 1 163 ? -19.341 -46.160 46.402 1.00 67.54 175 GLU C O 1
ATOM 6250 N N . ALA C 1 164 ? -17.363 -45.120 46.332 1.00 53.63 176 ALA C N 1
ATOM 6251 C CA . ALA C 1 164 ? -17.919 -43.851 46.763 1.00 54.51 176 ALA C CA 1
ATOM 6252 C C . ALA C 1 164 ? -17.577 -42.725 45.797 1.00 56.40 176 ALA C C 1
ATOM 6253 O O . ALA C 1 164 ? -17.397 -41.580 46.227 1.00 56.38 176 ALA C O 1
ATOM 6255 N N . VAL C 1 165 ? -17.477 -43.013 44.502 1.00 41.27 177 VAL C N 1
ATOM 6256 C CA . VAL C 1 165 ? -17.208 -41.987 43.493 1.00 38.10 177 VAL C CA 1
ATOM 6257 C C . VAL C 1 165 ? -18.547 -41.509 42.928 1.00 30.47 177 VAL C C 1
ATOM 6258 O O . VAL C 1 165 ? -19.303 -42.324 42.376 1.00 30.67 177 VAL C O 1
ATOM 6262 N N . PRO C 1 166 ? -18.901 -40.239 43.090 1.00 30.02 178 PRO C N 1
ATOM 6263 C CA . PRO C 1 166 ? -20.255 -39.782 42.727 1.00 34.33 178 PRO C CA 1
ATOM 6264 C C . PRO C 1 166 ? -20.443 -39.790 41.224 1.00 28.47 178 PRO C C 1
ATOM 6265 O O . PRO C 1 166 ? -19.557 -39.343 40.478 1.00 26.62 178 PRO C O 1
ATOM 6269 N N . PRO C 1 167 ? -21.603 -40.241 40.751 1.00 30.80 179 PRO C N 1
ATOM 6270 C CA . PRO C 1 167 ? -21.799 -40.382 39.305 1.00 32.30 179 PRO C CA 1
ATOM 6271 C C . PRO C 1 167 ? -21.548 -39.136 38.474 1.00 35.95 179 PRO C C 1
ATOM 6272 O O . PRO C 1 167 ? -21.133 -39.280 37.329 1.00 51.54 179 PRO C O 1
ATOM 6276 N N . ASP C 1 168 ? -21.791 -37.930 38.951 1.00 28.74 180 ASP C N 1
ATOM 6277 C CA . ASP C 1 168 ? -21.596 -36.786 38.058 1.00 33.97 180 ASP C CA 1
ATOM 6278 C C . ASP C 1 168 ? -20.357 -35.943 38.397 1.00 26.79 180 ASP C C 1
ATOM 6279 O O . ASP C 1 168 ? -20.267 -34.775 37.990 1.00 24.93 180 ASP C O 1
ATOM 6284 N N . ALA C 1 169 ? -19.383 -36.511 39.111 1.00 24.15 181 ALA C N 1
ATOM 6285 C CA . ALA C 1 169 ? -18.193 -35.768 39.555 1.00 22.12 181 ALA C CA 1
ATOM 6286 C C . ALA C 1 169 ? -17.107 -35.765 38.469 1.00 24.79 181 ALA C C 1
ATOM 6287 O O . ALA C 1 169 ? -16.072 -36.414 38.589 1.00 20.38 181 ALA C O 1
ATOM 6289 N N . LEU C 1 170 ? -17.324 -34.957 37.417 1.00 23.12 182 LEU C N 1
ATOM 6290 C CA . LEU C 1 170 ? -16.495 -35.030 36.210 1.00 22.76 182 LEU C CA 1
ATOM 6291 C C . LEU C 1 170 ? -15.041 -34.674 36.472 1.00 23.87 182 LEU C C 1
ATOM 6292 O O . LEU C 1 170 ? -14.137 -35.264 35.872 1.00 21.96 182 LEU C O 1
ATOM 6297 N N . ARG C 1 171 ? -14.800 -33.648 37.292 1.00 19.14 183 ARG C N 1
ATOM 6298 C CA . ARG C 1 171 ? -13.441 -33.151 37.525 1.00 18.84 183 ARG C CA 1
ATOM 6299 C C . ARG C 1 171 ? -12.679 -33.975 38.544 1.00 21.55 183 ARG C C 1
ATOM 6300 O O . ARG C 1 171 ? -11.438 -33.892 38.599 1.00 17.93 183 ARG C O 1
ATOM 6308 N N . PHE C 1 172 ? -13.384 -34.782 39.348 1.00 18.97 184 PHE C N 1
ATOM 6309 C CA . PHE C 1 172 ? -12.726 -35.473 40.463 1.00 18.77 184 PHE C CA 1
ATOM 6310 C C . PHE C 1 172 ? -11.650 -36.459 40.015 1.00 19.27 184 PHE C C 1
ATOM 6311 O O . PHE C 1 172 ? -10.558 -36.454 40.611 1.00 17.40 184 PHE C O 1
ATOM 6319 N N . PRO C 1 173 ? -11.873 -37.336 39.013 1.00 18.56 185 PRO C N 1
ATOM 6320 C CA . PRO C 1 173 ? -10.810 -38.292 38.657 1.00 17.25 185 PRO C CA 1
ATOM 6321 C C . PRO C 1 173 ? -9.471 -37.642 38.370 1.00 16.26 185 PRO C C 1
ATOM 6322 O O . PRO C 1 173 ? -8.417 -38.141 38.831 1.00 19.11 185 PRO C O 1
ATOM 6326 N N . ARG C 1 174 ? -9.469 -36.549 37.603 1.00 16.26 186 ARG C N 1
ATOM 6327 C CA . ARG C 1 174 ? -8.196 -35.889 37.319 1.00 20.12 186 ARG C CA 1
ATOM 6328 C C . ARG C 1 174 ? -7.576 -35.324 38.589 1.00 15.42 186 ARG C C 1
ATOM 6329 O O . ARG C 1 174 ? -6.352 -35.398 38.775 1.00 17.07 186 ARG C O 1
ATOM 6337 N N . TYR C 1 175 ? -8.401 -34.741 39.464 1.00 16.82 187 TYR C N 1
ATOM 6338 C CA . TYR C 1 175 ? -7.912 -34.148 40.718 1.00 15.68 187 TYR C CA 1
ATOM 6339 C C . TYR C 1 175 ? -7.217 -35.199 41.581 1.00 14.20 187 TYR C C 1
ATOM 6340 O O . TYR C 1 175 ? -6.103 -34.987 42.085 1.00 18.40 187 TYR C O 1
ATOM 6349 N N . LEU C 1 176 ? -7.864 -36.348 41.745 1.00 15.10 188 LEU C N 1
ATOM 6350 C CA . LEU C 1 176 ? -7.258 -37.421 42.524 1.00 16.31 188 LEU C CA 1
ATOM 6351 C C . LEU C 1 176 ? -5.966 -37.898 41.889 1.00 22.18 188 LEU C C 1
ATOM 6352 O O . LEU C 1 176 ? -4.983 -38.175 42.600 1.00 18.29 188 LEU C O 1
ATOM 6357 N N . ARG C 1 177 ? -5.953 -38.027 40.550 1.00 17.15 189 ARG C N 1
ATOM 6358 C CA . ARG C 1 177 ? -4.744 -38.495 39.869 1.00 14.91 189 ARG C CA 1
ATOM 6359 C C . ARG C 1 177 ? -3.598 -37.490 40.004 1.00 16.88 189 ARG C C 1
ATOM 6360 O O . ARG C 1 177 ? -2.436 -37.884 40.125 1.00 16.28 189 ARG C O 1
ATOM 6368 N N . VAL C 1 178 ? -3.891 -36.186 39.962 1.00 15.32 190 VAL C N 1
ATOM 6369 C CA . VAL C 1 178 ? -2.832 -35.216 40.242 1.00 15.04 190 VAL C CA 1
ATOM 6370 C C . VAL C 1 178 ? -2.257 -35.472 41.629 1.00 22.52 190 VAL C C 1
ATOM 6371 O O . VAL C 1 178 ? -1.031 -35.519 41.812 1.00 19.32 190 VAL C O 1
ATOM 6375 N N . LYS C 1 179 ? -3.131 -35.673 42.624 1.00 17.06 191 LYS C N 1
ATOM 6376 C CA . LYS C 1 179 ? -2.616 -35.857 43.989 1.00 16.71 191 LYS C CA 1
ATOM 6377 C C . LYS C 1 179 ? -1.773 -37.122 44.142 1.00 19.29 191 LYS C C 1
ATOM 6378 O O . LYS C 1 179 ? -0.775 -37.107 44.867 1.00 23.65 191 LYS C O 1
ATOM 6384 N N . THR C 1 180 ? -2.164 -38.230 43.504 1.00 19.17 192 THR C N 1
ATOM 6385 C CA . THR C 1 180 ? -1.487 -39.504 43.723 1.00 20.18 192 THR C CA 1
ATOM 6386 C C . THR C 1 180 ? -0.367 -39.811 42.738 1.00 19.10 192 THR C C 1
ATOM 6387 O O . THR C 1 180 ? 0.417 -40.728 43.006 1.00 21.99 192 THR C O 1
ATOM 6391 N N . GLY C 1 181 ? -0.280 -39.121 41.592 1.00 18.19 193 GLY C N 1
ATOM 6392 C CA . GLY C 1 181 ? 0.655 -39.560 40.556 1.00 16.24 193 GLY C CA 1
ATOM 6393 C C . GLY C 1 181 ? 2.100 -39.130 40.748 1.00 19.73 193 GLY C C 1
ATOM 6394 O O . GLY C 1 181 ? 2.986 -39.668 40.071 1.00 19.18 193 GLY C O 1
ATOM 6395 N N . PHE C 1 182 ? 2.358 -38.136 41.601 1.00 15.25 194 PHE C N 1
ATOM 6396 C CA . PHE C 1 182 ? 3.737 -37.705 41.867 1.00 17.78 194 PHE C CA 1
ATOM 6397 C C . PHE C 1 182 ? 4.432 -37.152 40.615 1.00 18.18 194 PHE C C 1
ATOM 6398 O O . PHE C 1 182 ? 5.672 -37.145 40.545 1.00 16.78 194 PHE C O 1
ATOM 6406 N N . ALA C 1 183 ? 3.677 -36.665 39.600 1.00 17.34 195 ALA C N 1
ATOM 6407 C CA . ALA C 1 183 ? 4.300 -36.423 38.296 1.00 19.29 195 ALA C CA 1
ATOM 6408 C C . ALA C 1 183 ? 5.288 -35.253 38.326 1.00 18.07 195 ALA C C 1
ATOM 6409 O O . ALA C 1 183 ? 6.318 -35.297 37.634 1.00 16.09 195 ALA C O 1
ATOM 6411 N N . GLU C 1 184 ? 4.995 -34.184 39.084 1.00 17.76 196 GLU C N 1
ATOM 6412 C CA . GLU C 1 184 ? 5.858 -33.001 38.988 1.00 17.58 196 GLU C CA 1
ATOM 6413 C C . GLU C 1 184 ? 7.264 -33.310 39.435 1.00 18.29 196 GLU C C 1
ATOM 6414 O O . GLU C 1 184 ? 8.217 -32.715 38.923 1.00 20.06 196 GLU C O 1
ATOM 6420 N N . THR C 1 185 ? 7.422 -34.282 40.345 1.00 18.64 197 THR C N 1
ATOM 6421 C CA . THR C 1 185 ? 8.759 -34.624 40.826 1.00 14.82 197 THR C CA 1
ATOM 6422 C C . THR C 1 185 ? 9.631 -35.154 39.695 1.00 18.89 197 THR C C 1
ATOM 6423 O O . THR C 1 185 ? 10.807 -34.791 39.577 1.00 21.61 197 THR C O 1
ATOM 6427 N N . TYR C 1 186 ? 9.079 -36.025 38.858 1.00 17.38 198 TYR C N 1
ATOM 6428 C CA . TYR C 1 186 ? 9.854 -36.571 37.751 1.00 15.45 198 TYR C CA 1
ATOM 6429 C C . TYR C 1 186 ? 9.980 -35.569 36.606 1.00 16.76 198 TYR C C 1
ATOM 6430 O O . TYR C 1 186 ? 11.020 -35.484 35.920 1.00 19.09 198 TYR C O 1
ATOM 6439 N N . ALA C 1 187 ? 8.920 -34.798 36.375 1.00 16.76 199 ALA C N 1
ATOM 6440 C CA . ALA C 1 187 ? 8.971 -33.873 35.260 1.00 15.08 199 ALA C CA 1
ATOM 6441 C C . ALA C 1 187 ? 10.059 -32.823 35.480 1.00 17.58 199 ALA C C 1
ATOM 6442 O O . ALA C 1 187 ? 10.768 -32.436 34.536 1.00 19.58 199 ALA C O 1
ATOM 6444 N N . HIS C 1 188 ? 10.217 -32.345 36.712 1.00 19.79 200 HIS C N 1
ATOM 6445 C CA . HIS C 1 188 ? 11.253 -31.331 36.912 1.00 17.44 200 HIS C CA 1
ATOM 6446 C C . HIS C 1 188 ? 12.662 -31.876 36.717 1.00 22.66 200 HIS C C 1
ATOM 6447 O O . HIS C 1 188 ? 13.554 -31.122 36.300 1.00 24.15 200 HIS C O 1
ATOM 6454 N N . ALA C 1 189 ? 12.897 -33.159 37.001 1.00 18.52 201 ALA C N 1
ATOM 6455 C CA . ALA C 1 189 ? 14.248 -33.687 36.795 1.00 19.75 201 ALA C CA 1
ATOM 6456 C C . ALA C 1 189 ? 14.538 -33.924 35.323 1.00 24.62 201 ALA C C 1
ATOM 6457 O O . ALA C 1 189 ? 15.706 -34.144 34.953 1.00 22.60 201 ALA C O 1
ATOM 6459 N N . ILE C 1 190 ? 13.500 -33.879 34.474 1.00 21.57 202 ILE C N 1
ATOM 6460 C CA . ILE C 1 190 ? 13.795 -33.883 33.043 1.00 22.71 202 ILE C CA 1
ATOM 6461 C C . ILE C 1 190 ? 14.691 -32.708 32.671 1.00 26.26 202 ILE C C 1
ATOM 6462 O O . ILE C 1 190 ? 15.483 -32.791 31.722 1.00 30.19 202 ILE C O 1
ATOM 6467 N N . PHE C 1 191 ? 14.622 -31.613 33.420 1.00 20.91 203 PHE C N 1
ATOM 6468 C CA . PHE C 1 191 ? 15.371 -30.398 33.095 1.00 27.14 203 PHE C CA 1
ATOM 6469 C C . PHE C 1 191 ? 16.260 -30.030 34.275 1.00 29.12 203 PHE C C 1
ATOM 6470 O O . PHE C 1 191 ? 15.986 -29.050 34.984 1.00 26.32 203 PHE C O 1
ATOM 6478 N N . PRO C 1 192 ? 17.335 -30.798 34.515 1.00 34.20 204 PRO C N 1
ATOM 6479 C CA . PRO C 1 192 ? 18.152 -30.563 35.713 1.00 32.19 204 PRO C CA 1
ATOM 6480 C C . PRO C 1 192 ? 18.772 -29.176 35.708 1.00 28.19 204 PRO C C 1
ATOM 6481 O O . PRO C 1 192 ? 19.062 -28.592 34.658 1.00 32.21 204 PRO C O 1
ATOM 6485 N N . ASN C 1 193 ? 18.937 -28.644 36.918 1.00 27.77 205 ASN C N 1
ATOM 6486 C CA . ASN C 1 193 ? 19.397 -27.278 37.123 1.00 32.04 205 ASN C CA 1
ATOM 6487 C C . ASN C 1 193 ? 20.861 -27.083 36.731 1.00 36.91 205 ASN C C 1
ATOM 6488 O O . ASN C 1 193 ? 21.284 -25.945 36.498 1.00 34.34 205 ASN C O 1
ATOM 6493 N N . ASP C 1 194 ? 21.664 -28.149 36.717 1.00 30.66 206 ASP C N 1
ATOM 6494 C CA . ASP C 1 194 ? 23.053 -27.967 36.307 1.00 42.28 206 ASP C CA 1
ATOM 6495 C C . ASP C 1 194 ? 23.163 -27.784 34.789 1.00 41.05 206 ASP C C 1
ATOM 6496 O O . ASP C 1 194 ? 23.867 -26.879 34.319 1.00 47.79 206 ASP C O 1
ATOM 6501 N N . THR C 1 195 ? 22.418 -28.577 34.009 1.00 35.83 207 THR C N 1
ATOM 6502 C CA . THR C 1 195 ? 22.428 -28.430 32.551 1.00 34.04 207 THR C CA 1
ATOM 6503 C C . THR C 1 195 ? 21.592 -27.240 32.093 1.00 42.54 207 THR C C 1
ATOM 6504 O O . THR C 1 195 ? 21.990 -26.501 31.180 1.00 36.81 207 THR C O 1
ATOM 6508 N N . PHE C 1 196 ? 20.440 -27.038 32.728 1.00 35.46 208 PHE C N 1
ATOM 6509 C CA . PHE C 1 196 ? 19.467 -26.016 32.342 1.00 30.32 208 PHE C CA 1
ATOM 6510 C C . PHE C 1 196 ? 19.148 -25.135 33.544 1.00 34.28 208 PHE C C 1
ATOM 6511 O O . PHE C 1 196 ? 18.060 -25.225 34.122 1.00 33.16 208 PHE C O 1
ATOM 6519 N N . PRO C 1 197 ? 20.068 -24.253 33.930 1.00 32.72 209 PRO C N 1
ATOM 6520 C CA . PRO C 1 197 ? 19.844 -23.415 35.114 1.00 34.26 209 PRO C CA 1
ATOM 6521 C C . PRO C 1 197 ? 18.544 -22.640 34.995 1.00 33.19 209 PRO C C 1
ATOM 6522 O O . PRO C 1 197 ? 18.238 -22.088 33.938 1.00 33.47 209 PRO C O 1
ATOM 6526 N N . GLU C 1 198 ? 17.806 -22.560 36.111 1.00 35.12 210 GLU C N 1
ATOM 6527 C CA . GLU C 1 198 ? 16.435 -22.054 36.055 1.00 28.45 210 GLU C CA 1
ATOM 6528 C C . GLU C 1 198 ? 16.395 -20.623 35.554 1.00 36.69 210 GLU C C 1
ATOM 6529 O O . GLU C 1 198 ? 15.506 -20.263 34.774 1.00 30.09 210 GLU C O 1
ATOM 6535 N N . HIS C 1 199 ? 17.357 -19.796 35.968 1.00 40.80 211 HIS C N 1
ATOM 6536 C CA . HIS C 1 199 ? 17.260 -18.375 35.652 1.00 40.98 211 HIS C CA 1
ATOM 6537 C C . HIS C 1 199 ? 17.288 -18.136 34.146 1.00 41.78 211 HIS C C 1
ATOM 6538 O O . HIS C 1 199 ? 16.699 -17.164 33.665 1.00 45.31 211 HIS C O 1
ATOM 6545 N N . LYS C 1 200 ? 17.909 -19.031 33.380 1.00 43.54 212 LYS C N 1
ATOM 6546 C CA . LYS C 1 200 ? 17.882 -18.888 31.931 1.00 40.28 212 LYS C CA 1
ATOM 6547 C C . LYS C 1 200 ? 16.861 -19.798 31.249 1.00 39.06 212 LYS C C 1
ATOM 6548 O O . LYS C 1 200 ? 16.229 -19.368 30.280 1.00 38.88 212 LYS C O 1
ATOM 6554 N N . TYR C 1 201 ? 16.627 -21.020 31.740 1.00 29.32 213 TYR C N 1
ATOM 6555 C CA . TYR C 1 201 ? 15.817 -21.968 30.971 1.00 28.04 213 TYR C CA 1
ATOM 6556 C C . TYR C 1 201 ? 14.397 -22.162 31.466 1.00 26.63 213 TYR C C 1
ATOM 6557 O O . TYR C 1 201 ? 13.567 -22.714 30.709 1.00 29.79 213 TYR C O 1
ATOM 6566 N N . ARG C 1 202 ? 14.107 -21.781 32.715 1.00 26.45 214 ARG C N 1
ATOM 6567 C CA . ARG C 1 202 ? 12.781 -22.038 33.266 1.00 29.81 214 ARG C CA 1
ATOM 6568 C C . ARG C 1 202 ? 11.690 -21.432 32.394 1.00 26.74 214 ARG C C 1
ATOM 6569 O O . ARG C 1 202 ? 10.658 -22.069 32.150 1.00 29.34 214 ARG C O 1
ATOM 6577 N N . LYS C 1 203 ? 11.889 -20.204 31.925 1.00 30.73 215 LYS C N 1
ATOM 6578 C CA . LYS C 1 203 ? 10.878 -19.601 31.058 1.00 29.22 215 LYS C CA 1
ATOM 6579 C C . LYS C 1 203 ? 10.706 -20.372 29.754 1.00 33.68 215 LYS C C 1
ATOM 6580 O O . LYS C 1 203 ? 9.649 -20.272 29.119 1.00 38.49 215 LYS C O 1
ATOM 6586 N N . LEU C 1 204 ? 11.707 -21.151 29.343 1.00 30.98 216 LEU C N 1
ATOM 6587 C CA . LEU C 1 204 ? 11.588 -21.923 28.112 1.00 31.28 216 LEU C CA 1
ATOM 6588 C C . LEU C 1 204 ? 10.869 -23.242 28.317 1.00 31.81 216 LEU C C 1
ATOM 6589 O O . LEU C 1 204 ? 10.027 -23.623 27.492 1.00 32.33 216 LEU C O 1
ATOM 6594 N N . TYR C 1 205 ? 11.177 -23.968 29.392 1.00 26.62 217 TYR C N 1
ATOM 6595 C CA . TYR C 1 205 ? 10.559 -25.284 29.527 1.00 27.42 217 TYR C CA 1
ATOM 6596 C C . TYR C 1 205 ? 9.297 -25.293 30.380 1.00 24.34 217 TYR C C 1
ATOM 6597 O O . TYR C 1 205 ? 8.535 -26.266 30.312 1.00 24.77 217 TYR C O 1
ATOM 6606 N N . LEU C 1 206 ? 9.063 -24.270 31.194 1.00 23.01 218 LEU C N 1
ATOM 6607 C CA . LEU C 1 206 ? 7.870 -24.244 32.035 1.00 20.25 218 LEU C CA 1
ATOM 6608 C C . LEU C 1 206 ? 6.571 -24.452 31.257 1.00 21.66 218 LEU C C 1
ATOM 6609 O O . LEU C 1 206 ? 5.698 -25.180 31.750 1.00 26.38 218 LEU C O 1
ATOM 6614 N N . PRO C 1 207 ? 6.376 -23.876 30.068 1.00 20.00 219 PRO C N 1
ATOM 6615 C CA . PRO C 1 207 ? 5.140 -24.165 29.340 1.00 21.92 219 PRO C CA 1
ATOM 6616 C C . PRO C 1 207 ? 4.995 -25.640 29.002 1.00 22.37 219 PRO C C 1
ATOM 6617 O O . PRO C 1 207 ? 3.886 -26.075 28.686 1.00 27.65 219 PRO C O 1
ATOM 6621 N N . ALA C 1 208 ? 6.078 -26.429 29.065 1.00 22.13 220 ALA C N 1
ATOM 6622 C CA . ALA C 1 208 ? 5.975 -27.842 28.753 1.00 24.65 220 ALA C CA 1
ATOM 6623 C C . ALA C 1 208 ? 5.641 -28.700 29.969 1.00 28.48 220 ALA C C 1
ATOM 6624 O O . ALA C 1 208 ? 5.261 -29.863 29.794 1.00 22.03 220 ALA C O 1
ATOM 6626 N N . LEU C 1 209 ? 5.737 -28.150 31.185 1.00 24.05 221 LEU C N 1
ATOM 6627 C CA . LEU C 1 209 ? 5.582 -28.979 32.376 1.00 24.71 221 LEU C CA 1
ATOM 6628 C C . LEU C 1 209 ? 4.183 -29.578 32.497 1.00 19.79 221 LEU C C 1
ATOM 6629 O O . LEU C 1 209 ? 4.042 -30.748 32.877 1.00 23.60 221 LEU C O 1
ATOM 6634 N N . SER C 1 210 ? 3.133 -28.799 32.230 1.00 22.51 222 SER C N 1
ATOM 6635 C CA . SER C 1 210 ? 1.786 -29.334 32.410 1.00 24.40 222 SER C CA 1
ATOM 6636 C C . SER C 1 210 ? 1.490 -30.488 31.453 1.00 26.16 222 SER C C 1
ATOM 6637 O O . SER C 1 210 ? 1.010 -31.542 31.910 1.00 22.13 222 SER C O 1
ATOM 6640 N N . PRO C 1 211 ? 1.746 -30.378 30.147 1.00 23.29 223 PRO C N 1
ATOM 6641 C CA . PRO C 1 211 ? 1.548 -31.560 29.292 1.00 23.38 223 PRO C CA 1
ATOM 6642 C C . PRO C 1 211 ? 2.463 -32.708 29.663 1.00 18.44 223 PRO C C 1
ATOM 6643 O O . PRO C 1 211 ? 2.065 -33.862 29.544 1.00 21.92 223 PRO C O 1
ATOM 6647 N N . LEU C 1 212 ? 3.673 -32.426 30.122 1.00 20.53 224 LEU C N 1
ATOM 6648 C CA . LEU C 1 212 ? 4.549 -33.502 30.588 1.00 25.04 224 LEU C CA 1
ATOM 6649 C C . LEU C 1 212 ? 3.956 -34.222 31.793 1.00 17.35 224 LEU C C 1
ATOM 6650 O O . LEU C 1 212 ? 4.068 -35.450 31.912 1.00 17.96 224 LEU C O 1
ATOM 6655 N N . CYS C 1 213 ? 3.336 -33.481 32.724 1.00 18.98 225 CYS C N 1
ATOM 6656 C CA . CYS C 1 213 ? 2.711 -34.155 33.863 1.00 23.81 225 CYS C CA 1
ATOM 6657 C C . CYS C 1 213 ? 1.531 -34.999 33.418 1.00 20.71 225 CYS C C 1
ATOM 6658 O O . CYS C 1 213 ? 1.340 -36.113 33.923 1.00 18.83 225 CYS C O 1
ATOM 6661 N N . ASP C 1 214 ? 0.722 -34.490 32.471 1.00 16.95 226 ASP C N 1
ATOM 6662 C CA . ASP C 1 214 ? -0.336 -35.336 31.919 1.00 19.60 226 ASP C CA 1
ATOM 6663 C C . ASP C 1 214 ? 0.229 -36.601 31.290 1.00 19.69 226 ASP C C 1
ATOM 6664 O O . ASP C 1 214 ? -0.340 -37.689 31.448 1.00 22.16 226 ASP C O 1
ATOM 6669 N N . ILE C 1 215 ? 1.339 -36.478 30.550 1.00 18.45 227 ILE C N 1
ATOM 6670 C CA . ILE C 1 215 ? 1.936 -37.647 29.904 1.00 19.89 227 ILE C CA 1
ATOM 6671 C C . ILE C 1 215 ? 2.389 -38.646 30.954 1.00 21.25 227 ILE C C 1
ATOM 6672 O O . ILE C 1 215 ? 2.126 -39.848 30.843 1.00 20.52 227 ILE C O 1
ATOM 6677 N N . ILE C 1 216 ? 3.027 -38.162 32.021 1.00 15.99 228 ILE C N 1
ATOM 6678 C CA . ILE C 1 216 ? 3.537 -39.074 33.048 1.00 16.07 228 ILE C CA 1
ATOM 6679 C C . ILE C 1 216 ? 2.384 -39.812 33.717 1.00 17.51 228 ILE C C 1
ATOM 6680 O O . ILE C 1 216 ? 2.365 -41.058 33.776 1.00 19.46 228 ILE C O 1
ATOM 6685 N N . ASP C 1 217 ? 1.380 -39.054 34.178 1.00 14.36 229 ASP C N 1
ATOM 6686 C CA . ASP C 1 217 ? 0.225 -39.652 34.858 1.00 19.57 229 ASP C CA 1
ATOM 6687 C C . ASP C 1 217 ? -0.505 -40.627 33.938 1.00 19.02 229 ASP C C 1
ATOM 6688 O O . ASP C 1 217 ? -0.670 -41.813 34.264 1.00 18.35 229 ASP C O 1
ATOM 6693 N N . PHE C 1 218 ? -0.914 -40.140 32.762 1.00 17.49 230 PHE C N 1
ATOM 6694 C CA . PHE C 1 218 ? -1.803 -40.884 31.882 1.00 17.38 230 PHE C CA 1
ATOM 6695 C C . PHE C 1 218 ? -1.104 -42.062 31.221 1.00 20.40 230 PHE C C 1
ATOM 6696 O O . PHE C 1 218 ? -1.749 -43.092 30.961 1.00 20.97 230 PHE C O 1
ATOM 6704 N N . THR C 1 219 ? 0.195 -41.943 30.920 1.00 22.09 231 THR C N 1
ATOM 6705 C CA . THR C 1 219 ? 0.894 -43.068 30.315 1.00 25.67 231 THR C CA 1
ATOM 6706 C C . THR C 1 219 ? 1.044 -44.191 31.319 1.00 22.97 231 THR C C 1
ATOM 6707 O O . THR C 1 219 ? 0.871 -45.367 30.962 1.00 21.92 231 THR C O 1
ATOM 6711 N N . ASN C 1 220 ? 1.289 -43.854 32.597 1.00 15.61 232 ASN C N 1
ATOM 6712 C CA . ASN C 1 220 ? 1.194 -44.918 33.581 1.00 20.43 232 ASN C CA 1
ATOM 6713 C C . ASN C 1 220 ? -0.221 -45.479 33.648 1.00 21.25 232 ASN C C 1
ATOM 6714 O O . ASN C 1 220 ? -0.386 -46.689 33.786 1.00 18.55 232 ASN C O 1
ATOM 6719 N N . ASP C 1 221 ? -1.251 -44.629 33.583 1.00 24.68 233 ASP C N 1
ATOM 6720 C CA . ASP C 1 221 ? -2.609 -45.185 33.653 1.00 17.74 233 ASP C CA 1
ATOM 6721 C C . ASP C 1 221 ? -2.886 -46.178 32.517 1.00 22.65 233 ASP C C 1
ATOM 6722 O O . ASP C 1 221 ? -3.426 -47.272 32.760 1.00 26.70 233 ASP C O 1
ATOM 6727 N N . ILE C 1 222 ? -2.472 -45.843 31.291 1.00 20.64 234 ILE C N 1
ATOM 6728 C CA . ILE C 1 222 ? -2.618 -46.756 30.153 1.00 21.35 234 ILE C CA 1
ATOM 6729 C C . ILE C 1 222 ? -1.851 -48.048 30.409 1.00 22.29 234 ILE C C 1
ATOM 6730 O O . ILE C 1 222 ? -2.398 -49.152 30.283 1.00 24.78 234 ILE C O 1
ATOM 6735 N N . LEU C 1 223 ? -0.571 -47.935 30.788 1.00 19.30 235 LEU C N 1
ATOM 6736 C CA . LEU C 1 223 ? 0.293 -49.099 30.810 1.00 21.21 235 LEU C CA 1
ATOM 6737 C C . LEU C 1 223 ? 0.151 -49.931 32.072 1.00 26.92 235 LEU C C 1
ATOM 6738 O O . LEU C 1 223 ? 0.573 -51.091 32.076 1.00 25.10 235 LEU C O 1
ATOM 6743 N N . SER C 1 224 ? -0.429 -49.379 33.130 1.00 22.23 236 SER C N 1
ATOM 6744 C CA . SER C 1 224 ? -0.632 -50.120 34.367 1.00 21.75 236 SER C CA 1
ATOM 6745 C C . SER C 1 224 ? -2.090 -50.496 34.562 1.00 24.01 236 SER C C 1
ATOM 6746 O O . SER C 1 224 ? -2.436 -51.065 35.605 1.00 23.23 236 SER C O 1
ATOM 6749 N N . PHE C 1 225 ? -2.956 -50.196 33.577 1.00 21.17 237 PHE C N 1
ATOM 6750 C CA . PHE C 1 225 ? -4.334 -50.654 33.669 1.00 23.63 237 PHE C CA 1
ATOM 6751 C C . PHE C 1 225 ? -4.407 -52.172 33.726 1.00 25.05 237 PHE C C 1
ATOM 6752 O O . PHE C 1 225 ? -5.275 -52.730 34.410 1.00 27.22 237 PHE C O 1
ATOM 6760 N N . TYR C 1 226 ? -3.499 -52.860 33.036 1.00 23.31 238 TYR C N 1
ATOM 6761 C CA . TYR C 1 226 ? -3.523 -54.318 33.081 1.00 31.22 238 TYR C CA 1
ATOM 6762 C C . TYR C 1 226 ? -3.325 -54.821 34.512 1.00 27.80 238 TYR C C 1
ATOM 6763 O O . TYR C 1 226 ? -4.188 -55.514 35.066 1.00 26.57 238 TYR C O 1
ATOM 6772 N N . LYS C 1 227 ? -2.230 -54.406 35.161 1.00 22.28 239 LYS C N 1
ATOM 6773 C CA . LYS C 1 227 ? -1.935 -54.935 36.483 1.00 24.02 239 LYS C CA 1
ATOM 6774 C C . LYS C 1 227 ? -2.903 -54.421 37.536 1.00 26.54 239 LYS C C 1
ATOM 6775 O O . LYS C 1 227 ? -3.137 -55.113 38.537 1.00 28.30 239 LYS C O 1
ATOM 6781 N N . GLU C 1 228 ? -3.481 -53.231 37.337 1.00 25.39 240 GLU C N 1
ATOM 6782 C CA . GLU C 1 228 ? -4.397 -52.675 38.330 1.00 25.58 240 GLU C CA 1
ATOM 6783 C C . GLU C 1 228 ? -5.804 -53.281 38.209 1.00 34.54 240 GLU C C 1
ATOM 6784 O O . GLU C 1 228 ? -6.387 -53.742 39.197 1.00 30.00 240 GLU C O 1
ATOM 6790 N N . THR C 1 229 ? -6.378 -53.292 37.016 1.00 29.28 241 THR C N 1
ATOM 6791 C CA . THR C 1 229 ? -7.813 -53.537 36.909 1.00 31.54 241 THR C CA 1
ATOM 6792 C C . THR C 1 229 ? -8.163 -54.811 36.160 1.00 32.41 241 THR C C 1
ATOM 6793 O O . THR C 1 229 ? -9.170 -55.452 36.490 1.00 36.41 241 THR C O 1
ATOM 6797 N N . ILE C 1 230 ? -7.364 -55.210 35.172 1.00 27.22 242 ILE C N 1
ATOM 6798 C CA . ILE C 1 230 ? -7.667 -56.439 34.439 1.00 29.07 242 ILE C CA 1
ATOM 6799 C C . ILE C 1 230 ? -7.174 -57.656 35.210 1.00 34.50 242 ILE C C 1
ATOM 6800 O O . ILE C 1 230 ? -7.895 -58.650 35.370 1.00 34.03 242 ILE C O 1
ATOM 6805 N N . ARG C 1 231 ? -5.922 -57.588 35.663 1.00 29.78 243 ARG C N 1
ATOM 6806 C CA . ARG C 1 231 ? -5.257 -58.620 36.441 1.00 30.37 243 ARG C CA 1
ATOM 6807 C C . ARG C 1 231 ? -5.486 -58.447 37.936 1.00 34.25 243 ARG C C 1
ATOM 6808 O O . ARG C 1 231 ? -5.503 -59.438 38.671 1.00 39.44 243 ARG C O 1
ATOM 6816 N N . GLY C 1 232 ? -5.620 -57.200 38.402 1.00 31.72 244 GLY C N 1
ATOM 6817 C CA . GLY C 1 232 ? -5.840 -56.910 39.800 1.00 39.05 244 GLY C CA 1
ATOM 6818 C C . GLY C 1 232 ? -7.287 -56.565 40.099 1.00 44.44 244 GLY C C 1
ATOM 6819 O O . GLY C 1 232 ? -8.189 -56.767 39.286 1.00 38.69 244 GLY C O 1
ATOM 6820 N N . THR C 1 233 ? -7.503 -56.019 41.298 1.00 42.69 245 THR C N 1
ATOM 6821 C CA . THR C 1 233 ? -8.839 -55.646 41.747 1.00 46.65 245 THR C CA 1
ATOM 6822 C C . THR C 1 233 ? -9.041 -54.138 41.873 1.00 46.03 245 THR C C 1
ATOM 6823 O O . THR C 1 233 ? -10.113 -53.713 42.317 1.00 50.11 245 THR C O 1
ATOM 6827 N N . GLU C 1 234 ? -8.055 -53.323 41.494 1.00 36.90 246 GLU C N 1
ATOM 6828 C CA . GLU C 1 234 ? -8.167 -51.876 41.670 1.00 35.99 246 GLU C CA 1
ATOM 6829 C C . GLU C 1 234 ? -9.325 -51.331 40.834 1.00 48.98 246 GLU C C 1
ATOM 6830 O O . GLU C 1 234 ? -9.423 -51.587 39.627 1.00 40.61 246 GLU C O 1
ATOM 6836 N N . ARG C 1 235 ? -10.243 -50.618 41.503 1.00 41.25 247 ARG C N 1
ATOM 6837 C CA . ARG C 1 235 ? -11.398 -50.008 40.848 1.00 35.77 247 ARG C CA 1
ATOM 6838 C C . ARG C 1 235 ? -11.502 -48.526 41.202 1.00 40.93 247 ARG C C 1
ATOM 6839 O O . ARG C 1 235 ? -12.562 -47.910 41.012 1.00 39.21 247 ARG C O 1
ATOM 6847 N N . ILE C 1 236 ? -10.429 -47.951 41.736 1.00 34.01 248 ILE C N 1
ATOM 6848 C CA . ILE C 1 236 ? -10.385 -46.570 42.197 1.00 38.70 248 ILE C CA 1
ATOM 6849 C C . ILE C 1 236 ? -9.270 -45.784 41.508 1.00 32.62 248 ILE C C 1
ATOM 6850 O O . ILE C 1 236 ? -8.896 -44.692 41.967 1.00 28.87 248 ILE C O 1
ATOM 6855 N N . ASN C 1 237 ? -8.743 -46.312 40.397 1.00 23.20 249 ASN C N 1
ATOM 6856 C CA . ASN C 1 237 ? -7.712 -45.610 39.645 1.00 21.39 249 ASN C CA 1
ATOM 6857 C C . ASN C 1 237 ? -8.381 -44.630 38.678 1.00 25.35 249 ASN C C 1
ATOM 6858 O O . ASN C 1 237 ? -9.609 -44.544 38.595 1.00 23.45 249 ASN C O 1
ATOM 6863 N N . TYR C 1 238 ? -7.565 -43.896 37.922 1.00 25.97 250 TYR C N 1
ATOM 6864 C CA . TYR C 1 238 ? -8.087 -42.815 37.090 1.00 21.85 250 TYR C CA 1
ATOM 6865 C C . TYR C 1 238 ? -9.076 -43.330 36.046 1.00 27.38 250 TYR C C 1
ATOM 6866 O O . TYR C 1 238 ? -10.166 -42.773 35.875 1.00 27.69 250 TYR C O 1
ATOM 6875 N N . ILE C 1 239 ? -8.717 -44.394 35.328 1.00 20.15 251 ILE C N 1
ATOM 6876 C CA . ILE C 1 239 ? -9.611 -44.854 34.262 1.00 22.40 251 ILE C CA 1
ATOM 6877 C C . ILE C 1 239 ? -10.941 -45.340 34.838 1.00 26.96 251 ILE C C 1
ATOM 6878 O O . ILE C 1 239 ? -12.016 -45.008 34.320 1.00 28.08 251 ILE C O 1
ATOM 6883 N N . CYS C 1 240 ? -10.902 -46.123 35.922 1.00 29.92 252 CYS C N 1
ATOM 6884 C CA . CYS C 1 240 ? -12.156 -46.550 36.546 1.00 28.74 252 CYS C CA 1
ATOM 6885 C C . CYS C 1 240 ? -12.944 -45.365 37.099 1.00 26.80 252 CYS C C 1
ATOM 6886 O O . CYS C 1 240 ? -14.180 -45.341 37.031 1.00 30.64 252 CYS C O 1
ATOM 6889 N N . ASN C 1 241 ? -12.250 -44.377 37.666 1.00 24.76 253 ASN C N 1
ATOM 6890 C CA . ASN C 1 241 ? -12.960 -43.212 38.188 1.00 25.09 253 ASN C CA 1
ATOM 6891 C C . ASN C 1 241 ? -13.642 -42.446 37.069 1.00 28.22 253 ASN C C 1
ATOM 6892 O O . ASN C 1 241 ? -14.764 -41.956 37.245 1.00 27.72 253 ASN C O 1
ATOM 6897 N N . VAL C 1 242 ? -12.988 -42.328 35.908 1.00 24.46 254 VAL C N 1
ATOM 6898 C CA . VAL C 1 242 ? -13.639 -41.663 34.779 1.00 25.88 254 VAL C CA 1
ATOM 6899 C C . VAL C 1 242 ? -14.848 -42.460 34.333 1.00 31.18 254 VAL C C 1
ATOM 6900 O O . VAL C 1 242 ? -15.907 -41.888 34.042 1.00 33.60 254 VAL C O 1
ATOM 6904 N N . ALA C 1 243 ? -14.722 -43.791 34.280 1.00 29.09 255 ALA C N 1
ATOM 6905 C CA . ALA C 1 243 ? -15.875 -44.599 33.862 1.00 33.41 255 ALA C CA 1
ATOM 6906 C C . ALA C 1 243 ? -17.055 -44.421 34.815 1.00 41.44 255 ALA C C 1
ATOM 6907 O O . ALA C 1 243 ? -18.207 -44.301 34.376 1.00 41.57 255 ALA C O 1
ATOM 6909 N N . ASN C 1 244 ? -16.791 -44.388 36.125 1.00 35.00 256 ASN C N 1
ATOM 6910 C CA . ASN C 1 244 ? -17.887 -44.274 37.084 1.00 39.24 256 ASN C CA 1
ATOM 6911 C C . ASN C 1 244 ? -18.487 -42.871 37.109 1.00 41.19 256 ASN C C 1
ATOM 6912 O O . ASN C 1 244 ? -19.692 -42.724 37.332 1.00 39.36 256 ASN C O 1
ATOM 6917 N N . THR C 1 245 ? -17.674 -41.833 36.916 1.00 40.24 257 THR C N 1
ATOM 6918 C CA . THR C 1 245 ? -18.217 -40.478 36.887 1.00 37.19 257 THR C CA 1
ATOM 6919 C C . THR C 1 245 ? -18.905 -40.132 35.573 1.00 42.71 257 THR C C 1
ATOM 6920 O O . THR C 1 245 ? -19.663 -39.153 35.513 1.00 50.59 257 THR C O 1
ATOM 6924 N N . THR C 1 246 ? -18.613 -40.845 34.499 1.00 38.50 258 THR C N 1
ATOM 6925 C CA . THR C 1 246 ? -19.261 -40.539 33.233 1.00 45.38 258 THR C CA 1
ATOM 6926 C C . THR C 1 246 ? -20.291 -41.596 32.843 1.00 55.88 258 THR C C 1
ATOM 6927 O O . THR C 1 246 ? -20.934 -41.443 31.800 1.00 54.62 258 THR C O 1
ATOM 6931 N N . GLY C 1 247 ? -20.454 -42.662 33.641 1.00 53.94 259 GLY C N 1
ATOM 6932 C CA . GLY C 1 247 ? -21.383 -43.729 33.312 1.00 44.69 259 GLY C CA 1
ATOM 6933 C C . GLY C 1 247 ? -21.005 -44.488 32.070 1.00 62.65 259 GLY C C 1
ATOM 6934 O O . GLY C 1 247 ? -21.868 -45.077 31.419 1.00 62.73 259 GLY C O 1
ATOM 6935 N N . SER C 1 248 ? -19.729 -44.481 31.727 1.00 47.30 260 SER C N 1
ATOM 6936 C CA . SER C 1 248 ? -19.171 -44.979 30.483 1.00 47.34 260 SER C CA 1
ATOM 6937 C C . SER C 1 248 ? -18.355 -46.241 30.779 1.00 52.37 260 SER C C 1
ATOM 6938 O O . SER C 1 248 ? -18.175 -46.620 31.938 1.00 54.04 260 SER C O 1
ATOM 6941 N N . SER C 1 249 ? -17.859 -46.905 29.731 1.00 49.64 261 SER C N 1
ATOM 6942 C CA . SER C 1 249 ? -17.122 -48.151 29.937 1.00 47.12 261 SER C CA 1
ATOM 6943 C C . SER C 1 249 ? -15.636 -47.877 30.168 1.00 43.02 261 SER C C 1
ATOM 6944 O O . SER C 1 249 ? -15.075 -46.891 29.687 1.00 45.68 261 SER C O 1
ATOM 6947 N N . ALA C 1 250 ? -14.993 -48.767 30.923 1.00 46.75 262 ALA C N 1
ATOM 6948 C CA . ALA C 1 250 ? -13.551 -48.637 31.092 1.00 47.59 262 ALA C CA 1
ATOM 6949 C C . ALA C 1 250 ? -12.833 -48.729 29.750 1.00 38.63 262 ALA C C 1
ATOM 6950 O O . ALA C 1 250 ? -11.827 -48.053 29.545 1.00 40.13 262 ALA C O 1
ATOM 6952 N N . LEU C 1 251 ? -13.355 -49.533 28.819 1.00 39.99 263 LEU C N 1
ATOM 6953 C CA . LEU C 1 251 ? -12.754 -49.658 27.487 1.00 46.00 263 LEU C CA 1
ATOM 6954 C C . LEU C 1 251 ? -12.710 -48.319 26.750 1.00 47.37 263 LEU C C 1
ATOM 6955 O O . LEU C 1 251 ? -11.668 -47.921 26.194 1.00 45.65 263 LEU C O 1
ATOM 6960 N N . ARG C 1 252 ? -13.831 -47.598 26.744 1.00 44.40 264 ARG C N 1
ATOM 6961 C CA . ARG C 1 252 ? -13.849 -46.328 26.031 1.00 45.25 264 ARG C CA 1
ATOM 6962 C C . ARG C 1 252 ? -12.979 -45.289 26.739 1.00 40.94 264 ARG C C 1
ATOM 6963 O O . ARG C 1 252 ? -12.269 -44.520 26.082 1.00 41.63 264 ARG C O 1
ATOM 6971 N N . CYS C 1 253 ? -13.007 -45.263 28.077 1.00 40.88 265 CYS C N 1
ATOM 6972 C CA . CYS C 1 253 ? -12.194 -44.307 28.830 1.00 37.12 265 CYS C CA 1
ATOM 6973 C C . CYS C 1 253 ? -10.700 -44.571 28.654 1.00 35.98 265 CYS C C 1
ATOM 6974 O O . CYS C 1 253 ? -9.889 -43.634 28.618 1.00 34.34 265 CYS C O 1
ATOM 6977 N N . LEU C 1 254 ? -10.313 -45.844 28.571 1.00 36.57 266 LEU C N 1
ATOM 6978 C CA . LEU C 1 254 ? -8.928 -46.181 28.256 1.00 35.86 266 LEU C CA 1
ATOM 6979 C C . LEU C 1 254 ? -8.529 -45.627 26.889 1.00 34.72 266 LEU C C 1
ATOM 6980 O O . LEU C 1 254 ? -7.443 -45.044 26.738 1.00 35.10 266 LEU C O 1
ATOM 6985 N N . GLN C 1 255 ? -9.404 -45.781 25.885 1.00 36.79 267 GLN C N 1
ATOM 6986 C CA . GLN C 1 255 ? -9.096 -45.190 24.578 1.00 39.40 267 GLN C CA 1
ATOM 6987 C C . GLN C 1 255 ? -8.990 -43.665 24.661 1.00 37.73 267 GLN C C 1
ATOM 6988 O O . GLN C 1 255 ? -8.130 -43.058 24.006 1.00 37.80 267 GLN C O 1
ATOM 6994 N N . GLU C 1 256 ? -9.868 -43.029 25.450 1.00 36.55 268 GLU C N 1
ATOM 6995 C CA . GLU C 1 256 ? -9.842 -41.569 25.587 1.00 38.28 268 GLU C CA 1
ATOM 6996 C C . GLU C 1 256 ? -8.527 -41.103 26.201 1.00 35.76 268 GLU C C 1
ATOM 6997 O O . GLU C 1 256 ? -7.997 -40.033 25.856 1.00 32.54 268 GLU C O 1
ATOM 7003 N N . THR C 1 257 ? -7.991 -41.896 27.123 1.00 33.63 269 THR C N 1
ATOM 7004 C CA . THR C 1 257 ? -6.735 -41.531 27.767 1.00 27.29 269 THR C CA 1
ATOM 7005 C C . THR C 1 257 ? -5.563 -41.690 26.808 1.00 26.51 269 THR C C 1
ATOM 7006 O O . THR C 1 257 ? -4.664 -40.840 26.771 1.00 28.77 269 THR C O 1
ATOM 7010 N N . VAL C 1 258 ? -5.576 -42.757 25.991 1.00 29.99 270 VAL C N 1
ATOM 7011 C CA . VAL C 1 258 ? -4.586 -42.871 24.920 1.00 30.83 270 VAL C CA 1
ATOM 7012 C C . VAL C 1 258 ? -4.629 -41.632 24.019 1.00 32.39 270 VAL C C 1
ATOM 7013 O O . VAL C 1 258 ? -3.587 -41.061 23.666 1.00 32.96 270 VAL C O 1
ATOM 7017 N N . ASP C 1 259 ? -5.836 -41.220 23.596 1.00 35.46 271 ASP C N 1
ATOM 7018 C CA . ASP C 1 259 ? -5.944 -40.055 22.714 1.00 36.90 271 ASP C CA 1
ATOM 7019 C C . ASP C 1 259 ? -5.393 -38.794 23.370 1.00 38.88 271 ASP C C 1
ATOM 7020 O O . ASP C 1 259 ? -4.718 -37.983 22.715 1.00 34.01 271 ASP C O 1
ATOM 7025 N N . ALA C 1 260 ? -5.674 -38.613 24.662 1.00 34.11 272 ALA C N 1
ATOM 7026 C CA . ALA C 1 260 ? -5.144 -37.460 25.391 1.00 38.08 272 ALA C CA 1
ATOM 7027 C C . ALA C 1 260 ? -3.621 -37.459 25.403 1.00 31.42 272 ALA C C 1
ATOM 7028 O O . ALA C 1 260 ? -2.989 -36.432 25.124 1.00 32.63 272 ALA C O 1
ATOM 7030 N N . VAL C 1 261 ? -3.008 -38.607 25.717 1.00 26.35 273 VAL C N 1
ATOM 7031 C CA . VAL C 1 261 ? -1.550 -38.667 25.727 1.00 27.08 273 VAL C CA 1
ATOM 7032 C C . VAL C 1 261 ? -0.987 -38.365 24.350 1.00 29.52 273 VAL C C 1
ATOM 7033 O O . VAL C 1 261 ? 0.028 -37.670 24.227 1.00 28.15 273 VAL C O 1
ATOM 7037 N N . GLU C 1 262 ? -1.617 -38.893 23.284 1.00 30.76 274 GLU C N 1
ATOM 7038 C CA . GLU C 1 262 ? -1.094 -38.629 21.943 1.00 36.52 274 GLU C CA 1
ATOM 7039 C C . GLU C 1 262 ? -1.125 -37.127 21.636 1.00 37.14 274 GLU C C 1
ATOM 7040 O O . GLU C 1 262 ? -0.171 -36.561 21.062 1.00 35.39 274 GLU C O 1
ATOM 7046 N N . SER C 1 263 ? -2.218 -36.464 22.026 1.00 36.68 275 SER C N 1
ATOM 7047 C CA . SER C 1 263 ? -2.308 -35.018 21.851 1.00 34.19 275 SER C CA 1
ATOM 7048 C C . SER C 1 263 ? -1.226 -34.288 22.657 1.00 39.63 275 SER C C 1
ATOM 7049 O O . SER C 1 263 ? -0.623 -33.314 22.173 1.00 35.78 275 SER C O 1
ATOM 7052 N N . ARG C 1 264 ? -0.944 -34.758 23.882 1.00 32.16 276 ARG C N 1
ATOM 7053 C CA . ARG C 1 264 ? 0.084 -34.099 24.687 1.00 34.72 276 ARG C CA 1
ATOM 7054 C C . ARG C 1 264 ? 1.470 -34.261 24.073 1.00 29.52 276 ARG C C 1
ATOM 7055 O O . ARG C 1 264 ? 2.311 -33.359 24.179 1.00 31.38 276 ARG C O 1
ATOM 7063 N N . VAL C 1 265 ? 1.750 -35.429 23.487 1.00 31.23 277 VAL C N 1
ATOM 7064 C CA . VAL C 1 265 ? 3.056 -35.643 22.873 1.00 32.43 277 VAL C CA 1
ATOM 7065 C C . VAL C 1 265 ? 3.255 -34.680 21.710 1.00 39.54 277 VAL C C 1
ATOM 7066 O O . VAL C 1 265 ? 4.342 -34.109 21.535 1.00 40.39 277 VAL C O 1
ATOM 7070 N N . LEU C 1 266 ? 2.206 -34.483 20.896 1.00 36.19 278 LEU C N 1
ATOM 7071 C CA . LEU C 1 266 ? 2.298 -33.478 19.829 1.00 41.86 278 LEU C CA 1
ATOM 7072 C C . LEU C 1 266 ? 2.528 -32.074 20.402 1.00 36.60 278 LEU C C 1
ATOM 7073 O O . LEU C 1 266 ? 3.338 -31.295 19.870 1.00 43.06 278 LEU C O 1
ATOM 7078 N N . GLU C 1 267 ? 1.835 -31.740 21.497 1.00 35.16 279 GLU C N 1
ATOM 7079 C CA . GLU C 1 267 ? 1.995 -30.410 22.091 1.00 37.31 279 GLU C CA 1
ATOM 7080 C C . GLU C 1 267 ? 3.430 -30.183 22.589 1.00 33.69 279 GLU C C 1
ATOM 7081 O O . GLU C 1 267 ? 4.031 -29.136 22.310 1.00 35.28 279 GLU C O 1
ATOM 7087 N N . ILE C 1 268 ? 4.010 -31.164 23.298 1.00 34.65 280 ILE C N 1
ATOM 7088 C CA . ILE C 1 268 ? 5.400 -31.026 23.744 1.00 30.76 280 ILE C CA 1
ATOM 7089 C C . ILE C 1 268 ? 6.339 -30.865 22.561 1.00 38.15 280 ILE C C 1
ATOM 7090 O O . ILE C 1 268 ? 7.274 -30.044 22.581 1.00 36.43 280 ILE C O 1
ATOM 7095 N N . HIS C 1 269 ? 6.149 -31.691 21.532 1.00 46.03 281 HIS C N 1
ATOM 7096 C CA . HIS C 1 269 ? 7.051 -31.591 20.395 1.00 41.39 281 HIS C CA 1
ATOM 7097 C C . HIS C 1 269 ? 6.978 -30.210 19.759 1.00 41.17 281 HIS C C 1
ATOM 7098 O O . HIS C 1 269 ? 8.008 -29.684 19.321 1.00 44.83 281 HIS C O 1
ATOM 7105 N N . ARG C 1 270 ? 5.794 -29.580 19.754 1.00 40.31 282 ARG C N 1
ATOM 7106 C CA . ARG C 1 270 ? 5.697 -28.220 19.227 1.00 42.43 282 ARG C CA 1
ATOM 7107 C C . ARG C 1 270 ? 6.391 -27.208 20.138 1.00 43.46 282 ARG C C 1
ATOM 7108 O O . ARG C 1 270 ? 7.115 -26.326 19.666 1.00 42.89 282 ARG C O 1
ATOM 7116 N N . ILE C 1 271 ? 6.142 -27.294 21.444 1.00 37.56 283 ILE C N 1
ATOM 7117 C CA . ILE C 1 271 ? 6.619 -26.278 22.387 1.00 36.63 283 ILE C CA 1
ATOM 7118 C C . ILE C 1 271 ? 8.141 -26.243 22.442 1.00 37.83 283 ILE C C 1
ATOM 7119 O O . ILE C 1 271 ? 8.753 -25.175 22.583 1.00 38.89 283 ILE C O 1
ATOM 7124 N N . LEU C 1 272 ? 8.767 -27.411 22.422 1.00 37.72 284 LEU C N 1
ATOM 7125 C CA . LEU C 1 272 ? 10.206 -27.525 22.642 1.00 38.92 284 LEU C CA 1
ATOM 7126 C C . LEU C 1 272 ? 10.989 -27.654 21.341 1.00 42.04 284 LEU C C 1
ATOM 7127 O O . LEU C 1 272 ? 12.214 -27.779 21.375 1.00 43.36 284 LEU C O 1
ATOM 7132 N N . ALA C 1 273 ? 10.309 -27.602 20.202 1.00 47.60 285 ALA C N 1
ATOM 7133 C CA . ALA C 1 273 ? 10.993 -27.592 18.911 1.00 54.59 285 ALA C CA 1
ATOM 7134 C C . ALA C 1 273 ? 12.133 -26.576 18.807 1.00 47.36 285 ALA C C 1
ATOM 7135 O O . ALA C 1 273 ? 13.212 -26.954 18.314 1.00 51.65 285 ALA C O 1
ATOM 7137 N N . PRO C 1 274 ? 11.993 -25.314 19.239 1.00 44.41 286 PRO C N 1
ATOM 7138 C CA . PRO C 1 274 ? 13.120 -24.373 19.108 1.00 46.16 286 PRO C CA 1
ATOM 7139 C C . PRO C 1 274 ? 14.316 -24.694 19.988 1.00 51.81 286 PRO C C 1
ATOM 7140 O O . PRO C 1 274 ? 15.352 -24.028 19.843 1.00 47.27 286 PRO C O 1
ATOM 7144 N N . TYR C 1 275 ? 14.206 -25.666 20.903 1.00 41.54 287 TYR C N 1
ATOM 7145 C CA . TYR C 1 275 ? 15.208 -25.909 21.940 1.00 41.17 287 TYR C CA 1
ATOM 7146 C C . TYR C 1 275 ? 15.611 -27.375 21.896 1.00 45.18 287 TYR C C 1
ATOM 7147 O O . TYR C 1 275 ? 15.080 -28.204 22.650 1.00 42.72 287 TYR C O 1
ATOM 7156 N N . PRO C 1 276 ? 16.551 -27.731 21.010 1.00 48.26 288 PRO C N 1
ATOM 7157 C CA . PRO C 1 276 ? 16.858 -29.154 20.783 1.00 39.96 288 PRO C CA 1
ATOM 7158 C C . PRO C 1 276 ? 17.349 -29.898 22.000 1.00 41.76 288 PRO C C 1
ATOM 7159 O O . PRO C 1 276 ? 17.049 -31.089 22.113 1.00 41.76 288 PRO C O 1
ATOM 7163 N N . ASP C 1 277 ? 18.098 -29.256 22.902 1.00 39.08 289 ASP C N 1
ATOM 7164 C CA . ASP C 1 277 ? 18.568 -29.953 24.097 1.00 47.02 289 ASP C CA 1
ATOM 7165 C C . ASP C 1 277 ? 17.403 -30.316 25.015 1.00 40.22 289 ASP C C 1
ATOM 7166 O O . ASP C 1 277 ? 17.298 -31.454 25.493 1.00 35.57 289 ASP C O 1
ATOM 7171 N N . LEU C 1 278 ? 16.520 -29.348 25.280 1.00 37.98 290 LEU C N 1
ATOM 7172 C CA . LEU C 1 278 ? 15.355 -29.617 26.115 1.00 33.23 290 LEU C CA 1
ATOM 7173 C C . LEU C 1 278 ? 14.499 -30.715 25.489 1.00 34.38 290 LEU C C 1
ATOM 7174 O O . LEU C 1 278 ? 14.033 -31.639 26.181 1.00 29.71 290 LEU C O 1
ATOM 7179 N N . LEU C 1 279 ? 14.317 -30.641 24.165 1.00 32.87 291 LEU C N 1
ATOM 7180 C CA . LEU C 1 279 ? 13.513 -31.623 23.446 1.00 35.00 291 LEU C CA 1
ATOM 7181 C C . LEU C 1 279 ? 14.134 -33.013 23.560 1.00 36.42 291 LEU C C 1
ATOM 7182 O O . LEU C 1 279 ? 13.424 -34.011 23.712 1.00 34.95 291 LEU C O 1
ATOM 7187 N N . ALA C 1 280 ? 15.462 -33.095 23.463 1.00 32.09 292 ALA C N 1
ATOM 7188 C CA . ALA C 1 280 ? 16.138 -34.381 23.560 1.00 30.88 292 ALA C CA 1
ATOM 7189 C C . ALA C 1 280 ? 15.980 -34.987 24.946 1.00 31.59 292 ALA C C 1
ATOM 7190 O O . ALA C 1 280 ? 15.746 -36.196 25.074 1.00 35.96 292 ALA C O 1
ATOM 7192 N N . HIS C 1 281 ? 16.127 -34.173 25.996 1.00 28.79 293 HIS C N 1
ATOM 7193 C CA . HIS C 1 281 ? 15.893 -34.695 27.345 1.00 25.78 293 HIS C CA 1
ATOM 7194 C C . HIS C 1 281 ? 14.465 -35.214 27.473 1.00 31.16 293 HIS C C 1
ATOM 7195 O O . HIS C 1 281 ? 14.220 -36.275 28.078 1.00 24.58 293 HIS C O 1
ATOM 7202 N N A CYS C 1 282 ? 13.507 -34.494 26.879 0.59 25.36 294 CYS C N 1
ATOM 7203 N N B CYS C 1 282 ? 13.510 -34.493 26.883 0.41 25.45 294 CYS C N 1
ATOM 7204 C CA A CYS C 1 282 ? 12.112 -34.929 26.913 0.59 27.59 294 CYS C CA 1
ATOM 7205 C CA B CYS C 1 282 ? 12.117 -34.928 26.918 0.41 27.61 294 CYS C CA 1
ATOM 7206 C C A CYS C 1 282 ? 11.911 -36.248 26.172 0.59 27.89 294 CYS C C 1
ATOM 7207 C C B CYS C 1 282 ? 11.906 -36.244 26.170 0.41 27.93 294 CYS C C 1
ATOM 7208 O O A CYS C 1 282 ? 11.255 -37.162 26.682 0.59 27.57 294 CYS C O 1
ATOM 7209 O O B CYS C 1 282 ? 11.239 -37.154 26.675 0.41 27.59 294 CYS C O 1
ATOM 7214 N N . ASN C 1 283 ? 12.430 -36.347 24.943 1.00 26.06 295 ASN C N 1
ATOM 7215 C CA . ASN C 1 283 ? 12.292 -37.590 24.179 1.00 28.84 295 ASN C CA 1
ATOM 7216 C C . ASN C 1 283 ? 12.968 -38.768 24.874 1.00 27.93 295 ASN C C 1
ATOM 7217 O O . ASN C 1 283 ? 12.398 -39.872 24.936 1.00 35.17 295 ASN C O 1
ATOM 7222 N N . ASP C 1 284 ? 14.174 -38.561 25.415 1.00 30.76 296 ASP C N 1
ATOM 7223 C CA . ASP C 1 284 ? 14.836 -39.621 26.183 1.00 29.93 296 ASP C CA 1
ATOM 7224 C C . ASP C 1 284 ? 13.954 -40.087 27.329 1.00 31.19 296 ASP C C 1
ATOM 7225 O O . ASP C 1 284 ? 13.803 -41.304 27.575 1.00 24.21 296 ASP C O 1
ATOM 7230 N N . TYR C 1 285 ? 13.397 -39.116 28.070 1.00 25.57 297 TYR C N 1
ATOM 7231 C CA . TYR C 1 285 ? 12.486 -39.422 29.162 1.00 22.27 297 TYR C CA 1
ATOM 7232 C C . TYR C 1 285 ? 11.334 -40.290 28.679 1.00 22.55 297 TYR C C 1
ATOM 7233 O O . TYR C 1 285 ? 11.085 -41.353 29.248 1.00 22.39 297 TYR C O 1
ATOM 7242 N N . LEU C 1 286 ? 10.626 -39.849 27.629 1.00 27.28 298 LEU C N 1
ATOM 7243 C CA . LEU C 1 286 ? 9.402 -40.548 27.228 1.00 23.45 298 LEU C CA 1
ATOM 7244 C C . LEU C 1 286 ? 9.705 -41.982 26.797 1.00 25.76 298 LEU C C 1
ATOM 7245 O O . LEU C 1 286 ? 9.036 -42.938 27.233 1.00 24.21 298 LEU C O 1
ATOM 7250 N N . ALA C 1 287 ? 10.728 -42.147 25.948 1.00 24.30 299 ALA C N 1
ATOM 7251 C CA . ALA C 1 287 ? 11.102 -43.477 25.481 1.00 25.81 299 ALA C CA 1
ATOM 7252 C C . ALA C 1 287 ? 11.427 -44.396 26.656 1.00 29.16 299 ALA C C 1
ATOM 7253 O O . ALA C 1 287 ? 10.950 -45.541 26.714 1.00 25.12 299 ALA C O 1
ATOM 7255 N N . ALA C 1 288 ? 12.219 -43.896 27.628 1.00 26.34 300 ALA C N 1
ATOM 7256 C CA . ALA C 1 288 ? 12.629 -44.731 28.754 1.00 26.02 300 ALA C CA 1
ATOM 7257 C C . ALA C 1 288 ? 11.513 -44.965 29.779 1.00 22.45 300 ALA C C 1
ATOM 7258 O O . ALA C 1 288 ? 11.498 -46.011 30.428 1.00 24.20 300 ALA C O 1
ATOM 7260 N N . TYR C 1 289 ? 10.583 -44.020 29.930 1.00 21.30 301 TYR C N 1
ATOM 7261 C CA . TYR C 1 289 ? 9.426 -44.195 30.815 1.00 24.73 301 TYR C CA 1
ATOM 7262 C C . TYR C 1 289 ? 8.506 -45.314 30.312 1.00 22.07 301 TYR C C 1
ATOM 7263 O O . TYR C 1 289 ? 8.102 -46.210 31.080 1.00 22.89 301 TYR C O 1
ATOM 7272 N N . ILE C 1 290 ? 8.191 -45.297 29.011 1.00 26.22 302 ILE C N 1
ATOM 7273 C CA . ILE C 1 290 ? 7.412 -46.393 28.429 1.00 22.29 302 ILE C CA 1
ATOM 7274 C C . ILE C 1 290 ? 8.192 -47.700 28.506 1.00 21.05 302 ILE C C 1
ATOM 7275 O O . ILE C 1 290 ? 7.665 -48.747 28.927 1.00 27.85 302 ILE C O 1
ATOM 7280 N N . GLY C 1 291 ? 9.484 -47.653 28.143 1.00 23.76 303 GLY C N 1
ATOM 7281 C CA . GLY C 1 291 ? 10.291 -48.850 28.180 1.00 23.25 303 GLY C CA 1
ATOM 7282 C C . GLY C 1 291 ? 10.374 -49.458 29.566 1.00 27.06 303 GLY C C 1
ATOM 7283 O O . GLY C 1 291 ? 10.347 -50.679 29.714 1.00 26.62 303 GLY C O 1
ATOM 7284 N N . TYR C 1 292 ? 10.452 -48.609 30.596 1.00 20.75 304 TYR C N 1
ATOM 7285 C CA . TYR C 1 292 ? 10.447 -49.071 31.977 1.00 22.54 304 TYR C CA 1
ATOM 7286 C C . TYR C 1 292 ? 9.164 -49.814 32.297 1.00 21.48 304 TYR C C 1
ATOM 7287 O O . TYR C 1 292 ? 9.189 -50.837 33.002 1.00 22.39 304 TYR C O 1
ATOM 7296 N N . HIS C 1 293 ? 8.020 -49.306 31.812 1.00 20.54 305 HIS C N 1
ATOM 7297 C CA . HIS C 1 293 ? 6.778 -50.043 32.054 1.00 22.36 305 HIS C CA 1
ATOM 7298 C C . HIS C 1 293 ? 6.816 -51.434 31.408 1.00 24.64 305 HIS C C 1
ATOM 7299 O O . HIS C 1 293 ? 6.372 -52.427 32.005 1.00 23.29 305 HIS C O 1
ATOM 7306 N N . ILE C 1 294 ? 7.351 -51.524 30.195 1.00 21.47 306 ILE C N 1
ATOM 7307 C CA . ILE C 1 294 ? 7.391 -52.817 29.507 1.00 26.40 306 ILE C CA 1
ATOM 7308 C C . ILE C 1 294 ? 8.359 -53.782 30.188 1.00 30.04 306 ILE C C 1
ATOM 7309 O O . ILE C 1 294 ? 8.041 -54.965 30.402 1.00 32.44 306 ILE C O 1
ATOM 7314 N N . ARG C 1 295 ? 9.553 -53.298 30.540 1.00 27.95 307 ARG C N 1
ATOM 7315 C CA . ARG C 1 295 ? 10.612 -54.132 31.089 1.00 30.18 307 ARG C CA 1
ATOM 7316 C C . ARG C 1 295 ? 10.374 -54.527 32.543 1.00 24.46 307 ARG C C 1
ATOM 7317 O O . ARG C 1 295 ? 10.856 -55.580 32.976 1.00 26.59 307 ARG C O 1
ATOM 7325 N N . THR C 1 296 ? 9.672 -53.709 33.326 1.00 23.27 308 THR C N 1
ATOM 7326 C CA . THR C 1 296 ? 9.481 -54.042 34.744 1.00 23.38 308 THR C CA 1
ATOM 7327 C C . THR C 1 296 ? 8.261 -54.957 34.866 1.00 27.32 308 THR C C 1
ATOM 7328 O O . THR C 1 296 ? 7.188 -54.581 35.345 1.00 24.07 308 THR C O 1
ATOM 7332 N N . THR C 1 297 ? 8.453 -56.202 34.410 1.00 26.58 309 THR C N 1
ATOM 7333 C CA . THR C 1 297 ? 7.380 -57.185 34.407 1.00 31.67 309 THR C CA 1
ATOM 7334 C C . THR C 1 297 ? 6.957 -57.584 35.813 1.00 27.38 309 THR C C 1
ATOM 7335 O O . THR C 1 297 ? 5.814 -58.015 36.005 1.00 26.20 309 THR C O 1
ATOM 7339 N N . SER C 1 298 ? 7.839 -57.426 36.799 1.00 28.26 310 SER C N 1
ATOM 7340 C CA . SER C 1 298 ? 7.470 -57.746 38.169 1.00 33.17 310 SER C CA 1
ATOM 7341 C C . SER C 1 298 ? 6.433 -56.778 38.717 1.00 38.34 310 SER C C 1
ATOM 7342 O O . SER C 1 298 ? 5.760 -57.108 39.702 1.00 30.27 310 SER C O 1
ATOM 7345 N N . ARG C 1 299 ? 6.281 -55.603 38.099 1.00 24.33 311 ARG C N 1
ATOM 7346 C CA . ARG C 1 299 ? 5.277 -54.632 38.514 1.00 24.73 311 ARG C CA 1
ATOM 7347 C C . ARG C 1 299 ? 4.103 -54.529 37.542 1.00 27.49 311 ARG C C 1
ATOM 7348 O O . ARG C 1 299 ? 2.937 -54.479 37.977 1.00 24.43 311 ARG C O 1
ATOM 7356 N N . TYR C 1 300 ? 4.356 -54.539 36.233 1.00 20.51 312 TYR C N 1
ATOM 7357 C CA . TYR C 1 300 ? 3.291 -54.280 35.262 1.00 23.11 312 TYR C CA 1
ATOM 7358 C C . TYR C 1 300 ? 2.867 -55.503 34.436 1.00 25.18 312 TYR C C 1
ATOM 7359 O O . TYR C 1 300 ? 1.825 -55.446 33.777 1.00 24.97 312 TYR C O 1
ATOM 7368 N N . PHE C 1 301 ? 3.620 -56.611 34.474 1.00 26.65 313 PHE C N 1
ATOM 7369 C CA . PHE C 1 301 ? 3.205 -57.883 33.858 1.00 26.07 313 PHE C CA 1
ATOM 7370 C C . PHE C 1 301 ? 2.851 -57.745 32.379 1.00 27.38 313 PHE C C 1
ATOM 7371 O O . PHE C 1 301 ? 2.046 -58.525 31.852 1.00 29.63 313 PHE C O 1
ATOM 7379 N N . LEU C 1 302 ? 3.472 -56.794 31.680 1.00 25.99 314 LEU C N 1
ATOM 7380 C CA . LEU C 1 302 ? 3.134 -56.582 30.275 1.00 34.68 314 LEU C CA 1
ATOM 7381 C C . LEU C 1 302 ? 3.691 -57.668 29.367 1.00 31.73 314 LEU C C 1
ATOM 7382 O O . LEU C 1 302 ? 3.299 -57.731 28.200 1.00 35.54 314 LEU C O 1
ATOM 7387 N N . ASP C 1 303 ? 4.575 -58.547 29.870 1.00 29.82 315 ASP C N 1
ATOM 7388 C CA . ASP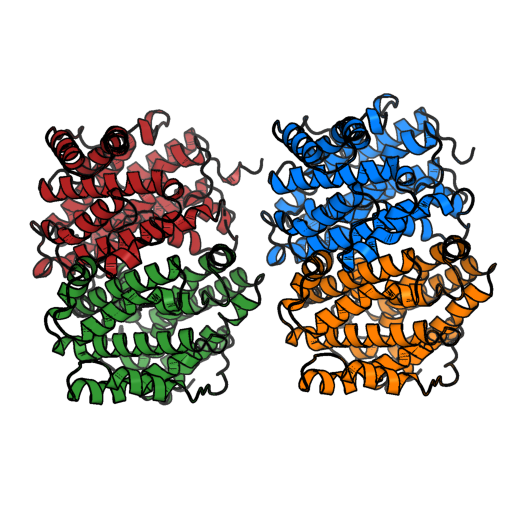 C 1 303 ? 4.956 -59.722 29.091 1.00 33.33 315 ASP C CA 1
ATOM 7389 C C . ASP C 1 303 ? 3.795 -60.681 28.925 1.00 34.63 315 ASP C C 1
ATOM 7390 O O . ASP C 1 303 ? 3.877 -61.589 28.095 1.00 38.74 315 ASP C O 1
ATOM 7395 N N . GLU C 1 304 ? 2.701 -60.462 29.651 1.00 33.81 316 GLU C N 1
ATOM 7396 C CA . GLU C 1 304 ? 1.477 -61.237 29.519 1.00 38.84 316 GLU C CA 1
ATOM 7397 C C . GLU C 1 304 ? 0.523 -60.725 28.433 1.00 43.72 316 GLU C C 1
ATOM 7398 O O . GLU C 1 304 ? -0.441 -61.426 28.098 1.00 39.03 316 GLU C O 1
ATOM 7404 N N . VAL C 1 305 ? 0.759 -59.536 27.869 1.00 35.06 317 VAL C N 1
ATOM 7405 C CA . VAL C 1 305 ? -0.131 -58.941 26.872 1.00 41.25 317 VAL C CA 1
ATOM 7406 C C . VAL C 1 305 ? 0.565 -58.959 25.509 1.00 42.25 317 VAL C C 1
ATOM 7407 O O . VAL C 1 305 ? 1.792 -58.852 25.413 1.00 42.91 317 VAL C O 1
ATOM 7411 N N . ARG C 1 306 ? -0.234 -59.086 24.445 1.00 46.26 318 ARG C N 1
ATOM 7412 C CA . ARG C 1 306 ? 0.266 -59.102 23.065 1.00 44.89 318 ARG C CA 1
ATOM 7413 C C . ARG C 1 306 ? 0.134 -57.706 22.464 1.00 50.08 318 ARG C C 1
ATOM 7414 O O . ARG C 1 306 ? -0.987 -57.226 22.245 1.00 50.49 318 ARG C O 1
ATOM 7422 N N . PHE C 1 307 ? 1.273 -57.065 22.178 1.00 54.33 319 PHE C N 1
ATOM 7423 C CA . PHE C 1 307 ? 1.258 -55.779 21.460 1.00 60.21 319 PHE C CA 1
ATOM 7424 C C . PHE C 1 307 ? 2.353 -55.656 20.393 1.00 60.76 319 PHE C C 1
ATOM 7425 O O . PHE C 1 307 ? 3.423 -56.261 20.503 1.00 71.47 319 PHE C O 1
ATOM 7433 N N . PRO D 1 1 ? -3.539 -1.127 17.449 1.00 75.70 13 PRO D N 1
ATOM 7434 C CA . PRO D 1 1 ? -3.800 -2.185 16.465 1.00 70.23 13 PRO D CA 1
ATOM 7435 C C . PRO D 1 1 ? -3.418 -3.581 16.969 1.00 75.57 13 PRO D C 1
ATOM 7436 O O . PRO D 1 1 ? -4.201 -4.524 16.822 1.00 59.16 13 PRO D O 1
ATOM 7440 N N . GLU D 1 2 ? -2.229 -3.705 17.567 1.00 63.10 14 GLU D N 1
ATOM 7441 C CA . GLU D 1 2 ? -1.803 -4.985 18.133 1.00 66.41 14 GLU D CA 1
ATOM 7442 C C . GLU D 1 2 ? -2.548 -5.340 19.417 1.00 66.91 14 GLU D C 1
ATOM 7443 O O . GLU D 1 2 ? -2.505 -6.500 19.847 1.00 71.46 14 GLU D O 1
ATOM 7449 N N . ASP D 1 3 ? -3.198 -4.371 20.056 1.00 67.24 15 ASP D N 1
ATOM 7450 C CA . ASP D 1 3 ? -3.910 -4.600 21.307 1.00 65.63 15 ASP D CA 1
ATOM 7451 C C . ASP D 1 3 ? -5.382 -4.945 21.117 1.00 60.93 15 ASP D C 1
ATOM 7452 O O . ASP D 1 3 ? -6.051 -5.263 22.102 1.00 43.70 15 ASP D O 1
ATOM 7457 N N . VAL D 1 4 ? -5.903 -4.906 19.887 1.00 50.97 16 VAL D N 1
ATOM 7458 C CA . VAL D 1 4 ? -7.333 -5.147 19.686 1.00 55.37 16 VAL D CA 1
ATOM 7459 C C . VAL D 1 4 ? -7.729 -6.520 20.226 1.00 47.77 16 VAL D C 1
ATOM 7460 O O . VAL D 1 4 ? -8.784 -6.672 20.855 1.00 41.54 16 VAL D O 1
ATOM 7464 N N . ARG D 1 5 ? -6.872 -7.530 20.026 1.00 43.23 17 ARG D N 1
ATOM 7465 C CA . ARG D 1 5 ? -7.225 -8.899 20.382 1.00 45.12 17 ARG D CA 1
ATOM 7466 C C . ARG D 1 5 ? -7.537 -9.032 21.874 1.00 40.16 17 ARG D C 1
ATOM 7467 O O . ARG D 1 5 ? -8.352 -9.885 22.265 1.00 35.77 17 ARG D O 1
ATOM 7475 N N . PHE D 1 6 ? -6.922 -8.184 22.717 1.00 38.09 18 PHE D N 1
ATOM 7476 C CA . PHE D 1 6 ? -7.105 -8.253 24.163 1.00 37.98 18 PHE D CA 1
ATOM 7477 C C . PHE D 1 6 ? -8.111 -7.250 24.697 1.00 35.49 18 PHE D C 1
ATOM 7478 O O . PHE D 1 6 ? -8.412 -7.291 25.884 1.00 36.32 18 PHE D O 1
ATOM 7486 N N . MET D 1 7 ? -8.646 -6.360 23.864 1.00 39.02 19 MET D N 1
ATOM 7487 C CA . MET D 1 7 ? -9.653 -5.431 24.356 1.00 37.60 19 MET D CA 1
ATOM 7488 C C . MET D 1 7 ? -11.062 -5.978 24.195 1.00 37.38 19 MET D C 1
ATOM 7489 O O . MET D 1 7 ? -11.338 -6.835 23.345 1.00 36.29 19 MET D O 1
ATOM 7494 N N . VAL D 1 8 ? -11.944 -5.485 25.055 1.00 35.76 20 VAL D N 1
ATOM 7495 C CA . VAL D 1 8 ? -13.372 -5.775 25.019 1.00 35.62 20 VAL D CA 1
ATOM 7496 C C . VAL D 1 8 ? -14.091 -4.461 25.286 1.00 44.51 20 VAL D C 1
ATOM 7497 O O . VAL D 1 8 ? -13.728 -3.731 26.215 1.00 38.32 20 VAL D O 1
ATOM 7501 N N . SER D 1 9 ? -15.089 -4.145 24.463 1.00 47.70 21 SER D N 1
ATOM 7502 C CA . SER D 1 9 ? -15.841 -2.919 24.668 1.00 51.66 21 SER D CA 1
ATOM 7503 C C . SER D 1 9 ? -16.640 -3.005 25.960 1.00 49.10 21 SER D C 1
ATOM 7504 O O . SER D 1 9 ? -17.121 -4.076 26.347 1.00 43.26 21 SER D O 1
ATOM 7507 N N . LEU D 1 10 ? -16.779 -1.848 26.624 1.00 53.43 22 LEU D N 1
ATOM 7508 C CA . LEU D 1 10 ? -17.395 -1.793 27.949 1.00 52.00 22 LEU D CA 1
ATOM 7509 C C . LEU D 1 10 ? -18.809 -2.342 27.928 1.00 41.82 22 LEU D C 1
ATOM 7510 O O . LEU D 1 10 ? -19.223 -3.040 28.859 1.00 45.60 22 LEU D O 1
ATOM 7515 N N . SER D 1 11 ? -19.581 -1.992 26.904 1.00 44.62 23 SER D N 1
ATOM 7516 C CA . SER D 1 11 ? -20.943 -2.500 26.812 1.00 45.30 23 SER D CA 1
ATOM 7517 C C . SER D 1 11 ? -20.936 -4.015 26.664 1.00 40.77 23 SER D C 1
ATOM 7518 O O . SER D 1 11 ? -21.707 -4.725 27.325 1.00 45.82 23 SER D O 1
ATOM 7521 N N . GLU D 1 12 ? -20.033 -4.533 25.835 1.00 37.42 24 GLU D N 1
ATOM 7522 C CA . GLU D 1 12 ? -19.964 -5.975 25.660 1.00 35.38 24 GLU D CA 1
ATOM 7523 C C . GLU D 1 12 ? -19.476 -6.659 26.930 1.00 33.01 24 GLU D C 1
ATOM 7524 O O . GLU D 1 12 ? -19.993 -7.714 27.289 1.00 31.62 24 GLU D O 1
ATOM 7530 N N . TYR D 1 13 ? -18.520 -6.049 27.644 1.00 34.10 25 TYR D N 1
ATOM 7531 C CA . TYR D 1 13 ? -18.052 -6.651 28.903 1.00 32.79 25 TYR D CA 1
ATOM 7532 C C . TYR D 1 13 ? -19.164 -6.669 29.951 1.00 30.42 25 TYR D C 1
ATOM 7533 O O . TYR D 1 13 ? -19.389 -7.684 30.619 1.00 29.69 25 TYR D O 1
ATOM 7542 N N . GLY D 1 14 ? -19.895 -5.562 30.084 1.00 32.25 26 GLY D N 1
ATOM 7543 C CA . GLY D 1 14 ? -21.073 -5.568 30.936 1.00 41.95 26 GLY D CA 1
ATOM 7544 C C . GLY D 1 14 ? -22.077 -6.645 30.555 1.00 34.75 26 GLY D C 1
ATOM 7545 O O . GLY D 1 14 ? -22.699 -7.262 31.426 1.00 36.31 26 GLY D O 1
ATOM 7546 N N . ALA D 1 15 ? -22.248 -6.893 29.252 1.00 36.86 27 ALA D N 1
ATOM 7547 C CA . ALA D 1 15 ? -23.183 -7.934 28.823 1.00 33.25 27 ALA D CA 1
ATOM 7548 C C . ALA D 1 15 ? -22.660 -9.323 29.165 1.00 30.60 27 ALA D C 1
ATOM 7549 O O . ALA D 1 15 ? -23.441 -10.228 29.491 1.00 29.92 27 ALA D O 1
ATOM 7551 N N . ILE D 1 16 ? -21.343 -9.516 29.071 1.00 29.18 28 ILE D N 1
ATOM 7552 C CA . ILE D 1 16 ? -20.746 -10.781 29.500 1.00 28.16 28 ILE D CA 1
ATOM 7553 C C . ILE D 1 16 ? -21.073 -11.026 30.965 1.00 34.91 28 ILE D C 1
ATOM 7554 O O . ILE D 1 16 ? -21.538 -12.112 31.347 1.00 26.12 28 ILE D O 1
ATOM 7559 N N . LEU D 1 17 ? -20.873 -9.995 31.802 1.00 26.76 29 LEU D N 1
ATOM 7560 C CA . LEU D 1 17 ? -21.157 -10.162 33.228 1.00 29.69 29 LEU D CA 1
ATOM 7561 C C . LEU D 1 17 ? -22.646 -10.388 33.492 1.00 29.29 29 LEU D C 1
ATOM 7562 O O . LEU D 1 17 ? -23.001 -11.221 34.330 1.00 26.71 29 LEU D O 1
ATOM 7567 N N . SER D 1 18 ? -23.541 -9.659 32.806 1.00 29.05 30 SER D N 1
ATOM 7568 C CA . SER D 1 18 ? -24.966 -9.895 33.032 1.00 30.34 30 SER D CA 1
ATOM 7569 C C . SER D 1 18 ? -25.354 -11.318 32.670 1.00 29.70 30 SER D C 1
ATOM 7570 O O . SER D 1 18 ? -26.161 -11.945 33.370 1.00 31.31 30 SER D O 1
ATOM 7573 N N . ARG D 1 19 ? -24.830 -11.833 31.553 1.00 29.06 31 ARG D N 1
ATOM 7574 C CA . ARG D 1 19 ? -25.141 -13.214 31.183 1.00 30.83 31 ARG D CA 1
ATOM 7575 C C . ARG D 1 19 ? -24.559 -14.199 32.191 1.00 33.00 31 ARG D C 1
ATOM 7576 O O . ARG D 1 19 ? -25.195 -15.213 32.526 1.00 29.94 31 ARG D O 1
ATOM 7584 N N . PHE D 1 20 ? -23.353 -13.910 32.687 1.00 26.92 32 PHE D N 1
ATOM 7585 C CA . PHE D 1 20 ? -22.726 -14.773 33.688 1.00 26.56 32 PHE D CA 1
ATOM 7586 C C . PHE D 1 20 ? -23.592 -14.846 34.940 1.00 28.86 32 PHE D C 1
ATOM 7587 O O . PHE D 1 20 ? -23.942 -15.937 35.403 1.00 27.94 32 PHE D O 1
ATOM 7595 N N . PHE D 1 21 ? -24.022 -13.681 35.450 1.00 27.12 33 PHE D N 1
ATOM 7596 C CA . PHE D 1 21 ? -24.835 -13.652 36.666 1.00 31.93 33 PHE D CA 1
ATOM 7597 C C . PHE D 1 21 ? -26.197 -14.283 36.445 1.00 33.32 33 PHE D C 1
ATOM 7598 O O . PHE D 1 21 ? -26.752 -14.873 37.378 1.00 36.19 33 PHE D O 1
ATOM 7606 N N . GLU D 1 22 ? -26.770 -14.153 35.239 1.00 32.97 34 GLU D N 1
ATOM 7607 C CA . GLU D 1 22 ? -28.042 -14.818 34.971 1.00 34.24 34 GLU D CA 1
ATOM 7608 C C . GLU D 1 22 ? -27.888 -16.335 35.010 1.00 39.54 34 GLU D C 1
ATOM 7609 O O . GLU D 1 22 ? -28.659 -17.036 35.676 1.00 39.58 34 GLU D O 1
ATOM 7615 N N . LYS D 1 23 ? -26.845 -16.843 34.350 1.00 32.18 35 LYS D N 1
ATOM 7616 C CA . LYS D 1 23 ? -26.634 -18.275 34.165 1.00 40.25 35 LYS D CA 1
ATOM 7617 C C . LYS D 1 23 ? -26.383 -19.017 35.477 1.00 41.64 35 LYS D C 1
ATOM 7618 O O . LYS D 1 23 ? -26.787 -20.176 35.606 1.00 45.62 35 LYS D O 1
ATOM 7624 N N . ILE D 1 24 ? -25.723 -18.397 36.455 1.00 41.61 36 ILE D N 1
ATOM 7625 C CA . ILE D 1 24 ? -25.524 -19.039 37.755 1.00 38.16 36 ILE D CA 1
ATOM 7626 C C . ILE D 1 24 ? -26.521 -18.543 38.795 1.00 43.49 36 ILE D C 1
ATOM 7627 O O . ILE D 1 24 ? -26.378 -18.856 39.983 1.00 46.29 36 ILE D O 1
ATOM 7632 N N . ASP D 1 25 ? -27.504 -17.747 38.378 1.00 38.73 37 ASP D N 1
ATOM 7633 C CA . ASP D 1 25 ? -28.546 -17.222 39.253 1.00 46.09 37 ASP D CA 1
ATOM 7634 C C . ASP D 1 25 ? -27.940 -16.457 40.421 1.00 47.60 37 ASP D C 1
ATOM 7635 O O . ASP D 1 25 ? -28.331 -16.624 41.578 1.00 47.37 37 ASP D O 1
ATOM 7640 N N . PHE D 1 26 ? -26.968 -15.611 40.109 1.00 37.94 38 PHE D N 1
ATOM 7641 C CA . PHE D 1 26 ? -26.366 -14.801 41.154 1.00 43.59 38 PHE D CA 1
ATOM 7642 C C . PHE D 1 26 ? -27.354 -13.750 41.646 1.00 48.80 38 PHE D C 1
ATOM 7643 O O . PHE D 1 26 ? -27.980 -13.040 40.850 1.00 43.54 38 PHE D O 1
ATOM 7651 N N . HIS D 1 27 ? -27.484 -13.662 42.967 1.00 51.50 39 HIS D N 1
ATOM 7652 C CA . HIS D 1 27 ? -28.270 -12.646 43.654 1.00 57.13 39 HIS D CA 1
ATOM 7653 C C . HIS D 1 27 ? -27.364 -12.015 44.701 1.00 49.05 39 HIS D C 1
ATOM 7654 O O . HIS D 1 27 ? -26.799 -12.727 45.540 1.00 54.27 39 HIS D O 1
ATOM 7661 N N . LEU D 1 28 ? -27.204 -10.693 44.630 1.00 49.81 40 LEU D N 1
ATOM 7662 C CA . LEU D 1 28 ? -26.255 -9.991 45.490 1.00 55.44 40 LEU D CA 1
ATOM 7663 C C . LEU D 1 28 ? -26.620 -10.174 46.961 1.00 50.89 40 LEU D C 1
ATOM 7664 O O . LEU D 1 28 ? -27.785 -9.974 47.330 1.00 58.14 40 LEU D O 1
ATOM 7669 N N . PRO D 1 29 ? -25.675 -10.557 47.822 1.00 58.60 41 PRO D N 1
ATOM 7670 C CA . PRO D 1 29 ? -25.946 -10.567 49.266 1.00 57.36 41 PRO D CA 1
ATOM 7671 C C . PRO D 1 29 ? -26.134 -9.159 49.818 1.00 58.12 41 PRO D C 1
ATOM 7672 O O . PRO D 1 29 ? -25.670 -8.169 49.249 1.00 56.81 41 PRO D O 1
ATOM 7676 N N . LYS D 1 30 ? -26.827 -9.079 50.962 1.00 60.44 42 LYS D N 1
ATOM 7677 C CA . LYS D 1 30 ? -26.860 -7.823 51.701 1.00 72.36 42 LYS D CA 1
ATOM 7678 C C . LYS D 1 30 ? -25.444 -7.480 52.165 1.00 72.09 42 LYS D C 1
ATOM 7679 O O . LYS D 1 30 ? -24.573 -8.353 52.221 1.00 58.98 42 LYS D O 1
ATOM 7685 N N . PRO D 1 31 ? -25.178 -6.204 52.452 1.00 75.63 43 PRO D N 1
ATOM 7686 C CA . PRO D 1 31 ? -23.800 -5.795 52.766 1.00 77.26 43 PRO D CA 1
ATOM 7687 C C . PRO D 1 31 ? -23.276 -6.448 54.039 1.00 79.71 43 PRO D C 1
ATOM 7688 O O . PRO D 1 31 ? -23.891 -6.362 55.106 1.00 76.72 43 PRO D O 1
ATOM 7692 N N . TYR D 1 32 ? -22.114 -7.097 53.916 1.00 82.93 44 TYR D N 1
ATOM 7693 C CA . TYR D 1 32 ? -21.473 -7.756 55.047 1.00 79.87 44 TYR D CA 1
ATOM 7694 C C . TYR D 1 32 ? -20.775 -6.743 55.943 1.00 86.85 44 TYR D C 1
ATOM 7695 O O . TYR D 1 32 ? -20.065 -5.853 55.462 1.00 89.53 44 TYR D O 1
ATOM 7704 N N . TYR D 1 33 ? -20.968 -6.890 57.253 1.00 81.84 45 TYR D N 1
ATOM 7705 C CA . TYR D 1 33 ? -20.167 -6.152 58.221 1.00 83.85 45 TYR D CA 1
ATOM 7706 C C . TYR D 1 33 ? -19.796 -7.060 59.379 1.00 72.02 45 TYR D C 1
ATOM 7707 O O . TYR D 1 33 ? -20.645 -7.778 59.915 1.00 71.80 45 TYR D O 1
ATOM 7716 N N . ASP D 1 34 ? -18.513 -7.044 59.728 1.00 70.34 46 ASP D N 1
ATOM 7717 C CA . ASP D 1 34 ? -17.969 -7.795 60.860 1.00 61.24 46 ASP D CA 1
ATOM 7718 C C . ASP D 1 34 ? -17.006 -6.855 61.573 1.00 55.92 46 ASP D C 1
ATOM 7719 O O . ASP D 1 34 ? -15.815 -6.810 61.247 1.00 57.49 46 ASP D O 1
ATOM 7724 N N . SER D 1 35 ? -17.528 -6.142 62.566 1.00 41.67 47 SER D N 1
ATOM 7725 C CA . SER D 1 35 ? -16.755 -5.193 63.350 1.00 44.98 47 SER D CA 1
ATOM 7726 C C . SER D 1 35 ? -15.647 -5.893 64.130 1.00 47.55 47 SER D C 1
ATOM 7727 O O . SER D 1 35 ? -14.847 -5.228 64.795 1.00 54.22 47 SER D O 1
ATOM 7730 N N . SER D 1 36 ? -15.590 -7.227 64.068 1.00 44.47 48 SER D N 1
ATOM 7731 C CA . SER D 1 36 ? -14.589 -7.962 64.835 1.00 40.04 48 SER D CA 1
ATOM 7732 C C . SER D 1 36 ? -13.297 -8.180 64.066 1.00 39.56 48 SER D C 1
ATOM 7733 O O . SER D 1 36 ? -12.227 -8.255 64.682 1.00 37.34 48 SER D O 1
ATOM 7736 N N . ILE D 1 37 ? -13.362 -8.294 62.741 1.00 31.89 49 ILE D N 1
ATOM 7737 C CA . ILE D 1 37 ? -12.182 -8.722 62.001 1.00 29.65 49 ILE D CA 1
ATOM 7738 C C . ILE D 1 37 ? -11.112 -7.636 61.996 1.00 33.66 49 ILE D C 1
ATOM 7739 O O . ILE D 1 37 ? -9.933 -7.915 62.239 1.00 30.21 49 ILE D O 1
ATOM 7744 N N . GLU D 1 38 ? -11.495 -6.372 61.761 1.00 33.74 50 GLU D N 1
ATOM 7745 C CA . GLU D 1 38 ? -10.461 -5.339 61.691 1.00 38.68 50 GLU D CA 1
ATOM 7746 C C . GLU D 1 38 ? -9.685 -5.152 62.989 1.00 31.94 50 GLU D C 1
ATOM 7747 O O . GLU D 1 38 ? -8.446 -5.074 62.925 1.00 34.82 50 GLU D O 1
ATOM 7753 N N . PRO D 1 39 ? -10.309 -5.042 64.172 1.00 34.20 51 PRO D N 1
ATOM 7754 C CA . PRO D 1 39 ? -9.496 -4.949 65.405 1.00 39.25 51 PRO D CA 1
ATOM 7755 C C . PRO D 1 39 ? -8.595 -6.156 65.635 1.00 36.59 51 PRO D C 1
ATOM 7756 O O . PRO D 1 39 ? -7.456 -6.020 66.116 1.00 32.51 51 PRO D O 1
ATOM 7760 N N . ALA D 1 40 ? -9.085 -7.352 65.324 1.00 32.21 52 ALA D N 1
ATOM 7761 C CA . ALA D 1 40 ? -8.261 -8.536 65.541 1.00 40.52 52 ALA D CA 1
ATOM 7762 C C . ALA D 1 40 ? -7.059 -8.532 64.609 1.00 32.72 52 ALA D C 1
ATOM 7763 O O . ALA D 1 40 ? -5.954 -8.921 65.005 1.00 29.66 52 ALA D O 1
ATOM 7765 N N . LEU D 1 41 ? -7.256 -8.106 63.363 1.00 29.84 53 LEU D N 1
ATOM 7766 C CA . LEU D 1 41 ? -6.135 -8.074 62.437 1.00 31.61 53 LEU D CA 1
ATOM 7767 C C . LEU D 1 41 ? -5.144 -6.989 62.836 1.00 35.04 53 LEU D C 1
ATOM 7768 O O . LEU D 1 41 ? -3.927 -7.194 62.743 1.00 29.32 53 LEU D O 1
ATOM 7773 N N . ALA D 1 42 ? -5.646 -5.840 63.315 1.00 31.25 54 ALA D N 1
ATOM 7774 C CA . ALA D 1 42 ? -4.743 -4.806 63.818 1.00 30.67 54 ALA D CA 1
ATOM 7775 C C . ALA D 1 42 ? -3.912 -5.327 64.986 1.00 33.97 54 ALA D C 1
ATOM 7776 O O . ALA D 1 42 ? -2.708 -5.051 65.074 1.00 36.29 54 ALA D O 1
ATOM 7778 N N . LYS D 1 43 ? -4.526 -6.115 65.878 1.00 33.56 55 LYS D N 1
ATOM 7779 C CA . LYS D 1 43 ? -3.772 -6.661 67.005 1.00 32.75 55 LYS D CA 1
ATOM 7780 C C . LYS D 1 43 ? -2.758 -7.702 66.540 1.00 35.67 55 LYS D C 1
ATOM 7781 O O . LYS D 1 43 ? -1.631 -7.750 67.058 1.00 31.42 55 LYS D O 1
ATOM 7787 N N . TYR D 1 44 ? -3.137 -8.533 65.553 1.00 29.80 56 TYR D N 1
ATOM 7788 C CA . TYR D 1 44 ? -2.196 -9.479 64.948 1.00 27.39 56 TYR D CA 1
ATOM 7789 C C . TYR D 1 44 ? -0.968 -8.746 64.426 1.00 27.19 56 TYR D C 1
ATOM 7790 O O . TYR D 1 44 ? 0.174 -9.127 64.710 1.00 30.65 56 TYR D O 1
ATOM 7799 N N . ILE D 1 45 ? -1.193 -7.673 63.670 1.00 27.11 57 ILE D N 1
ATOM 7800 C CA . ILE D 1 45 ? -0.084 -6.919 63.093 1.00 33.00 57 ILE D CA 1
ATOM 7801 C C . ILE D 1 45 ? 0.781 -6.313 64.186 1.00 36.79 57 ILE D C 1
ATOM 7802 O O . ILE D 1 45 ? 2.017 -6.329 64.105 1.00 31.40 57 ILE D O 1
ATOM 7807 N N . GLU D 1 46 ? 0.152 -5.752 65.216 1.00 30.45 58 GLU D N 1
ATOM 7808 C CA . GLU D 1 46 ? 0.916 -5.172 66.319 1.00 35.94 58 GLU D CA 1
ATOM 7809 C C . GLU D 1 46 ? 1.802 -6.200 67.015 1.00 35.97 58 GLU D C 1
ATOM 7810 O O . GLU D 1 46 ? 2.903 -5.863 67.470 1.00 39.40 58 GLU D O 1
ATOM 7816 N N . GLU D 1 47 ? 1.331 -7.444 67.124 1.00 33.51 59 GLU D N 1
ATOM 7817 C CA . GLU D 1 47 ? 2.055 -8.517 67.799 1.00 33.40 59 GLU D CA 1
ATOM 7818 C C . GLU D 1 47 ? 3.219 -9.094 66.991 1.00 36.52 59 GLU D C 1
ATOM 7819 O O . GLU D 1 47 ? 4.058 -9.796 67.568 1.00 42.35 59 GLU D O 1
ATOM 7825 N N . GLN D 1 48 ? 3.282 -8.861 65.682 1.00 30.12 60 GLN D N 1
ATOM 7826 C CA . GLN D 1 48 ? 4.354 -9.455 64.888 1.00 36.62 60 GLN D CA 1
ATOM 7827 C C . GLN D 1 48 ? 5.676 -8.744 65.156 1.00 38.58 60 GLN D C 1
ATOM 7828 O O . GLN D 1 48 ? 5.707 -7.520 65.319 1.00 35.47 60 GLN D O 1
ATOM 7834 N N . PRO D 1 49 ? 6.774 -9.469 65.172 1.00 30.75 61 PRO D N 1
ATOM 7835 C CA . PRO D 1 49 ? 8.091 -8.836 65.341 1.00 37.50 61 PRO D CA 1
ATOM 7836 C C . PRO D 1 49 ? 8.577 -8.213 64.037 1.00 42.61 61 PRO D C 1
ATOM 7837 O O . PRO D 1 49 ? 9.639 -8.550 63.501 1.00 44.74 61 PRO D O 1
ATOM 7841 N N . TRP D 1 50 ? 7.773 -7.290 63.516 1.00 32.19 62 TRP D N 1
ATOM 7842 C CA . TRP D 1 50 ? 7.986 -6.620 62.244 1.00 31.61 62 TRP D CA 1
ATOM 7843 C C . TRP D 1 50 ? 8.522 -5.214 62.473 1.00 33.90 62 TRP D C 1
ATOM 7844 O O . TRP D 1 50 ? 8.403 -4.625 63.556 1.00 34.99 62 TRP D O 1
ATOM 7855 N N . SER D 1 51 ? 9.125 -4.671 61.434 1.00 33.69 63 SER D N 1
ATOM 7856 C CA . SER D 1 51 ? 9.567 -3.293 61.557 1.00 35.57 63 SER D CA 1
ATOM 7857 C C . SER D 1 51 ? 8.357 -2.360 61.574 1.00 37.23 63 SER D C 1
ATOM 7858 O O . SER D 1 51 ? 7.266 -2.708 61.104 1.00 34.55 63 SER D O 1
ATOM 7861 N N . GLU D 1 52 ? 8.565 -1.151 62.111 1.00 37.82 64 GLU D N 1
ATOM 7862 C CA . GLU D 1 52 ? 7.498 -0.147 62.117 1.00 44.23 64 GLU D CA 1
ATOM 7863 C C . GLU D 1 52 ? 7.029 0.170 60.702 1.00 43.79 64 GLU D C 1
ATOM 7864 O O . GLU D 1 52 ? 5.831 0.386 60.468 1.00 37.95 64 GLU D O 1
ATOM 7870 N N . ASP D 1 53 ? 7.958 0.184 59.742 1.00 41.47 65 ASP D N 1
ATOM 7871 C CA . ASP D 1 53 ? 7.588 0.427 58.352 1.00 43.96 65 ASP D CA 1
ATOM 7872 C C . ASP D 1 53 ? 6.649 -0.655 57.822 1.00 43.49 65 ASP D C 1
ATOM 7873 O O . ASP D 1 53 ? 5.640 -0.348 57.170 1.00 43.96 65 ASP D O 1
ATOM 7878 N N . LEU D 1 54 ? 6.981 -1.934 58.061 1.00 35.49 66 LEU D N 1
ATOM 7879 C CA . LEU D 1 54 ? 6.103 -2.999 57.600 1.00 32.94 66 LEU D CA 1
ATOM 7880 C C . LEU D 1 54 ? 4.743 -2.928 58.287 1.00 34.25 66 LEU D C 1
ATOM 7881 O O . LEU D 1 54 ? 3.715 -3.146 57.645 1.00 35.99 66 LEU D O 1
ATOM 7886 N N . LYS D 1 55 ? 4.708 -2.633 59.590 1.00 30.45 67 LYS D N 1
ATOM 7887 C CA . LYS D 1 55 ? 3.409 -2.542 60.264 1.00 37.97 67 LYS D CA 1
ATOM 7888 C C . LYS D 1 55 ? 2.565 -1.420 59.651 1.00 34.99 67 LYS D C 1
ATOM 7889 O O . LYS D 1 55 ? 1.361 -1.589 59.367 1.00 34.36 67 LYS D O 1
ATOM 7895 N N . THR D 1 56 ? 3.216 -0.299 59.364 1.00 33.77 68 THR D N 1
ATOM 7896 C CA . THR D 1 56 ? 2.539 0.836 58.741 1.00 35.09 68 THR D CA 1
ATOM 7897 C C . THR D 1 56 ? 1.953 0.464 57.377 1.00 34.88 68 THR D C 1
ATOM 7898 O O . THR D 1 56 ? 0.785 0.758 57.091 1.00 41.95 68 THR D O 1
ATOM 7902 N N . ARG D 1 57 ? 2.743 -0.187 56.521 1.00 37.67 69 ARG D N 1
ATOM 7903 C CA . ARG D 1 57 ? 2.234 -0.619 55.210 1.00 43.02 69 ARG D CA 1
ATOM 7904 C C . ARG D 1 57 ? 1.160 -1.701 55.338 1.00 39.17 69 ARG D C 1
ATOM 7905 O O . ARG D 1 57 ? 0.195 -1.762 54.546 1.00 35.17 69 ARG D O 1
ATOM 7913 N N . ALA D 1 58 ? 1.334 -2.600 56.305 1.00 39.17 70 ALA D N 1
ATOM 7914 C CA . ALA D 1 58 ? 0.366 -3.663 56.506 1.00 41.31 70 ALA D CA 1
ATOM 7915 C C . ALA D 1 58 ? -1.008 -3.112 56.847 1.00 36.38 70 ALA D C 1
ATOM 7916 O O . ALA D 1 58 ? -2.004 -3.789 56.605 1.00 40.03 70 ALA D O 1
ATOM 7918 N N . ALA D 1 59 ? -1.090 -1.908 57.417 1.00 34.44 71 ALA D N 1
ATOM 7919 C CA . ALA D 1 59 ? -2.412 -1.310 57.640 1.00 36.30 71 ALA D CA 1
ATOM 7920 C C . ALA D 1 59 ? -3.207 -1.177 56.327 1.00 33.32 71 ALA D C 1
ATOM 7921 O O . ALA D 1 59 ? -4.404 -1.519 56.252 1.00 35.27 71 ALA D O 1
ATOM 7923 N N . LYS D 1 60 ? -2.544 -0.705 55.271 1.00 34.63 72 LYS D N 1
ATOM 7924 C CA . LYS D 1 60 ? -3.205 -0.586 53.977 1.00 31.83 72 LYS D CA 1
ATOM 7925 C C . LYS D 1 60 ? -3.534 -1.956 53.422 1.00 33.72 72 LYS D C 1
ATOM 7926 O O . LYS D 1 60 ? -4.661 -2.199 52.980 1.00 35.17 72 LYS D O 1
ATOM 7932 N N . TYR D 1 61 ? -2.567 -2.881 53.476 1.00 28.81 73 TYR D N 1
ATOM 7933 C CA . TYR D 1 61 ? -2.841 -4.241 52.995 1.00 29.59 73 TYR D CA 1
ATOM 7934 C C . TYR D 1 61 ? -3.973 -4.919 53.783 1.00 40.44 73 TYR D C 1
ATOM 7935 O O . TYR D 1 61 ? -4.724 -5.747 53.235 1.00 41.75 73 TYR D O 1
ATOM 7944 N N . ALA D 1 62 ? -4.103 -4.595 55.064 1.00 34.38 74 ALA D N 1
ATOM 7945 C CA . ALA D 1 62 ? -5.121 -5.212 55.897 1.00 28.56 74 ALA D CA 1
ATOM 7946 C C . ALA D 1 62 ? -6.501 -4.761 55.464 1.00 42.26 74 ALA D C 1
ATOM 7947 O O . ALA D 1 62 ? -7.464 -5.549 55.497 1.00 40.46 74 ALA D O 1
ATOM 7949 N N . LYS D 1 63 ? -6.615 -3.492 55.057 1.00 38.07 75 LYS D N 1
ATOM 7950 C CA . LYS D 1 63 ? -7.899 -3.015 54.537 1.00 34.52 75 LYS D CA 1
ATOM 7951 C C . LYS D 1 63 ? -8.415 -3.906 53.414 1.00 35.75 75 LYS D C 1
ATOM 7952 O O . LYS D 1 63 ? -9.620 -4.167 53.313 1.00 36.74 75 LYS D O 1
ATOM 7958 N N . GLN D 1 64 ? -7.534 -4.381 52.548 1.00 37.43 76 GLN D N 1
ATOM 7959 C CA . GLN D 1 64 ? -8.061 -5.218 51.491 1.00 31.31 76 GLN D CA 1
ATOM 7960 C C . GLN D 1 64 ? -8.212 -6.668 51.953 1.00 25.24 76 GLN D C 1
ATOM 7961 O O . GLN D 1 64 ? -9.083 -7.380 51.452 1.00 31.52 76 GLN D O 1
ATOM 7967 N N . ALA D 1 65 ? -7.364 -7.133 52.871 1.00 26.80 77 ALA D N 1
ATOM 7968 C CA . ALA D 1 65 ? -7.479 -8.521 53.333 1.00 27.18 77 ALA D CA 1
ATOM 7969 C C . ALA D 1 65 ? -8.814 -8.780 54.040 1.00 26.73 77 ALA D C 1
ATOM 7970 O O . ALA D 1 65 ? -9.395 -9.870 53.903 1.00 25.08 77 ALA D O 1
ATOM 7972 N N . VAL D 1 66 ? -9.299 -7.809 54.822 1.00 26.44 78 VAL D N 1
ATOM 7973 C CA . VAL D 1 66 ? -10.440 -8.076 55.706 1.00 23.83 78 VAL D CA 1
ATOM 7974 C C . VAL D 1 66 ? -11.690 -8.430 54.926 1.00 31.01 78 VAL D C 1
ATOM 7975 O O . VAL D 1 66 ? -12.603 -9.056 55.481 1.00 24.53 78 VAL D O 1
ATOM 7979 N N . GLY D 1 67 ? -11.762 -8.049 53.648 1.00 28.42 79 GLY D N 1
ATOM 7980 C CA . GLY D 1 67 ? -12.932 -8.394 52.864 1.00 32.41 79 GLY D CA 1
ATOM 7981 C C . GLY D 1 67 ? -13.103 -9.881 52.688 1.00 24.13 79 GLY D C 1
ATOM 7982 O O . GLY D 1 67 ? -14.218 -10.352 52.436 1.00 26.63 79 GLY D O 1
ATOM 7983 N N . ILE D 1 68 ? -12.032 -10.636 52.874 1.00 19.74 80 ILE D N 1
ATOM 7984 C CA . ILE D 1 68 ? -12.105 -12.091 52.704 1.00 23.01 80 ILE D CA 1
ATOM 7985 C C . ILE D 1 68 ? -13.016 -12.716 53.769 1.00 23.75 80 ILE D C 1
ATOM 7986 O O . ILE D 1 68 ? -13.644 -13.762 53.530 1.00 23.77 80 ILE D O 1
ATOM 7991 N N . ALA D 1 69 ? -13.103 -12.106 54.963 1.00 21.83 81 ALA D N 1
ATOM 7992 C CA . ALA D 1 69 ? -14.034 -12.610 55.968 1.00 23.11 81 ALA D CA 1
ATOM 7993 C C . ALA D 1 69 ? -15.467 -12.672 55.429 1.00 32.21 81 ALA D C 1
ATOM 7994 O O . ALA D 1 69 ? -16.237 -13.577 55.792 1.00 30.15 81 ALA D O 1
ATOM 7996 N N . SER D 1 70 ? -15.845 -11.732 54.557 1.00 29.54 82 SER D N 1
ATOM 7997 C CA . SER D 1 70 ? -17.205 -11.730 54.032 1.00 31.64 82 SER D CA 1
ATOM 7998 C C . SER D 1 70 ? -17.494 -12.936 53.142 1.00 34.84 82 SER D C 1
ATOM 7999 O O . SER D 1 70 ? -18.672 -13.200 52.860 1.00 34.47 82 SER D O 1
ATOM 8002 N N . TRP D 1 71 ? -16.456 -13.675 52.710 1.00 25.37 83 TRP D N 1
ATOM 8003 C CA . TRP D 1 71 ? -16.653 -14.883 51.908 1.00 30.86 83 TRP D CA 1
ATOM 8004 C C . TRP D 1 71 ? -17.168 -16.059 52.709 1.00 33.82 83 TRP D C 1
ATOM 8005 O O . TRP D 1 71 ? -17.654 -17.028 52.114 1.00 34.58 83 TRP D O 1
ATOM 8016 N N . TYR D 1 72 ? -17.044 -16.027 54.033 1.00 29.69 84 TYR D N 1
ATOM 8017 C CA . TYR D 1 72 ? -17.428 -17.152 54.882 1.00 26.94 84 TYR D CA 1
ATOM 8018 C C . TYR D 1 72 ? -18.361 -16.622 55.957 1.00 41.64 84 TYR D C 1
ATOM 8019 O O . TYR D 1 72 ? -18.026 -16.627 57.148 1.00 44.62 84 TYR D O 1
ATOM 8028 N N . PRO D 1 73 ? -19.548 -16.156 55.564 1.00 46.25 85 PRO D N 1
ATOM 8029 C CA . PRO D 1 73 ? -20.404 -15.418 56.512 1.00 49.59 85 PRO D CA 1
ATOM 8030 C C . PRO D 1 73 ? -20.846 -16.238 57.712 1.00 47.74 85 PRO D C 1
ATOM 8031 O O . PRO D 1 73 ? -21.021 -15.675 58.800 1.00 61.97 85 PRO D O 1
ATOM 8035 N N . ARG D 1 74 ? -21.023 -17.548 57.555 1.00 49.13 86 ARG D N 1
ATOM 8036 C CA . ARG D 1 74 ? -21.485 -18.412 58.636 1.00 51.34 86 ARG D CA 1
ATOM 8037 C C . ARG D 1 74 ? -20.360 -19.093 59.400 1.00 58.02 86 ARG D C 1
ATOM 8038 O O . ARG D 1 74 ? -20.634 -19.795 60.377 1.00 55.43 86 ARG D O 1
ATOM 8046 N N . ALA D 1 75 ? -19.112 -18.921 58.986 1.00 43.85 87 ALA D N 1
ATOM 8047 C CA . ALA D 1 75 ? -18.053 -19.702 59.595 1.00 42.42 87 ALA D CA 1
ATOM 8048 C C . ALA D 1 75 ? -17.676 -19.118 60.953 1.00 37.14 87 ALA D C 1
ATOM 8049 O O . ALA D 1 75 ? -18.012 -17.980 61.288 1.00 41.18 87 ALA D O 1
ATOM 8051 N N . SER D 1 76 ? -16.973 -19.926 61.738 1.00 37.13 88 SER D N 1
ATOM 8052 C CA . SER D 1 76 ? -16.480 -19.470 63.023 1.00 34.45 88 SER D CA 1
ATOM 8053 C C . SER D 1 76 ? -15.493 -18.320 62.833 1.00 29.56 88 SER D C 1
ATOM 8054 O O . SER D 1 76 ? -14.928 -18.112 61.751 1.00 28.07 88 SER D O 1
ATOM 8057 N N . PHE D 1 77 ? -15.289 -17.559 63.905 1.00 33.59 89 PHE D N 1
ATOM 8058 C CA . PHE D 1 77 ? -14.269 -16.519 63.862 1.00 28.73 89 PHE D CA 1
ATOM 8059 C C . PHE D 1 77 ? -12.921 -17.089 63.477 1.00 28.76 89 PHE D C 1
ATOM 8060 O O . PHE D 1 77 ? -12.194 -16.477 62.690 1.00 28.00 89 PHE D O 1
ATOM 8068 N N . ALA D 1 78 ? -12.565 -18.262 64.013 1.00 28.84 90 ALA D N 1
ATOM 8069 C CA . ALA D 1 78 ? -11.263 -18.856 63.703 1.00 26.82 90 ALA D CA 1
ATOM 8070 C C . ALA D 1 78 ? -11.072 -19.032 62.201 1.00 27.96 90 ALA D C 1
ATOM 8071 O O . ALA D 1 78 ? -9.995 -18.728 61.663 1.00 23.87 90 ALA D O 1
ATOM 8073 N N . VAL D 1 79 ? -12.111 -19.502 61.504 1.00 24.86 91 VAL D N 1
ATOM 8074 C CA . VAL D 1 79 ? -12.004 -19.701 60.060 1.00 25.20 91 VAL D CA 1
ATOM 8075 C C . VAL D 1 79 ? -11.879 -18.360 59.340 1.00 20.64 91 VAL D C 1
ATOM 8076 O O . VAL D 1 79 ? -10.958 -18.152 58.536 1.00 20.23 91 VAL D O 1
ATOM 8080 N N . ARG D 1 80 ? -12.780 -17.416 59.648 1.00 22.54 92 ARG D N 1
ATOM 8081 C CA . ARG D 1 80 ? -12.755 -16.124 58.970 1.00 23.21 92 ARG D CA 1
ATOM 8082 C C . ARG D 1 80 ? -11.447 -15.390 59.225 1.00 23.30 92 ARG D C 1
ATOM 8083 O O . ARG D 1 80 ? -10.817 -14.883 58.293 1.00 24.51 92 ARG D O 1
ATOM 8091 N N . PHE D 1 81 ? -11.022 -15.327 60.489 1.00 23.80 93 PHE D N 1
ATOM 8092 C CA . PHE D 1 81 ? -9.815 -14.601 60.848 1.00 22.13 93 PHE D CA 1
ATOM 8093 C C . PHE D 1 81 ? -8.562 -15.243 60.253 1.00 20.94 93 PHE D C 1
ATOM 8094 O O . PHE D 1 81 ? -7.702 -14.540 59.704 1.00 21.37 93 PHE D O 1
ATOM 8102 N N . ASN D 1 82 ? -8.433 -16.574 60.300 1.00 19.86 94 ASN D N 1
ATOM 8103 C CA . ASN D 1 82 ? -7.257 -17.164 59.662 1.00 18.76 94 ASN D CA 1
ATOM 8104 C C . ASN D 1 82 ? -7.242 -16.936 58.150 1.00 18.41 94 ASN D C 1
ATOM 8105 O O . ASN D 1 82 ? -6.171 -16.704 57.568 1.00 16.16 94 ASN D O 1
ATOM 8110 N N . CYS D 1 83 ? -8.400 -17.030 57.487 1.00 17.96 95 CYS D N 1
ATOM 8111 C CA . CYS D 1 83 ? -8.414 -16.743 56.049 1.00 16.15 95 CYS D CA 1
ATOM 8112 C C . CYS D 1 83 ? -7.958 -15.314 55.775 1.00 22.08 95 CYS D C 1
ATOM 8113 O O . CYS D 1 83 ? -7.214 -15.054 54.811 1.00 19.27 95 CYS D O 1
ATOM 8116 N N . VAL D 1 84 ? -8.392 -14.388 56.632 1.00 19.20 96 VAL D N 1
ATOM 8117 C CA . VAL D 1 84 ? -7.970 -12.991 56.522 1.00 20.77 96 VAL D CA 1
ATOM 8118 C C . VAL D 1 84 ? -6.467 -12.834 56.761 1.00 20.69 96 VAL D C 1
ATOM 8119 O O . VAL D 1 84 ? -5.791 -12.097 56.040 1.00 21.51 96 VAL D O 1
ATOM 8123 N N . VAL D 1 85 ? -5.913 -13.528 57.758 1.00 16.36 97 VAL D N 1
ATOM 8124 C CA . VAL D 1 85 ? -4.491 -13.386 58.056 1.00 17.18 97 VAL D CA 1
ATOM 8125 C C . VAL D 1 85 ? -3.640 -13.885 56.901 1.00 17.97 97 VAL D C 1
ATOM 8126 O O . VAL D 1 85 ? -2.699 -13.207 56.462 1.00 22.11 97 VAL D O 1
ATOM 8130 N N . ILE D 1 86 ? -3.933 -15.095 56.396 1.00 18.89 98 ILE D N 1
ATOM 8131 C CA . ILE D 1 86 ? -3.110 -15.600 55.296 1.00 16.67 98 ILE D CA 1
ATOM 8132 C C . ILE D 1 86 ? -3.246 -14.703 54.063 1.00 19.63 98 ILE D C 1
ATOM 8133 O O . ILE D 1 86 ? -2.259 -14.469 53.347 1.00 18.86 98 ILE D O 1
ATOM 8138 N N . THR D 1 87 ? -4.450 -14.144 53.811 1.00 17.30 99 THR D N 1
ATOM 8139 C CA . THR D 1 87 ? -4.606 -13.175 52.730 1.00 19.24 99 THR D CA 1
ATOM 8140 C C . THR D 1 87 ? -3.701 -11.954 52.932 1.00 18.98 99 THR D C 1
ATOM 8141 O O . THR D 1 87 ? -3.014 -11.528 51.993 1.00 19.84 99 THR D O 1
ATOM 8145 N N . LEU D 1 88 ? -3.645 -11.418 54.158 1.00 19.01 100 LEU D N 1
ATOM 8146 C CA . LEU D 1 88 ? -2.713 -10.313 54.434 1.00 21.85 100 LEU D CA 1
ATOM 8147 C C . LEU D 1 88 ? -1.268 -10.711 54.103 1.00 18.97 100 LEU D C 1
ATOM 8148 O O . LEU D 1 88 ? -0.515 -9.936 53.479 1.00 21.53 100 LEU D O 1
ATOM 8153 N N . LEU D 1 89 ? -0.867 -11.918 54.505 1.00 19.73 101 LEU D N 1
ATOM 8154 C CA . LEU D 1 89 ? 0.527 -12.314 54.310 1.00 21.01 101 LEU D CA 1
ATOM 8155 C C . LEU D 1 89 ? 0.857 -12.513 52.827 1.00 25.06 101 LEU D C 1
ATOM 8156 O O . LEU D 1 89 ? 1.971 -12.179 52.386 1.00 20.97 101 LEU D O 1
ATOM 8161 N N . VAL D 1 90 ? -0.088 -13.031 52.031 1.00 20.89 102 VAL D N 1
ATOM 8162 C CA . VAL D 1 90 ? 0.239 -13.214 50.610 1.00 23.45 102 VAL D CA 1
ATOM 8163 C C . VAL D 1 90 ? 0.098 -11.891 49.848 1.00 22.41 102 VAL D C 1
ATOM 8164 O O . VAL D 1 90 ? 0.766 -11.708 48.822 1.00 25.57 102 VAL D O 1
ATOM 8168 N N . ILE D 1 91 ? -0.693 -10.930 50.343 1.00 24.97 103 ILE D N 1
ATOM 8169 C CA . ILE D 1 91 ? -0.656 -9.575 49.773 1.00 29.10 103 ILE D CA 1
ATOM 8170 C C . ILE D 1 91 ? 0.708 -8.932 50.006 1.00 24.79 103 ILE D C 1
ATOM 8171 O O . ILE D 1 91 ? 1.308 -8.350 49.086 1.00 30.00 103 ILE D O 1
ATOM 8176 N N . ILE D 1 92 ? 1.224 -9.035 51.238 1.00 24.31 104 ILE D N 1
ATOM 8177 C CA . ILE D 1 92 ? 2.568 -8.519 51.519 1.00 35.63 104 ILE D CA 1
ATOM 8178 C C . ILE D 1 92 ? 3.605 -9.192 50.619 1.00 30.11 104 ILE D C 1
ATOM 8179 O O . ILE D 1 92 ? 4.469 -8.521 50.042 1.00 33.36 104 ILE D O 1
ATOM 8184 N N . TYR D 1 93 ? 3.546 -10.524 50.491 1.00 27.06 105 TYR D N 1
ATOM 8185 C CA . TYR D 1 93 ? 4.466 -11.201 49.575 1.00 30.30 105 TYR D CA 1
ATOM 8186 C C . TYR D 1 93 ? 4.378 -10.625 48.163 1.00 27.96 105 TYR D C 1
ATOM 8187 O O . TYR D 1 93 ? 5.395 -10.287 47.540 1.00 29.30 105 TYR D O 1
ATOM 8196 N N . ASP D 1 94 ? 3.161 -10.532 47.633 1.00 22.73 106 ASP D N 1
ATOM 8197 C CA . ASP D 1 94 ? 2.968 -10.029 46.285 1.00 25.72 106 ASP D CA 1
ATOM 8198 C C . ASP D 1 94 ? 3.546 -8.629 46.139 1.00 37.75 106 ASP D C 1
ATOM 8199 O O . ASP D 1 94 ? 3.935 -8.231 45.033 1.00 39.21 106 ASP D O 1
ATOM 8204 N N . GLU D 1 95 ? 3.614 -7.874 47.244 1.00 34.57 107 GLU D N 1
ATOM 8205 C CA . GLU D 1 95 ? 4.210 -6.535 47.218 1.00 38.72 107 GLU D CA 1
ATOM 8206 C C . GLU D 1 95 ? 5.729 -6.509 47.388 1.00 47.60 107 GLU D C 1
ATOM 8207 O O . GLU D 1 95 ? 6.381 -5.578 46.909 1.00 49.57 107 GLU D O 1
ATOM 8213 N N . ASP D 1 96 ? 6.322 -7.481 48.065 1.00 43.31 108 ASP D N 1
ATOM 8214 C CA . ASP D 1 96 ? 7.704 -7.330 48.496 1.00 55.68 108 ASP D CA 1
ATOM 8215 C C . ASP D 1 96 ? 8.646 -8.406 47.967 1.00 60.45 108 ASP D C 1
ATOM 8216 O O . ASP D 1 96 ? 9.841 -8.380 48.294 1.00 45.92 108 ASP D O 1
ATOM 8221 N N . TYR D 1 97 ? 8.153 -9.335 47.148 1.00 43.44 109 TYR D N 1
ATOM 8222 C CA . TYR D 1 97 ? 8.966 -10.482 46.762 1.00 47.40 109 TYR D CA 1
ATOM 8223 C C . TYR D 1 97 ? 10.179 -10.066 45.937 1.00 49.84 109 TYR D C 1
ATOM 8224 O O . TYR D 1 97 ? 11.221 -10.727 46.007 1.00 50.89 109 TYR D O 1
ATOM 8233 N N . LEU D 1 98 ? 10.080 -8.971 45.169 1.00 46.67 110 LEU D N 1
ATOM 8234 C CA . LEU D 1 98 ? 11.268 -8.460 44.485 1.00 59.70 110 LEU D CA 1
ATOM 8235 C C . LEU D 1 98 ? 12.157 -7.647 45.425 1.00 69.39 110 LEU D C 1
ATOM 8236 O O . LEU D 1 98 ? 13.387 -7.746 45.349 1.00 69.64 110 LEU D O 1
ATOM 8241 N N . THR D 1 99 ? 11.551 -6.824 46.297 1.00 76.92 111 THR D N 1
ATOM 8242 C CA . THR D 1 99 ? 12.327 -6.002 47.228 1.00 75.85 111 THR D CA 1
ATOM 8243 C C . THR D 1 99 ? 13.169 -6.880 48.137 1.00 74.68 111 THR D C 1
ATOM 8244 O O . THR D 1 99 ? 14.358 -6.619 48.360 1.00 87.39 111 THR D O 1
ATOM 8248 N N . PHE D 1 100 ? 12.565 -7.935 48.662 1.00 67.40 112 PHE D N 1
ATOM 8249 C CA . PHE D 1 100 ? 13.299 -8.892 49.469 1.00 88.09 112 PHE D CA 1
ATOM 8250 C C . PHE D 1 100 ? 14.282 -9.719 48.638 1.00 83.35 112 PHE D C 1
ATOM 8251 O O . PHE D 1 100 ? 14.886 -10.655 49.174 1.00 93.53 112 PHE D O 1
ATOM 8259 N N . GLY D 1 101 ? 14.439 -9.398 47.350 1.00 66.13 113 GLY D N 1
ATOM 8260 C CA . GLY D 1 101 ? 15.604 -9.770 46.562 1.00 84.85 113 GLY D CA 1
ATOM 8261 C C . GLY D 1 101 ? 15.682 -11.221 46.147 1.00 80.34 113 GLY D C 1
ATOM 8262 O O . GLY D 1 101 ? 15.640 -11.552 44.955 1.00 73.31 113 GLY D O 1
ATOM 8263 N N . ASP D 1 102 ? 15.870 -12.091 47.143 1.00 80.47 114 ASP D N 1
ATOM 8264 C CA . ASP D 1 102 ? 15.718 -13.530 46.965 1.00 86.97 114 ASP D CA 1
ATOM 8265 C C . ASP D 1 102 ? 15.088 -14.197 48.193 1.00 71.93 114 ASP D C 1
ATOM 8266 O O . ASP D 1 102 ? 15.286 -15.401 48.400 1.00 65.43 114 ASP D O 1
ATOM 8271 N N . ALA D 1 103 ? 14.314 -13.453 48.995 1.00 78.47 115 ALA D N 1
ATOM 8272 C CA . ALA D 1 103 ? 13.856 -13.964 50.289 1.00 71.83 115 ALA D CA 1
ATOM 8273 C C . ALA D 1 103 ? 12.907 -15.142 50.123 1.00 52.85 115 ALA D C 1
ATOM 8274 O O . ALA D 1 103 ? 13.211 -16.272 50.539 1.00 47.61 115 ALA D O 1
ATOM 8276 N N . GLY D 1 104 ? 11.749 -14.894 49.508 1.00 51.63 116 GLY D N 1
ATOM 8277 C CA . GLY D 1 104 ? 10.832 -15.966 49.211 1.00 42.40 116 GLY D CA 1
ATOM 8278 C C . GLY D 1 104 ? 11.459 -17.052 48.375 1.00 50.87 116 GLY D C 1
ATOM 8279 O O . GLY D 1 104 ? 11.007 -18.200 48.443 1.00 44.45 116 GLY D O 1
ATOM 8280 N N . THR D 1 105 ? 12.523 -16.729 47.616 1.00 50.30 117 THR D N 1
ATOM 8281 C CA . THR D 1 105 ? 13.192 -17.754 46.817 1.00 54.93 117 THR D CA 1
ATOM 8282 C C . THR D 1 105 ? 13.722 -18.886 47.686 1.00 49.20 117 THR D C 1
ATOM 8283 O O . THR D 1 105 ? 13.943 -19.991 47.177 1.00 49.86 117 THR D O 1
ATOM 8287 N N . GLU D 1 106 ? 13.911 -18.644 48.985 1.00 33.55 118 GLU D N 1
ATOM 8288 C CA . GLU D 1 106 ? 14.338 -19.693 49.898 1.00 38.34 118 GLU D CA 1
ATOM 8289 C C . GLU D 1 106 ? 13.266 -20.069 50.916 1.00 27.25 118 GLU D C 1
ATOM 8290 O O . GLU D 1 106 ? 13.542 -20.862 51.816 1.00 25.19 118 GLU D O 1
ATOM 8296 N N . PHE D 1 107 ? 12.026 -19.587 50.761 1.00 22.47 119 PHE D N 1
ATOM 8297 C CA . PHE D 1 107 ? 10.991 -19.873 51.755 1.00 18.60 119 PHE D CA 1
ATOM 8298 C C . PHE D 1 107 ? 10.783 -21.379 51.953 1.00 24.42 119 PHE D C 1
ATOM 8299 O O . PHE D 1 107 ? 10.885 -21.884 53.083 1.00 24.43 119 PHE D O 1
ATOM 8307 N N . SER D 1 108 ? 10.556 -22.132 50.862 1.00 16.53 120 SER D N 1
ATOM 8308 C CA . SER D 1 108 ? 10.121 -23.523 51.036 1.00 15.84 120 SER D CA 1
ATOM 8309 C C . SER D 1 108 ? 11.214 -24.352 51.707 1.00 21.60 120 SER D C 1
ATOM 8310 O O . SER D 1 108 ? 10.947 -25.092 52.661 1.00 22.08 120 SER D O 1
ATOM 8313 N N . LEU D 1 109 ? 12.467 -24.200 51.247 1.00 20.63 121 LEU D N 1
ATOM 8314 C CA . LEU D 1 109 ? 13.563 -24.961 51.858 1.00 19.43 121 LEU D CA 1
ATOM 8315 C C . LEU D 1 109 ? 13.741 -24.586 53.321 1.00 20.03 121 LEU D C 1
ATOM 8316 O O . LEU D 1 109 ? 13.816 -25.465 54.198 1.00 23.18 121 LEU D O 1
ATOM 8321 N N . ARG D 1 110 ? 13.737 -23.275 53.624 1.00 19.89 122 ARG D N 1
ATOM 8322 C CA . ARG D 1 110 ? 13.917 -22.902 55.019 1.00 19.59 122 ARG D CA 1
ATOM 8323 C C . ARG D 1 110 ? 12.740 -23.358 55.846 1.00 22.85 122 ARG D C 1
ATOM 8324 O O . ARG D 1 110 ? 12.900 -23.650 57.040 1.00 20.67 122 ARG D O 1
ATOM 8332 N N . LEU D 1 111 ? 11.550 -23.419 55.228 1.00 19.41 123 LEU D N 1
ATOM 8333 C CA . LEU D 1 111 ? 10.382 -23.879 55.964 1.00 20.69 123 LEU D CA 1
ATOM 8334 C C . LEU D 1 111 ? 10.559 -25.336 56.367 1.00 19.06 123 LEU D C 1
ATOM 8335 O O . LEU D 1 111 ? 10.426 -25.678 57.549 1.00 24.95 123 LEU D O 1
ATOM 8340 N N . VAL D 1 112 ? 10.967 -26.193 55.416 1.00 22.30 124 VAL D N 1
ATOM 8341 C CA . VAL D 1 112 ? 11.048 -27.625 55.739 1.00 21.26 124 VAL D CA 1
ATOM 8342 C C . VAL D 1 112 ? 12.326 -27.966 56.473 1.00 23.09 124 VAL D C 1
ATOM 8343 O O . VAL D 1 112 ? 12.467 -29.078 57.001 1.00 26.96 124 VAL D O 1
ATOM 8347 N N . ARG D 1 113 ? 13.247 -27.032 56.540 1.00 22.13 125 ARG D N 1
ATOM 8348 C CA . ARG D 1 113 ? 14.439 -27.173 57.348 1.00 24.36 125 ARG D CA 1
ATOM 8349 C C . ARG D 1 113 ? 14.264 -26.610 58.751 1.00 31.88 125 ARG D C 1
ATOM 8350 O O . ARG D 1 113 ? 15.195 -26.703 59.547 1.00 28.65 125 ARG D O 1
ATOM 8358 N N . GLY D 1 114 ? 13.121 -26.005 59.060 1.00 25.58 126 GLY D N 1
ATOM 8359 C CA . GLY D 1 114 ? 12.945 -25.354 60.360 1.00 28.75 126 GLY D CA 1
ATOM 8360 C C . GLY D 1 114 ? 13.899 -24.210 60.645 1.00 32.81 126 GLY D C 1
ATOM 8361 O O . GLY D 1 114 ? 14.333 -24.030 61.792 1.00 34.53 126 GLY D O 1
ATOM 8362 N N . LEU D 1 115 ? 14.249 -23.437 59.628 1.00 26.23 127 LEU D N 1
ATOM 8363 C CA . LEU D 1 115 ? 15.233 -22.375 59.757 1.00 22.05 127 LEU D CA 1
ATOM 8364 C C . LEU D 1 115 ? 14.557 -21.013 59.716 1.00 29.42 127 LEU D C 1
ATOM 8365 O O . LEU D 1 115 ? 13.579 -20.840 58.992 1.00 21.55 127 LEU D O 1
ATOM 8370 N N . PRO D 1 116 ? 15.084 -20.007 60.423 1.00 26.07 128 PRO D N 1
ATOM 8371 C CA . PRO D 1 116 ? 14.512 -18.660 60.289 1.00 29.64 128 PRO D CA 1
ATOM 8372 C C . PRO D 1 116 ? 14.549 -18.155 58.844 1.00 29.73 128 PRO D C 1
ATOM 8373 O O . PRO D 1 116 ? 15.498 -18.382 58.090 1.00 27.80 128 PRO D O 1
ATOM 8377 N N . GLN D 1 117 ? 13.483 -17.470 58.460 1.00 28.81 129 GLN D N 1
ATOM 8378 C CA . GLN D 1 117 ? 13.352 -16.975 57.106 1.00 23.26 129 GLN D CA 1
ATOM 8379 C C . GLN D 1 117 ? 14.205 -15.723 56.913 1.00 30.26 129 GLN D C 1
ATOM 8380 O O . GLN D 1 117 ? 14.751 -15.149 57.869 1.00 28.71 129 GLN D O 1
ATOM 8386 N N . LYS D 1 118 ? 14.355 -15.292 55.655 1.00 26.71 130 LYS D N 1
ATOM 8387 C CA . LYS D 1 118 ? 15.172 -14.096 55.479 1.00 30.90 130 LYS D CA 1
ATOM 8388 C C . LYS D 1 118 ? 14.440 -12.801 55.786 1.00 30.20 130 LYS D C 1
ATOM 8389 O O . LYS D 1 118 ? 15.077 -11.746 55.799 1.00 34.94 130 LYS D O 1
ATOM 8395 N N . ALA D 1 119 ? 13.141 -12.845 56.056 1.00 29.58 131 ALA D N 1
ATOM 8396 C CA . ALA D 1 119 ? 12.444 -11.660 56.472 1.00 35.94 131 ALA D CA 1
ATOM 8397 C C . ALA D 1 119 ? 11.366 -12.032 57.479 1.00 27.89 131 ALA D C 1
ATOM 8398 O O . ALA D 1 119 ? 10.713 -13.076 57.336 1.00 26.55 131 ALA D O 1
ATOM 8400 N N . PRO D 1 120 ? 11.140 -11.184 58.481 1.00 29.92 132 PRO D N 1
ATOM 8401 C CA . PRO D 1 120 ? 10.136 -11.509 59.510 1.00 27.94 132 PRO D CA 1
ATOM 8402 C C . PRO D 1 120 ? 8.729 -11.791 58.988 1.00 30.09 132 PRO D C 1
ATOM 8403 O O . PRO D 1 120 ? 8.028 -12.644 59.552 1.00 24.96 132 PRO D O 1
ATOM 8407 N N . PHE D 1 121 ? 8.259 -11.111 57.947 1.00 26.93 133 PHE D N 1
ATOM 8408 C CA . PHE D 1 121 ? 6.915 -11.486 57.502 1.00 22.83 133 PHE D CA 1
ATOM 8409 C C . PHE D 1 121 ? 6.897 -12.906 56.937 1.00 22.04 133 PHE D C 1
ATOM 8410 O O . PHE D 1 121 ? 5.861 -13.577 56.999 1.00 23.20 133 PHE D O 1
ATOM 8418 N N . LEU D 1 122 ? 8.039 -13.415 56.450 1.00 22.80 134 LEU D N 1
ATOM 8419 C CA . LEU D 1 122 ? 8.053 -14.823 56.033 1.00 22.93 134 LEU D CA 1
ATOM 8420 C C . LEU D 1 122 ? 8.084 -15.754 57.241 1.00 22.55 134 LEU D C 1
ATOM 8421 O O . LEU D 1 122 ? 7.539 -16.851 57.170 1.00 21.07 134 LEU D O 1
ATOM 8426 N N . ASP D 1 123 ? 8.675 -15.334 58.362 1.00 22.40 135 ASP D N 1
ATOM 8427 C CA . ASP D 1 123 ? 8.499 -16.083 59.609 1.00 22.84 135 ASP D CA 1
ATOM 8428 C C . ASP D 1 123 ? 7.028 -16.138 60.023 1.00 22.36 135 ASP D C 1
ATOM 8429 O O . ASP D 1 123 ? 6.546 -17.170 60.503 1.00 24.64 135 ASP D O 1
ATOM 8434 N N . SER D 1 124 ? 6.303 -15.027 59.868 1.00 20.39 136 SER D N 1
ATOM 8435 C CA . SER D 1 124 ? 4.868 -15.030 60.162 1.00 23.39 136 SER D CA 1
ATOM 8436 C C . SER D 1 124 ? 4.115 -16.000 59.247 1.00 21.43 136 SER D C 1
ATOM 8437 O O . SER D 1 124 ? 3.208 -16.719 59.687 1.00 20.58 136 SER D O 1
ATOM 8440 N N . LEU D 1 125 ? 4.471 -16.013 57.968 1.00 17.24 137 LEU D N 1
ATOM 8441 C CA . LEU D 1 125 ? 3.882 -16.968 57.022 1.00 14.94 137 LEU D CA 1
ATOM 8442 C C . LEU D 1 125 ? 4.190 -18.409 57.436 1.00 19.76 137 LEU D C 1
ATOM 8443 O O . LEU D 1 125 ? 3.295 -19.265 57.457 1.00 19.41 137 LEU D O 1
ATOM 8448 N N . ALA D 1 126 ? 5.446 -18.684 57.833 1.00 16.32 138 ALA D N 1
ATOM 8449 C CA . ALA D 1 126 ? 5.778 -20.022 58.332 1.00 19.11 138 ALA D CA 1
ATOM 8450 C C . ALA D 1 126 ? 4.917 -20.407 59.533 1.00 17.38 138 ALA D C 1
ATOM 8451 O O . ALA D 1 126 ? 4.371 -21.517 59.589 1.00 21.55 138 ALA D O 1
ATOM 8453 N N . GLN D 1 127 ? 4.797 -19.508 60.524 1.00 18.99 139 GLN D N 1
ATOM 8454 C CA . GLN D 1 127 ? 3.977 -19.790 61.707 1.00 19.66 139 GLN D CA 1
ATOM 8455 C C . GLN D 1 127 ? 2.509 -20.028 61.349 1.00 17.18 139 GLN D C 1
ATOM 8456 O O . GLN D 1 127 ? 1.839 -20.874 61.956 1.00 20.45 139 GLN D O 1
ATOM 8462 N N . PHE D 1 128 ? 1.976 -19.263 60.396 1.00 19.66 140 PHE D N 1
ATOM 8463 C CA . PHE D 1 128 ? 0.611 -19.538 59.967 1.00 18.89 140 PHE D CA 1
ATOM 8464 C C . PHE D 1 128 ? 0.481 -20.976 59.478 1.00 16.44 140 PHE D C 1
ATOM 8465 O O . PHE D 1 128 ? -0.460 -21.702 59.868 1.00 20.05 140 PHE D O 1
ATOM 8473 N N . LEU D 1 129 ? 1.399 -21.387 58.585 1.00 16.94 141 LEU D N 1
ATOM 8474 C CA . LEU D 1 129 ? 1.314 -22.745 58.050 1.00 16.01 141 LEU D CA 1
ATOM 8475 C C . LEU D 1 129 ? 1.472 -23.779 59.158 1.00 17.96 141 LEU D C 1
ATOM 8476 O O . LEU D 1 129 ? 0.861 -24.857 59.098 1.00 19.08 141 LEU D O 1
ATOM 8481 N N . GLN D 1 130 ? 2.258 -23.448 60.185 1.00 18.34 142 GLN D N 1
ATOM 8482 C CA . GLN D 1 130 ? 2.484 -24.370 61.300 1.00 18.84 142 GLN D CA 1
ATOM 8483 C C . GLN D 1 130 ? 1.255 -24.532 62.176 1.00 21.97 142 GLN D C 1
ATOM 8484 O O . GLN D 1 130 ? 1.203 -25.458 62.999 1.00 25.30 142 GLN D O 1
ATOM 8490 N N . ASN D 1 131 ? 0.300 -23.606 62.076 1.00 21.74 143 ASN D N 1
ATOM 8491 C CA . ASN D 1 131 ? -0.859 -23.659 62.967 1.00 19.75 143 ASN D CA 1
ATOM 8492 C C . ASN D 1 131 ? -2.202 -23.766 62.246 1.00 28.47 143 ASN D C 1
ATOM 8493 O O . ASN D 1 131 ? -3.243 -23.526 62.872 1.00 26.47 143 ASN D O 1
ATOM 8498 N N . THR D 1 132 ? -2.199 -24.126 60.954 1.00 20.49 144 THR D N 1
ATOM 8499 C CA . THR D 1 132 ? -3.470 -24.415 60.260 1.00 22.84 144 THR D CA 1
ATOM 8500 C C . THR D 1 132 ? -4.341 -25.472 60.955 1.00 31.28 144 THR D C 1
ATOM 8501 O O . THR D 1 132 ? -5.557 -25.500 60.714 1.00 27.22 144 THR D O 1
ATOM 8505 N N . ASP D 1 133 ? -3.777 -26.342 61.812 1.00 23.42 145 ASP D N 1
ATOM 8506 C CA . ASP D 1 133 ? -4.638 -27.293 62.507 1.00 25.98 145 ASP D CA 1
ATOM 8507 C C . ASP D 1 133 ? -5.592 -26.613 63.483 1.00 25.99 145 ASP D C 1
ATOM 8508 O O . ASP D 1 133 ? -6.488 -27.287 64.013 1.00 27.60 145 ASP D O 1
ATOM 8513 N N . GLN D 1 134 ? -5.416 -25.310 63.739 1.00 26.69 146 GLN D N 1
ATOM 8514 C CA . GLN D 1 134 ? -6.404 -24.550 64.501 1.00 32.59 146 GLN D CA 1
ATOM 8515 C C . GLN D 1 134 ? -7.766 -24.500 63.805 1.00 31.28 146 GLN D C 1
ATOM 8516 O O . GLN D 1 134 ? -8.787 -24.312 64.473 1.00 34.06 146 GLN D O 1
ATOM 8522 N N . TYR D 1 135 ? -7.810 -24.595 62.469 1.00 25.11 147 TYR D N 1
ATOM 8523 C CA . TYR D 1 135 ? -9.109 -24.522 61.814 1.00 25.54 147 TYR D CA 1
ATOM 8524 C C . TYR D 1 135 ? -9.336 -25.548 60.705 1.00 34.37 147 TYR D C 1
ATOM 8525 O O . TYR D 1 135 ? -10.482 -25.680 60.263 1.00 27.77 147 TYR D O 1
ATOM 8534 N N . LEU D 1 136 ? -8.320 -26.305 60.268 1.00 23.49 148 LEU D N 1
ATOM 8535 C CA . LEU D 1 136 ? -8.479 -27.349 59.257 1.00 19.02 148 LEU D CA 1
ATOM 8536 C C . LEU D 1 136 ? -8.043 -28.701 59.792 1.00 21.03 148 LEU D C 1
ATOM 8537 O O . LEU D 1 136 ? -7.213 -28.791 60.706 1.00 24.86 148 LEU D O 1
ATOM 8542 N N . GLY D 1 137 ? -8.602 -29.758 59.189 1.00 21.17 149 GLY D N 1
ATOM 8543 C CA . GLY D 1 137 ? -8.100 -31.095 59.415 1.00 23.11 149 GLY D CA 1
ATOM 8544 C C . GLY D 1 137 ? -6.795 -31.312 58.669 1.00 20.48 149 GLY D C 1
ATOM 8545 O O . GLY D 1 137 ? -6.256 -30.420 58.032 1.00 19.56 149 GLY D O 1
ATOM 8546 N N . PRO D 1 138 ? -6.221 -32.511 58.820 1.00 23.02 150 PRO D N 1
ATOM 8547 C CA . PRO D 1 138 ? -4.860 -32.712 58.285 1.00 21.39 150 PRO D CA 1
ATOM 8548 C C . PRO D 1 138 ? -4.764 -32.662 56.755 1.00 25.70 150 PRO D C 1
ATOM 8549 O O . PRO D 1 138 ? -3.735 -32.192 56.239 1.00 22.66 150 PRO D O 1
ATOM 8553 N N . TYR D 1 139 ? -5.788 -33.118 56.012 1.00 19.70 151 TYR D N 1
ATOM 8554 C CA . TYR D 1 139 ? -5.752 -32.973 54.560 1.00 21.36 151 TYR D CA 1
ATOM 8555 C C . TYR D 1 139 ? -5.799 -31.493 54.182 1.00 17.61 151 TYR D C 1
ATOM 8556 O O . TYR D 1 139 ? -4.994 -31.020 53.369 1.00 18.08 151 TYR D O 1
ATOM 8565 N N . GLY D 1 140 ? -6.720 -30.739 54.798 1.00 16.27 152 GLY D N 1
ATOM 8566 C CA . GLY D 1 140 ? -6.804 -29.315 54.515 1.00 19.46 152 GLY D CA 1
ATOM 8567 C C . GLY D 1 140 ? -5.517 -28.581 54.856 1.00 21.17 152 GLY D C 1
ATOM 8568 O O . GLY D 1 140 ? -5.066 -27.725 54.092 1.00 16.76 152 GLY D O 1
ATOM 8569 N N . SER D 1 141 ? -4.897 -28.919 56.000 1.00 18.10 153 SER D N 1
ATOM 8570 C CA . SER D 1 141 ? -3.626 -28.297 56.384 1.00 19.27 153 SER D CA 1
ATOM 8571 C C . SER D 1 141 ? -2.566 -28.551 55.330 1.00 18.88 153 SER D C 1
ATOM 8572 O O . SER D 1 141 ? -1.794 -27.647 54.965 1.00 21.45 153 SER D O 1
ATOM 8575 N N . SER D 1 142 ? -2.461 -29.805 54.895 1.00 15.41 154 SER D N 1
ATOM 8576 C CA . SER D 1 142 ? -1.471 -30.146 53.884 1.00 17.11 154 SER D CA 1
ATOM 8577 C C . SER D 1 142 ? -1.685 -29.340 52.618 1.00 17.44 154 SER D C 1
ATOM 8578 O O . SER D 1 142 ? -0.718 -28.873 51.997 1.00 16.93 154 SER D O 1
ATOM 8581 N N . MET D 1 143 ? -2.940 -29.190 52.206 1.00 15.42 155 MET D N 1
ATOM 8582 C CA . MET D 1 143 ? -3.156 -28.469 50.952 1.00 15.08 155 MET D CA 1
ATOM 8583 C C . MET D 1 143 ? -2.944 -26.975 51.096 1.00 14.13 155 MET D C 1
ATOM 8584 O O . MET D 1 143 ? -2.484 -26.333 50.147 1.00 16.90 155 MET D O 1
ATOM 8589 N N . VAL D 1 144 ? -3.246 -26.385 52.255 1.00 13.64 156 VAL D N 1
ATOM 8590 C CA . VAL D 1 144 ? -2.885 -24.976 52.437 1.00 15.33 156 VAL D CA 1
ATOM 8591 C C . VAL D 1 144 ? -1.376 -24.804 52.360 1.00 19.72 156 VAL D C 1
ATOM 8592 O O . VAL D 1 144 ? -0.880 -23.842 51.760 1.00 16.67 156 VAL D O 1
ATOM 8596 N N . ILE D 1 145 ? -0.612 -25.722 52.976 1.00 16.36 157 ILE D N 1
ATOM 8597 C CA . ILE D 1 145 ? 0.846 -25.629 52.870 1.00 12.68 157 ILE D CA 1
ATOM 8598 C C . ILE D 1 145 ? 1.312 -25.743 51.417 1.00 16.34 157 ILE D C 1
ATOM 8599 O O . ILE D 1 145 ? 2.109 -24.925 50.932 1.00 16.62 157 ILE D O 1
ATOM 8604 N N . LYS D 1 146 ? 0.851 -26.781 50.702 1.00 13.66 158 LYS D N 1
ATOM 8605 C CA . LYS D 1 146 ? 1.384 -26.988 49.363 1.00 17.23 158 LYS D CA 1
ATOM 8606 C C . LYS D 1 146 ? 0.949 -25.851 48.427 1.00 17.57 158 LYS D C 1
ATOM 8607 O O . LYS D 1 146 ? 1.731 -25.437 47.559 1.00 16.26 158 LYS D O 1
ATOM 8613 N N . THR D 1 147 ? -0.267 -25.301 48.630 1.00 13.19 159 THR D N 1
ATOM 8614 C CA . THR D 1 147 ? -0.741 -24.157 47.847 1.00 15.71 159 THR D CA 1
ATOM 8615 C C . THR D 1 147 ? 0.095 -22.917 48.119 1.00 18.52 159 THR D C 1
ATOM 8616 O O . THR D 1 147 ? 0.367 -22.116 47.207 1.00 14.23 159 THR D O 1
ATOM 8620 N N . THR D 1 148 ? 0.509 -22.725 49.373 1.00 13.88 160 THR D N 1
ATOM 8621 C CA . THR D 1 148 ? 1.342 -21.551 49.670 1.00 13.78 160 THR D CA 1
ATOM 8622 C C . THR D 1 148 ? 2.711 -21.679 49.009 1.00 16.21 160 THR D C 1
ATOM 8623 O O . THR D 1 148 ? 3.277 -20.683 48.534 1.00 16.05 160 THR D O 1
ATOM 8627 N N . LEU D 1 149 ? 3.273 -22.894 49.007 1.00 15.60 161 LEU D N 1
ATOM 8628 C CA . LEU D 1 149 ? 4.547 -23.095 48.312 1.00 17.31 161 LEU D CA 1
ATOM 8629 C C . LEU D 1 149 ? 4.416 -22.780 46.824 1.00 19.71 161 LEU D C 1
ATOM 8630 O O . LEU D 1 149 ? 5.291 -22.114 46.226 1.00 19.31 161 LEU D O 1
ATOM 8635 N N . GLU D 1 150 ? 3.323 -23.255 46.209 1.00 14.86 162 GLU D N 1
ATOM 8636 C CA . GLU D 1 150 ? 3.079 -22.949 44.798 1.00 20.25 162 GLU D CA 1
ATOM 8637 C C . GLU D 1 150 ? 2.953 -21.451 44.574 1.00 19.44 162 GLU D C 1
ATOM 8638 O O . GLU D 1 150 ? 3.490 -20.924 43.604 1.00 17.33 162 GLU D O 1
ATOM 8644 N N . PHE D 1 151 ? 2.227 -20.761 45.445 1.00 15.09 163 PHE D N 1
ATOM 8645 C CA . PHE D 1 151 ? 2.024 -19.323 45.276 1.00 18.76 163 PHE D CA 1
ATOM 8646 C C . PHE D 1 151 ? 3.331 -18.548 45.383 1.00 19.59 163 PHE D C 1
ATOM 8647 O O . PHE D 1 151 ? 3.593 -17.645 44.580 1.00 21.19 163 PHE D O 1
ATOM 8655 N N . VAL D 1 152 ? 4.148 -18.840 46.407 1.00 20.55 164 VAL D N 1
ATOM 8656 C CA . VAL D 1 152 ? 5.417 -18.120 46.574 1.00 20.67 164 VAL D CA 1
ATOM 8657 C C . VAL D 1 152 ? 6.293 -18.286 45.329 1.00 29.17 164 VAL D C 1
ATOM 8658 O O . VAL D 1 152 ? 6.822 -17.306 44.752 1.00 21.80 164 VAL D O 1
ATOM 8662 N N . GLU D 1 153 ? 6.428 -19.529 44.858 1.00 24.50 165 GLU D N 1
ATOM 8663 C CA . GLU D 1 153 ? 7.334 -19.726 43.728 1.00 28.27 165 GLU D CA 1
ATOM 8664 C C . GLU D 1 153 ? 6.710 -19.321 42.393 1.00 31.63 165 GLU D C 1
ATOM 8665 O O . GLU D 1 153 ? 7.407 -18.812 41.503 1.00 31.90 165 GLU D O 1
ATOM 8671 N N . GLY D 1 154 ? 5.411 -19.546 42.216 1.00 25.93 166 GLY D N 1
ATOM 8672 C CA . GLY D 1 154 ? 4.753 -19.128 41.008 1.00 26.79 166 GLY D CA 1
ATOM 8673 C C . GLY D 1 154 ? 4.725 -17.629 40.871 1.00 29.18 166 GLY D C 1
ATOM 8674 O O . GLY D 1 154 ? 4.833 -17.106 39.761 1.00 30.05 166 GLY D O 1
ATOM 8675 N N . THR D 1 155 ? 4.589 -16.913 41.986 1.00 24.90 167 THR D N 1
ATOM 8676 C CA . THR D 1 155 ? 4.713 -15.468 41.927 1.00 21.02 167 THR D CA 1
ATOM 8677 C C . THR D 1 155 ? 6.091 -15.080 41.438 1.00 30.40 167 THR D C 1
ATOM 8678 O O . THR D 1 155 ? 6.222 -14.215 40.558 1.00 32.64 167 THR D O 1
ATOM 8682 N N . ASN D 1 156 ? 7.140 -15.729 41.969 1.00 23.61 168 ASN D N 1
ATOM 8683 C CA . ASN D 1 156 ? 8.477 -15.447 41.451 1.00 27.88 168 ASN D CA 1
ATOM 8684 C C . ASN D 1 156 ? 8.555 -15.681 39.944 1.00 38.69 168 ASN D C 1
ATOM 8685 O O . ASN D 1 156 ? 9.051 -14.835 39.191 1.00 42.29 168 ASN D O 1
ATOM 8690 N N . VAL D 1 157 ? 8.073 -16.836 39.486 1.00 37.35 169 VAL D N 1
ATOM 8691 C CA . VAL D 1 157 ? 8.248 -17.206 38.085 1.00 43.11 169 VAL D CA 1
ATOM 8692 C C . VAL D 1 157 ? 7.362 -16.386 37.144 1.00 45.36 169 VAL D C 1
ATOM 8693 O O . VAL D 1 157 ? 7.715 -16.212 35.973 1.00 50.56 169 VAL D O 1
ATOM 8697 N N . GLU D 1 158 ? 6.226 -15.867 37.629 1.00 44.02 170 GLU D N 1
ATOM 8698 C CA . GLU D 1 158 ? 5.314 -15.092 36.789 1.00 51.20 170 GLU D CA 1
ATOM 8699 C C . GLU D 1 158 ? 6.036 -13.944 36.102 1.00 48.65 170 GLU D C 1
ATOM 8700 O O . GLU D 1 158 ? 5.765 -13.634 34.937 1.00 41.84 170 GLU D O 1
ATOM 8706 N N . ASN D 1 159 ? 6.989 -13.339 36.789 1.00 60.37 171 ASN D N 1
ATOM 8707 C CA . ASN D 1 159 ? 7.668 -12.164 36.284 1.00 62.69 171 ASN D CA 1
ATOM 8708 C C . ASN D 1 159 ? 8.572 -12.464 35.084 1.00 62.78 171 ASN D C 1
ATOM 8709 O O . ASN D 1 159 ? 9.360 -11.601 34.697 1.00 72.92 171 ASN D O 1
ATOM 8714 N N . ASP D 1 160 ? 8.488 -13.654 34.488 1.00 57.78 172 ASP D N 1
ATOM 8715 C CA . ASP D 1 160 ? 9.349 -14.048 33.383 1.00 58.62 172 ASP D CA 1
ATOM 8716 C C . ASP D 1 160 ? 8.634 -14.090 32.039 1.00 50.41 172 ASP D C 1
ATOM 8717 O O . ASP D 1 160 ? 9.298 -14.241 31.007 1.00 47.83 172 ASP D O 1
ATOM 8722 N N . PHE D 1 161 ? 7.306 -13.982 32.012 1.00 43.64 173 PHE D N 1
ATOM 8723 C CA . PHE D 1 161 ? 6.561 -14.168 30.774 1.00 56.87 173 PHE D CA 1
ATOM 8724 C C . PHE D 1 161 ? 5.932 -12.876 30.264 1.00 71.35 173 PHE D C 1
ATOM 8725 O O . PHE D 1 161 ? 5.000 -12.927 29.455 1.00 71.59 173 PHE D O 1
ATOM 8733 N N . SER D 1 162 ? 6.437 -11.723 30.702 1.00 73.16 174 SER D N 1
ATOM 8734 C CA . SER D 1 162 ? 5.925 -10.419 30.269 1.00 63.62 174 SER D CA 1
ATOM 8735 C C . SER D 1 162 ? 6.054 -10.208 28.754 1.00 62.44 174 SER D C 1
ATOM 8736 O O . SER D 1 162 ? 5.066 -9.925 28.061 1.00 61.66 174 SER D O 1
ATOM 8739 N N . VAL D 1 165 ? 4.568 -15.470 25.919 1.00 57.94 177 VAL D N 1
ATOM 8740 C CA . VAL D 1 165 ? 3.850 -16.726 26.133 1.00 47.42 177 VAL D CA 1
ATOM 8741 C C . VAL D 1 165 ? 3.773 -17.504 24.813 1.00 47.45 177 VAL D C 1
ATOM 8742 O O . VAL D 1 165 ? 3.228 -17.007 23.829 1.00 59.10 177 VAL D O 1
ATOM 8746 N N . PRO D 1 166 ? 4.344 -18.708 24.783 1.00 43.44 178 PRO D N 1
ATOM 8747 C CA . PRO D 1 166 ? 4.477 -19.452 23.512 1.00 36.90 178 PRO D CA 1
ATOM 8748 C C . PRO D 1 166 ? 3.125 -19.848 22.944 1.00 48.55 178 PRO D C 1
ATOM 8749 O O . PRO D 1 166 ? 2.253 -20.348 23.673 1.00 44.24 178 PRO D O 1
ATOM 8753 N N . PRO D 1 167 ? 2.918 -19.632 21.639 1.00 40.76 179 PRO D N 1
ATOM 8754 C CA . PRO D 1 167 ? 1.598 -19.903 21.040 1.00 39.31 179 PRO D CA 1
ATOM 8755 C C . PRO D 1 167 ? 1.149 -21.351 21.135 1.00 45.00 179 PRO D C 1
ATOM 8756 O O . PRO D 1 167 ? -0.058 -21.609 21.183 1.00 43.74 179 PRO D O 1
ATOM 8760 N N . ASP D 1 168 ? 2.059 -22.320 21.140 1.00 40.72 180 ASP D N 1
ATOM 8761 C CA . ASP D 1 168 ? 1.609 -23.708 21.077 1.00 45.08 180 ASP D CA 1
ATOM 8762 C C . ASP D 1 168 ? 1.338 -24.316 22.456 1.00 38.80 180 ASP D C 1
ATOM 8763 O O . ASP D 1 168 ? 0.947 -25.488 22.541 1.00 38.91 180 ASP D O 1
ATOM 8768 N N . ALA D 1 169 ? 1.492 -23.543 23.529 1.00 37.73 181 ALA D N 1
ATOM 8769 C CA . ALA D 1 169 ? 1.418 -24.074 24.891 1.00 32.77 181 ALA D CA 1
ATOM 8770 C C . ALA D 1 169 ? -0.004 -23.941 25.438 1.00 30.67 181 ALA D C 1
ATOM 8771 O O . ALA D 1 169 ? -0.292 -23.152 26.334 1.00 29.06 181 ALA D O 1
ATOM 8773 N N . LEU D 1 170 ? -0.892 -24.788 24.919 1.00 29.77 182 LEU D N 1
ATOM 8774 C CA . LEU D 1 170 ? -2.310 -24.644 25.240 1.00 33.84 182 LEU D CA 1
ATOM 8775 C C . LEU D 1 170 ? -2.617 -24.899 26.722 1.00 26.58 182 LEU D C 1
ATOM 8776 O O . LEU D 1 170 ? -3.538 -24.277 27.266 1.00 30.68 182 LEU D O 1
ATOM 8781 N N . ARG D 1 171 ? -1.881 -25.804 27.392 1.00 31.67 183 ARG D N 1
ATOM 8782 C CA . ARG D 1 171 ? -2.169 -26.150 28.786 1.00 24.21 183 ARG D CA 1
ATOM 8783 C C . ARG D 1 171 ? -1.500 -25.222 29.795 1.00 24.02 183 ARG D C 1
ATOM 8784 O O . ARG D 1 171 ? -1.881 -25.228 30.971 1.00 21.45 183 ARG D O 1
ATOM 8792 N N . PHE D 1 172 ? -0.554 -24.405 29.339 1.00 26.64 184 PHE D N 1
ATOM 8793 C CA . PHE D 1 172 ? 0.192 -23.510 30.223 1.00 20.33 184 PHE D CA 1
ATOM 8794 C C . PHE D 1 172 ? -0.642 -22.428 30.902 1.00 19.19 184 PHE D C 1
ATOM 8795 O O . PHE D 1 172 ? -0.436 -22.199 32.105 1.00 20.39 184 PHE D O 1
ATOM 8803 N N . PRO D 1 173 ? -1.544 -21.689 30.221 1.00 25.59 185 PRO D N 1
ATOM 8804 C CA . PRO D 1 173 ? -2.309 -20.655 30.952 1.00 19.17 185 PRO D CA 1
ATOM 8805 C C . PRO D 1 173 ? -3.017 -21.190 32.188 1.00 17.80 185 PRO D C 1
ATOM 8806 O O . PRO D 1 173 ? -2.958 -20.563 33.262 1.00 18.47 185 PRO D O 1
ATOM 8810 N N . ARG D 1 174 ? -3.646 -22.367 32.101 1.00 17.71 186 ARG D N 1
ATOM 8811 C CA . ARG D 1 174 ? -4.309 -22.886 33.298 1.00 18.31 186 ARG D CA 1
ATOM 8812 C C . ARG D 1 174 ? -3.292 -23.267 34.370 1.00 17.52 186 ARG D C 1
ATOM 8813 O O . ARG D 1 174 ? -3.539 -23.081 35.561 1.00 19.01 186 ARG D O 1
ATOM 8821 N N . TYR D 1 175 ? -2.143 -23.794 33.959 1.00 16.53 187 TYR D N 1
ATOM 8822 C CA . TYR D 1 175 ? -1.107 -24.197 34.912 1.00 17.67 187 TYR D CA 1
ATOM 8823 C C . TYR D 1 175 ? -0.600 -22.990 35.688 1.00 20.02 187 TYR D C 1
ATOM 8824 O O . TYR D 1 175 ? -0.480 -23.017 36.925 1.00 18.07 187 TYR D O 1
ATOM 8833 N N . LEU D 1 176 ? -0.330 -21.898 34.973 1.00 16.55 188 LEU D N 1
ATOM 8834 C CA . LEU D 1 176 ? 0.152 -20.693 35.632 1.00 19.65 188 LEU D CA 1
ATOM 8835 C C . LEU D 1 176 ? -0.898 -20.143 36.581 1.00 20.07 188 LEU D C 1
ATOM 8836 O O . LEU D 1 176 ? -0.582 -19.681 37.695 1.00 20.21 188 LEU D O 1
ATOM 8841 N N . ARG D 1 177 ? -2.167 -20.194 36.154 1.00 17.58 189 ARG D N 1
ATOM 8842 C CA . ARG D 1 177 ? -3.241 -19.672 36.988 1.00 16.10 189 ARG D CA 1
ATOM 8843 C C . ARG D 1 177 ? -3.448 -20.517 38.239 1.00 18.33 189 ARG D C 1
ATOM 8844 O O . ARG D 1 177 ? -3.710 -19.968 39.321 1.00 20.26 189 ARG D O 1
ATOM 8852 N N . VAL D 1 178 ? -3.336 -21.850 38.118 1.00 17.14 190 VAL D N 1
ATOM 8853 C CA . VAL D 1 178 ? -3.372 -22.712 39.298 1.00 15.96 190 VAL D CA 1
ATOM 8854 C C . VAL D 1 178 ? -2.273 -22.298 40.259 1.00 16.44 190 VAL D C 1
ATOM 8855 O O . VAL D 1 178 ? -2.514 -22.110 41.461 1.00 18.82 190 VAL D O 1
ATOM 8859 N N . LYS D 1 179 ? -1.051 -22.122 39.739 1.00 18.84 191 LYS D N 1
ATOM 8860 C CA . LYS D 1 179 ? 0.069 -21.864 40.658 1.00 18.27 191 LYS D CA 1
ATOM 8861 C C . LYS D 1 179 ? -0.079 -20.523 41.374 1.00 20.92 191 LYS D C 1
ATOM 8862 O O . LYS D 1 179 ? 0.351 -20.386 42.523 1.00 21.15 191 LYS D O 1
ATOM 8868 N N . THR D 1 180 ? -0.619 -19.500 40.709 1.00 17.57 192 THR D N 1
ATOM 8869 C CA . THR D 1 180 ? -0.610 -18.191 41.358 1.00 19.74 192 THR D CA 1
ATOM 8870 C C . THR D 1 180 ? -1.963 -17.765 41.902 1.00 21.16 192 THR D C 1
ATOM 8871 O O . THR D 1 180 ? -2.058 -16.694 42.513 1.00 19.72 192 THR D O 1
ATOM 8875 N N . GLY D 1 181 ? -3.021 -18.549 41.684 1.00 17.27 193 GLY D N 1
ATOM 8876 C CA . GLY D 1 181 ? -4.338 -18.110 42.112 1.00 16.96 193 GLY D CA 1
ATOM 8877 C C . GLY D 1 181 ? -4.654 -18.342 43.583 1.00 20.16 193 GLY D C 1
ATOM 8878 O O . GLY D 1 181 ? -5.595 -17.726 44.101 1.00 19.84 193 GLY D O 1
ATOM 8879 N N . PHE D 1 182 ? -3.904 -19.211 44.263 1.00 17.16 194 PHE D N 1
ATOM 8880 C CA . PHE D 1 182 ? -4.107 -19.475 45.700 1.00 18.29 194 PHE D CA 1
ATOM 8881 C C . PHE D 1 182 ? -5.480 -20.095 45.996 1.00 21.17 194 PHE D C 1
ATOM 8882 O O . PHE D 1 182 ? -5.943 -20.083 47.138 1.00 16.01 194 PHE D O 1
ATOM 8890 N N . ALA D 1 183 ? -6.146 -20.692 45.000 1.00 16.87 195 ALA D N 1
ATOM 8891 C CA . ALA D 1 183 ? -7.562 -21.026 45.190 1.00 19.48 195 ALA D CA 1
ATOM 8892 C C . ALA D 1 183 ? -7.769 -22.127 46.232 1.00 21.19 195 ALA D C 1
ATOM 8893 O O . ALA D 1 183 ? -8.759 -22.097 46.981 1.00 19.35 195 ALA D O 1
ATOM 8895 N N . GLU D 1 184 ? -6.891 -23.139 46.264 1.00 16.08 196 GLU D N 1
ATOM 8896 C CA . GLU D 1 184 ? -7.110 -24.285 47.151 1.00 15.74 196 GLU D CA 1
ATOM 8897 C C . GLU D 1 184 ? -7.179 -23.877 48.613 1.00 17.08 196 GLU D C 1
ATOM 8898 O O . GLU D 1 184 ? -7.922 -24.483 49.395 1.00 19.87 196 GLU D O 1
ATOM 8904 N N . THR D 1 185 ? -6.426 -22.836 48.995 1.00 15.10 197 THR D N 1
ATOM 8905 C CA . THR D 1 185 ? -6.472 -22.342 50.371 1.00 15.31 197 THR D CA 1
ATOM 8906 C C . THR D 1 185 ? -7.876 -21.875 50.745 1.00 19.13 197 THR D C 1
ATOM 8907 O O . THR D 1 185 ? -8.358 -22.140 51.850 1.00 17.99 197 THR D O 1
ATOM 8911 N N . TYR D 1 186 ? -8.537 -21.159 49.846 1.00 14.86 198 TYR D N 1
ATOM 8912 C CA . TYR D 1 186 ? -9.875 -20.678 50.152 1.00 12.40 198 TYR D CA 1
ATOM 8913 C C . TYR D 1 186 ? -10.912 -21.791 50.047 1.00 13.24 198 TYR D C 1
ATOM 8914 O O . TYR D 1 186 ? -11.934 -21.810 50.782 1.00 18.55 198 TYR D O 1
ATOM 8923 N N . ALA D 1 187 ? -10.687 -22.695 49.099 1.00 13.46 199 ALA D N 1
ATOM 8924 C CA . ALA D 1 187 ? -11.660 -23.769 48.901 1.00 18.49 199 ALA D CA 1
ATOM 8925 C C . ALA D 1 187 ? -11.765 -24.626 50.154 1.00 16.45 199 ALA D C 1
ATOM 8926 O O . ALA D 1 187 ? -12.869 -25.050 50.542 1.00 16.64 199 ALA D O 1
ATOM 8928 N N . HIS D 1 188 ? -10.623 -24.900 50.802 1.00 16.10 200 HIS D N 1
ATOM 8929 C CA . HIS D 1 188 ? -10.681 -25.755 51.992 1.00 15.96 200 HIS D CA 1
ATOM 8930 C C . HIS D 1 188 ? -11.412 -25.092 53.151 1.00 19.25 200 HIS D C 1
ATOM 8931 O O . HIS D 1 188 ? -12.030 -25.787 53.972 1.00 19.08 200 HIS D O 1
ATOM 8938 N N . ALA D 1 189 ? -11.385 -23.760 53.225 1.00 17.03 201 ALA D N 1
ATOM 8939 C CA . ALA D 1 189 ? -12.117 -23.094 54.292 1.00 17.68 201 ALA D CA 1
ATOM 8940 C C . ALA D 1 189 ? -13.612 -23.082 54.015 1.00 17.05 201 ALA D C 1
ATOM 8941 O O . ALA D 1 189 ? -14.374 -22.714 54.906 1.00 21.67 201 ALA D O 1
ATOM 8943 N N . ILE D 1 190 ? -14.037 -23.444 52.794 1.00 17.87 202 ILE D N 1
ATOM 8944 C CA . ILE D 1 190 ? -15.490 -23.659 52.579 1.00 18.11 202 ILE D CA 1
ATOM 8945 C C . ILE D 1 190 ? -16.012 -24.807 53.469 1.00 25.97 202 ILE D C 1
ATOM 8946 O O . ILE D 1 190 ? -17.192 -24.825 53.863 1.00 25.11 202 ILE D O 1
ATOM 8951 N N . PHE D 1 191 ? -15.144 -25.758 53.829 1.00 20.69 203 PHE D N 1
ATOM 8952 C CA . PHE D 1 191 ? -15.520 -26.956 54.590 1.00 24.65 203 PHE D CA 1
ATOM 8953 C C . PHE D 1 191 ? -14.669 -27.036 55.849 1.00 25.68 203 PHE D C 1
ATOM 8954 O O . PHE D 1 191 ? -13.784 -27.899 55.965 1.00 21.13 203 PHE D O 1
ATOM 8962 N N . PRO D 1 192 ? -14.917 -26.163 56.818 1.00 23.67 204 PRO D N 1
ATOM 8963 C CA . PRO D 1 192 ? -14.066 -26.132 58.014 1.00 25.33 204 PRO D CA 1
ATOM 8964 C C . PRO D 1 192 ? -14.178 -27.397 58.859 1.00 26.25 204 PRO D C 1
ATOM 8965 O O . PRO D 1 192 ? -15.218 -28.056 58.911 1.00 25.58 204 PRO D O 1
ATOM 8969 N N . ASN D 1 193 ? -13.078 -27.700 59.564 1.00 21.37 205 ASN D N 1
ATOM 8970 C CA . ASN D 1 193 ? -12.956 -28.940 60.333 1.00 24.31 205 ASN D CA 1
ATOM 8971 C C . ASN D 1 193 ? -13.884 -28.996 61.549 1.00 32.95 205 ASN D C 1
ATOM 8972 O O . ASN D 1 193 ? -14.221 -30.093 62.006 1.00 36.06 205 ASN D O 1
ATOM 8977 N N . ASP D 1 194 ? -14.272 -27.850 62.125 1.00 30.86 206 ASP D N 1
ATOM 8978 C CA . ASP D 1 194 ? -15.183 -27.903 63.271 1.00 37.71 206 ASP D CA 1
ATOM 8979 C C . ASP D 1 194 ? -16.597 -28.292 62.843 1.00 34.66 206 ASP D C 1
ATOM 8980 O O . ASP D 1 194 ? -17.242 -29.108 63.510 1.00 39.08 206 ASP D O 1
ATOM 8985 N N . THR D 1 195 ? -17.081 -27.734 61.725 1.00 33.41 207 THR D N 1
ATOM 8986 C CA . THR D 1 195 ? -18.404 -28.049 61.176 1.00 33.17 207 THR D CA 1
ATOM 8987 C C . THR D 1 195 ? -18.425 -29.391 60.442 1.00 30.82 207 THR D C 1
ATOM 8988 O O . THR D 1 195 ? -19.385 -30.163 60.583 1.00 32.46 207 THR D O 1
ATOM 8992 N N . PHE D 1 196 ? -17.380 -29.692 59.666 1.00 29.51 208 PHE D N 1
ATOM 8993 C CA . PHE D 1 196 ? -17.316 -30.901 58.840 1.00 28.60 208 PHE D CA 1
ATOM 8994 C C . PHE D 1 196 ? -16.044 -31.682 59.134 1.00 27.74 208 PHE D C 1
ATOM 8995 O O . PHE D 1 196 ? -15.111 -31.704 58.320 1.00 24.47 208 PHE D O 1
ATOM 9003 N N . PRO D 1 197 ? -15.977 -32.355 60.274 1.00 30.94 209 PRO D N 1
ATOM 9004 C CA . PRO D 1 197 ? -14.743 -33.077 60.602 1.00 28.48 209 PRO D CA 1
ATOM 9005 C C . PRO D 1 197 ? -14.347 -34.041 59.487 1.00 28.73 209 PRO D C 1
ATOM 9006 O O . PRO D 1 197 ? -15.168 -34.809 58.973 1.00 28.83 209 PRO D O 1
ATOM 9010 N N . GLU D 1 198 ? -13.055 -34.016 59.141 1.00 28.36 210 GLU D N 1
ATOM 9011 C CA . GLU D 1 198 ? -12.569 -34.710 57.946 1.00 29.46 210 GLU D CA 1
ATOM 9012 C C . GLU D 1 198 ? -12.874 -36.205 57.963 1.00 30.78 210 GLU D C 1
ATOM 9013 O O . GLU D 1 198 ? -13.241 -36.773 56.928 1.00 30.20 210 GLU D O 1
ATOM 9019 N N . HIS D 1 199 ? -12.703 -36.868 59.107 1.00 30.69 211 HIS D N 1
ATOM 9020 C CA . HIS D 1 199 ? -12.834 -38.324 59.104 1.00 37.00 211 HIS D CA 1
ATOM 9021 C C . HIS D 1 199 ? -14.208 -38.762 58.606 1.00 43.66 211 HIS D C 1
ATOM 9022 O O . HIS D 1 199 ? -14.334 -39.830 57.997 1.00 44.72 211 HIS D O 1
ATOM 9029 N N . LYS D 1 200 ? -15.240 -37.949 58.829 1.00 35.35 212 LYS D N 1
ATOM 9030 C CA . LYS D 1 200 ? -16.584 -38.257 58.356 1.00 34.67 212 LYS D CA 1
ATOM 9031 C C . LYS D 1 200 ? -16.926 -37.565 57.036 1.00 37.14 212 LYS D C 1
ATOM 9032 O O . LYS D 1 200 ? -17.567 -38.182 56.181 1.00 32.97 212 LYS D O 1
ATOM 9038 N N . TYR D 1 201 ? -16.481 -36.314 56.827 1.00 27.84 213 TYR D N 1
ATOM 9039 C CA . TYR D 1 201 ? -16.975 -35.491 55.722 1.00 25.30 213 TYR D CA 1
ATOM 9040 C C . TYR D 1 201 ? -16.041 -35.391 54.520 1.00 25.53 213 TYR D C 1
ATOM 9041 O O . TYR D 1 201 ? -16.517 -35.065 53.427 1.00 25.06 213 TYR D O 1
ATOM 9050 N N . ARG D 1 202 ? -14.741 -35.646 54.688 1.00 24.14 214 ARG D N 1
ATOM 9051 C CA . ARG D 1 202 ? -13.813 -35.444 53.585 1.00 20.26 214 ARG D CA 1
ATOM 9052 C C . ARG D 1 202 ? -14.183 -36.300 52.384 1.00 22.73 214 ARG D C 1
ATOM 9053 O O . ARG D 1 202 ? -14.116 -35.832 51.247 1.00 24.83 214 ARG D O 1
ATOM 9061 N N . LYS D 1 203 ? -14.581 -37.557 52.607 1.00 23.85 215 LYS D N 1
ATOM 9062 C CA . LYS D 1 203 ? -14.952 -38.368 51.452 1.00 27.64 215 LYS D CA 1
ATOM 9063 C C . LYS D 1 203 ? -16.193 -37.833 50.732 1.00 26.61 215 LYS D C 1
ATOM 9064 O O . LYS D 1 203 ? -16.412 -38.181 49.563 1.00 26.97 215 LYS D O 1
ATOM 9070 N N . LEU D 1 204 ? -17.018 -37.031 51.410 1.00 21.61 216 LEU D N 1
ATOM 9071 C CA . LEU D 1 204 ? -18.216 -36.451 50.790 1.00 24.66 216 LEU D CA 1
ATOM 9072 C C . LEU D 1 204 ? -17.908 -35.164 50.048 1.00 26.47 216 LEU D C 1
ATOM 9073 O O . LEU D 1 204 ? -18.499 -34.898 48.996 1.00 28.23 216 LEU D O 1
ATOM 9078 N N . TYR D 1 205 ? -16.999 -34.333 50.568 1.00 24.14 217 TYR D N 1
ATOM 9079 C CA . TYR D 1 205 ? -16.785 -33.068 49.876 1.00 19.89 217 TYR D CA 1
ATOM 9080 C C . TYR D 1 205 ? -15.554 -33.053 48.976 1.00 18.82 217 TYR D C 1
ATOM 9081 O O . TYR D 1 205 ? -15.447 -32.154 48.132 1.00 22.42 217 TYR D O 1
ATOM 9090 N N . LEU D 1 206 ? -14.649 -34.020 49.089 1.00 19.65 218 LEU D N 1
ATOM 9091 C CA . LEU D 1 206 ? -13.461 -34.006 48.242 1.00 23.74 218 LEU D CA 1
ATOM 9092 C C . LEU D 1 206 ? -13.792 -33.900 46.764 1.00 19.27 218 LEU D C 1
ATOM 9093 O O . LEU D 1 206 ? -13.076 -33.180 46.052 1.00 20.08 218 LEU D O 1
ATOM 9098 N N . PRO D 1 207 ? -14.811 -34.586 46.230 1.00 18.09 219 PRO D N 1
ATOM 9099 C CA . PRO D 1 207 ? -15.101 -34.430 44.795 1.00 17.85 219 PRO D CA 1
ATOM 9100 C C . PRO D 1 207 ? -15.481 -33.016 44.406 1.00 18.07 219 PRO D C 1
ATOM 9101 O O . PRO D 1 207 ? -15.397 -32.675 43.220 1.00 18.58 219 PRO D O 1
ATOM 9105 N N . ALA D 1 208 ? -15.860 -32.168 45.351 1.00 17.32 220 ALA D N 1
ATOM 9106 C CA . ALA D 1 208 ? -16.176 -30.787 44.980 1.00 20.74 220 ALA D CA 1
ATOM 9107 C C . ALA D 1 208 ? -14.975 -29.849 45.011 1.00 19.13 220 ALA D C 1
ATOM 9108 O O . ALA D 1 208 ? -15.100 -28.712 44.527 1.00 17.68 220 ALA D O 1
ATOM 9110 N N . LEU D 1 209 ? -13.829 -30.269 45.560 1.00 19.67 221 LEU D N 1
ATOM 9111 C CA . LEU D 1 209 ? -12.711 -29.329 45.681 1.00 17.62 221 LEU D CA 1
ATOM 9112 C C . LEU D 1 209 ? -12.166 -28.869 44.336 1.00 21.73 221 LEU D C 1
ATOM 9113 O O . LEU D 1 209 ? -11.902 -27.670 44.166 1.00 16.47 221 LEU D O 1
ATOM 9118 N N . SER D 1 210 ? -11.980 -29.775 43.367 1.00 16.28 222 SER D N 1
ATOM 9119 C CA . SER D 1 210 ? -11.471 -29.310 42.073 1.00 15.29 222 SER D CA 1
ATOM 9120 C C . SER D 1 210 ? -12.420 -28.327 41.397 1.00 16.75 222 SER D C 1
ATOM 9121 O O . SER D 1 210 ? -11.964 -27.236 40.982 1.00 18.31 222 SER D O 1
ATOM 9124 N N . PRO D 1 211 ? -13.720 -28.611 41.267 1.00 15.90 223 PRO D N 1
ATOM 9125 C CA . PRO D 1 211 ? -14.617 -27.595 40.673 1.00 13.85 223 PRO D CA 1
ATOM 9126 C C . PRO D 1 211 ? -14.639 -26.301 41.480 1.00 16.84 223 PRO D C 1
ATOM 9127 O O . PRO D 1 211 ? -14.723 -25.223 40.893 1.00 17.64 223 PRO D O 1
ATOM 9131 N N . LEU D 1 212 ? -14.530 -26.367 42.805 1.00 15.27 224 LEU D N 1
ATOM 9132 C CA . LEU D 1 212 ? -14.507 -25.117 43.565 1.00 14.31 224 LEU D CA 1
ATOM 9133 C C . LEU D 1 212 ? -13.277 -24.283 43.222 1.00 17.94 224 LEU D C 1
ATOM 9134 O O . LEU D 1 212 ? -13.350 -23.045 43.137 1.00 15.00 224 LEU D O 1
ATOM 9139 N N . CYS D 1 213 ? -12.130 -24.943 43.063 1.00 17.14 225 CYS D N 1
ATOM 9140 C CA . CYS D 1 213 ? -10.881 -24.243 42.785 1.00 15.14 225 CYS D CA 1
ATOM 9141 C C . CYS D 1 213 ? -10.970 -23.561 41.424 1.00 16.75 225 CYS D C 1
ATOM 9142 O O . CYS D 1 213 ? -10.509 -22.417 41.248 1.00 17.43 225 CYS D O 1
ATOM 9145 N N . ASP D 1 214 ? -11.609 -24.246 40.452 1.00 15.40 226 ASP D N 1
ATOM 9146 C CA . ASP D 1 214 ? -11.881 -23.624 39.153 1.00 14.78 226 ASP D CA 1
ATOM 9147 C C . ASP D 1 214 ? -12.815 -22.443 39.290 1.00 16.50 226 ASP D C 1
ATOM 9148 O O . ASP D 1 214 ? -12.611 -21.408 38.650 1.00 18.51 226 ASP D O 1
ATOM 9153 N N . ILE D 1 215 ? -13.868 -22.582 40.092 1.00 13.15 227 ILE D N 1
ATOM 9154 C CA . ILE D 1 215 ? -14.799 -21.464 40.275 1.00 14.62 227 ILE D CA 1
ATOM 9155 C C . ILE D 1 215 ? -14.081 -20.259 40.858 1.00 18.63 227 ILE D C 1
ATOM 9156 O O . ILE D 1 215 ? -14.261 -19.121 40.398 1.00 16.24 227 ILE D O 1
ATOM 9161 N N . ILE D 1 216 ? -13.234 -20.494 41.849 1.00 14.32 228 ILE D N 1
ATOM 9162 C CA . ILE D 1 216 ? -12.536 -19.391 42.513 1.00 14.18 228 ILE D CA 1
ATOM 9163 C C . ILE D 1 216 ? -11.594 -18.684 41.529 1.00 17.72 228 ILE D C 1
ATOM 9164 O O . ILE D 1 216 ? -11.673 -17.453 41.337 1.00 20.75 228 ILE D O 1
ATOM 9169 N N . ASP D 1 217 ? -10.752 -19.456 40.826 1.00 15.96 229 ASP D N 1
ATOM 9170 C CA . ASP D 1 217 ? -9.826 -18.834 39.866 1.00 17.58 229 ASP D CA 1
ATOM 9171 C C . ASP D 1 217 ? -10.598 -18.113 38.769 1.00 15.14 229 ASP D C 1
ATOM 9172 O O . ASP D 1 217 ? -10.379 -16.918 38.514 1.00 19.96 229 ASP D O 1
ATOM 9177 N N . PHE D 1 218 ? -11.449 -18.866 38.061 1.00 15.96 230 PHE D N 1
ATOM 9178 C CA . PHE D 1 218 ? -12.101 -18.369 36.854 1.00 14.16 230 PHE D CA 1
ATOM 9179 C C . PHE D 1 218 ? -13.047 -17.224 37.148 1.00 15.80 230 PHE D C 1
ATOM 9180 O O . PHE D 1 218 ? -13.157 -16.294 36.337 1.00 15.51 230 PHE D O 1
ATOM 9188 N N . THR D 1 219 ? -13.797 -17.289 38.251 1.00 14.31 231 THR D N 1
ATOM 9189 C CA . THR D 1 219 ? -14.702 -16.185 38.580 1.00 15.36 231 THR D CA 1
ATOM 9190 C C . THR D 1 219 ? -13.932 -14.897 38.821 1.00 18.35 231 THR D C 1
ATOM 9191 O O . THR D 1 219 ? -14.343 -13.817 38.341 1.00 19.51 231 THR D O 1
ATOM 9195 N N . ASN D 1 220 ? -12.778 -14.982 39.522 1.00 16.75 232 ASN D N 1
ATOM 9196 C CA . ASN D 1 220 ? -11.957 -13.780 39.599 1.00 18.57 232 ASN D CA 1
ATOM 9197 C C . ASN D 1 220 ? -11.435 -13.368 38.225 1.00 18.19 232 ASN D C 1
ATOM 9198 O O . ASN D 1 220 ? -11.395 -12.174 37.908 1.00 18.80 232 ASN D O 1
ATOM 9203 N N . ASP D 1 221 ? -11.025 -14.318 37.381 1.00 16.52 233 ASP D N 1
ATOM 9204 C CA . ASP D 1 221 ? -10.572 -13.900 36.049 1.00 19.12 233 ASP D CA 1
ATOM 9205 C C . ASP D 1 221 ? -11.659 -13.118 35.303 1.00 21.01 233 ASP D C 1
ATOM 9206 O O . ASP D 1 221 ? -11.391 -12.035 34.767 1.00 23.76 233 ASP D O 1
ATOM 9211 N N . ILE D 1 222 ? -12.903 -13.609 35.342 1.00 17.62 234 ILE D N 1
ATOM 9212 C CA . ILE D 1 222 ? -14.009 -12.930 34.663 1.00 16.89 234 ILE D CA 1
ATOM 9213 C C . ILE D 1 222 ? -14.193 -11.536 35.240 1.00 20.95 234 ILE D C 1
ATOM 9214 O O . ILE D 1 222 ? -14.268 -10.544 34.507 1.00 22.84 234 ILE D O 1
ATOM 9219 N N . LEU D 1 223 ? -14.253 -11.439 36.567 1.00 18.75 235 LEU D N 1
ATOM 9220 C CA . LEU D 1 223 ? -14.674 -10.193 37.211 1.00 22.21 235 LEU D CA 1
ATOM 9221 C C . LEU D 1 223 ? -13.559 -9.174 37.376 1.00 25.76 235 LEU D C 1
ATOM 9222 O O . LEU D 1 223 ? -13.859 -7.986 37.501 1.00 27.44 235 LEU D O 1
ATOM 9227 N N . SER D 1 224 ? -12.297 -9.595 37.394 1.00 21.67 236 SER D N 1
ATOM 9228 C CA . SER D 1 224 ? -11.184 -8.666 37.447 1.00 21.79 236 SER D CA 1
ATOM 9229 C C . SER D 1 224 ? -10.585 -8.379 36.075 1.00 26.17 236 SER D C 1
ATOM 9230 O O . SER D 1 224 ? -9.614 -7.618 35.999 1.00 24.31 236 SER D O 1
ATOM 9233 N N . PHE D 1 225 ? -11.127 -8.956 34.985 1.00 23.64 237 PHE D N 1
ATOM 9234 C CA . PHE D 1 225 ? -10.594 -8.586 33.669 1.00 22.59 237 PHE D CA 1
ATOM 9235 C C . PHE D 1 225 ? -10.708 -7.077 33.397 1.00 27.80 237 PHE D C 1
ATOM 9236 O O . PHE D 1 225 ? -9.828 -6.490 32.752 1.00 27.00 237 PHE D O 1
ATOM 9244 N N . TYR D 1 226 ? -11.761 -6.429 33.879 1.00 24.69 238 TYR D N 1
ATOM 9245 C CA . TYR D 1 226 ? -11.865 -4.982 33.682 1.00 28.19 238 TYR D CA 1
ATOM 9246 C C . TYR D 1 226 ? -10.679 -4.251 34.300 1.00 39.38 238 TYR D C 1
ATOM 9247 O O . TYR D 1 226 ? -10.005 -3.462 33.634 1.00 34.45 238 TYR D O 1
ATOM 9256 N N . LYS D 1 227 ? -10.394 -4.507 35.577 1.00 30.58 239 LYS D N 1
ATOM 9257 C CA . LYS D 1 227 ? -9.321 -3.761 36.226 1.00 35.11 239 LYS D CA 1
ATOM 9258 C C . LYS D 1 227 ? -7.942 -4.202 35.739 1.00 31.57 239 LYS D C 1
ATOM 9259 O O . LYS D 1 227 ? -7.008 -3.392 35.732 1.00 37.26 239 LYS D O 1
ATOM 9265 N N . GLU D 1 228 ? -7.796 -5.451 35.290 1.00 28.78 240 GLU D N 1
ATOM 9266 C CA . GLU D 1 228 ? -6.481 -5.923 34.872 1.00 30.66 240 GLU D CA 1
ATOM 9267 C C . GLU D 1 228 ? -6.142 -5.473 33.458 1.00 32.09 240 GLU D C 1
ATOM 9268 O O . GLU D 1 228 ? -5.046 -4.963 33.204 1.00 35.46 240 GLU D O 1
ATOM 9274 N N . THR D 1 229 ? -7.057 -5.656 32.531 1.00 31.20 241 THR D N 1
ATOM 9275 C CA . THR D 1 229 ? -6.693 -5.592 31.123 1.00 31.51 241 THR D CA 1
ATOM 9276 C C . THR D 1 229 ? -7.418 -4.505 30.353 1.00 39.68 241 THR D C 1
ATOM 9277 O O . THR D 1 229 ? -6.808 -3.855 29.488 1.00 43.16 241 THR D O 1
ATOM 9281 N N . ILE D 1 230 ? -8.701 -4.277 30.634 1.00 31.15 242 ILE D N 1
ATOM 9282 C CA . ILE D 1 230 ? -9.416 -3.207 29.938 1.00 33.85 242 ILE D CA 1
ATOM 9283 C C . ILE D 1 230 ? -8.936 -1.847 30.430 1.00 37.43 242 ILE D C 1
ATOM 9284 O O . ILE D 1 230 ? -8.513 -0.982 29.648 1.00 37.59 242 ILE D O 1
ATOM 9289 N N . ARG D 1 231 ? -9.009 -1.645 31.738 1.00 38.41 243 ARG D N 1
ATOM 9290 C CA . ARG D 1 231 ? -8.591 -0.420 32.399 1.00 41.96 243 ARG D CA 1
ATOM 9291 C C . ARG D 1 231 ? -7.127 -0.447 32.801 1.00 51.70 243 ARG D C 1
ATOM 9292 O O . ARG D 1 231 ? -6.522 0.616 32.972 1.00 51.60 243 ARG D O 1
ATOM 9300 N N . GLY D 1 232 ? -6.537 -1.632 32.941 1.00 43.84 244 GLY D N 1
ATOM 9301 C CA . GLY D 1 232 ? -5.158 -1.764 33.349 1.00 39.80 244 GLY D CA 1
ATOM 9302 C C . GLY D 1 232 ? -4.253 -2.093 32.178 1.00 43.05 244 GLY D C 1
ATOM 9303 O O . GLY D 1 232 ? -4.647 -2.055 31.010 1.00 51.38 244 GLY D O 1
ATOM 9304 N N . THR D 1 233 ? -3.004 -2.411 32.514 1.00 41.75 245 THR D N 1
ATOM 9305 C CA . THR D 1 233 ? -1.963 -2.731 31.545 1.00 57.17 245 THR D CA 1
ATOM 9306 C C . THR D 1 233 ? -1.608 -4.210 31.561 1.00 56.21 245 THR D C 1
ATOM 9307 O O . THR D 1 233 ? -0.660 -4.630 30.890 1.00 55.52 245 THR D O 1
ATOM 9311 N N . GLU D 1 234 ? -2.361 -5.008 32.300 1.00 48.61 246 GLU D N 1
ATOM 9312 C CA . GLU D 1 234 ? -2.022 -6.404 32.516 1.00 49.60 246 GLU D CA 1
ATOM 9313 C C . GLU D 1 234 ? -2.273 -7.177 31.220 1.00 50.87 246 GLU D C 1
ATOM 9314 O O . GLU D 1 234 ? -3.374 -7.126 30.665 1.00 39.27 246 GLU D O 1
ATOM 9320 N N . ARG D 1 235 ? -1.250 -7.852 30.702 1.00 42.78 247 ARG D N 1
ATOM 9321 C CA . ARG D 1 235 ? -1.418 -8.662 29.503 1.00 44.90 247 ARG D CA 1
ATOM 9322 C C . ARG D 1 235 ? -0.978 -10.107 29.691 1.00 42.21 247 ARG D C 1
ATOM 9323 O O . ARG D 1 235 ? -0.959 -10.865 28.715 1.00 42.51 247 ARG D O 1
ATOM 9331 N N . ILE D 1 236 ? -0.606 -10.515 30.897 1.00 36.66 248 ILE D N 1
ATOM 9332 C CA . ILE D 1 236 ? -0.183 -11.900 31.075 1.00 44.53 248 ILE D CA 1
ATOM 9333 C C . ILE D 1 236 ? -1.067 -12.595 32.113 1.00 47.89 248 ILE D C 1
ATOM 9334 O O . ILE D 1 236 ? -0.618 -13.482 32.847 1.00 36.95 248 ILE D O 1
ATOM 9339 N N . ASN D 1 237 ? -2.347 -12.225 32.160 1.00 33.25 249 ASN D N 1
ATOM 9340 C CA . ASN D 1 237 ? -3.254 -12.941 33.035 1.00 27.17 249 ASN D CA 1
ATOM 9341 C C . ASN D 1 237 ? -3.834 -14.125 32.270 1.00 25.66 249 ASN D C 1
ATOM 9342 O O . ASN D 1 237 ? -3.501 -14.361 31.109 1.00 25.08 249 ASN D O 1
ATOM 9347 N N . TYR D 1 238 ? -4.704 -14.879 32.939 1.00 21.35 250 TYR D N 1
ATOM 9348 C CA . TYR D 1 238 ? -5.215 -16.115 32.361 1.00 19.69 250 TYR D CA 1
ATOM 9349 C C . TYR D 1 238 ? -5.950 -15.840 31.054 1.00 26.12 250 TYR D C 1
ATOM 9350 O O . TYR D 1 238 ? -5.696 -16.495 30.036 1.00 20.67 250 TYR D O 1
ATOM 9359 N N . ILE D 1 239 ? -6.846 -14.852 31.049 1.00 17.16 251 ILE D N 1
ATOM 9360 C CA . ILE D 1 239 ? -7.650 -14.639 29.835 1.00 19.14 251 ILE D CA 1
ATOM 9361 C C . ILE D 1 239 ? -6.748 -14.225 28.671 1.00 22.00 251 ILE D C 1
ATOM 9362 O O . ILE D 1 239 ? -6.920 -14.695 27.534 1.00 22.16 251 ILE D O 1
ATOM 9367 N N . CYS D 1 240 ? -5.777 -13.336 28.923 1.00 21.30 252 CYS D N 1
ATOM 9368 C CA . CYS D 1 240 ? -4.885 -12.937 27.834 1.00 24.54 252 CYS D CA 1
ATOM 9369 C C . CYS D 1 240 ? -3.995 -14.090 27.403 1.00 30.67 252 CYS D C 1
ATOM 9370 O O . CYS D 1 240 ? -3.722 -14.251 26.205 1.00 27.04 252 CYS D O 1
ATOM 9373 N N . ASN D 1 241 ? -3.543 -14.906 28.359 1.00 23.76 253 ASN D N 1
ATOM 9374 C CA . ASN D 1 241 ? -2.718 -16.066 28.020 1.00 28.32 253 ASN D CA 1
ATOM 9375 C C . ASN D 1 241 ? -3.479 -17.065 27.146 1.00 29.54 253 ASN D C 1
ATOM 9376 O O . ASN D 1 241 ? -2.925 -17.613 26.181 1.00 25.85 253 ASN D O 1
ATOM 9381 N N . VAL D 1 242 ? -4.748 -17.319 27.474 1.00 22.22 254 VAL D N 1
ATOM 9382 C CA . VAL D 1 242 ? -5.573 -18.187 26.637 1.00 20.48 254 VAL D CA 1
ATOM 9383 C C . VAL D 1 242 ? -5.740 -17.573 25.255 1.00 28.16 254 VAL D C 1
ATOM 9384 O O . VAL D 1 242 ? -5.636 -18.269 24.238 1.00 29.73 254 VAL D O 1
ATOM 9388 N N . ALA D 1 243 ? -6.010 -16.267 25.189 1.00 24.74 255 ALA D N 1
ATOM 9389 C CA . ALA D 1 243 ? -6.179 -15.649 23.872 1.00 24.32 255 ALA D CA 1
ATOM 9390 C C . ALA D 1 243 ? -4.897 -15.770 23.048 1.00 36.67 255 ALA D C 1
ATOM 9391 O O . ALA D 1 243 ? -4.941 -16.008 21.836 1.00 35.68 255 ALA D O 1
ATOM 9393 N N . ASN D 1 244 ? -3.738 -15.638 23.705 1.00 33.46 256 ASN D N 1
ATOM 9394 C CA . ASN D 1 244 ? -2.461 -15.708 23.007 1.00 36.36 256 ASN D CA 1
ATOM 9395 C C . ASN D 1 244 ? -2.177 -17.110 22.501 1.00 42.36 256 ASN D C 1
ATOM 9396 O O . ASN D 1 244 ? -1.707 -17.277 21.372 1.00 55.54 256 ASN D O 1
ATOM 9401 N N . THR D 1 245 ? -2.447 -18.130 23.318 1.00 33.81 257 THR D N 1
ATOM 9402 C CA . THR D 1 245 ? -2.146 -19.492 22.894 1.00 41.02 257 THR D CA 1
ATOM 9403 C C . THR D 1 245 ? -3.179 -20.067 21.939 1.00 47.54 257 THR D C 1
ATOM 9404 O O . THR D 1 245 ? -2.861 -21.010 21.207 1.00 49.07 257 THR D O 1
ATOM 9408 N N . THR D 1 246 ? -4.405 -19.550 21.933 1.00 37.44 258 THR D N 1
ATOM 9409 C CA . THR D 1 246 ? -5.393 -20.044 20.992 1.00 32.66 258 THR D CA 1
ATOM 9410 C C . THR D 1 246 ? -5.518 -19.150 19.764 1.00 38.06 258 THR D C 1
ATOM 9411 O O . THR D 1 246 ? -6.101 -19.581 18.768 1.00 38.31 258 THR D O 1
ATOM 9415 N N . GLY D 1 247 ? -4.952 -17.943 19.798 1.00 36.10 259 GLY D N 1
ATOM 9416 C CA . GLY D 1 247 ? -5.136 -16.990 18.712 1.00 40.10 259 GLY D CA 1
ATOM 9417 C C . GLY D 1 247 ? -6.502 -16.342 18.690 1.00 39.04 259 GLY D C 1
ATOM 9418 O O . GLY D 1 247 ? -6.850 -15.667 17.713 1.00 48.22 259 GLY D O 1
ATOM 9419 N N . SER D 1 248 ? -7.292 -16.544 19.737 1.00 31.33 260 SER D N 1
ATOM 9420 C CA . SER D 1 248 ? -8.645 -16.033 19.829 1.00 28.90 260 SER D CA 1
ATOM 9421 C C . SER D 1 248 ? -8.654 -14.630 20.413 1.00 37.14 260 SER D C 1
ATOM 9422 O O . SER D 1 248 ? -7.617 -14.056 20.762 1.00 37.32 260 SER D O 1
ATOM 9425 N N . SER D 1 249 ? -9.852 -14.068 20.515 1.00 28.71 261 SER D N 1
ATOM 9426 C CA . SER D 1 249 ? -10.053 -12.779 21.154 1.00 25.41 261 SER D CA 1
ATOM 9427 C C . SER D 1 249 ? -10.251 -12.963 22.652 1.00 21.79 261 SER D C 1
ATOM 9428 O O . SER D 1 249 ? -10.708 -14.015 23.123 1.00 19.50 261 SER D O 1
ATOM 9431 N N . ALA D 1 250 ? -9.946 -11.899 23.407 1.00 21.84 262 ALA D N 1
ATOM 9432 C CA . ALA D 1 250 ? -10.251 -11.903 24.830 1.00 21.30 262 ALA D CA 1
ATOM 9433 C C . ALA D 1 250 ? -11.729 -12.175 25.074 1.00 18.91 262 ALA D C 1
ATOM 9434 O O . ALA D 1 250 ? -12.076 -12.924 25.995 1.00 20.85 262 ALA D O 1
ATOM 9436 N N . LEU D 1 251 ? -12.606 -11.574 24.264 1.00 19.36 263 LEU D N 1
ATOM 9437 C CA . LEU D 1 251 ? -14.050 -11.771 24.437 1.00 18.91 263 LEU D CA 1
ATOM 9438 C C . LEU D 1 251 ? -14.432 -13.249 24.346 1.00 18.34 263 LEU D C 1
ATOM 9439 O O . LEU D 1 251 ? -15.147 -13.769 25.210 1.00 17.33 263 LEU D O 1
ATOM 9444 N N . ARG D 1 252 ? -13.994 -13.937 23.286 1.00 18.04 264 ARG D N 1
ATOM 9445 C CA . ARG D 1 252 ? -14.338 -15.345 23.167 1.00 17.37 264 ARG D CA 1
ATOM 9446 C C . ARG D 1 252 ? -13.753 -16.161 24.333 1.00 16.21 264 ARG D C 1
ATOM 9447 O O . ARG D 1 252 ? -14.373 -17.120 24.804 1.00 17.30 264 ARG D O 1
ATOM 9455 N N . CYS D 1 253 ? -12.555 -15.817 24.803 1.00 19.46 265 CYS D N 1
ATOM 9456 C CA . CYS D 1 253 ? -12.005 -16.565 25.935 1.00 21.18 265 CYS D CA 1
ATOM 9457 C C . CYS D 1 253 ? -12.793 -16.292 27.219 1.00 21.45 265 CYS D C 1
ATOM 9458 O O . CYS D 1 253 ? -13.009 -17.200 28.037 1.00 17.74 265 CYS D O 1
ATOM 9461 N N . LEU D 1 254 ? -13.212 -15.044 27.427 1.00 17.06 266 LEU D N 1
ATOM 9462 C CA . LEU D 1 254 ? -14.058 -14.728 28.574 1.00 15.53 266 LEU D CA 1
ATOM 9463 C C . LEU D 1 254 ? -15.339 -15.538 28.520 1.00 18.45 266 LEU D C 1
ATOM 9464 O O . LEU D 1 254 ? -15.795 -16.048 29.544 1.00 15.49 266 LEU D O 1
ATOM 9469 N N . GLN D 1 255 ? -15.955 -15.644 27.327 1.00 15.44 267 GLN D N 1
ATOM 9470 C CA . GLN D 1 255 ? -17.201 -16.394 27.239 1.00 16.99 267 GLN D CA 1
ATOM 9471 C C . GLN D 1 255 ? -16.989 -17.874 27.523 1.00 15.74 267 GLN D C 1
ATOM 9472 O O . GLN D 1 255 ? -17.857 -18.515 28.138 1.00 17.80 267 GLN D O 1
ATOM 9478 N N . GLU D 1 256 ? -15.885 -18.455 27.018 1.00 17.75 268 GLU D N 1
ATOM 9479 C CA . GLU D 1 256 ? -15.611 -19.858 27.333 1.00 19.22 268 GLU D CA 1
ATOM 9480 C C . GLU D 1 256 ? -15.407 -20.041 28.833 1.00 20.01 268 GLU D C 1
ATOM 9481 O O . GLU D 1 256 ? -15.800 -21.064 29.408 1.00 21.72 268 GLU D O 1
ATOM 9487 N N . THR D 1 257 ? -14.776 -19.067 29.479 1.00 15.16 269 THR D N 1
ATOM 9488 C CA . THR D 1 257 ? -14.529 -19.160 30.917 1.00 16.76 269 THR D CA 1
ATOM 9489 C C . THR D 1 257 ? -15.824 -19.028 31.716 1.00 18.43 269 THR D C 1
ATOM 9490 O O . THR D 1 257 ? -16.008 -19.700 32.735 1.00 17.82 269 THR D O 1
ATOM 9494 N N . VAL D 1 258 ? -16.732 -18.168 31.265 1.00 18.27 270 VAL D N 1
ATOM 9495 C CA . VAL D 1 258 ? -18.071 -18.104 31.864 1.00 16.57 270 VAL D CA 1
ATOM 9496 C C . VAL D 1 258 ? -18.758 -19.460 31.768 1.00 16.83 270 VAL D C 1
ATOM 9497 O O . VAL D 1 258 ? -19.294 -19.985 32.766 1.00 20.94 270 VAL D O 1
ATOM 9501 N N . ASP D 1 259 ? -18.723 -20.064 30.577 1.00 16.32 271 ASP D N 1
ATOM 9502 C CA . ASP D 1 259 ? -19.369 -21.365 30.418 1.00 24.21 271 ASP D CA 1
ATOM 9503 C C . ASP D 1 259 ? -18.716 -22.403 31.333 1.00 22.03 271 ASP D C 1
ATOM 9504 O O . ASP D 1 259 ? -19.406 -23.250 31.928 1.00 19.99 271 ASP D O 1
ATOM 9509 N N . ALA D 1 260 ? -17.389 -22.338 31.474 1.00 17.53 272 ALA D N 1
ATOM 9510 C CA . ALA D 1 260 ? -16.701 -23.286 32.356 1.00 16.63 272 ALA D CA 1
ATOM 9511 C C . ALA D 1 260 ? -17.162 -23.131 33.795 1.00 19.95 272 ALA D C 1
ATOM 9512 O O . ALA D 1 260 ? -17.431 -24.135 34.473 1.00 20.39 272 ALA D O 1
ATOM 9514 N N . VAL D 1 261 ? -17.268 -21.883 34.281 1.00 17.92 273 VAL D N 1
ATOM 9515 C CA . VAL D 1 261 ? -17.749 -21.674 35.648 1.00 18.43 273 VAL D CA 1
ATOM 9516 C C . VAL D 1 261 ? -19.158 -22.244 35.815 1.00 20.81 273 VAL D C 1
ATOM 9517 O O . VAL D 1 261 ? -19.453 -22.902 36.827 1.00 18.48 273 VAL D O 1
ATOM 9521 N N . GLU D 1 262 ? -20.051 -21.998 34.842 1.00 19.24 274 GLU D N 1
ATOM 9522 C CA . GLU D 1 262 ? -21.414 -22.511 34.999 1.00 20.99 274 GLU D CA 1
ATOM 9523 C C . GLU D 1 262 ? -21.378 -24.036 35.097 1.00 21.67 274 GLU D C 1
ATOM 9524 O O . GLU D 1 262 ? -22.109 -24.650 35.885 1.00 22.13 274 GLU D O 1
ATOM 9530 N N . SER D 1 263 ? -20.536 -24.667 34.283 1.00 19.19 275 SER D N 1
ATOM 9531 C CA . SER D 1 263 ? -20.472 -26.127 34.302 1.00 20.69 275 SER D CA 1
ATOM 9532 C C . SER D 1 263 ? -19.951 -26.643 35.655 1.00 20.71 275 SER D C 1
ATOM 9533 O O . SER D 1 263 ? -20.423 -27.672 36.165 1.00 21.96 275 SER D O 1
ATOM 9536 N N . ARG D 1 264 ? -18.979 -25.939 36.254 1.00 18.16 276 ARG D N 1
ATOM 9537 C CA . ARG D 1 264 ? -18.504 -26.317 37.594 1.00 21.03 276 ARG D CA 1
ATOM 9538 C C . ARG D 1 264 ? -19.599 -26.147 38.643 1.00 20.06 276 ARG D C 1
ATOM 9539 O O . ARG D 1 264 ? -19.732 -26.973 39.552 1.00 19.09 276 ARG D O 1
ATOM 9547 N N . VAL D 1 265 ? -20.369 -25.061 38.550 1.00 14.93 277 VAL D N 1
ATOM 9548 C CA . VAL D 1 265 ? -21.470 -24.841 39.484 1.00 18.32 277 VAL D CA 1
ATOM 9549 C C . VAL D 1 265 ? -22.477 -25.973 39.399 1.00 21.33 277 VAL D C 1
ATOM 9550 O O . VAL D 1 265 ? -22.919 -26.509 40.422 1.00 22.80 277 VAL D O 1
ATOM 9554 N N . LEU D 1 266 ? -22.865 -26.338 38.171 1.00 17.07 278 LEU D N 1
ATOM 9555 C CA . LEU D 1 266 ? -23.801 -27.451 37.989 1.00 21.58 278 LEU D CA 1
ATOM 9556 C C . LEU D 1 266 ? -23.240 -28.748 38.555 1.00 18.29 278 LEU D C 1
ATOM 9557 O O . LEU D 1 266 ? -23.971 -29.534 39.187 1.00 21.81 278 LEU D O 1
ATOM 9562 N N . GLU D 1 267 ? -21.963 -29.016 38.296 1.00 19.57 279 GLU D N 1
ATOM 9563 C CA . GLU D 1 267 ? -21.344 -30.234 38.822 1.00 22.54 279 GLU D CA 1
ATOM 9564 C C . GLU D 1 267 ? -21.374 -30.261 40.353 1.00 18.42 279 GLU D C 1
ATOM 9565 O O . GLU D 1 267 ? -21.729 -31.274 40.954 1.00 21.80 279 GLU D O 1
ATOM 9571 N N . ILE D 1 268 ? -21.064 -29.146 40.999 1.00 16.85 280 ILE D N 1
ATOM 9572 C CA . ILE D 1 268 ? -21.135 -29.108 42.458 1.00 16.95 280 ILE D CA 1
ATOM 9573 C C . ILE D 1 268 ? -22.568 -29.287 42.949 1.00 20.92 280 ILE D C 1
ATOM 9574 O O . ILE D 1 268 ? -22.813 -29.971 43.954 1.00 20.77 280 ILE D O 1
ATOM 9579 N N . HIS D 1 269 ? -23.537 -28.647 42.279 1.00 16.77 281 HIS D N 1
ATOM 9580 C CA . HIS D 1 269 ? -24.928 -28.849 42.680 1.00 21.96 281 HIS D CA 1
ATOM 9581 C C . HIS D 1 269 ? -25.320 -30.322 42.584 1.00 27.55 281 HIS D C 1
ATOM 9582 O O . HIS D 1 269 ? -26.097 -30.815 43.403 1.00 27.53 281 HIS D O 1
ATOM 9589 N N . ARG D 1 270 ? -24.802 -31.037 41.581 1.00 19.98 282 ARG D N 1
ATOM 9590 C CA . ARG D 1 270 ? -25.143 -32.456 41.450 1.00 24.45 282 ARG D CA 1
ATOM 9591 C C . ARG D 1 270 ? -24.460 -33.312 42.522 1.00 22.61 282 ARG D C 1
ATOM 9592 O O . ARG D 1 270 ? -25.119 -34.135 43.173 1.00 26.92 282 ARG D O 1
ATOM 9600 N N . ILE D 1 271 ? -23.136 -33.146 42.665 1.00 19.47 283 ILE D N 1
ATOM 9601 C CA . ILE D 1 271 ? -22.268 -33.906 43.589 1.00 23.51 283 ILE D CA 1
ATOM 9602 C C . ILE D 1 271 ? -22.752 -33.804 45.025 1.00 28.64 283 ILE D C 1
ATOM 9603 O O . ILE D 1 271 ? -22.679 -34.766 45.799 1.00 26.05 283 ILE D O 1
ATOM 9608 N N . LEU D 1 272 ? -23.098 -32.595 45.444 1.00 23.62 284 LEU D N 1
ATOM 9609 C CA . LEU D 1 272 ? -23.498 -32.335 46.816 1.00 23.39 284 LEU D CA 1
ATOM 9610 C C . LEU D 1 272 ? -25.017 -32.326 46.994 1.00 27.57 284 LEU D C 1
ATOM 9611 O O . LEU D 1 272 ? -25.496 -31.977 48.079 1.00 30.12 284 LEU D O 1
ATOM 9616 N N . ALA D 1 273 ? -25.783 -32.744 45.980 1.00 29.76 285 ALA D N 1
ATOM 9617 C CA . ALA D 1 273 ? -27.226 -32.881 46.161 1.00 25.18 285 ALA D CA 1
ATOM 9618 C C . ALA D 1 273 ? -27.604 -33.672 47.406 1.00 34.84 285 ALA D C 1
ATOM 9619 O O . ALA D 1 273 ? -28.570 -33.274 48.082 1.00 32.87 285 ALA D O 1
ATOM 9621 N N . PRO D 1 274 ? -26.945 -34.790 47.749 1.00 28.85 286 PRO D N 1
ATOM 9622 C CA . PRO D 1 274 ? -27.356 -35.536 48.950 1.00 32.38 286 PRO D CA 1
ATOM 9623 C C . PRO D 1 274 ? -27.028 -34.842 50.267 1.00 28.12 286 PRO D C 1
ATOM 9624 O O . PRO D 1 274 ? -27.475 -35.333 51.317 1.00 33.30 286 PRO D O 1
ATOM 9628 N N . TYR D 1 275 ? -26.270 -33.741 50.260 1.00 27.99 287 TYR D N 1
ATOM 9629 C CA . TYR D 1 275 ? -25.659 -33.178 51.470 1.00 29.50 287 TYR D CA 1
ATOM 9630 C C . TYR D 1 275 ? -25.991 -31.698 51.563 1.00 33.84 287 TYR D C 1
ATOM 9631 O O . TYR D 1 275 ? -25.190 -30.846 51.155 1.00 30.84 287 TYR D O 1
ATOM 9640 N N . PRO D 1 276 ? -27.166 -31.354 52.105 1.00 30.94 288 PRO D N 1
ATOM 9641 C CA . PRO D 1 276 ? -27.626 -29.954 52.030 1.00 40.17 288 PRO D CA 1
ATOM 9642 C C . PRO D 1 276 ? -26.709 -28.958 52.726 1.00 34.79 288 PRO D C 1
ATOM 9643 O O . PRO D 1 276 ? -26.559 -27.837 52.225 1.00 37.24 288 PRO D O 1
ATOM 9647 N N . ASP D 1 277 ? -26.074 -29.334 53.840 1.00 33.70 289 ASP D N 1
ATOM 9648 C CA . ASP D 1 277 ? -25.206 -28.399 54.562 1.00 32.69 289 ASP D CA 1
ATOM 9649 C C . ASP D 1 277 ? -23.907 -28.130 53.802 1.00 28.38 289 ASP D C 1
ATOM 9650 O O . ASP D 1 277 ? -23.454 -26.975 53.709 1.00 29.58 289 ASP D O 1
ATOM 9655 N N . LEU D 1 278 ? -23.303 -29.173 53.222 1.00 25.17 290 LEU D N 1
ATOM 9656 C CA . LEU D 1 278 ? -22.112 -28.950 52.394 1.00 23.79 290 LEU D CA 1
ATOM 9657 C C . LEU D 1 278 ? -22.449 -28.054 51.194 1.00 24.21 290 LEU D C 1
ATOM 9658 O O . LEU D 1 278 ? -21.710 -27.101 50.866 1.00 28.01 290 LEU D O 1
ATOM 9663 N N . LEU D 1 279 ? -23.581 -28.333 50.546 1.00 25.62 291 LEU D N 1
ATOM 9664 C CA . LEU D 1 279 ? -23.976 -27.523 49.404 1.00 26.09 291 LEU D CA 1
ATOM 9665 C C . LEU D 1 279 ? -24.241 -26.082 49.824 1.00 29.44 291 LEU D C 1
ATOM 9666 O O . LEU D 1 279 ? -23.864 -25.147 49.106 1.00 30.68 291 LEU D O 1
ATOM 9671 N N . ALA D 1 280 ? -24.879 -25.884 50.980 1.00 25.78 292 ALA D N 1
ATOM 9672 C CA . ALA D 1 280 ? -25.193 -24.527 51.419 1.00 34.32 292 ALA D CA 1
ATOM 9673 C C . ALA D 1 280 ? -23.921 -23.727 51.666 1.00 27.45 292 ALA D C 1
ATOM 9674 O O . ALA D 1 280 ? -23.875 -22.522 51.380 1.00 30.04 292 ALA D O 1
ATOM 9676 N N . HIS D 1 281 ? -22.876 -24.375 52.197 1.00 28.38 293 HIS D N 1
ATOM 9677 C CA . HIS D 1 281 ? -21.606 -23.676 52.358 1.00 25.44 293 HIS D CA 1
ATOM 9678 C C . HIS D 1 281 ? -21.028 -23.256 51.011 1.00 30.17 293 HIS D C 1
ATOM 9679 O O . HIS D 1 281 ? -20.479 -22.149 50.885 1.00 25.72 293 HIS D O 1
ATOM 9686 N N . CYS D 1 282 ? -21.151 -24.119 49.987 1.00 25.37 294 CYS D N 1
ATOM 9687 C CA . CYS D 1 282 ? -20.683 -23.738 48.644 1.00 20.37 294 CYS D CA 1
ATOM 9688 C C . CYS D 1 282 ? -21.483 -22.572 48.062 1.00 23.95 294 CYS D C 1
ATOM 9689 O O . CYS D 1 282 ? -20.916 -21.634 47.489 1.00 23.13 294 CYS D O 1
ATOM 9692 N N . ASN D 1 283 ? -22.811 -22.658 48.122 1.00 23.05 295 ASN D N 1
ATOM 9693 C CA . ASN D 1 283 ? -23.637 -21.599 47.549 1.00 24.58 295 ASN D CA 1
ATOM 9694 C C . ASN D 1 283 ? -23.383 -20.274 48.262 1.00 24.09 295 ASN D C 1
ATOM 9695 O O . ASN D 1 283 ? -23.274 -19.212 47.618 1.00 29.43 295 ASN D O 1
ATOM 9700 N N . ASP D 1 284 ? -23.302 -20.314 49.600 1.00 23.99 296 ASP D N 1
ATOM 9701 C CA . ASP D 1 284 ? -22.997 -19.112 50.382 1.00 28.18 296 ASP D CA 1
ATOM 9702 C C . ASP D 1 284 ? -21.662 -18.508 49.972 1.00 28.41 296 ASP D C 1
ATOM 9703 O O . ASP D 1 284 ? -21.553 -17.282 49.792 1.00 29.23 296 ASP D O 1
ATOM 9708 N N . TYR D 1 285 ? -20.628 -19.352 49.834 1.00 24.44 297 TYR D N 1
ATOM 9709 C CA . TYR D 1 285 ? -19.338 -18.843 49.388 1.00 18.57 297 TYR D CA 1
ATOM 9710 C C . TYR D 1 285 ? -19.455 -18.139 48.038 1.00 21.35 297 TYR D C 1
ATOM 9711 O O . TYR D 1 285 ? -18.951 -17.029 47.869 1.00 23.16 297 TYR D O 1
ATOM 9720 N N . LEU D 1 286 ? -20.051 -18.795 47.051 1.00 20.90 298 LEU D N 1
ATOM 9721 C CA . LEU D 1 286 ? -20.019 -18.208 45.715 1.00 23.81 298 LEU D CA 1
ATOM 9722 C C . LEU D 1 286 ? -20.731 -16.856 45.682 1.00 24.34 298 LEU D C 1
ATOM 9723 O O . LEU D 1 286 ? -20.225 -15.886 45.087 1.00 25.34 298 LEU D O 1
ATOM 9728 N N . ALA D 1 287 ? -21.906 -16.758 46.319 1.00 23.90 299 ALA D N 1
ATOM 9729 C CA . ALA D 1 287 ? -22.603 -15.477 46.290 1.00 22.07 299 ALA D CA 1
ATOM 9730 C C . ALA D 1 287 ? -21.799 -14.400 47.013 1.00 27.51 299 ALA D C 1
ATOM 9731 O O . ALA D 1 287 ? -21.703 -13.250 46.545 1.00 26.19 299 ALA D O 1
ATOM 9733 N N . ALA D 1 288 ? -21.206 -14.751 48.153 1.00 25.83 300 ALA D N 1
ATOM 9734 C CA . ALA D 1 288 ? -20.402 -13.776 48.882 1.00 27.68 300 ALA D CA 1
ATOM 9735 C C . ALA D 1 288 ? -19.171 -13.357 48.082 1.00 22.87 300 ALA D C 1
ATOM 9736 O O . ALA D 1 288 ? -18.785 -12.181 48.101 1.00 30.31 300 ALA D O 1
ATOM 9738 N N . TYR D 1 289 ? -18.551 -14.310 47.389 1.00 23.22 301 TYR D N 1
ATOM 9739 C CA . TYR D 1 289 ? -17.331 -14.080 46.609 1.00 20.56 301 TYR D CA 1
ATOM 9740 C C . TYR D 1 289 ? -17.588 -13.115 45.453 1.00 25.28 301 TYR D C 1
ATOM 9741 O O . TYR D 1 289 ? -16.865 -12.114 45.264 1.00 26.14 301 TYR D O 1
ATOM 9750 N N . ILE D 1 290 ? -18.651 -13.382 44.693 1.00 23.92 302 ILE D N 1
ATOM 9751 C CA . ILE D 1 290 ? -19.024 -12.471 43.610 1.00 24.33 302 ILE D CA 1
ATOM 9752 C C . ILE D 1 290 ? -19.394 -11.101 44.168 1.00 30.09 302 ILE D C 1
ATOM 9753 O O . ILE D 1 290 ? -18.930 -10.058 43.669 1.00 30.98 302 ILE D O 1
ATOM 9758 N N . GLY D 1 291 ? -20.207 -11.083 45.236 1.00 26.19 303 GLY D N 1
ATOM 9759 C CA . GLY D 1 291 ? -20.604 -9.819 45.832 1.00 26.87 303 GLY D CA 1
ATOM 9760 C C . GLY D 1 291 ? -19.415 -9.001 46.293 1.00 32.96 303 GLY D C 1
ATOM 9761 O O . GLY D 1 291 ? -19.409 -7.776 46.169 1.00 32.88 303 GLY D O 1
ATOM 9762 N N . TYR D 1 292 ? -18.388 -9.676 46.816 1.00 32.41 304 TYR D N 1
ATOM 9763 C CA . TYR D 1 292 ? -17.154 -9.001 47.200 1.00 28.89 304 TYR D CA 1
ATOM 9764 C C . TYR D 1 292 ? -16.519 -8.308 46.009 1.00 33.05 304 TYR D C 1
ATOM 9765 O O . TYR D 1 292 ? -15.968 -7.212 46.158 1.00 35.92 304 TYR D O 1
ATOM 9774 N N . HIS D 1 293 ? -16.513 -8.971 44.837 1.00 29.21 305 HIS D N 1
ATOM 9775 C CA . HIS D 1 293 ? -15.928 -8.323 43.661 1.00 28.03 305 HIS D CA 1
ATOM 9776 C C . HIS D 1 293 ? -16.729 -7.090 43.253 1.00 30.76 305 HIS D C 1
ATOM 9777 O O . HIS D 1 293 ? -16.156 -6.055 42.889 1.00 33.24 305 HIS D O 1
ATOM 9784 N N . ILE D 1 294 ? -18.056 -7.189 43.308 1.00 29.78 306 ILE D N 1
ATOM 9785 C CA . ILE D 1 294 ? -18.913 -6.063 42.911 1.00 30.13 306 ILE D CA 1
ATOM 9786 C C . ILE D 1 294 ? -18.754 -4.888 43.876 1.00 39.10 306 ILE D C 1
ATOM 9787 O O . ILE D 1 294 ? -18.611 -3.734 43.452 1.00 39.06 306 ILE D O 1
ATOM 9792 N N . ARG D 1 295 ? -18.748 -5.164 45.186 1.00 35.11 307 ARG D N 1
ATOM 9793 C CA . ARG D 1 295 ? -18.783 -4.118 46.199 1.00 37.11 307 ARG D CA 1
ATOM 9794 C C . ARG D 1 295 ? -17.431 -3.450 46.440 1.00 50.41 307 ARG D C 1
ATOM 9795 O O . ARG D 1 295 ? -17.406 -2.304 46.902 1.00 49.46 307 ARG D O 1
ATOM 9803 N N . THR D 1 296 ? -16.317 -4.128 46.152 1.00 40.34 308 THR D N 1
ATOM 9804 C CA . THR D 1 296 ? -14.978 -3.566 46.362 1.00 41.26 308 THR D CA 1
ATOM 9805 C C . THR D 1 296 ? -14.523 -2.818 45.113 1.00 39.24 308 THR D C 1
ATOM 9806 O O . THR D 1 296 ? -13.754 -3.324 44.296 1.00 49.95 308 THR D O 1
ATOM 9810 N N . THR D 1 297 ? -14.945 -1.577 45.002 1.00 48.19 309 THR D N 1
ATOM 9811 C CA . THR D 1 297 ? -14.659 -0.827 43.791 1.00 43.42 309 THR D CA 1
ATOM 9812 C C . THR D 1 297 ? -13.225 -0.292 43.734 1.00 54.12 309 THR D C 1
ATOM 9813 O O . THR D 1 297 ? -12.751 0.017 42.635 1.00 49.48 309 THR D O 1
ATOM 9817 N N . SER D 1 298 ? -12.516 -0.201 44.872 1.00 49.27 310 SER D N 1
ATOM 9818 C CA . SER D 1 298 ? -11.134 0.280 44.866 1.00 52.13 310 SER D CA 1
ATOM 9819 C C . SER D 1 298 ? -10.184 -0.711 44.227 1.00 56.94 310 SER D C 1
ATOM 9820 O O . SER D 1 298 ? -9.060 -0.328 43.875 1.00 51.72 310 SER D O 1
ATOM 9823 N N . ARG D 1 299 ? -10.588 -1.978 44.118 1.00 42.50 311 ARG D N 1
ATOM 9824 C CA . ARG D 1 299 ? -9.809 -2.982 43.413 1.00 44.52 311 ARG D CA 1
ATOM 9825 C C . ARG D 1 299 ? -10.366 -3.282 42.033 1.00 38.32 311 ARG D C 1
ATOM 9826 O O . ARG D 1 299 ? -9.597 -3.375 41.074 1.00 45.06 311 ARG D O 1
ATOM 9834 N N . TYR D 1 300 ? -11.685 -3.413 41.902 1.00 35.11 312 TYR D N 1
ATOM 9835 C CA . TYR D 1 300 ? -12.247 -3.997 40.685 1.00 33.18 312 TYR D CA 1
ATOM 9836 C C . TYR D 1 300 ? -13.031 -3.021 39.823 1.00 33.57 312 TYR D C 1
ATOM 9837 O O . TYR D 1 300 ? -13.273 -3.333 38.651 1.00 33.12 312 TYR D O 1
ATOM 9846 N N . PHE D 1 301 ? -13.430 -1.864 40.363 1.00 38.15 313 PHE D N 1
ATOM 9847 C CA . PHE D 1 301 ? -13.958 -0.744 39.580 1.00 44.26 313 PHE D CA 1
ATOM 9848 C C . PHE D 1 301 ? -15.229 -1.102 38.826 1.00 41.61 313 PHE D C 1
ATOM 9849 O O . PHE D 1 301 ? -15.496 -0.556 37.748 1.00 41.75 313 PHE D O 1
ATOM 9857 N N . LEU D 1 302 ? -16.024 -2.020 39.371 1.00 36.85 314 LEU D N 1
ATOM 9858 C CA . LEU D 1 302 ? -17.137 -2.577 38.612 1.00 35.11 314 LEU D CA 1
ATOM 9859 C C . LEU D 1 302 ? -18.349 -1.653 38.613 1.00 42.06 314 LEU D C 1
ATOM 9860 O O . LEU D 1 302 ? -19.326 -1.914 37.901 1.00 40.79 314 LEU D O 1
ATOM 9865 N N . ASP D 1 303 ? -18.302 -0.570 39.392 1.00 47.89 315 ASP D N 1
ATOM 9866 C CA . ASP D 1 303 ? -19.310 0.475 39.265 1.00 45.58 315 ASP D CA 1
ATOM 9867 C C . ASP D 1 303 ? -19.235 1.164 37.915 1.00 49.66 315 ASP D C 1
ATOM 9868 O O . ASP D 1 303 ? -20.235 1.735 37.468 1.00 53.87 315 ASP D O 1
ATOM 9873 N N . GLU D 1 304 ? -18.078 1.104 37.255 1.00 44.08 316 GLU D N 1
ATOM 9874 C CA . GLU D 1 304 ? -17.882 1.680 35.932 1.00 42.74 316 GLU D CA 1
ATOM 9875 C C . GLU D 1 304 ? -18.464 0.835 34.816 1.00 42.69 316 GLU D C 1
ATOM 9876 O O . GLU D 1 304 ? -18.524 1.312 33.674 1.00 50.81 316 GLU D O 1
ATOM 9882 N N . VAL D 1 305 ? -18.888 -0.395 35.097 1.00 42.13 317 VAL D N 1
ATOM 9883 C CA . VAL D 1 305 ? -19.453 -1.262 34.063 1.00 46.55 317 VAL D CA 1
ATOM 9884 C C . VAL D 1 305 ? -20.951 -1.430 34.314 1.00 45.13 317 VAL D C 1
ATOM 9885 O O . VAL D 1 305 ? -21.418 -1.448 35.459 1.00 45.35 317 VAL D O 1
ATOM 9889 N N . ARG D 1 306 ? -21.713 -1.525 33.227 1.00 48.51 318 ARG D N 1
ATOM 9890 C CA . ARG D 1 306 ? -23.163 -1.699 33.296 1.00 48.41 318 ARG D CA 1
ATOM 9891 C C . ARG D 1 306 ? -23.491 -3.176 33.125 1.00 49.10 318 ARG D C 1
ATOM 9892 O O . ARG D 1 306 ? -23.338 -3.724 32.028 1.00 47.45 318 ARG D O 1
ATOM 9900 N N . PHE D 1 307 ? -23.959 -3.809 34.198 1.00 47.18 319 PHE D N 1
ATOM 9901 C CA . PHE D 1 307 ? -24.389 -5.204 34.114 1.00 52.73 319 PHE D CA 1
ATOM 9902 C C . PHE D 1 307 ? -25.752 -5.402 34.768 1.00 55.49 319 PHE D C 1
ATOM 9903 O O . PHE D 1 307 ? -26.168 -4.595 35.597 1.00 60.25 319 PHE D O 1
#

Organism: NCBI:txid1036611